Protein AF-0000000065773988 (afdb_homodimer)

Secondary structure (DSSP, 8-state):
--B---GGGGTS-----S--EEEE-TTTTGGGSTT----HHHHHHHHHHHHHHT-SEEE---GGG-HHHHHHHHHHHTS--SSEEEEEEESSHHHHHHHHHTT-SEEEEEEE-SHHHIIIII---HHHHHHHHHHHHHHHHHTT-EEEEEEETGGGS-HHHHHHHHHHHHHTT-SEEEEEETTS---HHHHHHHHHHHHTT--SEEEEEEB-TTS-HHHHHHHHHHHT--EEEEBGGG-SSTT-B-BHHHHHHIIIIIS-------GGGHHHHHHHHHHHH--PPPTT-TTT-GGGGEE--HHHHHHHHH-GGGT-SB-GGGGT---EE-B-TT--HHHHHHHHHHTT----HHHHHHHHHHHHHHHHTT--B-HHHHHHHHHHHH-----/--B---GGGGTS-----S--EEEE-TTTTGGGSTT----HHHHHHHHHHHHHHT-SEEE---GGG-HHHHHHHHHHHTS--SSEEEEEEESSHHHHHHHHHTT-SEEEEEEE-SHHHIIIII---HHHHHHHHHHHHHHHHHTT-EEEEEEETGGGS-HHHHHHHHHHHHHTT-SEEEEEETTS---HHHHHHHHHHHHTT--SEEEEEEB-TTS-HHHHHHHHHHHT--EEEEBGGG-SSTT-B-BHHHHHHIIIIIS-------GGGHHHHHHHHHHHH--PPPTT-TTT-GGGGEE--HHHHHHHHH-GGGT-SB-GGGGT---EE-B-TT--HHHHHHHHHHTT----HHHHHHHHHHHHHHHHTT--B-HHHHHHHHHHHH-----

Foldseek 3Di:
DQFADDPCLVVDDFDFDPFAAEEEECQAQVCQFPQFDFFLVLLLVLLVLCLQQVHAAYANYQQVPDVRSLVSLLCSLPVPGPHFYEYEAELDPVSLVSNVVSVGQAYEYEDAAAPVCCVPPVVHDLVRRLVSNLVSLLNNVVVVHQYEYEHACQLRHDLVSSLVSQLSSVVSPHQEYEYANNQQPAALVSLLVSLLSSVVRHPHAYEYKGAQNPHCQLSNRVSNRSSPHRYYYEYDLQGGPDRHHHHPLVNQCCCCQSVVHHNPTQLQCNLVSNVSSCVNRVPDRDQCRPLHHVCLQEAAAQVLVVVCVVPVNVRHRGANSSRNGHHHYFHALRHALVSLVVNCVVVPHDDDPVLSVQLRVVSNVCRVVVDGCDPVNSQVSSCVRVNDDDD/DQFADDPCLVVDDFDFDPFAAEEEECQAQVCQFPQFDFFLVLLLVLLVLCLQQVHAAYANYQQVPDVRSLVSLLCSLPVPGPHAYEYEAELDPVSLVSNVVSVGQAYEYEDAAAPVCCVPPVVHDLVRRLVSNLVSLLSNVVVVHQYEYEHACQLRHDLVSSLVSQLSSVVSPHQEYEYANNQQPAALVSLLVSLLSSVVRHPHAYEYKGAQNPHCQLSNRVSNRSSPHRYYYEYDLQGGPDRHHHHPLVNQCCCCQSVVHHNPTQLQCNLVSNVSSCVNRVPDRDQCRPLHHVCLQEAAAQVLVVVCVVPVNVRHRGANSSNNGHHHYFHALHHALVSLVVNCVVVPHDDDPVLSVQLRVVSNVCRVVVDGCDPVNSLVSSCVRVNDDDD

Radius of gyration: 26.96 Å; Cα contacts (8 Å, |Δi|>4): 1742; chains: 2; bounding box: 54×78×68 Å

Structure (mmCIF, N/CA/C/O backbone):
data_AF-0000000065773988-model_v1
#
loop_
_entity.id
_entity.type
_entity.pdbx_description
1 polymer 'Homocitrate synthase AksA'
#
loop_
_atom_site.group_PDB
_atom_site.id
_atom_site.type_symbol
_atom_site.label_atom_id
_atom_site.label_alt_id
_atom_site.label_comp_id
_atom_site.label_asym_id
_atom_site.label_entity_id
_atom_site.label_seq_id
_atom_site.pdbx_PDB_ins_code
_atom_site.Cartn_x
_atom_site.Cartn_y
_atom_site.Cartn_z
_atom_site.occupancy
_atom_site.B_iso_or_equiv
_atom_site.auth_seq_id
_atom_site.auth_comp_id
_atom_site.auth_asym_id
_atom_site.auth_atom_id
_atom_site.pdbx_PDB_model_num
ATOM 1 N N . MET A 1 1 ? -25.047 -12.141 0.751 1 85.25 1 MET A N 1
ATOM 2 C CA . MET A 1 1 ? -23.875 -11.625 1.46 1 85.25 1 MET A CA 1
ATOM 3 C C . MET A 1 1 ? -23.141 -10.609 0.606 1 85.25 1 MET A C 1
ATOM 5 O O . MET A 1 1 ? -22.984 -10.789 -0.604 1 85.25 1 MET A O 1
ATOM 9 N N . ARG A 1 2 ? -22.766 -9.461 1.175 1 93.12 2 ARG A N 1
ATOM 10 C CA . ARG A 1 2 ? -22.172 -8.383 0.385 1 93.12 2 ARG A CA 1
ATOM 11 C C . ARG A 1 2 ? -20.641 -8.469 0.414 1 93.12 2 ARG A C 1
ATOM 13 O O . ARG A 1 2 ? -19.969 -7.777 -0.352 1 93.12 2 ARG A O 1
ATOM 20 N N . TYR A 1 3 ? -20.141 -9.211 1.368 1 96.12 3 TYR A N 1
ATOM 21 C CA . TYR A 1 3 ? -18.703 -9.43 1.456 1 96.12 3 TYR A CA 1
ATOM 22 C C . TYR A 1 3 ? -18.391 -10.742 2.174 1 96.12 3 TYR A C 1
ATOM 24 O O . TYR A 1 3 ? -19.266 -11.312 2.844 1 96.12 3 TYR A O 1
ATOM 32 N N . PHE A 1 4 ? -17.25 -11.305 1.914 1 96.31 4 PHE A N 1
ATOM 33 C CA . PHE A 1 4 ? -16.75 -12.492 2.584 1 96.31 4 PHE A CA 1
ATOM 34 C C . PHE A 1 4 ? -15.234 -12.414 2.768 1 96.31 4 PHE A C 1
ATOM 36 O O . PHE A 1 4 ? -14.484 -12.469 1.793 1 96.31 4 PHE A O 1
ATOM 43 N N . VAL A 1 5 ? -14.82 -12.195 4.047 1 97.5 5 VAL A N 1
ATOM 44 C CA . VAL A 1 5 ? -13.398 -12.062 4.355 1 97.5 5 VAL A CA 1
ATOM 45 C C . VAL A 1 5 ? -12.945 -13.234 5.223 1 97.5 5 VAL A C 1
ATOM 47 O O . VAL A 1 5 ? -13.734 -14.133 5.527 1 97.5 5 VAL A O 1
ATOM 50 N N . SER A 1 6 ? -11.695 -13.273 5.547 1 98.31 6 SER A N 1
ATOM 51 C CA . SER A 1 6 ? -11.125 -14.406 6.258 1 98.31 6 SER A CA 1
ATOM 52 C C . SER A 1 6 ? -11.734 -14.555 7.652 1 98.31 6 SER A C 1
ATOM 54 O O . SER A 1 6 ? -11.742 -13.594 8.43 1 98.31 6 SER A O 1
ATOM 56 N N . PRO A 1 7 ? -12.219 -15.703 8.008 1 97.38 7 PRO A N 1
ATOM 57 C CA . PRO A 1 7 ? -12.719 -15.914 9.375 1 97.38 7 PRO A CA 1
ATOM 58 C C . PRO A 1 7 ? -11.625 -15.781 10.43 1 97.38 7 PRO A C 1
ATOM 60 O O . PRO A 1 7 ? -11.914 -15.57 11.609 1 97.38 7 PRO A O 1
ATOM 63 N N . PHE A 1 8 ? -10.344 -15.867 10.016 1 98.19 8 PHE A N 1
ATOM 64 C CA . PHE A 1 8 ? -9.227 -15.82 10.961 1 98.19 8 PHE A CA 1
ATOM 65 C C . PHE A 1 8 ? -9.031 -14.406 11.492 1 98.19 8 PHE A C 1
ATOM 67 O O . PHE A 1 8 ? -8.328 -14.203 12.484 1 98.19 8 PHE A O 1
ATOM 74 N N . ASN A 1 9 ? -9.633 -13.43 10.82 1 97.62 9 ASN A N 1
ATOM 75 C CA . ASN A 1 9 ? -9.57 -12.055 11.289 1 97.62 9 ASN A CA 1
ATOM 76 C C . ASN A 1 9 ? -10.18 -11.906 12.68 1 97.62 9 ASN A C 1
ATOM 78 O O . ASN A 1 9 ? -9.836 -10.977 13.414 1 97.62 9 ASN A O 1
ATOM 82 N N . LYS A 1 10 ? -11.047 -12.805 13.094 1 95.31 10 LYS A N 1
ATOM 83 C CA . LYS A 1 10 ? -11.781 -12.719 14.359 1 95.31 10 LYS A CA 1
ATOM 84 C C . LYS A 1 10 ? -11.062 -13.484 15.469 1 95.31 10 LYS A C 1
ATOM 86 O O . LYS A 1 10 ? -11.469 -13.43 16.625 1 95.31 10 LYS A O 1
ATOM 91 N N . GLU A 1 11 ? -10.023 -14.18 15.062 1 93.81 11 GLU A N 1
ATOM 92 C CA . GLU A 1 11 ? -9.352 -15.031 16.031 1 93.81 11 GLU A CA 1
ATOM 93 C C . GLU A 1 11 ? -8.406 -14.219 16.906 1 93.81 11 GLU A C 1
ATOM 95 O O . GLU A 1 11 ? -8.023 -14.664 18 1 93.81 11 GLU A O 1
ATOM 100 N N . ALA A 1 12 ? -7.996 -13.094 16.391 1 86.44 12 ALA A N 1
ATOM 101 C CA . ALA A 1 12 ? -7.191 -12.195 17.219 1 86.44 12 ALA A CA 1
ATOM 102 C C . ALA A 1 12 ? -8.078 -11.305 18.078 1 86.44 12 ALA A C 1
ATOM 104 O O . ALA A 1 12 ? -9.102 -10.805 17.625 1 86.44 12 ALA A O 1
ATOM 105 N N . GLU A 1 13 ? -7.828 -11.359 19.312 1 88 13 GLU A N 1
ATOM 106 C CA . GLU A 1 13 ? -8.562 -10.453 20.188 1 88 13 GLU A CA 1
ATOM 107 C C . GLU A 1 13 ? -8.031 -9.023 20.078 1 88 13 GLU A C 1
ATOM 109 O O . GLU A 1 13 ? -7.004 -8.688 20.672 1 88 13 GLU A O 1
ATOM 114 N N . LEU A 1 14 ? -8.688 -8.281 19.266 1 94.75 14 LEU A N 1
ATOM 115 C CA . LEU A 1 14 ? -8.273 -6.902 19.031 1 94.75 14 LEU A CA 1
ATOM 116 C C . LEU A 1 14 ? -9.242 -5.922 19.688 1 94.75 14 LEU A C 1
ATOM 118 O O . LEU A 1 14 ? -10.445 -6.164 19.719 1 94.75 14 LEU A O 1
ATOM 122 N N . LYS A 1 15 ? -8.703 -4.895 20.266 1 94.88 15 LYS A N 1
ATOM 123 C CA . LYS A 1 15 ? -9.523 -3.854 20.859 1 94.88 15 LYS A CA 1
ATOM 124 C C . LYS A 1 15 ? -9.242 -2.492 20.234 1 94.88 15 LYS A C 1
ATOM 126 O O . LYS A 1 15 ? -8.195 -1.894 20.5 1 94.88 15 LYS A O 1
ATOM 131 N N . PHE A 1 16 ? -10.148 -2.041 19.484 1 97.62 16 PHE A N 1
ATOM 132 C CA . PHE A 1 16 ? -10.094 -0.684 18.953 1 97.62 16 PHE A CA 1
ATOM 133 C C . PHE A 1 16 ? -10.672 0.31 19.953 1 97.62 16 PHE A C 1
ATOM 135 O O . PHE A 1 16 ? -11.445 -0.069 20.844 1 97.62 16 PHE A O 1
ATOM 142 N N . PRO A 1 17 ? -10.258 1.607 19.875 1 97.25 17 PRO A N 1
ATOM 143 C CA . PRO A 1 17 ? -10.898 2.596 20.75 1 97.25 17 PRO A CA 1
ATOM 144 C C . PRO A 1 17 ? -12.391 2.771 20.438 1 97.25 17 PRO A C 1
ATOM 146 O O . PRO A 1 17 ? -12.836 2.49 19.328 1 97.25 17 PRO A O 1
ATOM 149 N N . ASP A 1 18 ? -13.117 3.225 21.406 1 94.56 18 ASP A N 1
ATOM 150 C CA . ASP A 1 18 ? -14.562 3.393 21.281 1 94.56 18 ASP A CA 1
ATOM 151 C C . ASP A 1 18 ? -14.914 4.434 20.219 1 94.56 18 ASP A C 1
ATOM 153 O O . ASP A 1 18 ? -15.945 4.336 19.547 1 94.56 18 ASP A O 1
ATOM 157 N N . ARG A 1 19 ? -14.023 5.383 20.188 1 96.38 19 ARG A N 1
ATOM 158 C CA . ARG A 1 19 ? -14.219 6.441 19.203 1 96.38 19 ARG A CA 1
ATOM 159 C C . ARG A 1 19 ? -12.969 6.633 18.344 1 96.38 19 ARG A C 1
ATOM 161 O O . ARG A 1 19 ? -11.852 6.676 18.859 1 96.38 19 ARG A O 1
ATOM 168 N N . ILE A 1 20 ? -13.188 6.672 17.078 1 98.75 20 ILE A N 1
ATOM 169 C CA . ILE A 1 20 ? -12.117 6.926 16.125 1 98.75 20 ILE A CA 1
ATOM 170 C C . ILE A 1 20 ? -12.469 8.133 15.266 1 98.75 20 ILE A C 1
ATOM 172 O O . ILE A 1 20 ? -13.562 8.188 14.688 1 98.75 20 ILE A O 1
ATOM 176 N N . THR A 1 21 ? -11.578 9.102 15.195 1 98.88 21 THR A N 1
ATOM 177 C CA . THR A 1 21 ? -11.742 10.266 14.328 1 98.88 21 THR A CA 1
ATOM 178 C C . THR A 1 21 ? -10.859 10.141 13.086 1 98.88 21 THR A C 1
ATOM 180 O O . THR A 1 21 ? -9.664 9.875 13.195 1 98.88 21 THR A O 1
ATOM 183 N N . ILE A 1 22 ? -11.477 10.297 11.969 1 98.88 22 ILE A N 1
ATOM 184 C CA . ILE A 1 22 ? -10.703 10.398 10.734 1 98.88 22 ILE A CA 1
ATOM 185 C C . ILE A 1 22 ? -10.695 11.844 10.25 1 98.88 22 ILE A C 1
ATOM 187 O O . ILE A 1 22 ? -11.75 12.453 10.062 1 98.88 22 ILE A O 1
ATOM 191 N N . TYR A 1 23 ? -9.523 12.406 10.133 1 98.69 23 TYR A N 1
ATOM 192 C CA . TYR A 1 23 ? -9.406 13.734 9.539 1 98.69 23 TYR A CA 1
ATOM 193 C C . TYR A 1 23 ? -8.625 13.688 8.234 1 98.69 23 TYR A C 1
ATOM 195 O O . TYR A 1 23 ? -7.492 13.195 8.203 1 98.69 23 TYR A O 1
ATOM 203 N N . ASP A 1 24 ? -9.211 14.078 7.207 1 98.94 24 ASP A N 1
ATOM 204 C CA . ASP A 1 24 ? -8.641 13.969 5.867 1 98.94 24 ASP A CA 1
ATOM 205 C C . ASP A 1 24 ? -7.812 15.203 5.52 1 98.94 24 ASP A C 1
ATOM 207 O O . ASP A 1 24 ? -8.25 16.328 5.727 1 98.94 24 ASP A O 1
ATOM 211 N N . THR A 1 25 ? -6.613 14.961 5.047 1 98.81 25 THR A N 1
ATOM 212 C CA . THR A 1 25 ? -5.691 16.047 4.719 1 98.81 25 THR A CA 1
ATOM 213 C C . THR A 1 25 ? -5.418 16.094 3.219 1 98.81 25 THR A C 1
ATOM 215 O O . THR A 1 25 ? -4.359 16.547 2.789 1 98.81 25 THR A O 1
ATOM 218 N N . THR A 1 26 ? -6.34 15.641 2.373 1 98.81 26 THR A N 1
ATOM 219 C CA . THR A 1 26 ? -6.223 15.695 0.92 1 98.81 26 THR A CA 1
ATOM 220 C C . THR A 1 26 ? -5.973 17.125 0.454 1 98.81 26 THR A C 1
ATOM 222 O O . THR A 1 26 ? -5.137 17.359 -0.42 1 98.81 26 THR A O 1
ATOM 225 N N . LEU A 1 27 ? -6.594 18.062 1.068 1 98.44 27 LEU A N 1
ATOM 226 C CA . LEU A 1 27 ? -6.578 19.453 0.618 1 98.44 27 LEU A CA 1
ATOM 227 C C . LEU A 1 27 ? -5.371 20.188 1.179 1 98.44 27 LEU A C 1
ATOM 229 O O . LEU A 1 27 ? -5.133 21.344 0.835 1 98.44 27 LEU A O 1
ATOM 233 N N . ARG A 1 28 ? -4.598 19.531 2.002 1 96.38 28 ARG A N 1
ATOM 234 C CA . ARG A 1 28 ? -3.404 20.141 2.57 1 96.38 28 ARG A CA 1
ATOM 235 C C . ARG A 1 28 ? -2.154 19.344 2.213 1 96.38 28 ARG A C 1
ATOM 237 O O . ARG A 1 28 ? -1.464 19.672 1.243 1 96.38 28 ARG A O 1
ATOM 244 N N . ASP A 1 29 ? -1.909 18.141 2.861 1 95.19 29 ASP A N 1
ATOM 245 C CA . ASP A 1 29 ? -0.764 17.312 2.518 1 95.19 29 ASP A CA 1
ATOM 246 C C . ASP A 1 29 ? -0.918 16.719 1.12 1 95.19 29 ASP A C 1
ATOM 248 O O . ASP A 1 29 ? 0.065 16.562 0.39 1 95.19 29 ASP A O 1
ATOM 252 N N . GLY A 1 30 ? -2.188 16.281 0.815 1 96.31 30 GLY A N 1
ATOM 253 C CA . GLY A 1 30 ? -2.447 15.797 -0.532 1 96.31 30 GLY A CA 1
ATOM 254 C C . GLY A 1 30 ? -2.02 16.781 -1.609 1 96.31 30 GLY A C 1
ATOM 255 O O . GLY A 1 30 ? -1.443 16.375 -2.623 1 96.31 30 GLY A O 1
ATOM 256 N N . GLU A 1 31 ? -2.283 18.016 -1.357 1 92.56 31 GLU A N 1
ATOM 257 C CA . GLU A 1 31 ? -1.928 19.062 -2.318 1 92.56 31 GLU A CA 1
ATOM 258 C C . GLU A 1 31 ? -0.417 19.266 -2.369 1 92.56 31 GLU A C 1
ATOM 260 O O . GLU A 1 31 ? 0.103 19.844 -3.33 1 92.56 31 GLU A O 1
ATOM 265 N N . GLN A 1 32 ? 0.314 18.766 -1.404 1 88.12 32 GLN A N 1
ATOM 266 C CA . GLN A 1 32 ? 1.768 18.891 -1.393 1 88.12 32 GLN A CA 1
ATOM 267 C C . GLN A 1 32 ? 2.424 17.844 -2.277 1 88.12 32 GLN A C 1
ATOM 269 O O . GLN A 1 32 ? 3.652 17.766 -2.355 1 88.12 32 GLN A O 1
ATOM 274 N N . THR A 1 33 ? 1.602 17 -2.904 1 91 33 THR A N 1
ATOM 275 C CA . THR A 1 33 ? 2.119 16.125 -3.951 1 91 33 THR A CA 1
ATOM 276 C C . THR A 1 33 ? 2.742 16.938 -5.078 1 91 33 THR A C 1
ATOM 278 O O . THR A 1 33 ? 2.129 17.891 -5.582 1 91 33 THR A O 1
ATOM 281 N N . PRO A 1 34 ? 3.947 16.609 -5.469 1 84.81 34 PRO A N 1
ATOM 282 C CA . PRO A 1 34 ? 4.555 17.344 -6.578 1 84.81 34 PRO A CA 1
ATOM 283 C C . PRO A 1 34 ? 3.662 17.391 -7.812 1 84.81 34 PRO A C 1
ATOM 285 O O . PRO A 1 34 ? 3.17 16.359 -8.266 1 84.81 34 PRO A O 1
ATOM 288 N N . GLY A 1 35 ? 3.416 18.578 -8.273 1 80.56 35 GLY A N 1
ATOM 289 C CA . GLY A 1 35 ? 2.641 18.766 -9.492 1 80.56 35 GLY A CA 1
ATOM 290 C C . GLY A 1 35 ? 1.172 19.047 -9.227 1 80.56 35 GLY A C 1
ATOM 291 O O . GLY A 1 35 ? 0.424 19.391 -10.141 1 80.56 35 GLY A O 1
ATOM 292 N N . VAL A 1 36 ? 0.727 18.922 -8.016 1 88.31 36 VAL A N 1
ATOM 293 C CA . VAL A 1 36 ? -0.676 19.125 -7.672 1 88.31 36 VAL A CA 1
ATOM 294 C C . VAL A 1 36 ? -0.885 20.578 -7.207 1 88.31 36 VAL A C 1
ATOM 296 O O . VAL A 1 36 ? -0.122 21.078 -6.383 1 88.31 36 VAL A O 1
ATOM 299 N N . CYS A 1 37 ? -1.778 21.234 -7.789 1 86 37 CYS A N 1
ATOM 300 C CA . CYS A 1 37 ? -2.207 22.594 -7.438 1 86 37 CYS A CA 1
ATOM 301 C C . CYS A 1 37 ? -3.713 22.75 -7.602 1 86 37 CYS A C 1
ATOM 303 O O . CYS A 1 37 ? -4.215 22.828 -8.727 1 86 37 CYS A O 1
ATOM 305 N N . LEU A 1 38 ? -4.402 22.844 -6.484 1 92.88 38 LEU A N 1
ATOM 306 C CA . LEU A 1 38 ? -5.859 22.922 -6.512 1 92.88 38 LEU A CA 1
ATOM 307 C C . LEU A 1 38 ? -6.336 24.359 -6.359 1 92.88 38 LEU A C 1
ATOM 309 O O . LEU A 1 38 ? -5.801 25.109 -5.539 1 92.88 38 LEU A O 1
ATOM 313 N N . GLY A 1 39 ? -7.27 24.766 -7.168 1 92.88 39 GLY A N 1
ATOM 314 C CA . GLY A 1 39 ? -7.949 26.031 -6.984 1 92.88 39 GLY A CA 1
ATOM 315 C C . GLY A 1 39 ? -9.062 25.969 -5.961 1 92.88 39 GLY A C 1
ATOM 316 O O . GLY A 1 39 ? -9.406 24.891 -5.469 1 92.88 39 GLY A O 1
ATOM 317 N N . THR A 1 40 ? -9.625 27.141 -5.664 1 96.81 40 THR A N 1
ATOM 318 C CA . THR A 1 40 ? -10.648 27.25 -4.637 1 96.81 40 THR A CA 1
ATOM 319 C C . THR A 1 40 ? -11.867 26.406 -5 1 96.81 40 THR A C 1
ATOM 321 O O . THR A 1 40 ? -12.414 25.688 -4.156 1 96.81 40 THR A O 1
ATOM 324 N N . GLU A 1 41 ? -12.242 26.438 -6.262 1 98 41 GLU A N 1
ATOM 325 C CA . GLU A 1 41 ? -13.43 25.703 -6.688 1 98 41 GLU A CA 1
ATOM 326 C C . GLU A 1 41 ? -13.211 24.203 -6.613 1 98 41 GLU A C 1
ATOM 328 O O . GLU A 1 41 ? -14.102 23.453 -6.207 1 98 41 GLU A O 1
ATOM 333 N N . GLU A 1 42 ? -12.078 23.766 -7.031 1 97.94 42 GLU A N 1
ATOM 334 C CA . GLU A 1 42 ? -11.742 22.344 -6.965 1 97.94 42 GLU A CA 1
ATOM 335 C C . GLU A 1 42 ? -11.688 21.859 -5.52 1 97.94 42 GLU A C 1
ATOM 337 O O . GLU A 1 42 ? -12.195 20.781 -5.199 1 97.94 42 GLU A O 1
ATOM 342 N N . LYS A 1 43 ? -11.094 22.672 -4.633 1 98.31 43 LYS A N 1
ATOM 343 C CA . LYS A 1 43 ? -11.031 22.328 -3.217 1 98.31 43 LYS A CA 1
ATOM 344 C C . LYS A 1 43 ? -12.422 22.219 -2.609 1 98.31 43 LYS A C 1
ATOM 346 O O . LYS A 1 43 ? -12.695 21.312 -1.82 1 98.31 43 LYS A O 1
ATOM 351 N N . LEU A 1 44 ? -13.273 23.125 -2.986 1 98.75 44 LEU A N 1
ATOM 352 C CA . LEU A 1 44 ? -14.641 23.125 -2.467 1 98.75 44 LEU A CA 1
ATOM 353 C C . LEU A 1 44 ? -15.391 21.875 -2.916 1 98.75 44 LEU A C 1
ATOM 355 O O . LEU A 1 44 ? -16.141 21.281 -2.137 1 98.75 44 LEU A O 1
ATOM 359 N N . GLU A 1 45 ? -15.211 21.469 -4.18 1 98.81 45 GLU A N 1
ATOM 360 C CA . GLU A 1 45 ? -15.875 20.266 -4.691 1 98.81 45 GLU A CA 1
ATOM 361 C C . GLU A 1 45 ? -15.43 19.031 -3.928 1 98.81 45 GLU A C 1
ATOM 363 O O . GLU A 1 45 ? -16.25 18.188 -3.568 1 98.81 45 GLU A O 1
ATOM 368 N N . ILE A 1 46 ? -14.18 18.922 -3.664 1 98.88 46 ILE A N 1
ATOM 369 C CA . ILE A 1 46 ? -13.641 17.781 -2.928 1 98.88 46 ILE A CA 1
ATOM 370 C C . ILE A 1 46 ? -14.141 17.812 -1.487 1 98.88 46 ILE A C 1
ATOM 372 O O . ILE A 1 46 ? -14.547 16.781 -0.942 1 98.88 46 ILE A O 1
ATOM 376 N N . ALA A 1 47 ? -14.188 19.047 -0.886 1 98.94 47 ALA A N 1
ATOM 377 C CA . ALA A 1 47 ? -14.664 19.188 0.487 1 98.94 47 ALA A CA 1
ATOM 378 C C . ALA A 1 47 ? -16.125 18.75 0.609 1 98.94 47 ALA A C 1
ATOM 380 O O . ALA A 1 47 ? -16.484 18.062 1.569 1 98.94 47 ALA A O 1
ATOM 381 N N . ARG A 1 48 ? -16.938 19.125 -0.37 1 98.94 48 ARG A N 1
ATOM 382 C CA . ARG A 1 48 ? -18.344 18.734 -0.367 1 98.94 48 ARG A CA 1
ATOM 383 C C . ARG A 1 48 ? -18.5 17.219 -0.448 1 98.94 48 ARG A C 1
ATOM 385 O O . ARG A 1 48 ? -19.344 16.641 0.229 1 98.94 48 ARG A O 1
ATOM 392 N N . LYS A 1 49 ? -17.688 16.609 -1.275 1 98.88 49 LYS A N 1
ATOM 393 C CA . LYS A 1 49 ? -17.766 15.156 -1.439 1 98.88 49 LYS A CA 1
ATOM 394 C C . LYS A 1 49 ? -17.281 14.43 -0.187 1 98.88 49 LYS A C 1
ATOM 396 O O . LYS A 1 49 ? -17.844 13.398 0.188 1 98.88 49 LYS A O 1
ATOM 401 N N . LEU A 1 50 ? -16.203 14.938 0.439 1 98.94 50 LEU A N 1
ATOM 402 C CA . LEU A 1 50 ? -15.758 14.398 1.72 1 98.94 50 LEU A CA 1
ATOM 403 C C . LEU A 1 50 ? -16.859 14.508 2.77 1 98.94 50 LEU A C 1
ATOM 405 O O . LEU A 1 50 ? -17.047 13.594 3.576 1 98.94 50 LEU A O 1
ATOM 409 N N . ASP A 1 51 ? -17.547 15.633 2.748 1 98.94 51 ASP A N 1
ATOM 410 C CA . ASP A 1 51 ? -18.656 15.828 3.68 1 98.94 51 ASP A CA 1
ATOM 411 C C . ASP A 1 51 ? -19.797 14.852 3.396 1 98.94 51 ASP A C 1
ATOM 413 O O . ASP A 1 51 ? -20.422 14.344 4.324 1 98.94 51 ASP A O 1
ATOM 417 N N . GLU A 1 52 ? -20.062 14.617 2.092 1 98.88 52 GLU A N 1
ATOM 418 C CA . GLU A 1 52 ? -21.078 13.641 1.704 1 98.88 52 GLU A CA 1
ATOM 419 C C . GLU A 1 52 ? -20.719 12.242 2.217 1 98.88 52 GLU A C 1
ATOM 421 O O . GLU A 1 52 ? -21.594 11.477 2.6 1 98.88 52 GLU A O 1
ATOM 426 N N . LEU A 1 53 ? -19.453 11.906 2.211 1 98.88 53 LEU A N 1
ATOM 427 C CA . LEU A 1 53 ? -18.969 10.664 2.789 1 98.88 53 LEU A CA 1
ATOM 428 C C . LEU A 1 53 ? -19.266 10.602 4.281 1 98.88 53 LEU A C 1
ATOM 430 O O . LEU A 1 53 ? -19.531 9.523 4.82 1 98.88 53 LEU A O 1
ATOM 434 N N . GLY A 1 54 ? -19.203 11.719 4.918 1 98.88 54 GLY A N 1
ATOM 435 C CA . GLY A 1 54 ? -19.406 11.797 6.355 1 98.88 54 GLY A CA 1
ATOM 436 C C . GLY A 1 54 ? -18.125 11.891 7.141 1 98.88 54 GLY A C 1
ATOM 437 O O . GLY A 1 54 ? -18.062 11.508 8.312 1 98.88 54 GLY A O 1
ATOM 438 N N . ILE A 1 55 ? -17.078 12.445 6.496 1 98.81 55 ILE A N 1
ATOM 439 C CA . ILE A 1 55 ? -15.789 12.555 7.156 1 98.81 55 ILE A CA 1
ATOM 440 C C . ILE A 1 55 ? -15.922 13.414 8.414 1 98.81 55 ILE A C 1
ATOM 442 O O . ILE A 1 55 ? -16.766 14.312 8.477 1 98.81 55 ILE A O 1
ATOM 446 N N . HIS A 1 56 ? -15.148 13.117 9.438 1 98.88 56 HIS A N 1
ATOM 447 C CA . HIS A 1 56 ? -15.297 13.812 10.711 1 98.88 56 HIS A CA 1
ATOM 448 C C . HIS A 1 56 ? -14.672 15.203 10.656 1 98.88 56 HIS A C 1
ATOM 450 O O . HIS A 1 56 ? -15.281 16.172 11.109 1 98.88 56 HIS A O 1
ATOM 456 N N . GLN A 1 57 ? -13.453 15.289 10.125 1 98.94 57 GLN A N 1
ATOM 457 C CA . GLN A 1 57 ? -12.719 16.547 10.039 1 98.94 57 GLN A CA 1
ATOM 458 C C . GLN A 1 57 ? -12 16.672 8.703 1 98.94 57 GLN A C 1
ATOM 460 O O . GLN A 1 57 ? -11.594 15.68 8.109 1 98.94 57 GLN A O 1
ATOM 465 N N . ILE A 1 58 ? -11.875 17.875 8.211 1 98.94 58 ILE A N 1
ATOM 466 C CA . ILE A 1 58 ? -11.133 18.172 6.992 1 98.94 58 ILE A CA 1
ATOM 467 C C . ILE A 1 58 ? -10.016 19.172 7.301 1 98.94 58 ILE A C 1
ATOM 469 O O . ILE A 1 58 ? -10.281 20.266 7.82 1 98.94 58 ILE A O 1
ATOM 473 N N . GLU A 1 59 ? -8.789 18.766 7.125 1 98.88 59 GLU A N 1
ATOM 474 C CA . GLU A 1 59 ? -7.699 19.734 7.102 1 98.88 59 GLU A CA 1
ATOM 475 C C . GLU A 1 59 ? -7.656 20.5 5.777 1 98.88 59 GLU A C 1
ATOM 477 O O . GLU A 1 59 ? -7.117 19.984 4.789 1 98.88 59 GLU A O 1
ATOM 482 N N . SER A 1 60 ? -8.055 21.703 5.797 1 98.56 60 SER A N 1
ATOM 483 C CA . SER A 1 60 ? -8.508 22.391 4.59 1 98.56 60 SER A CA 1
ATOM 484 C C . SER A 1 60 ? -7.355 23.125 3.9 1 98.56 60 SER A C 1
ATOM 486 O O . SER A 1 60 ? -7.477 23.516 2.742 1 98.56 60 SER A O 1
ATOM 488 N N . GLY A 1 61 ? -6.285 23.281 4.633 1 96.62 61 GLY A N 1
ATOM 489 C CA . GLY A 1 61 ? -5.164 23.969 4.004 1 96.62 61 GLY A CA 1
ATOM 490 C C . GLY A 1 61 ? -4.223 24.625 5.004 1 96.62 61 GLY A C 1
ATOM 491 O O . GLY A 1 61 ? -4.191 24.234 6.176 1 96.62 61 GLY A O 1
ATOM 492 N N . PHE A 1 62 ? -3.355 25.531 4.441 1 94.5 62 PHE A N 1
ATOM 493 C CA . PHE A 1 62 ? -2.32 26.266 5.148 1 94.5 62 PHE A CA 1
ATOM 494 C C . PHE A 1 62 ? -2.414 27.766 4.832 1 94.5 62 PHE A C 1
ATOM 496 O O . PHE A 1 62 ? -1.669 28.266 3.99 1 94.5 62 PHE A O 1
ATOM 503 N N . PRO A 1 63 ? -3.229 28.5 5.582 1 95.5 63 PRO A N 1
ATOM 504 C CA . PRO A 1 63 ? -3.68 29.828 5.188 1 95.5 63 PRO A CA 1
ATOM 505 C C . PRO A 1 63 ? -2.523 30.812 4.977 1 95.5 63 PRO A C 1
ATOM 507 O O . PRO A 1 63 ? -2.609 31.688 4.121 1 95.5 63 PRO A O 1
ATOM 510 N N . VAL A 1 64 ? -1.419 30.656 5.695 1 90.88 64 VAL A N 1
ATOM 511 C CA . VAL A 1 64 ? -0.363 31.656 5.691 1 90.88 64 VAL A CA 1
ATOM 512 C C . VAL A 1 64 ? 0.423 31.578 4.383 1 90.88 64 VAL A C 1
ATOM 514 O O . VAL A 1 64 ? 1.121 32.531 4.012 1 90.88 64 VAL A O 1
ATOM 517 N N . VAL A 1 65 ? 0.274 30.516 3.637 1 83.62 65 VAL A N 1
ATOM 518 C CA . VAL A 1 65 ? 1.113 30.234 2.475 1 83.62 65 VAL A CA 1
ATOM 519 C C . VAL A 1 65 ? 0.821 31.25 1.376 1 83.62 65 VAL A C 1
ATOM 521 O O . VAL A 1 65 ? 1.728 31.672 0.65 1 83.62 65 VAL A O 1
ATOM 524 N N . SER A 1 66 ? -0.439 31.625 1.18 1 82.81 66 SER A N 1
ATOM 525 C CA . SER A 1 66 ? -0.806 32.594 0.142 1 82.81 66 SER A CA 1
ATOM 526 C C . SER A 1 66 ? -2.201 33.156 0.378 1 82.81 66 SER A C 1
ATOM 528 O O . SER A 1 66 ? -2.994 32.562 1.126 1 82.81 66 SER A O 1
ATOM 530 N N . GLU A 1 67 ? -2.455 34.219 -0.275 1 89.88 67 GLU A N 1
ATOM 531 C CA . GLU A 1 67 ? -3.787 34.812 -0.205 1 89.88 67 GLU A CA 1
ATOM 532 C C . GLU A 1 67 ? -4.84 33.875 -0.789 1 89.88 67 GLU A C 1
ATOM 534 O O . GLU A 1 67 ? -5.945 33.781 -0.255 1 89.88 67 GLU A O 1
ATOM 539 N N . GLN A 1 68 ? -4.469 33.25 -1.805 1 90.06 68 GLN A N 1
ATOM 540 C CA . GLN A 1 68 ? -5.383 32.312 -2.432 1 90.06 68 GLN A CA 1
ATOM 541 C C . GLN A 1 68 ? -5.723 31.156 -1.483 1 90.06 68 GLN A C 1
ATOM 543 O O . GLN A 1 68 ? -6.863 30.703 -1.448 1 90.06 68 GLN A O 1
ATOM 548 N N . GLU A 1 69 ? -4.777 30.75 -0.806 1 92.56 69 GLU A N 1
ATOM 549 C CA . GLU A 1 69 ? -4.996 29.688 0.169 1 92.56 69 GLU A CA 1
ATOM 550 C C . GLU A 1 69 ? -5.934 30.141 1.282 1 92.56 69 GLU A C 1
ATOM 552 O O . GLU A 1 69 ? -6.781 29.375 1.744 1 92.56 69 GLU A O 1
ATOM 557 N N . ARG A 1 70 ? -5.762 31.359 1.701 1 96.25 70 ARG A N 1
ATOM 558 C CA . ARG A 1 70 ? -6.648 31.922 2.713 1 96.25 70 ARG A CA 1
ATOM 559 C C . ARG A 1 70 ? -8.094 31.938 2.227 1 96.25 70 ARG A C 1
ATOM 561 O O . ARG A 1 70 ? -9.008 31.594 2.971 1 96.25 70 ARG A O 1
ATOM 568 N N . VAL A 1 71 ? -8.234 32.344 1.014 1 97.44 71 VAL A N 1
ATOM 569 C CA . VAL A 1 71 ? -9.562 32.406 0.415 1 97.44 71 VAL A CA 1
ATOM 570 C C . VAL A 1 71 ? -10.164 30.984 0.35 1 97.44 71 VAL A C 1
ATOM 572 O O . VAL A 1 71 ? -11.336 30.797 0.668 1 97.44 71 VAL A O 1
ATOM 575 N N . SER A 1 72 ? -9.383 30.016 -0.026 1 97.62 72 SER A N 1
ATOM 576 C CA . SER A 1 72 ? -9.852 28.641 -0.139 1 97.62 72 SER A CA 1
ATOM 577 C C . SER A 1 72 ? -10.289 28.094 1.214 1 97.62 72 SER A C 1
ATOM 579 O O . SER A 1 72 ? -11.375 27.516 1.332 1 97.62 72 SER A O 1
ATOM 581 N N . VAL A 1 73 ? -9.5 28.297 2.197 1 98.69 73 VAL A N 1
ATOM 582 C CA . VAL A 1 73 ? -9.789 27.781 3.533 1 98.69 73 VAL A CA 1
ATOM 583 C C . VAL A 1 73 ? -11.047 28.469 4.086 1 98.69 73 VAL A C 1
ATOM 585 O O . VAL A 1 73 ? -11.922 27.797 4.645 1 98.69 73 VAL A O 1
ATOM 588 N N . LYS A 1 74 ? -11.125 29.766 3.943 1 98.81 74 LYS A N 1
ATOM 589 C CA . LYS A 1 74 ? -12.281 30.516 4.426 1 98.81 74 LYS A CA 1
ATOM 590 C C . LYS A 1 74 ? -13.555 30.078 3.717 1 98.81 74 LYS A C 1
ATOM 592 O O . LYS A 1 74 ? -14.609 29.938 4.348 1 98.81 74 LYS A O 1
ATOM 597 N N . SER A 1 75 ? -13.461 29.844 2.404 1 98.81 75 SER A N 1
ATOM 598 C CA . SER A 1 75 ? -14.609 29.391 1.63 1 98.81 75 SER A CA 1
ATOM 599 C C . SER A 1 75 ? -15.094 28.031 2.121 1 98.81 75 SER A C 1
ATOM 601 O O . SER A 1 75 ? -16.297 27.812 2.256 1 98.81 75 SER A O 1
ATOM 603 N N . ILE A 1 76 ? -14.211 27.125 2.422 1 98.88 76 ILE A N 1
ATOM 604 C CA . ILE A 1 76 ? -14.57 25.797 2.895 1 98.88 76 ILE A CA 1
ATOM 605 C C . ILE A 1 76 ? -15.195 25.891 4.285 1 98.88 76 ILE A C 1
ATOM 607 O O . ILE A 1 76 ? -16.203 25.234 4.562 1 98.88 76 ILE A O 1
ATOM 611 N N . ALA A 1 77 ? -14.648 26.734 5.129 1 98.81 77 ALA A N 1
ATOM 612 C CA . ALA A 1 77 ? -15.133 26.906 6.496 1 98.81 77 ALA A CA 1
ATOM 613 C C . ALA A 1 77 ? -16.547 27.469 6.508 1 98.81 77 ALA A C 1
ATOM 615 O O . ALA A 1 77 ? -17.344 27.156 7.398 1 98.81 77 ALA A O 1
ATOM 616 N N . ASN A 1 78 ? -16.875 28.234 5.535 1 98.75 78 ASN A N 1
ATOM 617 C CA . ASN A 1 78 ? -18.172 28.906 5.496 1 98.75 78 ASN A CA 1
ATOM 618 C C . ASN A 1 78 ? -19.156 28.188 4.574 1 98.75 78 ASN A C 1
ATOM 620 O O . ASN A 1 78 ? -20.234 28.703 4.297 1 98.75 78 ASN A O 1
ATOM 624 N N . GLU A 1 79 ? -18.797 27.047 4.047 1 98.44 79 GLU A N 1
ATOM 625 C CA . GLU A 1 79 ? -19.594 26.312 3.08 1 98.44 79 GLU A CA 1
ATOM 626 C C . GLU A 1 79 ? -20.797 25.656 3.752 1 98.44 79 GLU A C 1
ATOM 628 O O . GLU A 1 79 ? -21.75 25.25 3.08 1 98.44 79 GLU A O 1
ATOM 633 N N . GLY A 1 80 ? -20.844 25.531 5.086 1 98.44 80 GLY A N 1
ATOM 634 C CA . GLY A 1 80 ? -21.922 24.891 5.812 1 98.44 80 GLY A CA 1
ATOM 635 C C . GLY A 1 80 ? -21.797 23.375 5.871 1 98.44 80 GLY A C 1
ATOM 636 O O . GLY A 1 80 ? -22.812 22.672 5.867 1 98.44 80 GLY A O 1
ATOM 637 N N . LEU A 1 81 ? -20.625 22.906 5.898 1 98.75 81 LEU A N 1
ATOM 638 C CA . LEU A 1 81 ? -20.375 21.469 5.957 1 98.75 81 LEU A CA 1
ATOM 639 C C . LEU A 1 81 ? -20.594 20.938 7.367 1 98.75 81 LEU A C 1
ATOM 641 O O . LEU A 1 81 ? -20.516 21.688 8.344 1 98.75 81 LEU A O 1
ATOM 645 N N . ASN A 1 82 ? -20.875 19.625 7.477 1 98.75 82 ASN A N 1
ATOM 646 C CA . ASN A 1 82 ? -21 18.969 8.773 1 98.75 82 ASN A CA 1
ATOM 647 C C . ASN A 1 82 ? -19.625 18.703 9.391 1 98.75 82 ASN A C 1
ATOM 649 O O . ASN A 1 82 ? -19.484 18.719 10.617 1 98.75 82 ASN A O 1
ATOM 653 N N . ALA A 1 83 ? -18.625 18.438 8.547 1 98.88 83 ALA A N 1
ATOM 654 C CA . ALA A 1 83 ? -17.266 18.156 9.016 1 98.88 83 ALA A CA 1
ATOM 655 C C . ALA A 1 83 ? -16.672 19.359 9.719 1 98.88 83 ALA A C 1
ATOM 657 O O . ALA A 1 83 ? -16.922 20.5 9.328 1 98.88 83 ALA A O 1
ATOM 658 N N . GLU A 1 84 ? -15.898 19.109 10.742 1 98.81 84 GLU A N 1
ATOM 659 C CA . GLU A 1 84 ? -15.109 20.172 11.344 1 98.81 84 GLU A CA 1
ATOM 660 C C . GLU A 1 84 ? -13.961 20.594 10.438 1 98.81 84 GLU A C 1
ATOM 662 O O . GLU A 1 84 ? -13.25 19.734 9.891 1 98.81 84 GLU A O 1
ATOM 667 N N . ILE A 1 85 ? -13.805 21.875 10.258 1 98.88 85 ILE A N 1
ATOM 668 C CA . ILE A 1 85 ? -12.812 22.375 9.32 1 98.88 85 ILE A CA 1
ATOM 669 C C . ILE A 1 85 ? -11.578 22.844 10.086 1 98.88 85 ILE A C 1
ATOM 671 O O . ILE A 1 85 ? -11.672 23.719 10.961 1 98.88 85 ILE A O 1
ATOM 675 N N . LEU A 1 86 ? -10.398 22.25 9.766 1 98.88 86 LEU A N 1
ATOM 676 C CA . LEU A 1 86 ? -9.125 22.562 10.414 1 98.88 86 LEU A CA 1
ATOM 677 C C . LEU A 1 86 ? -8.172 23.234 9.438 1 98.88 86 LEU A C 1
ATOM 679 O O . LEU A 1 86 ? -8.32 23.094 8.219 1 98.88 86 LEU A O 1
ATOM 683 N N . ALA A 1 87 ? -7.188 23.938 9.953 1 98.69 87 ALA A N 1
ATOM 684 C CA . ALA A 1 87 ? -6.105 24.516 9.164 1 98.69 87 ALA A CA 1
ATOM 685 C C . ALA A 1 87 ? -4.75 24.25 9.805 1 98.69 87 ALA A C 1
ATOM 687 O O . ALA A 1 87 ? -4.641 24.203 11.039 1 98.69 87 ALA A O 1
ATOM 688 N N . LEU A 1 88 ? -3.793 24.031 8.977 1 97.88 88 LEU A N 1
ATOM 689 C CA . LEU A 1 88 ? -2.422 23.891 9.445 1 97.88 88 LEU A CA 1
ATOM 690 C C . LEU A 1 88 ? -1.796 25.25 9.742 1 97.88 88 LEU A C 1
ATOM 692 O O . LEU A 1 88 ? -2.006 26.203 8.992 1 97.88 88 LEU A O 1
ATOM 696 N N . CYS A 1 89 ? -1.025 25.312 10.852 1 96.75 89 CYS A N 1
ATOM 697 C CA . CYS A 1 89 ? -0.315 26.531 11.258 1 96.75 89 CYS A CA 1
ATOM 698 C C . CYS A 1 89 ? 1.065 26.188 11.805 1 96.75 89 CYS A C 1
ATOM 700 O O . CYS A 1 89 ? 1.227 25.203 12.531 1 96.75 89 CYS A O 1
ATOM 702 N N . ARG A 1 90 ? 2.072 27.031 11.508 1 93.56 90 ARG A N 1
ATOM 703 C CA . ARG A 1 90 ? 3.303 26.953 12.289 1 93.56 90 ARG A CA 1
ATOM 704 C C . ARG A 1 90 ? 3.074 27.438 13.719 1 93.56 90 ARG A C 1
ATOM 706 O O . ARG A 1 90 ? 2.02 28 14.031 1 93.56 90 ARG A O 1
ATOM 713 N N . THR A 1 91 ? 4.062 27.141 14.445 1 95.25 91 THR A N 1
ATOM 714 C CA . THR A 1 91 ? 3.977 27.594 15.836 1 95.25 91 THR A CA 1
ATOM 715 C C . THR A 1 91 ? 4.312 29.078 15.945 1 95.25 91 THR A C 1
ATOM 717 O O . THR A 1 91 ? 5.246 29.453 16.656 1 95.25 91 THR A O 1
ATOM 720 N N . LYS A 1 92 ? 3.523 29.875 15.234 1 95.12 92 LYS A N 1
ATOM 721 C CA . LYS A 1 92 ? 3.646 31.328 15.188 1 95.12 92 LYS A CA 1
ATOM 722 C C . LYS A 1 92 ? 2.289 32 15.359 1 95.12 92 LYS A C 1
ATOM 724 O O . LYS A 1 92 ? 1.282 31.531 14.828 1 95.12 92 LYS A O 1
ATOM 729 N N . LYS A 1 93 ? 2.297 33.094 16.047 1 95.94 93 LYS A N 1
ATOM 730 C CA . LYS A 1 93 ? 1.069 33.844 16.297 1 95.94 93 LYS A CA 1
ATOM 731 C C . LYS A 1 93 ? 0.417 34.281 14.992 1 95.94 93 LYS A C 1
ATOM 733 O O . LYS A 1 93 ? -0.8 34.188 14.828 1 95.94 93 LYS A O 1
ATOM 738 N N . ASP A 1 94 ? 1.18 34.75 14.086 1 96.31 94 ASP A N 1
ATOM 739 C CA . ASP A 1 94 ? 0.664 35.25 12.812 1 96.31 94 ASP A CA 1
ATOM 740 C C . ASP A 1 94 ? -0.026 34.156 12.031 1 96.31 94 ASP A C 1
ATOM 742 O O . ASP A 1 94 ? -1.011 34.406 11.328 1 96.31 94 ASP A O 1
ATOM 746 N N . ASP A 1 95 ? 0.494 32.938 12.094 1 97.06 95 ASP A N 1
ATOM 747 C CA . ASP A 1 95 ? -0.115 31.797 11.414 1 97.06 95 ASP A CA 1
ATOM 748 C C . ASP A 1 95 ? -1.476 31.453 12.016 1 97.06 95 ASP A C 1
ATOM 750 O O . ASP A 1 95 ? -2.434 31.172 11.289 1 97.06 95 ASP A O 1
ATOM 754 N N . ILE A 1 96 ? -1.547 31.516 13.297 1 98 96 ILE A N 1
ATOM 755 C CA . ILE A 1 96 ? -2.787 31.219 14.008 1 98 96 ILE A CA 1
ATOM 756 C C . ILE A 1 96 ? -3.82 32.312 13.719 1 98 96 ILE A C 1
ATOM 758 O O . ILE A 1 96 ? -4.992 32 13.484 1 98 96 ILE A O 1
ATOM 762 N N . ASP A 1 97 ? -3.363 33.594 13.711 1 98 97 ASP A N 1
ATOM 763 C CA . ASP A 1 97 ? -4.254 34.688 13.367 1 98 97 ASP A CA 1
ATOM 764 C C . ASP A 1 97 ? -4.848 34.5 11.977 1 98 97 ASP A C 1
ATOM 766 O O . ASP A 1 97 ? -6.035 34.75 11.766 1 98 97 ASP A O 1
ATOM 770 N N . ALA A 1 98 ? -4.02 34.094 11.047 1 97.75 98 ALA A N 1
ATOM 771 C CA . ALA A 1 98 ? -4.48 33.875 9.68 1 97.75 98 ALA A CA 1
ATOM 772 C C . ALA A 1 98 ? -5.555 32.781 9.641 1 97.75 98 ALA A C 1
ATOM 774 O O . ALA A 1 98 ? -6.52 32.875 8.883 1 97.75 98 ALA A O 1
ATOM 775 N N . ALA A 1 99 ? -5.371 31.75 10.414 1 98.25 99 ALA A N 1
ATOM 776 C CA . ALA A 1 99 ? -6.352 30.672 10.484 1 98.25 99 ALA A CA 1
ATOM 777 C C . ALA A 1 99 ? -7.652 31.156 11.125 1 98.25 99 ALA A C 1
ATOM 779 O O . ALA A 1 99 ? -8.742 30.797 10.664 1 98.25 99 ALA A O 1
ATOM 780 N N . ILE A 1 100 ? -7.566 31.953 12.188 1 97.94 100 ILE A N 1
ATOM 781 C CA . ILE A 1 100 ? -8.734 32.531 12.859 1 97.94 100 ILE A CA 1
ATOM 782 C C . ILE A 1 100 ? -9.531 33.375 11.867 1 97.94 100 ILE A C 1
ATOM 784 O O . ILE A 1 100 ? -10.758 33.281 11.805 1 97.94 100 ILE A O 1
ATOM 788 N N . ASP A 1 101 ? -8.812 34.094 11.086 1 98.12 101 ASP A N 1
ATOM 789 C CA . ASP A 1 101 ? -9.438 34.969 10.109 1 98.12 101 ASP A CA 1
ATOM 790 C C . ASP A 1 101 ? -10.18 34.188 9.039 1 98.12 101 ASP A C 1
ATOM 792 O O . ASP A 1 101 ? -11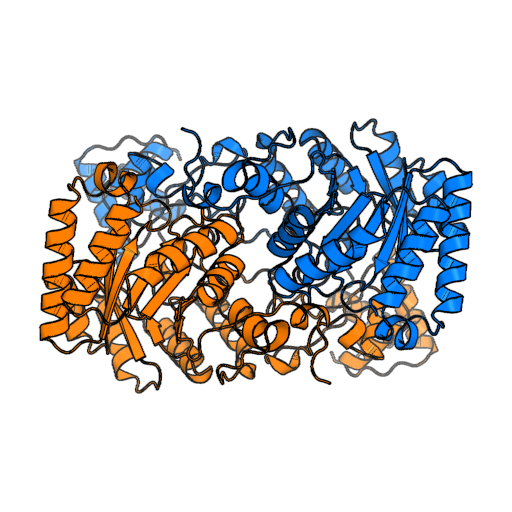.039 34.719 8.344 1 98.12 101 ASP A O 1
ATOM 796 N N . CYS A 1 102 ? -9.891 32.906 8.891 1 98.5 102 CYS A N 1
ATOM 797 C CA . CYS A 1 102 ? -10.523 32.062 7.891 1 98.5 102 CYS A CA 1
ATOM 798 C C . CYS A 1 102 ? -11.758 31.391 8.461 1 98.5 102 CYS A C 1
ATOM 800 O O . CYS A 1 102 ? -12.453 30.641 7.758 1 98.5 102 CYS A O 1
ATOM 802 N N . ASP A 1 103 ? -12.039 31.562 9.734 1 98.38 103 ASP A N 1
ATOM 803 C CA . ASP A 1 103 ? -13.242 31.094 10.398 1 98.38 103 ASP A CA 1
ATOM 804 C C . ASP A 1 103 ? -13.211 29.562 10.562 1 98.38 103 ASP A C 1
ATOM 806 O O . ASP A 1 103 ? -14.242 28.906 10.445 1 98.38 103 ASP A O 1
ATOM 810 N N . VAL A 1 104 ? -12.062 28.969 10.719 1 98.62 104 VAL A N 1
ATOM 811 C CA . VAL A 1 104 ? -11.945 27.516 10.883 1 98.62 104 VAL A CA 1
ATOM 812 C C . VAL A 1 104 ? -12.398 27.125 12.289 1 98.62 104 VAL A C 1
ATOM 814 O O . VAL A 1 104 ? -12.453 27.969 13.188 1 98.62 104 VAL A O 1
ATOM 817 N N . ASP A 1 105 ? -12.727 25.844 12.453 1 98.19 105 ASP A N 1
ATOM 818 C CA . ASP A 1 105 ? -13.148 25.312 13.734 1 98.19 105 ASP A CA 1
ATOM 819 C C . ASP A 1 105 ? -11.953 25.031 14.641 1 98.19 105 ASP A C 1
ATOM 821 O O . ASP A 1 105 ? -12.086 24.984 15.867 1 98.19 105 ASP A O 1
ATOM 825 N N . GLY A 1 106 ? -10.812 24.812 14.047 1 98.56 106 GLY A N 1
ATOM 826 C CA . GLY A 1 106 ? -9.625 24.469 14.812 1 98.56 106 GLY A CA 1
ATOM 827 C C . GLY A 1 106 ? -8.344 24.562 13.992 1 98.56 106 GLY A C 1
ATOM 828 O O . GLY A 1 106 ? -8.391 24.859 12.797 1 98.56 106 GLY A O 1
ATOM 829 N N . VAL A 1 107 ? -7.211 24.328 14.719 1 98.69 107 VAL A N 1
ATOM 830 C CA . VAL A 1 107 ? -5.91 24.422 14.055 1 98.69 107 VAL A CA 1
ATOM 831 C C . VAL A 1 107 ? -5.043 23.234 14.461 1 98.69 107 VAL A C 1
ATOM 833 O O . VAL A 1 107 ? -5.227 22.656 15.539 1 98.69 107 VAL A O 1
ATOM 836 N N . ILE A 1 108 ? -4.223 22.812 13.547 1 98.69 108 ILE A N 1
ATOM 837 C CA . ILE A 1 108 ? -3.109 21.906 13.812 1 98.69 108 ILE A CA 1
ATOM 838 C C . ILE A 1 108 ? -1.793 22.672 13.758 1 98.69 108 ILE A C 1
ATOM 840 O O . ILE A 1 108 ? -1.377 23.141 12.695 1 98.69 108 ILE A O 1
ATOM 844 N N . THR A 1 109 ? -1.158 22.859 14.898 1 98.19 109 THR A N 1
ATOM 845 C CA . THR A 1 109 ? 0.179 23.438 14.93 1 98.19 109 THR A CA 1
ATOM 846 C C . THR A 1 109 ? 1.246 22.359 14.891 1 98.19 109 THR A C 1
ATOM 848 O O . THR A 1 109 ? 0.994 21.219 15.297 1 98.19 109 THR A O 1
ATOM 851 N N . PHE A 1 110 ? 2.398 22.672 14.328 1 97 110 PHE A N 1
ATOM 852 C CA . PHE A 1 110 ? 3.396 21.625 14.203 1 97 110 PHE A CA 1
ATOM 853 C C . PHE A 1 110 ? 4.801 22.172 14.414 1 97 110 PHE A C 1
ATOM 855 O O . PHE A 1 110 ? 5.047 23.359 14.18 1 97 110 PHE A O 1
ATOM 862 N N . MET A 1 111 ? 5.664 21.359 14.922 1 95.94 111 MET A N 1
ATOM 863 C CA . MET A 1 111 ? 7.098 21.609 15.078 1 95.94 111 MET A CA 1
ATOM 864 C C . MET A 1 111 ? 7.887 20.312 14.906 1 95.94 111 MET A C 1
ATOM 866 O O . MET A 1 111 ? 7.5 19.266 15.438 1 95.94 111 MET A O 1
ATOM 870 N N . ALA A 1 112 ? 8.961 20.406 14.078 1 96.12 112 ALA A N 1
ATOM 871 C CA . ALA A 1 112 ? 9.836 19.234 13.992 1 96.12 112 ALA A CA 1
ATOM 872 C C . ALA A 1 112 ? 10.555 19 15.312 1 96.12 112 ALA A C 1
ATOM 874 O O . ALA A 1 112 ? 11.094 19.922 15.914 1 96.12 112 ALA A O 1
ATOM 875 N N . THR A 1 113 ? 10.586 17.703 15.742 1 97.69 113 THR A N 1
ATOM 876 C CA . THR A 1 113 ? 11.055 17.469 17.109 1 97.69 113 THR A CA 1
ATOM 877 C C . THR A 1 113 ? 12.258 16.531 17.109 1 97.69 113 THR A C 1
ATOM 879 O O . THR A 1 113 ? 12.922 16.375 18.141 1 97.69 113 THR A O 1
ATOM 882 N N . SER A 1 114 ? 12.508 15.875 15.992 1 97.25 114 SER A N 1
ATOM 883 C CA . SER A 1 114 ? 13.68 15.016 15.977 1 97.25 114 SER A CA 1
ATOM 884 C C . SER A 1 114 ? 14.969 15.828 16.078 1 97.25 114 SER A C 1
ATOM 886 O O . SER A 1 114 ? 15.031 16.969 15.594 1 97.25 114 SER A O 1
ATOM 888 N N . ASP A 1 115 ? 16.031 15.234 16.672 1 96 115 ASP A N 1
ATOM 889 C CA . ASP A 1 115 ? 17.312 15.922 16.75 1 96 115 ASP A CA 1
ATOM 890 C C . ASP A 1 115 ? 17.844 16.266 15.367 1 96 115 ASP A C 1
ATOM 892 O O . ASP A 1 115 ? 18.5 17.297 15.18 1 96 115 ASP A O 1
ATOM 896 N N . LEU A 1 116 ? 17.531 15.406 14.484 1 93.75 116 LEU A N 1
ATOM 897 C CA . LEU A 1 116 ? 17.922 15.609 13.094 1 93.75 116 LEU A CA 1
ATOM 898 C C . LEU A 1 116 ? 17.328 16.906 12.555 1 93.75 116 LEU A C 1
ATOM 900 O O . LEU A 1 116 ? 18.047 17.719 11.953 1 93.75 116 LEU A O 1
ATOM 904 N N . HIS A 1 117 ? 16.062 17.172 12.766 1 94.25 117 HIS A N 1
ATOM 905 C CA . HIS A 1 117 ? 15.391 18.359 12.273 1 94.25 117 HIS A CA 1
ATOM 906 C C . HIS A 1 117 ? 15.773 19.594 13.094 1 94.25 117 HIS A C 1
ATOM 908 O O . HIS A 1 117 ? 15.93 20.688 12.547 1 94.25 117 HIS A O 1
ATOM 914 N N . LEU A 1 118 ? 15.852 19.422 14.398 1 94.88 118 LEU A N 1
ATOM 915 C CA . LEU A 1 118 ? 16.203 20.547 15.266 1 94.88 118 LEU A CA 1
ATOM 916 C C . LEU A 1 118 ? 17.578 21.094 14.898 1 94.88 118 LEU A C 1
ATOM 918 O O . LEU A 1 118 ? 17.766 22.312 14.859 1 94.88 118 LEU A O 1
ATOM 922 N N . LYS A 1 119 ? 18.5 20.203 14.594 1 91.75 119 LYS A N 1
ATOM 923 C CA . LYS A 1 119 ? 19.875 20.578 14.305 1 91.75 119 LYS A CA 1
ATOM 924 C C . LYS A 1 119 ? 20.016 21.109 12.883 1 91.75 119 LYS A C 1
ATOM 926 O O . LYS A 1 119 ? 20.594 22.188 12.664 1 91.75 119 LYS A O 1
ATOM 931 N N . HIS A 1 120 ? 19.422 20.438 11.906 1 87.69 120 HIS A N 1
ATOM 932 C CA . HIS A 1 120 ? 19.781 20.688 10.508 1 87.69 120 HIS A CA 1
ATOM 933 C C . HIS A 1 120 ? 18.75 21.562 9.82 1 87.69 120 HIS A C 1
ATOM 935 O O . HIS A 1 120 ? 19.031 22.156 8.773 1 87.69 120 HIS A O 1
ATOM 941 N N . LYS A 1 121 ? 17.578 21.656 10.383 1 84.88 121 LYS A N 1
ATOM 942 C CA . LYS A 1 121 ? 16.516 22.422 9.734 1 84.88 121 LYS A CA 1
ATOM 943 C C . LYS A 1 121 ? 16.172 23.672 10.531 1 84.88 121 LYS A C 1
ATOM 945 O O . LYS A 1 121 ? 16.156 24.781 9.984 1 84.88 121 LYS A O 1
ATOM 950 N N . LEU A 1 122 ? 15.969 23.516 11.859 1 89.19 122 LEU A N 1
ATOM 951 C CA . LEU A 1 122 ? 15.391 24.594 12.648 1 89.19 122 LEU A CA 1
ATOM 952 C C . LEU A 1 122 ? 16.484 25.359 13.383 1 89.19 122 LEU A C 1
ATOM 954 O O . LEU A 1 122 ? 16.281 26.531 13.742 1 89.19 122 LEU A O 1
ATOM 958 N N . LYS A 1 123 ? 17.641 24.688 13.625 1 91.19 123 LYS A N 1
ATOM 959 C CA . LYS A 1 123 ? 18.734 25.281 14.406 1 91.19 123 LYS A CA 1
ATOM 960 C C . LYS A 1 123 ? 18.234 25.766 15.766 1 91.19 123 LYS A C 1
ATOM 962 O O . LYS A 1 123 ? 18.5 26.906 16.172 1 91.19 123 LYS A O 1
ATOM 967 N N . LEU A 1 124 ? 17.438 24.953 16.453 1 94 124 LEU A N 1
ATOM 968 C CA . LEU A 1 124 ? 16.891 25.203 17.781 1 94 124 LEU A CA 1
ATOM 969 C C . LEU A 1 124 ? 17.312 24.125 18.766 1 94 124 LEU A C 1
ATOM 971 O O . LEU A 1 124 ? 17.5 22.969 18.375 1 94 124 LEU A O 1
ATOM 975 N N . THR A 1 125 ? 17.484 24.516 20 1 95.75 125 THR A N 1
ATOM 976 C CA . THR A 1 125 ? 17.594 23.516 21.062 1 95.75 125 THR A CA 1
ATOM 977 C C . THR A 1 125 ? 16.234 22.938 21.406 1 95.75 125 THR A C 1
ATOM 979 O O . THR A 1 125 ? 15.195 23.516 21.062 1 95.75 125 THR A O 1
ATOM 982 N N . ARG A 1 126 ? 16.203 21.828 22.109 1 96.81 126 ARG A N 1
ATOM 983 C CA . ARG A 1 126 ? 14.953 21.234 22.578 1 96.81 126 ARG A CA 1
ATOM 984 C C . ARG A 1 126 ? 14.164 22.203 23.453 1 96.81 126 ARG A C 1
ATOM 986 O O . ARG A 1 126 ? 12.945 22.297 23.328 1 96.81 126 ARG A O 1
ATOM 993 N N . GLU A 1 127 ? 14.891 22.891 24.297 1 96.31 127 GLU A N 1
ATOM 994 C CA . GLU A 1 127 ? 14.25 23.828 25.219 1 96.31 127 GLU A CA 1
ATOM 995 C C . GLU A 1 127 ? 13.602 24.984 24.453 1 96.31 127 GLU A C 1
ATOM 997 O O . GLU A 1 127 ? 12.484 25.406 24.766 1 96.31 127 GLU A O 1
ATOM 1002 N N . GLU A 1 128 ? 14.273 25.484 23.516 1 95.69 128 GLU A N 1
ATOM 1003 C CA . GLU A 1 128 ? 13.727 26.547 22.688 1 95.69 128 GLU A CA 1
ATOM 1004 C C . GLU A 1 128 ? 12.484 26.078 21.938 1 95.69 128 GLU A C 1
ATOM 1006 O O . GLU A 1 128 ? 11.492 26.812 21.844 1 95.69 128 GLU A O 1
ATOM 1011 N N . ALA A 1 129 ? 12.547 24.906 21.391 1 95.5 129 ALA A N 1
ATOM 1012 C CA . ALA A 1 129 ? 11.414 24.328 20.672 1 95.5 129 ALA A CA 1
ATOM 1013 C C . ALA A 1 129 ? 10.195 24.203 21.594 1 95.5 129 ALA A C 1
ATOM 1015 O O . ALA A 1 129 ? 9.078 24.531 21.188 1 95.5 129 ALA A O 1
ATOM 1016 N N . LEU A 1 130 ? 10.461 23.766 22.781 1 96.38 130 LEU A N 1
ATOM 1017 C CA . LEU A 1 130 ? 9.398 23.609 23.766 1 96.38 130 LEU A CA 1
ATOM 1018 C C . LEU A 1 130 ? 8.703 24.938 24.031 1 96.38 130 LEU A C 1
ATOM 1020 O O . LEU A 1 130 ? 7.469 25.016 24.031 1 96.38 130 LEU A O 1
ATOM 1024 N N . ASN A 1 131 ? 9.438 25.922 24.25 1 95.25 131 ASN A N 1
ATOM 1025 C CA . ASN A 1 131 ? 8.898 27.234 24.578 1 95.25 131 ASN A CA 1
ATOM 1026 C C . ASN A 1 131 ? 8.055 27.797 23.438 1 95.25 131 ASN A C 1
ATOM 1028 O O . ASN A 1 131 ? 6.969 28.328 23.656 1 95.25 131 ASN A O 1
ATOM 1032 N N . VAL A 1 132 ? 8.539 27.656 22.281 1 95.44 132 VAL A N 1
ATOM 1033 C CA . VAL A 1 132 ? 7.848 28.156 21.094 1 95.44 132 VAL A CA 1
ATOM 1034 C C . VAL A 1 132 ? 6.516 27.422 20.922 1 95.44 132 VAL A C 1
ATOM 1036 O O . VAL A 1 132 ? 5.488 28.062 20.656 1 95.44 132 VAL A O 1
ATOM 1039 N N . CYS A 1 133 ? 6.523 26.156 21.047 1 96.44 133 CYS A N 1
ATOM 1040 C CA . CYS A 1 133 ? 5.328 25.344 20.891 1 96.44 133 CYS A CA 1
ATOM 1041 C C . CYS A 1 133 ? 4.27 25.703 21.922 1 96.44 133 CYS A C 1
ATOM 1043 O O . CYS A 1 133 ? 3.102 25.891 21.594 1 96.44 133 CYS A O 1
ATOM 1045 N N . MET A 1 134 ? 4.684 25.875 23.203 1 96.69 134 MET A N 1
ATOM 1046 C CA . MET A 1 134 ? 3.73 26.125 24.281 1 96.69 134 MET A CA 1
ATOM 1047 C C . MET A 1 134 ? 3.104 27.516 24.141 1 96.69 134 MET A C 1
ATOM 1049 O O . MET A 1 134 ? 1.911 27.688 24.406 1 96.69 134 MET A O 1
ATOM 1053 N N . ASN A 1 135 ? 3.891 28.453 23.719 1 95.69 135 ASN A N 1
ATOM 1054 C CA . ASN A 1 135 ? 3.355 29.781 23.484 1 95.69 135 ASN A CA 1
ATOM 1055 C C . ASN A 1 135 ? 2.268 29.766 22.406 1 95.69 135 ASN A C 1
ATOM 1057 O O . ASN A 1 135 ? 1.241 30.438 22.562 1 95.69 135 ASN A O 1
ATOM 1061 N N . SER A 1 136 ? 2.508 29.047 21.391 1 96.56 136 SER A N 1
ATOM 1062 C CA . SER A 1 136 ? 1.549 28.938 20.297 1 96.56 136 SER A CA 1
ATOM 1063 C C . SER A 1 136 ? 0.281 28.219 20.75 1 96.56 136 SER A C 1
ATOM 1065 O O . SER A 1 136 ? -0.824 28.594 20.344 1 96.56 136 SER A O 1
ATOM 1067 N N . ILE A 1 137 ? 0.427 27.156 21.484 1 96.94 137 ILE A N 1
ATOM 1068 C CA . ILE A 1 137 ? -0.705 26.375 21.984 1 96.94 137 ILE A CA 1
ATOM 1069 C C . ILE A 1 137 ? -1.579 27.25 22.875 1 96.94 137 ILE A C 1
ATOM 1071 O O . ILE A 1 137 ? -2.801 27.281 22.719 1 96.94 137 ILE A O 1
ATOM 1075 N N . GLU A 1 138 ? -0.933 27.969 23.781 1 96.12 138 GLU A N 1
ATOM 1076 C CA . GLU A 1 138 ? -1.66 28.859 24.688 1 96.12 138 GLU A CA 1
ATOM 1077 C C . GLU A 1 138 ? -2.43 29.938 23.906 1 96.12 138 GLU A C 1
ATOM 1079 O O . GLU A 1 138 ? -3.594 30.203 24.203 1 96.12 138 GLU A O 1
ATOM 1084 N N . TYR A 1 139 ? -1.785 30.469 22.938 1 97.06 139 TYR A N 1
ATOM 1085 C CA . TYR A 1 139 ? -2.402 31.516 22.141 1 97.06 139 TYR A CA 1
ATOM 1086 C C . TYR A 1 139 ? -3.631 30.984 21.406 1 97.06 139 TYR A C 1
ATOM 1088 O O . TYR A 1 139 ? -4.68 31.641 21.406 1 97.06 139 TYR A O 1
ATOM 1096 N N . ALA A 1 140 ? -3.553 29.844 20.766 1 96.81 140 ALA A N 1
ATOM 1097 C CA . ALA A 1 140 ? -4.664 29.25 20.016 1 96.81 140 ALA A CA 1
ATOM 1098 C C . ALA A 1 140 ? -5.828 28.938 20.953 1 96.81 140 ALA A C 1
ATOM 1100 O O . ALA A 1 140 ? -6.988 29.188 20.625 1 96.81 140 ALA A O 1
ATOM 1101 N N . LYS A 1 141 ? -5.516 28.406 22.141 1 96.62 141 LYS A N 1
ATOM 1102 C CA . LYS A 1 141 ? -6.547 28.016 23.094 1 96.62 141 LYS A CA 1
ATOM 1103 C C . LYS A 1 141 ? -7.254 29.234 23.672 1 96.62 141 LYS A C 1
ATOM 1105 O O . LYS A 1 141 ? -8.453 29.188 23.953 1 96.62 141 LYS A O 1
ATOM 1110 N N . ASP A 1 142 ? -6.547 30.297 23.844 1 96.25 142 ASP A N 1
ATOM 1111 C CA . ASP A 1 142 ? -7.125 31.547 24.312 1 96.25 142 ASP A CA 1
ATOM 1112 C C . ASP A 1 142 ? -8.172 32.062 23.344 1 96.25 142 ASP A C 1
ATOM 1114 O O . ASP A 1 142 ? -9.016 32.906 23.719 1 96.25 142 ASP A O 1
ATOM 1118 N N . HIS A 1 143 ? -8.188 31.594 22.172 1 96.19 143 HIS A N 1
ATOM 1119 C CA . HIS A 1 143 ? -9.133 32.062 21.156 1 96.19 143 HIS A CA 1
ATOM 1120 C C . HIS A 1 143 ? -10.25 31.031 20.953 1 96.19 143 HIS A C 1
ATOM 1122 O O . HIS A 1 143 ? -11.008 31.125 19.984 1 96.19 143 HIS A O 1
ATOM 1128 N N . GLY A 1 144 ? -10.32 29.938 21.766 1 94.81 144 GLY A N 1
ATOM 1129 C CA . GLY A 1 144 ? -11.43 29.016 21.797 1 94.81 144 GLY A CA 1
ATOM 1130 C C . GLY A 1 144 ? -11.375 27.984 20.672 1 94.81 144 GLY A C 1
ATOM 1131 O O . GLY A 1 144 ? -12.375 27.328 20.375 1 94.81 144 GLY A O 1
ATOM 1132 N N . LEU A 1 145 ? -10.281 27.781 20.031 1 96.19 145 LEU A N 1
ATOM 1133 C CA . LEU A 1 145 ? -10.125 26.859 18.906 1 96.19 145 LEU A CA 1
ATOM 1134 C C . LEU A 1 145 ? -9.859 25.438 19.406 1 96.19 145 LEU A C 1
ATOM 1136 O O . LEU A 1 145 ? -9.25 25.25 20.453 1 96.19 145 LEU A O 1
ATOM 1140 N N . PHE A 1 146 ? -10.445 24.438 18.641 1 98.06 146 PHE A N 1
ATOM 1141 C CA . PHE A 1 146 ? -9.844 23.125 18.734 1 98.06 146 PHE A CA 1
ATOM 1142 C C . PHE A 1 146 ? -8.375 23.172 18.344 1 98.06 146 PHE A C 1
ATOM 1144 O O . PHE A 1 146 ? -8.008 23.781 17.344 1 98.06 146 PHE A O 1
ATOM 1151 N N . LEU A 1 147 ? -7.508 22.594 19.188 1 98.5 147 LEU A N 1
ATOM 1152 C CA . LEU A 1 147 ? -6.078 22.672 18.906 1 98.5 147 LEU A CA 1
ATOM 1153 C C . LEU A 1 147 ? -5.445 21.281 18.969 1 98.5 147 LEU A C 1
ATOM 1155 O O . LEU A 1 147 ? -5.57 20.578 19.984 1 98.5 147 LEU A O 1
ATOM 1159 N N . ALA A 1 148 ? -4.836 20.875 17.891 1 98.75 148 ALA A N 1
ATOM 1160 C CA . ALA A 1 148 ? -3.953 19.719 17.859 1 98.75 148 ALA A CA 1
ATOM 1161 C C . ALA A 1 148 ? -2.496 20.125 17.688 1 98.75 148 ALA A C 1
ATOM 1163 O O . ALA A 1 148 ? -2.193 21.047 16.922 1 98.75 148 ALA A O 1
ATOM 1164 N N . PHE A 1 149 ? -1.629 19.484 18.453 1 98.75 149 PHE A N 1
ATOM 1165 C CA . PHE A 1 149 ? -0.198 19.703 18.281 1 98.75 149 PHE A CA 1
ATOM 1166 C C . PHE A 1 149 ? 0.461 18.5 17.609 1 98.75 149 PHE A C 1
ATOM 1168 O O . PHE A 1 149 ? 0.335 17.375 18.094 1 98.75 149 PHE A O 1
ATOM 1175 N N . SER A 1 150 ? 1.134 18.766 16.484 1 98.62 150 SER A N 1
ATOM 1176 C CA . SER A 1 150 ? 1.788 17.703 15.734 1 98.62 150 SER A CA 1
ATOM 1177 C C . SER A 1 150 ? 3.307 17.797 15.844 1 98.62 150 SER A C 1
ATOM 1179 O O . SER A 1 150 ? 3.902 18.797 15.445 1 98.62 150 SER A O 1
ATOM 1181 N N . ALA A 1 151 ? 3.893 16.766 16.422 1 98.5 151 ALA A N 1
ATOM 1182 C CA . ALA A 1 151 ? 5.348 16.641 16.344 1 98.5 151 ALA A CA 1
ATOM 1183 C C . ALA A 1 151 ? 5.773 16.062 15 1 98.5 151 ALA A C 1
ATOM 1185 O O . ALA A 1 151 ? 5.578 14.867 14.742 1 98.5 151 ALA A O 1
ATOM 1186 N N . GLU A 1 152 ? 6.273 16.922 14.148 1 97.38 152 GLU A N 1
ATOM 1187 C CA . GLU A 1 152 ? 6.852 16.438 12.898 1 97.38 152 GLU A CA 1
ATOM 1188 C C . GLU A 1 152 ? 8.062 15.555 13.148 1 97.38 152 GLU A C 1
ATOM 1190 O O . GLU A 1 152 ? 8.898 15.867 14.008 1 97.38 152 GLU A O 1
ATOM 1195 N N . ASP A 1 153 ? 8.164 14.422 12.445 1 98.12 153 ASP A N 1
ATOM 1196 C CA . ASP A 1 153 ? 9.242 13.438 12.562 1 98.12 153 ASP A CA 1
ATOM 1197 C C . ASP A 1 153 ? 9.234 12.773 13.938 1 98.12 153 ASP A C 1
ATOM 1199 O O . ASP A 1 153 ? 10.273 12.336 14.43 1 98.12 153 ASP A O 1
ATOM 1203 N N . ALA A 1 154 ? 8.086 12.656 14.516 1 98.75 154 ALA A N 1
ATOM 1204 C CA . ALA A 1 154 ? 7.895 12.094 15.852 1 98.75 154 ALA A CA 1
ATOM 1205 C C . ALA A 1 154 ? 8.5 10.703 15.953 1 98.75 154 ALA A C 1
ATOM 1207 O O . ALA A 1 154 ? 9.062 10.336 16.984 1 98.75 154 ALA A O 1
ATOM 1208 N N . THR A 1 155 ? 8.445 9.875 14.93 1 98.75 155 THR A N 1
ATOM 1209 C CA . THR A 1 155 ? 8.867 8.484 14.977 1 98.75 155 THR A CA 1
ATOM 1210 C C . THR A 1 155 ? 10.391 8.391 14.984 1 98.75 155 THR A C 1
ATOM 1212 O O . THR A 1 155 ? 10.953 7.309 15.195 1 98.75 155 THR A O 1
ATOM 1215 N N . ARG A 1 156 ? 11.047 9.492 14.812 1 98.25 156 ARG A N 1
ATOM 1216 C CA . ARG A 1 156 ? 12.5 9.516 14.914 1 98.25 156 ARG A CA 1
ATOM 1217 C C . ARG A 1 156 ? 12.961 10.5 15.992 1 98.25 156 ARG A C 1
ATOM 1219 O O . ARG A 1 156 ? 14.141 10.852 16.062 1 98.25 156 ARG A O 1
ATOM 1226 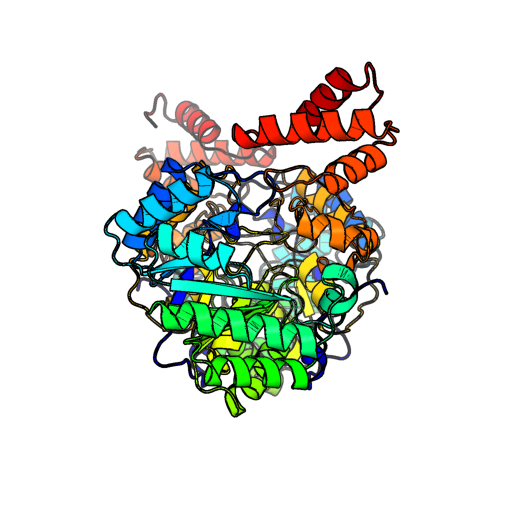N N . THR A 1 157 ? 12.047 10.984 16.766 1 98.5 157 THR A N 1
ATOM 1227 C CA . THR A 1 157 ? 12.32 11.852 17.906 1 98.5 157 THR A CA 1
ATOM 1228 C C . THR A 1 157 ? 12.688 11.023 19.125 1 98.5 157 THR A C 1
ATOM 1230 O O . THR A 1 157 ? 12.141 9.938 19.344 1 98.5 157 THR A O 1
ATOM 1233 N N . ASP A 1 158 ? 13.602 11.531 19.953 1 98.12 158 ASP A N 1
ATOM 1234 C CA . ASP A 1 158 ? 13.914 10.914 21.234 1 98.12 158 ASP A CA 1
ATOM 1235 C C . ASP A 1 158 ? 12.648 10.703 22.062 1 98.12 158 ASP A C 1
ATOM 1237 O O . ASP A 1 158 ? 11.836 11.617 22.219 1 98.12 158 ASP A O 1
ATOM 1241 N N . LEU A 1 159 ? 12.508 9.539 22.625 1 98.25 159 LEU A N 1
ATOM 1242 C CA . LEU A 1 159 ? 11.258 9.172 23.281 1 98.25 159 LEU A CA 1
ATOM 1243 C C . LEU A 1 159 ? 10.992 10.07 24.484 1 98.25 159 LEU A C 1
ATOM 1245 O O . LEU A 1 159 ? 9.859 10.516 24.688 1 98.25 159 LEU A O 1
ATOM 1249 N N . ASP A 1 160 ? 11.953 10.312 25.312 1 97.94 160 ASP A N 1
ATOM 1250 C CA . ASP A 1 160 ? 11.773 11.141 26.5 1 97.94 160 ASP A CA 1
ATOM 1251 C C . ASP A 1 160 ? 11.398 12.57 26.125 1 97.94 160 ASP A C 1
ATOM 1253 O O . ASP A 1 160 ? 10.555 13.195 26.781 1 97.94 160 ASP A O 1
ATOM 1257 N N . PHE A 1 161 ? 12.062 13.047 25.094 1 98.12 161 PHE A N 1
ATOM 1258 C CA . PHE A 1 161 ? 11.727 14.391 24.641 1 98.12 161 PHE A CA 1
ATOM 1259 C C . PHE A 1 161 ? 10.312 14.438 24.078 1 98.12 161 PHE A C 1
ATOM 1261 O O . PHE A 1 161 ? 9.578 15.398 24.312 1 98.12 161 PHE A O 1
ATOM 1268 N N . LEU A 1 162 ? 9.93 13.43 23.312 1 98.5 162 LEU A N 1
ATOM 1269 C CA . LEU A 1 162 ? 8.586 13.352 22.75 1 98.5 162 LEU A CA 1
ATOM 1270 C C . LEU A 1 162 ? 7.531 13.32 23.844 1 98.5 162 LEU A C 1
ATOM 1272 O O . LEU A 1 162 ? 6.52 14.016 23.766 1 98.5 162 LEU A O 1
ATOM 1276 N N . LYS A 1 163 ? 7.762 12.523 24.891 1 98.31 163 LYS A N 1
ATOM 1277 C CA . LYS A 1 163 ? 6.867 12.477 26.047 1 98.31 163 LYS A CA 1
ATOM 1278 C C . LYS A 1 163 ? 6.766 13.844 26.719 1 98.31 163 LYS A C 1
ATOM 1280 O O . LYS A 1 163 ? 5.676 14.289 27.078 1 98.31 163 LYS A O 1
ATOM 1285 N N . GLN A 1 164 ? 7.891 14.469 26.891 1 98.12 164 GLN A N 1
ATOM 1286 C CA . GLN A 1 164 ? 7.941 15.773 27.531 1 98.12 164 GLN A CA 1
ATOM 1287 C C . GLN A 1 164 ? 7.113 16.797 26.766 1 98.12 164 GLN A C 1
ATOM 1289 O O . GLN A 1 164 ? 6.301 17.516 27.359 1 98.12 164 GLN A O 1
ATOM 1294 N N . ILE A 1 165 ? 7.289 16.875 25.484 1 98.25 165 ILE A N 1
ATOM 1295 C CA . ILE A 1 165 ? 6.637 17.906 24.703 1 98.25 165 ILE A CA 1
ATOM 1296 C C . ILE A 1 165 ? 5.137 17.641 24.625 1 98.25 165 ILE A C 1
ATOM 1298 O O . ILE A 1 165 ? 4.332 18.578 24.656 1 98.25 165 ILE A O 1
ATOM 1302 N N . TYR A 1 166 ? 4.691 16.391 24.5 1 98.56 166 TYR A N 1
ATOM 1303 C CA . TYR A 1 166 ? 3.27 16.062 24.453 1 98.56 166 TYR A CA 1
ATOM 1304 C C . TYR A 1 166 ? 2.604 16.297 25.797 1 98.56 166 TYR A C 1
ATOM 1306 O O . TYR A 1 166 ? 1.471 16.781 25.859 1 98.56 166 TYR A O 1
ATOM 1314 N N . ARG A 1 167 ? 3.293 15.945 26.922 1 98.19 167 ARG A N 1
ATOM 1315 C CA . ARG A 1 167 ? 2.758 16.219 28.25 1 98.19 167 ARG A CA 1
ATOM 1316 C C . ARG A 1 167 ? 2.541 17.719 28.453 1 98.19 167 ARG A C 1
ATOM 1318 O O . ARG A 1 167 ? 1.517 18.141 29 1 98.19 167 ARG A O 1
ATOM 1325 N N . LYS A 1 168 ? 3.529 18.453 28.078 1 98.12 168 LYS A N 1
ATOM 1326 C CA . LYS A 1 168 ? 3.406 19.906 28.188 1 98.12 168 LYS A CA 1
ATOM 1327 C C . LYS A 1 168 ? 2.27 20.438 27.312 1 98.12 168 LYS A C 1
ATOM 1329 O O . LYS A 1 168 ? 1.506 21.297 27.734 1 98.12 168 LYS A O 1
ATOM 1334 N N . ALA A 1 169 ? 2.176 19.922 26.031 1 98.38 169 ALA A N 1
ATOM 1335 C CA . ALA A 1 169 ? 1.089 20.328 25.141 1 98.38 169 ALA A CA 1
ATOM 1336 C C . ALA A 1 169 ? -0.271 20.062 25.781 1 98.38 169 ALA A C 1
ATOM 1338 O O . ALA A 1 169 ? -1.159 20.922 25.75 1 98.38 169 ALA A O 1
ATOM 1339 N N . GLU A 1 170 ? -0.449 18.891 26.359 1 98.12 170 GLU A N 1
ATOM 1340 C CA . GLU A 1 170 ? -1.679 18.531 27.062 1 98.12 170 GLU A CA 1
ATOM 1341 C C . GLU A 1 170 ? -1.96 19.5 28.219 1 98.12 170 GLU A C 1
ATOM 1343 O O . GLU A 1 170 ? -3.086 19.969 28.375 1 98.12 170 GLU A O 1
ATOM 1348 N N . ASN A 1 171 ? -0.931 19.812 29 1 97.69 171 ASN A N 1
ATOM 1349 C CA . ASN A 1 171 ? -1.075 20.688 30.156 1 97.69 171 ASN A CA 1
ATOM 1350 C C . ASN A 1 171 ? -1.461 22.109 29.734 1 97.69 171 ASN A C 1
ATOM 1352 O O . ASN A 1 171 ? -2.143 22.812 30.469 1 97.69 171 ASN A O 1
ATOM 1356 N N . TYR A 1 172 ? -0.995 22.469 28.547 1 97.56 172 TYR A N 1
ATOM 1357 C CA . TYR A 1 172 ? -1.286 23.797 28.047 1 97.56 172 TYR A CA 1
ATOM 1358 C C . TYR A 1 172 ? -2.615 23.828 27.297 1 97.56 172 TYR A C 1
ATOM 1360 O O . TYR A 1 172 ? -3.006 24.859 26.75 1 97.56 172 TYR A O 1
ATOM 1368 N N . GLY A 1 173 ? -3.283 22.656 27.203 1 97 173 GLY A N 1
ATOM 1369 C CA . GLY A 1 173 ? -4.676 22.672 26.781 1 97 173 GLY A CA 1
ATOM 1370 C C . GLY A 1 173 ? -4.887 22.047 25.422 1 97 173 GLY A C 1
ATOM 1371 O O . GLY A 1 173 ? -5.996 22.094 24.875 1 97 173 GLY A O 1
ATOM 1372 N N . ALA A 1 174 ? -3.877 21.469 24.781 1 98.25 174 ALA A N 1
ATOM 1373 C CA . ALA A 1 174 ? -4.082 20.812 23.5 1 98.25 174 ALA A CA 1
ATOM 1374 C C . ALA A 1 174 ? -5.172 19.75 23.594 1 98.25 174 ALA A C 1
ATOM 1376 O O . ALA A 1 174 ? -5.25 19.016 24.578 1 98.25 174 ALA A O 1
ATOM 1377 N N . ASP A 1 175 ? -6.059 19.688 22.594 1 98.5 175 ASP A N 1
ATOM 1378 C CA . ASP A 1 175 ? -7.145 18.703 22.562 1 98.5 175 ASP A CA 1
ATOM 1379 C C . ASP A 1 175 ? -6.652 17.359 22.047 1 98.5 175 ASP A C 1
ATOM 1381 O O . ASP A 1 175 ? -7.234 16.312 22.344 1 98.5 175 ASP A O 1
ATOM 1385 N N . ARG A 1 176 ? -5.582 17.406 21.25 1 98.75 176 ARG A N 1
ATOM 1386 C CA . ARG A 1 176 ? -5.055 16.234 20.562 1 98.75 176 ARG A CA 1
ATOM 1387 C C . ARG A 1 176 ? -3.574 16.391 20.234 1 98.75 176 ARG A C 1
ATOM 1389 O O . ARG A 1 176 ? -3.111 17.516 19.984 1 98.75 176 ARG A O 1
ATOM 1396 N N . VAL A 1 177 ? -2.789 15.328 20.297 1 98.88 177 VAL A N 1
ATOM 1397 C CA . VAL A 1 177 ? -1.405 15.328 19.828 1 98.88 177 VAL A CA 1
ATOM 1398 C C . VAL A 1 177 ? -1.248 14.359 18.656 1 98.88 177 VAL A C 1
ATOM 1400 O O . VAL A 1 177 ? -1.925 13.328 18.609 1 98.88 177 VAL A O 1
ATOM 1403 N N . HIS A 1 178 ? -0.413 14.758 17.672 1 98.88 178 HIS A N 1
ATOM 1404 C CA . HIS A 1 178 ? -0.224 13.961 16.469 1 98.88 178 HIS A CA 1
ATOM 1405 C C . HIS A 1 178 ? 1.168 13.336 16.438 1 98.88 178 HIS A C 1
ATOM 1407 O O . HIS A 1 178 ? 2.164 14.016 16.688 1 98.88 178 HIS A O 1
ATOM 1413 N N . ILE A 1 179 ? 1.231 12.047 16.203 1 98.88 179 ILE A N 1
ATOM 1414 C CA . ILE A 1 179 ? 2.461 11.352 15.828 1 98.88 179 ILE A CA 1
ATOM 1415 C C . ILE A 1 179 ? 2.639 11.383 14.312 1 98.88 179 ILE A C 1
ATOM 1417 O O . ILE A 1 179 ? 1.951 10.656 13.594 1 98.88 179 ILE A O 1
ATOM 1421 N N . ALA A 1 180 ? 3.539 12.156 13.852 1 98.75 180 ALA A N 1
ATOM 1422 C CA . ALA A 1 180 ? 3.809 12.188 12.414 1 98.75 180 ALA A CA 1
ATOM 1423 C C . ALA A 1 180 ? 4.98 11.273 12.055 1 98.75 180 ALA A C 1
ATOM 1425 O O . ALA A 1 180 ? 6.105 11.492 12.508 1 98.75 180 ALA A O 1
ATOM 1426 N N . ASP A 1 181 ? 4.68 10.25 11.359 1 98.69 181 ASP A N 1
ATOM 1427 C CA . ASP A 1 181 ? 5.719 9.453 10.719 1 98.69 181 ASP A CA 1
ATOM 1428 C C . ASP A 1 181 ? 6.137 10.07 9.383 1 98.69 181 ASP A C 1
ATOM 1430 O O . ASP A 1 181 ? 5.852 9.516 8.32 1 98.69 181 ASP A O 1
ATOM 1434 N N . THR A 1 182 ? 6.855 11.086 9.453 1 97.5 182 THR A N 1
ATOM 1435 C CA . THR A 1 182 ? 7.078 12.078 8.406 1 97.5 182 THR A CA 1
ATOM 1436 C C . THR A 1 182 ? 7.699 11.422 7.168 1 97.5 182 THR A C 1
ATOM 1438 O O . THR A 1 182 ? 7.352 11.773 6.039 1 97.5 182 THR A O 1
ATOM 1441 N N . VAL A 1 183 ? 8.609 10.461 7.387 1 96.69 183 VAL A N 1
ATOM 1442 C CA . VAL A 1 183 ? 9.258 9.844 6.23 1 96.69 183 VAL A CA 1
ATOM 1443 C C . VAL A 1 183 ? 8.875 8.367 6.148 1 96.69 183 VAL A C 1
ATOM 1445 O O . VAL A 1 183 ? 9.594 7.57 5.543 1 96.69 183 VAL A O 1
ATOM 1448 N N . GLY A 1 184 ? 7.738 8.008 6.824 1 97.75 184 GLY A N 1
ATOM 1449 C CA . GLY A 1 184 ? 7.176 6.672 6.711 1 97.75 184 GLY A CA 1
ATOM 1450 C C . GLY A 1 184 ? 8.156 5.578 7.09 1 97.75 184 GLY A C 1
ATOM 1451 O O . GLY A 1 184 ? 8.266 4.566 6.391 1 97.75 184 GLY A O 1
ATOM 1452 N N . ALA A 1 185 ? 8.914 5.77 8.203 1 95.62 185 ALA A N 1
ATOM 1453 C CA . ALA A 1 185 ? 10.07 4.91 8.461 1 95.62 185 ALA A CA 1
ATOM 1454 C C . ALA A 1 185 ? 9.859 4.07 9.719 1 95.62 185 ALA A C 1
ATOM 1456 O O . ALA A 1 185 ? 10.828 3.643 10.352 1 95.62 185 ALA A O 1
ATOM 1457 N N . ILE A 1 186 ? 8.68 3.959 10.211 1 98.62 186 ILE A N 1
ATOM 1458 C CA . ILE A 1 186 ? 8.406 3.121 11.375 1 98.62 186 ILE A CA 1
ATOM 1459 C C . ILE A 1 186 ? 7.641 1.871 10.938 1 98.62 186 ILE A C 1
ATOM 1461 O O . ILE A 1 186 ? 6.953 1.881 9.914 1 98.62 186 ILE A O 1
ATOM 1465 N N . SER A 1 187 ? 7.859 0.767 11.602 1 98.44 187 SER A N 1
ATOM 1466 C CA . SER A 1 187 ? 7.102 -0.463 11.398 1 98.44 187 SER A CA 1
ATOM 1467 C C . SER A 1 187 ? 5.82 -0.473 12.227 1 98.44 187 SER A C 1
ATOM 1469 O O . SER A 1 187 ? 5.684 0.307 13.172 1 98.44 187 SER A O 1
ATOM 1471 N N . PRO A 1 188 ? 4.852 -1.363 11.844 1 98.62 188 PRO A N 1
ATOM 1472 C CA . PRO A 1 188 ? 3.654 -1.489 12.68 1 98.62 188 PRO A CA 1
ATOM 1473 C C . PRO A 1 188 ? 3.98 -1.863 14.125 1 98.62 188 PRO A C 1
ATOM 1475 O O . PRO A 1 188 ? 3.34 -1.366 15.055 1 98.62 188 PRO A O 1
ATOM 1478 N N . GLN A 1 189 ? 4.961 -2.717 14.359 1 98.44 189 GLN A N 1
ATOM 1479 C CA . GLN A 1 189 ? 5.363 -3.104 15.703 1 98.44 189 GLN A CA 1
ATOM 1480 C C . GLN A 1 189 ? 6 -1.933 16.453 1 98.44 189 GLN A C 1
ATOM 1482 O O . GLN A 1 189 ? 5.742 -1.732 17.641 1 98.44 189 GLN A O 1
ATOM 1487 N N . GLY A 1 190 ? 6.824 -1.177 15.688 1 98.56 190 GLY A N 1
ATOM 1488 C CA . GLY A 1 190 ? 7.383 0.03 16.281 1 98.56 190 GLY A CA 1
ATOM 1489 C C . GLY A 1 190 ? 6.324 1.052 16.656 1 98.56 190 GLY A C 1
ATOM 1490 O O . GLY A 1 190 ? 6.414 1.683 17.719 1 98.56 190 GLY A O 1
ATOM 1491 N N . MET A 1 191 ? 5.363 1.233 15.812 1 98.81 191 MET A N 1
ATOM 1492 C CA . MET A 1 191 ? 4.262 2.154 16.078 1 98.81 191 MET A CA 1
ATOM 1493 C C . MET A 1 191 ? 3.469 1.71 17.312 1 98.81 191 MET A C 1
ATOM 1495 O O . MET A 1 191 ? 3.092 2.535 18.141 1 98.81 191 MET A O 1
ATOM 1499 N N . ASP A 1 192 ? 3.182 0.364 17.359 1 98.44 192 ASP A N 1
ATOM 1500 C CA . ASP A 1 192 ? 2.508 -0.193 18.531 1 98.44 192 ASP A CA 1
ATOM 1501 C C . ASP A 1 192 ? 3.252 0.164 19.812 1 98.44 192 ASP A C 1
ATOM 1503 O O . ASP A 1 192 ? 2.646 0.648 20.766 1 98.44 192 ASP A O 1
ATOM 1507 N N . TYR A 1 193 ? 4.535 -0.021 19.828 1 98.38 193 TYR A N 1
ATOM 1508 C CA . TYR A 1 193 ? 5.371 0.288 20.984 1 98.38 193 TYR A CA 1
ATOM 1509 C C . TYR A 1 193 ? 5.293 1.77 21.328 1 98.38 193 TYR A C 1
ATOM 1511 O O . TYR A 1 193 ? 5.062 2.129 22.484 1 98.38 193 TYR A O 1
ATOM 1519 N N . LEU A 1 194 ? 5.48 2.604 20.312 1 98.75 194 LEU A N 1
ATOM 1520 C CA . LEU A 1 194 ? 5.535 4.047 20.516 1 98.75 194 LEU A CA 1
ATOM 1521 C C . LEU A 1 194 ? 4.227 4.562 21.109 1 98.75 194 LEU A C 1
ATOM 1523 O O . LEU A 1 194 ? 4.234 5.305 22.094 1 98.75 194 LEU A O 1
ATOM 1527 N N . VAL A 1 195 ? 3.119 4.16 20.562 1 98.81 195 VAL A N 1
ATOM 1528 C CA . VAL A 1 195 ? 1.82 4.672 21 1 98.81 195 VAL A CA 1
ATOM 1529 C C . VAL A 1 195 ? 1.514 4.188 22.406 1 98.81 195 VAL A C 1
ATOM 1531 O O . VAL A 1 195 ? 0.998 4.949 23.234 1 98.81 195 VAL A O 1
ATOM 1534 N N . ARG A 1 196 ? 1.817 2.916 22.719 1 98.44 196 ARG A N 1
ATOM 1535 C CA . ARG A 1 196 ? 1.593 2.4 24.062 1 98.44 196 ARG A CA 1
ATOM 1536 C C . ARG A 1 196 ? 2.424 3.168 25.094 1 98.44 196 ARG A C 1
ATOM 1538 O O . ARG A 1 196 ? 1.946 3.461 26.188 1 98.44 196 ARG A O 1
ATOM 1545 N N . GLU A 1 197 ? 3.664 3.445 24.734 1 98.38 197 GLU A N 1
ATOM 1546 C CA . GLU A 1 197 ? 4.527 4.215 25.625 1 98.38 197 GLU A CA 1
ATOM 1547 C C . GLU A 1 197 ? 3.959 5.609 25.875 1 98.38 197 GLU A C 1
ATOM 1549 O O . GLU A 1 197 ? 3.961 6.086 27.016 1 98.38 197 GLU A O 1
ATOM 1554 N N . LEU A 1 198 ? 3.504 6.238 24.812 1 98.75 198 LEU A N 1
ATOM 1555 C CA . LEU A 1 198 ? 2.967 7.59 24.938 1 98.75 198 LEU A CA 1
ATOM 1556 C C . LEU A 1 198 ? 1.661 7.586 25.719 1 98.75 198 LEU A C 1
ATOM 1558 O O . LEU A 1 198 ? 1.396 8.508 26.5 1 98.75 198 LEU A O 1
ATOM 1562 N N . ARG A 1 199 ? 0.862 6.566 25.5 1 97.94 199 ARG A N 1
ATOM 1563 C CA . ARG A 1 199 ? -0.459 6.492 26.109 1 97.94 199 ARG A CA 1
ATOM 1564 C C . ARG A 1 199 ? -0.35 6.355 27.625 1 97.94 199 ARG A C 1
ATOM 1566 O O . ARG A 1 199 ? -1.276 6.715 28.359 1 97.94 199 ARG A O 1
ATOM 1573 N N . ARG A 1 200 ? 0.741 5.895 28.141 1 97.31 200 ARG A N 1
ATOM 1574 C CA . ARG A 1 200 ? 0.97 5.785 29.578 1 97.31 200 ARG A CA 1
ATOM 1575 C C . ARG A 1 200 ? 0.962 7.16 30.234 1 97.31 200 ARG A C 1
ATOM 1577 O O . ARG A 1 200 ? 0.601 7.293 31.406 1 97.31 200 ARG A O 1
ATOM 1584 N N . ASP A 1 201 ? 1.28 8.188 29.469 1 94.75 201 ASP A N 1
ATOM 1585 C CA . ASP A 1 201 ? 1.494 9.5 30.078 1 94.75 201 ASP A CA 1
ATOM 1586 C C . ASP A 1 201 ? 0.498 10.516 29.516 1 94.75 201 ASP A C 1
ATOM 1588 O O . ASP A 1 201 ? 0.25 11.555 30.141 1 94.75 201 ASP A O 1
ATOM 1592 N N . ILE A 1 202 ? 0.011 10.242 28.359 1 97.56 202 ILE A N 1
ATOM 1593 C CA . ILE A 1 202 ? -0.803 11.219 27.625 1 97.56 202 ILE A CA 1
ATOM 1594 C C . ILE A 1 202 ? -2.273 10.805 27.688 1 97.56 202 ILE A C 1
ATOM 1596 O O . ILE A 1 202 ? -2.625 9.68 27.328 1 97.56 202 ILE A O 1
ATOM 1600 N N . LYS A 1 203 ? -3.158 11.711 28.047 1 97.19 203 LYS A N 1
ATOM 1601 C CA . LYS A 1 203 ? -4.566 11.375 28.234 1 97.19 203 LYS A CA 1
ATOM 1602 C C . LYS A 1 203 ? -5.414 11.914 27.078 1 97.19 203 LYS A C 1
ATOM 1604 O O . LYS A 1 203 ? -6.473 11.367 26.766 1 97.19 203 LYS A O 1
ATOM 1609 N N . VAL A 1 204 ? -4.945 12.938 26.453 1 98 204 VAL A N 1
ATOM 1610 C CA . VAL A 1 204 ? -5.711 13.516 25.344 1 98 204 VAL A CA 1
ATOM 1611 C C . VAL A 1 204 ? -5.641 12.586 24.141 1 98 204 VAL A C 1
ATOM 1613 O O . VAL A 1 204 ? -4.93 11.586 24.156 1 98 204 VAL A O 1
ATOM 1616 N N . ASP A 1 205 ? -6.395 12.883 23.109 1 98.56 205 ASP A N 1
ATOM 1617 C CA . ASP A 1 205 ? -6.422 12.094 21.891 1 98.56 205 ASP A CA 1
ATOM 1618 C C . ASP A 1 205 ? -5.043 12.047 21.234 1 98.56 205 ASP A C 1
ATOM 1620 O O . ASP A 1 205 ? -4.316 13.047 21.234 1 98.56 205 ASP A O 1
ATOM 1624 N N . ILE A 1 206 ? -4.656 10.906 20.719 1 98.81 206 ILE A N 1
ATOM 1625 C CA . ILE A 1 206 ? -3.43 10.703 19.953 1 98.81 206 ILE A CA 1
ATOM 1626 C C . ILE A 1 206 ? -3.773 10.336 18.516 1 98.81 206 ILE A C 1
ATOM 1628 O O . ILE A 1 206 ? -4.488 9.367 18.266 1 98.81 206 ILE A O 1
ATOM 1632 N N . ALA A 1 207 ? -3.299 11.156 17.594 1 98.88 207 ALA A N 1
ATOM 1633 C CA . ALA A 1 207 ? -3.586 10.93 16.188 1 98.88 207 ALA A CA 1
ATOM 1634 C C . ALA A 1 207 ? -2.352 10.406 15.453 1 98.88 207 ALA A C 1
ATOM 1636 O O . ALA A 1 207 ? -1.221 10.75 15.805 1 98.88 207 ALA A O 1
ATOM 1637 N N . LEU A 1 208 ? -2.594 9.602 14.461 1 98.94 208 LEU A N 1
ATOM 1638 C CA . LEU A 1 208 ? -1.558 9.016 13.625 1 98.94 208 LEU A CA 1
ATOM 1639 C C . LEU A 1 208 ? -1.533 9.672 12.25 1 98.94 208 LEU A C 1
ATOM 1641 O O . LEU A 1 208 ? -2.541 9.672 11.539 1 98.94 208 LEU A O 1
ATOM 1645 N N . HIS A 1 209 ? -0.463 10.297 11.883 1 98.88 209 HIS A N 1
ATOM 1646 C CA . HIS A 1 209 ? -0.178 10.828 10.555 1 98.88 209 HIS A CA 1
ATOM 1647 C C . HIS A 1 209 ? 0.979 10.078 9.898 1 98.88 209 HIS A C 1
ATOM 1649 O O . HIS A 1 209 ? 2.139 10.477 10.039 1 98.88 209 HIS A O 1
ATOM 1655 N N . CYS A 1 210 ? 0.636 9.078 9.117 1 98.88 210 CYS A N 1
ATOM 1656 C CA . CYS A 1 210 ? 1.655 8.164 8.617 1 98.88 210 CYS A CA 1
ATOM 1657 C C . CYS A 1 210 ? 1.871 8.344 7.121 1 98.88 210 CYS A C 1
ATOM 1659 O O . CYS A 1 210 ? 0.919 8.281 6.34 1 98.88 210 CYS A O 1
ATOM 1661 N N . HIS A 1 211 ? 3.1 8.578 6.77 1 98.69 211 HIS A N 1
ATOM 1662 C CA . HIS A 1 211 ? 3.453 8.555 5.355 1 98.69 211 HIS A CA 1
ATOM 1663 C C . HIS A 1 211 ? 3.777 7.145 4.887 1 98.69 211 HIS A C 1
ATOM 1665 O O . HIS A 1 211 ? 3.994 6.246 5.703 1 98.69 211 HIS A O 1
ATOM 1671 N N . ASN A 1 212 ? 3.828 6.922 3.596 1 98.75 212 ASN A N 1
ATOM 1672 C CA . ASN A 1 212 ? 3.744 5.586 3.016 1 98.75 212 ASN A CA 1
ATOM 1673 C C . ASN A 1 212 ? 5.051 5.188 2.336 1 98.75 212 ASN A C 1
ATOM 1675 O O . ASN A 1 212 ? 5.062 4.305 1.478 1 98.75 212 ASN A O 1
ATOM 1679 N N . ASP A 1 213 ? 6.18 5.703 2.717 1 98.44 213 ASP A N 1
ATOM 1680 C CA . ASP A 1 213 ? 7.449 5.598 2.008 1 98.44 213 ASP A CA 1
ATOM 1681 C C . ASP A 1 213 ? 7.887 4.137 1.881 1 98.44 213 ASP A C 1
ATOM 1683 O O . ASP A 1 213 ? 8.555 3.766 0.915 1 98.44 213 ASP A O 1
ATOM 1687 N N . PHE A 1 214 ? 7.492 3.281 2.826 1 98.69 214 PHE A N 1
ATOM 1688 C CA . PHE A 1 214 ? 7.832 1.866 2.74 1 98.69 214 PHE A CA 1
ATOM 1689 C C . PHE A 1 214 ? 6.586 1.026 2.488 1 98.69 214 PHE A C 1
ATOM 1691 O O . PHE A 1 214 ? 6.621 -0.2 2.609 1 98.69 214 PHE A O 1
ATOM 1698 N N . GLY A 1 215 ? 5.453 1.687 2.229 1 98.38 215 GLY A N 1
ATOM 1699 C CA . GLY A 1 215 ? 4.23 0.972 1.898 1 98.38 215 GLY A CA 1
ATOM 1700 C C . GLY A 1 215 ? 3.479 0.48 3.119 1 98.38 215 GLY A C 1
ATOM 1701 O O . GLY A 1 215 ? 2.691 -0.464 3.031 1 98.38 215 GLY A O 1
ATOM 1702 N N . MET A 1 216 ? 3.656 1.095 4.312 1 98.69 216 MET A N 1
ATOM 1703 C CA . MET A 1 216 ? 3.066 0.523 5.52 1 98.69 216 MET A CA 1
ATOM 1704 C C . MET A 1 216 ? 2.207 1.554 6.246 1 98.69 216 MET A C 1
ATOM 1706 O O . MET A 1 216 ? 1.873 1.375 7.418 1 98.69 216 MET A O 1
ATOM 1710 N N . ALA A 1 217 ? 1.848 2.668 5.562 1 98.88 217 ALA A N 1
ATOM 1711 C CA . ALA A 1 217 ? 1.085 3.734 6.207 1 98.88 217 ALA A CA 1
ATOM 1712 C C . ALA A 1 217 ? -0.219 3.201 6.793 1 98.88 217 ALA A C 1
ATOM 1714 O O . ALA A 1 217 ? -0.581 3.529 7.922 1 98.88 217 ALA A O 1
ATOM 1715 N N . LEU A 1 218 ? -0.98 2.367 6.035 1 98.88 218 LEU A N 1
ATOM 1716 C CA . LEU A 1 218 ? -2.248 1.811 6.496 1 98.88 218 LEU A CA 1
ATOM 1717 C C . LEU A 1 218 ? -2.041 0.93 7.723 1 98.88 218 LEU A C 1
ATOM 1719 O O . LEU A 1 218 ? -2.717 1.104 8.742 1 98.88 218 LEU A O 1
ATOM 1723 N N . SER A 1 219 ? -1.115 0.005 7.641 1 98.81 219 SER A N 1
ATOM 1724 C CA . SER A 1 219 ? -0.867 -0.928 8.734 1 98.81 219 SER A CA 1
ATOM 1725 C C . SER A 1 219 ? -0.337 -0.206 9.969 1 98.81 219 SER A C 1
ATOM 1727 O O . SER A 1 219 ? -0.626 -0.604 11.102 1 98.81 219 SER A O 1
ATOM 1729 N N . ASN A 1 220 ? 0.474 0.835 9.742 1 98.88 220 ASN A N 1
ATOM 1730 C CA . ASN A 1 220 ? 0.942 1.656 10.859 1 98.88 220 ASN A CA 1
ATOM 1731 C C . ASN A 1 220 ? -0.214 2.371 11.547 1 98.88 220 ASN A C 1
ATOM 1733 O O . ASN A 1 220 ? -0.257 2.443 12.781 1 98.88 220 ASN A O 1
ATOM 1737 N N . SER A 1 221 ? -1.106 2.924 10.781 1 98.94 221 SER A N 1
ATOM 1738 C CA . SER A 1 221 ? -2.277 3.602 11.328 1 98.94 221 SER A CA 1
ATOM 1739 C C . SER A 1 221 ? -3.137 2.645 12.148 1 98.94 221 SER A C 1
ATOM 1741 O O . SER A 1 221 ? -3.578 2.984 13.25 1 98.94 221 SER A O 1
ATOM 1743 N N . ILE A 1 222 ? -3.363 1.414 11.625 1 98.88 222 ILE A N 1
ATOM 1744 C CA . ILE A 1 222 ? -4.168 0.414 12.32 1 98.88 222 ILE A CA 1
ATOM 1745 C C . ILE A 1 222 ? -3.469 -0.011 13.609 1 98.88 222 ILE A C 1
ATOM 1747 O O . ILE A 1 222 ? -4.102 -0.112 14.664 1 98.88 222 ILE A O 1
ATOM 1751 N N . ALA A 1 223 ? -2.139 -0.242 13.523 1 98.69 223 ALA A N 1
ATOM 1752 C CA . ALA A 1 223 ? -1.369 -0.596 14.711 1 98.69 223 ALA A CA 1
ATOM 1753 C C . ALA A 1 223 ? -1.462 0.499 15.773 1 98.69 223 ALA A C 1
ATOM 1755 O O . ALA A 1 223 ? -1.576 0.209 16.969 1 98.69 223 ALA A O 1
ATOM 1756 N N . GLY A 1 224 ? -1.388 1.759 15.328 1 98.88 224 GLY A N 1
ATOM 1757 C CA . GLY A 1 224 ? -1.519 2.881 16.25 1 98.88 224 GLY A CA 1
ATOM 1758 C C . GLY A 1 224 ? -2.871 2.938 16.922 1 98.88 224 GLY A C 1
ATOM 1759 O O . GLY A 1 224 ? -2.953 3.209 18.125 1 98.88 224 GLY A O 1
ATOM 1760 N N . LEU A 1 225 ? -3.943 2.678 16.203 1 98.88 225 LEU A N 1
ATOM 1761 C CA . LEU A 1 225 ? -5.281 2.645 16.781 1 98.88 225 LEU A CA 1
ATOM 1762 C C . LEU A 1 225 ? -5.395 1.542 17.828 1 98.88 225 LEU A C 1
ATOM 1764 O O . LEU A 1 225 ? -5.93 1.767 18.906 1 98.88 225 LEU A O 1
ATOM 1768 N N . LEU A 1 226 ? -4.887 0.36 17.484 1 98.44 226 LEU A N 1
ATOM 1769 C CA . LEU A 1 226 ? -4.949 -0.785 18.391 1 98.44 226 LEU A CA 1
ATOM 1770 C C . LEU A 1 226 ? -4.129 -0.532 19.656 1 98.44 226 LEU A C 1
ATOM 1772 O O . LEU A 1 226 ? -4.402 -1.119 20.703 1 98.44 226 LEU A O 1
ATOM 1776 N N . ALA A 1 227 ? -3.154 0.374 19.562 1 98.44 227 ALA A N 1
ATOM 1777 C CA . ALA A 1 227 ? -2.244 0.64 20.688 1 98.44 227 ALA A CA 1
ATOM 1778 C C . ALA A 1 227 ? -2.773 1.765 21.562 1 98.44 227 ALA A C 1
ATOM 1780 O O . ALA A 1 227 ? -2.229 2.027 22.641 1 98.44 227 ALA A O 1
ATOM 1781 N N . GLY A 1 228 ? -3.801 2.467 21.094 1 98.38 228 GLY A N 1
ATOM 1782 C CA . GLY A 1 228 ? -4.398 3.477 21.953 1 98.38 228 GLY A CA 1
ATOM 1783 C C . GLY A 1 228 ? -4.605 4.809 21.25 1 98.38 228 GLY A C 1
ATOM 1784 O O . GLY A 1 228 ? -5.16 5.742 21.844 1 98.38 228 GLY A O 1
ATOM 1785 N N . GLY A 1 229 ? -4.141 4.914 20 1 98.75 229 GLY A N 1
ATOM 1786 C CA . GLY A 1 229 ? -4.508 6.082 19.203 1 98.75 229 GLY A CA 1
ATOM 1787 C C . GLY A 1 229 ? -6 6.203 18.969 1 98.75 229 GLY A C 1
ATOM 1788 O O . GLY A 1 229 ? -6.723 5.203 19.016 1 98.75 229 GLY A O 1
ATOM 1789 N N . THR A 1 230 ? -6.445 7.438 18.703 1 98.81 230 THR A N 1
ATOM 1790 C CA . THR A 1 230 ? -7.887 7.629 18.594 1 98.81 230 THR A CA 1
ATOM 1791 C C . THR A 1 230 ? -8.227 8.43 17.328 1 98.81 230 THR A C 1
ATOM 1793 O O . THR A 1 230 ? -9.398 8.719 17.078 1 98.81 230 THR A O 1
ATOM 1796 N N . ALA A 1 231 ? -7.254 8.789 16.516 1 98.94 231 ALA A N 1
ATOM 1797 C CA . ALA A 1 231 ? -7.504 9.516 15.281 1 98.94 231 ALA A CA 1
ATOM 1798 C C . ALA A 1 231 ? -6.473 9.156 14.211 1 98.94 231 ALA A C 1
ATOM 1800 O O . ALA A 1 231 ? -5.348 8.773 14.539 1 98.94 231 ALA A O 1
ATOM 1801 N N . VAL A 1 232 ? -6.863 9.234 12.961 1 98.94 232 VAL A N 1
ATOM 1802 C CA . VAL A 1 232 ? -5.973 8.938 11.852 1 98.94 232 VAL A CA 1
ATOM 1803 C C . VAL A 1 232 ? -6.141 9.984 10.75 1 98.94 232 VAL A C 1
ATOM 1805 O O . VAL A 1 232 ? -7.266 10.344 10.398 1 98.94 232 VAL A O 1
ATOM 1808 N N . SER A 1 233 ? -5.008 10.461 10.258 1 98.75 233 SER A N 1
ATOM 1809 C CA . SER A 1 233 ? -4.996 11.305 9.07 1 98.75 233 SER A CA 1
ATOM 1810 C C . SER A 1 233 ? -4.992 10.477 7.793 1 98.75 233 SER A C 1
ATOM 1812 O O . SER A 1 233 ? -4.297 9.461 7.711 1 98.75 233 SER A O 1
ATOM 1814 N N . THR A 1 234 ? -5.738 10.883 6.82 1 98.94 234 THR A N 1
ATOM 1815 C CA . THR A 1 234 ? -5.797 10.156 5.559 1 98.94 234 THR A CA 1
ATOM 1816 C C . THR A 1 234 ? -5.805 11.125 4.379 1 98.94 234 THR A C 1
ATOM 1818 O O . THR A 1 234 ? -5.965 12.336 4.559 1 98.94 234 THR A O 1
ATOM 1821 N N . THR A 1 235 ? -5.562 10.633 3.246 1 98.94 235 THR A N 1
ATOM 1822 C CA . THR A 1 235 ? -5.84 11.32 1.991 1 98.94 235 THR A CA 1
ATOM 1823 C C . THR A 1 235 ? -6.566 10.398 1.018 1 98.94 235 THR A C 1
ATOM 1825 O O . THR A 1 235 ? -6.328 9.188 1.006 1 98.94 235 THR A O 1
ATOM 1828 N N . VAL A 1 236 ? -7.426 11.008 0.237 1 98.94 236 VAL A N 1
ATOM 1829 C CA . VAL A 1 236 ? -8.055 10.273 -0.855 1 98.94 236 VAL A CA 1
ATOM 1830 C C . VAL A 1 236 ? -6.988 9.805 -1.841 1 98.94 236 VAL A C 1
ATOM 1832 O O . VAL A 1 236 ? -6.074 10.555 -2.186 1 98.94 236 VAL A O 1
ATOM 1835 N N . ASN A 1 237 ? -7.043 8.547 -2.238 1 98.62 237 ASN A N 1
ATOM 1836 C CA . ASN A 1 237 ? -6.117 7.922 -3.176 1 98.62 237 ASN A CA 1
ATOM 1837 C C . ASN A 1 237 ? -4.707 7.84 -2.6 1 98.62 237 ASN A C 1
ATOM 1839 O O . ASN A 1 237 ? -3.76 7.496 -3.311 1 98.62 237 ASN A O 1
ATOM 1843 N N . GLY A 1 238 ? -4.48 8.156 -1.356 1 98.5 238 GLY A N 1
ATOM 1844 C CA . GLY A 1 238 ? -3.186 8.047 -0.704 1 98.5 238 GLY A CA 1
ATOM 1845 C C . GLY A 1 238 ? -2.162 9.031 -1.229 1 98.5 238 GLY A C 1
ATOM 1846 O O . GLY A 1 238 ? -0.966 8.734 -1.269 1 98.5 238 GLY A O 1
ATOM 1847 N N . ILE A 1 239 ? -2.566 10.219 -1.673 1 97.81 239 ILE A N 1
ATOM 1848 C CA . ILE A 1 239 ? -1.634 11.188 -2.236 1 97.81 239 ILE A CA 1
ATOM 1849 C C . ILE A 1 239 ? -0.977 11.992 -1.114 1 97.81 239 ILE A C 1
ATOM 1851 O O . ILE A 1 239 ? -1.397 11.906 0.042 1 97.81 239 ILE A O 1
ATOM 1855 N N . GLY A 1 240 ? 0.063 12.734 -1.429 1 96.06 240 GLY A N 1
ATOM 1856 C CA . GLY A 1 240 ? 0.82 13.539 -0.479 1 96.06 240 GLY A CA 1
ATOM 1857 C C . GLY A 1 240 ? 2.309 13.562 -0.775 1 96.06 240 GLY A C 1
ATOM 1858 O O . GLY A 1 240 ? 2.746 13.102 -1.83 1 96.06 240 GLY A O 1
ATOM 1859 N N . GLU A 1 241 ? 3.066 14.109 0.09 1 93.12 241 GLU A N 1
ATOM 1860 C CA . GLU A 1 241 ? 4.512 14.203 -0.088 1 93.12 241 GLU A CA 1
ATOM 1861 C C . GLU A 1 241 ? 5.137 12.828 -0.275 1 93.12 241 GLU A C 1
ATOM 1863 O O . GLU A 1 241 ? 4.738 11.867 0.382 1 93.12 241 GLU A O 1
ATOM 1868 N N . ARG A 1 242 ? 6.109 12.773 -1.243 1 94.62 242 ARG A N 1
ATOM 1869 C CA . ARG A 1 242 ? 6.855 11.555 -1.539 1 94.62 242 ARG A CA 1
ATOM 1870 C C . ARG A 1 242 ? 5.918 10.406 -1.893 1 94.62 242 ARG A C 1
ATOM 1872 O O . ARG A 1 242 ? 5.344 10.383 -2.984 1 94.62 242 ARG A O 1
ATOM 1879 N N . ALA A 1 243 ? 5.711 9.391 -0.99 1 97.31 243 ALA A N 1
ATOM 1880 C CA . ALA A 1 243 ? 4.895 8.219 -1.295 1 97.31 243 ALA A CA 1
ATOM 1881 C C . ALA A 1 243 ? 3.457 8.414 -0.815 1 97.31 243 ALA A C 1
ATOM 1883 O O . ALA A 1 243 ? 2.621 7.516 -0.963 1 97.31 243 ALA A O 1
ATOM 1884 N N . GLY A 1 244 ? 3.154 9.617 -0.273 1 97.44 244 GLY A N 1
ATOM 1885 C CA . GLY A 1 244 ? 1.791 9.914 0.137 1 97.44 244 GLY A CA 1
ATOM 1886 C C . GLY A 1 244 ? 1.492 9.492 1.564 1 97.44 244 GLY A C 1
ATOM 1887 O O . GLY A 1 244 ? 2.404 9.367 2.385 1 97.44 244 GLY A O 1
ATOM 1888 N N . ASN A 1 245 ? 0.196 9.484 1.913 1 98.69 245 ASN A N 1
ATOM 1889 C CA . ASN A 1 245 ? -0.318 9.227 3.256 1 98.69 245 ASN A CA 1
ATOM 1890 C C . ASN A 1 245 ? -1.135 7.938 3.309 1 98.69 245 ASN A C 1
ATOM 1892 O O . ASN A 1 245 ? -1.225 7.215 2.314 1 98.69 245 ASN A O 1
ATOM 1896 N N . THR A 1 246 ? -1.631 7.637 4.473 1 98.88 246 THR A N 1
ATOM 1897 C CA . THR A 1 246 ? -2.619 6.57 4.605 1 98.88 246 THR A CA 1
ATOM 1898 C C . THR A 1 246 ? -3.814 6.824 3.691 1 98.88 246 THR A C 1
ATOM 1900 O O . THR A 1 246 ? -4.422 7.898 3.736 1 98.88 246 THR A O 1
ATOM 1903 N N . SER A 1 247 ? -4.105 5.832 2.883 1 98.88 247 SER A N 1
ATOM 1904 C CA . SER A 1 247 ? -5.219 5.938 1.949 1 98.88 247 SER A CA 1
ATOM 1905 C C . SER A 1 247 ? -6.559 5.938 2.684 1 98.88 247 SER A C 1
ATOM 1907 O O . SER A 1 247 ? -6.82 5.055 3.504 1 98.88 247 SER A O 1
ATOM 1909 N N . LEU A 1 248 ? -7.398 6.883 2.361 1 98.94 248 LEU A N 1
ATOM 1910 C CA . LEU A 1 248 ? -8.695 7.027 3.02 1 98.94 248 LEU A CA 1
ATOM 1911 C C . LEU A 1 248 ? -9.578 5.816 2.752 1 98.94 248 LEU A C 1
ATOM 1913 O O . LEU A 1 248 ? -10.109 5.207 3.688 1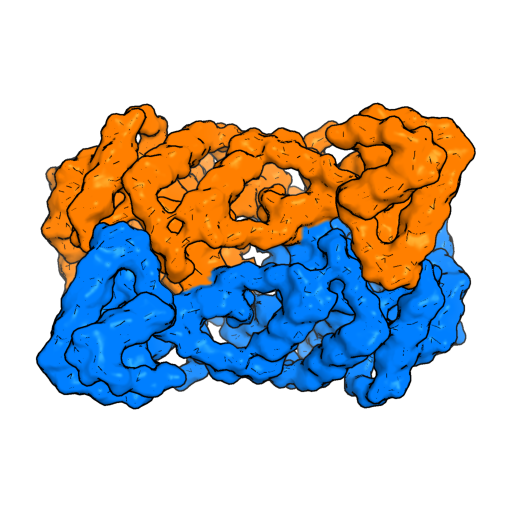 98.94 248 LEU A O 1
ATOM 1917 N N . GLU A 1 249 ? -9.75 5.445 1.459 1 98.81 249 GLU A N 1
ATOM 1918 C CA . GLU A 1 249 ? -10.641 4.355 1.092 1 98.81 249 GLU A CA 1
ATOM 1919 C C . GLU A 1 249 ? -10.156 3.023 1.656 1 98.81 249 GLU A C 1
ATOM 1921 O O . GLU A 1 249 ? -10.953 2.186 2.07 1 98.81 249 GLU A O 1
ATOM 1926 N N . GLU A 1 250 ? -8.797 2.836 1.672 1 98.81 250 GLU A N 1
ATOM 1927 C CA . GLU A 1 250 ? -8.25 1.599 2.221 1 98.81 250 GLU A CA 1
ATOM 1928 C C . GLU A 1 250 ? -8.523 1.491 3.717 1 98.81 250 GLU A C 1
ATOM 1930 O O . GLU A 1 250 ? -8.945 0.438 4.203 1 98.81 250 GLU A O 1
ATOM 1935 N N . LEU A 1 251 ? -8.336 2.596 4.441 1 98.94 251 LEU A N 1
ATOM 1936 C CA . LEU A 1 251 ? -8.547 2.572 5.887 1 98.94 251 LEU A CA 1
ATOM 1937 C C . LEU A 1 251 ? -10.008 2.316 6.219 1 98.94 251 LEU A C 1
ATOM 1939 O O . LEU A 1 251 ? -10.32 1.466 7.055 1 98.94 251 LEU A O 1
ATOM 1943 N N . ILE A 1 252 ? -10.906 3.02 5.566 1 98.75 252 ILE A N 1
ATOM 1944 C CA . ILE A 1 252 ? -12.336 2.92 5.848 1 98.75 252 ILE A CA 1
ATOM 1945 C C . ILE A 1 252 ? -12.82 1.494 5.586 1 98.75 252 ILE A C 1
ATOM 1947 O O . ILE A 1 252 ? -13.5 0.901 6.422 1 98.75 252 ILE A O 1
ATOM 1951 N N . MET A 1 253 ? -12.422 0.948 4.461 1 98.75 253 MET A N 1
ATOM 1952 C CA . MET A 1 253 ? -12.906 -0.376 4.086 1 98.75 253 MET A CA 1
ATOM 1953 C C . MET A 1 253 ? -12.258 -1.457 4.945 1 98.75 253 MET A C 1
ATOM 1955 O O . MET A 1 253 ? -12.898 -2.455 5.281 1 98.75 253 MET A O 1
ATOM 1959 N N . ALA A 1 254 ? -10.969 -1.299 5.281 1 98.75 254 ALA A N 1
ATOM 1960 C CA . ALA A 1 254 ? -10.328 -2.242 6.191 1 98.75 254 ALA A CA 1
ATOM 1961 C C . ALA A 1 254 ? -11.023 -2.256 7.547 1 98.75 254 ALA A C 1
ATOM 1963 O O . ALA A 1 254 ? -11.352 -3.324 8.078 1 98.75 254 ALA A O 1
ATOM 1964 N N . LEU A 1 255 ? -11.289 -1.044 8.117 1 98.69 255 LEU A N 1
ATOM 1965 C CA . LEU A 1 255 ? -11.961 -0.957 9.406 1 98.69 255 LEU A CA 1
ATOM 1966 C C . LEU A 1 255 ? -13.344 -1.605 9.352 1 98.69 255 LEU A C 1
ATOM 1968 O O . LEU A 1 255 ? -13.695 -2.408 10.219 1 98.69 255 LEU A O 1
ATOM 1972 N N . ARG A 1 256 ? -14.062 -1.336 8.297 1 98 256 ARG A N 1
ATOM 1973 C CA . ARG A 1 256 ? -15.453 -1.758 8.211 1 98 256 ARG A CA 1
ATOM 1974 C C . ARG A 1 256 ? -15.555 -3.258 7.961 1 98 256 ARG A C 1
ATOM 1976 O O . ARG A 1 256 ? -16.328 -3.951 8.625 1 98 256 ARG A O 1
ATOM 1983 N N . ILE A 1 257 ? -14.758 -3.768 6.988 1 97.5 257 ILE A N 1
ATOM 1984 C CA . ILE A 1 257 ? -14.984 -5.113 6.469 1 97.5 257 ILE A CA 1
ATOM 1985 C C . ILE A 1 257 ? -14.031 -6.094 7.145 1 97.5 257 ILE A C 1
ATOM 1987 O O . ILE A 1 257 ? -14.43 -7.195 7.531 1 97.5 257 ILE A O 1
ATOM 1991 N N . ILE A 1 258 ? -12.781 -5.785 7.324 1 98.06 258 ILE A N 1
ATOM 1992 C CA . ILE A 1 258 ? -11.758 -6.684 7.863 1 98.06 258 ILE A CA 1
ATOM 1993 C C . ILE A 1 258 ? -11.844 -6.695 9.391 1 98.06 258 ILE A C 1
ATOM 1995 O O . ILE A 1 258 ? -11.797 -7.758 10.008 1 98.06 258 ILE A O 1
ATOM 1999 N N . TYR A 1 259 ? -12.055 -5.473 10.023 1 98.12 259 TYR A N 1
ATOM 2000 C CA . TYR A 1 259 ? -11.961 -5.355 11.477 1 98.12 259 TYR A CA 1
ATOM 2001 C C . TYR A 1 259 ? -13.336 -5.164 12.102 1 98.12 259 TYR A C 1
ATOM 2003 O O . TYR A 1 259 ? -13.461 -5.102 13.328 1 98.12 259 TYR A O 1
ATOM 2011 N N . GLU A 1 260 ? -14.398 -5 11.281 1 96.62 260 GLU A N 1
ATOM 2012 C CA . GLU A 1 260 ? -15.781 -4.867 11.719 1 96.62 260 GLU A CA 1
ATOM 2013 C C . GLU A 1 260 ? -15.969 -3.625 12.586 1 96.62 260 GLU A C 1
ATOM 2015 O O . GLU A 1 260 ? -16.656 -3.678 13.617 1 96.62 260 GLU A O 1
ATOM 2020 N N . VAL A 1 261 ? -15.273 -2.574 12.25 1 98 261 VAL A N 1
ATOM 2021 C CA . VAL A 1 261 ? -15.445 -1.264 12.867 1 98 261 VAL A CA 1
ATOM 2022 C C . VAL A 1 261 ? -16.156 -0.323 11.898 1 98 261 VAL A C 1
ATOM 2024 O O . VAL A 1 261 ? -15.555 0.156 10.93 1 98 261 VAL A O 1
ATOM 2027 N N . ASP A 1 262 ? -17.406 -0.057 12.117 1 97.44 262 ASP A N 1
ATOM 2028 C CA . ASP A 1 262 ? -18.203 0.811 11.266 1 97.44 262 ASP A CA 1
ATOM 2029 C C . ASP A 1 262 ? -18.281 2.229 11.828 1 97.44 262 ASP A C 1
ATOM 2031 O O . ASP A 1 262 ? -18.844 2.451 12.898 1 97.44 262 ASP A O 1
ATOM 2035 N N . LEU A 1 263 ? -17.75 3.17 11.141 1 98 263 LEU A N 1
ATOM 2036 C CA . LEU A 1 263 ? -17.688 4.547 11.617 1 98 263 LEU A CA 1
ATOM 2037 C C . LEU A 1 263 ? -18.875 5.352 11.094 1 98 263 LEU A C 1
ATOM 2039 O O . LEU A 1 263 ? -18.969 6.555 11.336 1 98 263 LEU A O 1
ATOM 2043 N N . GLY A 1 264 ? -19.75 4.699 10.328 1 98.06 264 GLY A N 1
ATOM 2044 C CA . GLY A 1 264 ? -20.984 5.328 9.883 1 98.06 264 GLY A CA 1
ATOM 2045 C C . GLY A 1 264 ? -20.812 6.113 8.594 1 98.06 264 GLY A C 1
ATOM 2046 O O . GLY A 1 264 ? -21.688 6.914 8.234 1 98.06 264 GLY A O 1
ATOM 2047 N N . PHE A 1 265 ? -19.797 5.879 7.844 1 98.62 265 PHE A N 1
ATOM 2048 C CA . PHE A 1 265 ? -19.531 6.617 6.617 1 98.62 265 PHE A CA 1
ATOM 2049 C C . PHE A 1 265 ? -20.438 6.148 5.492 1 98.62 265 PHE A C 1
ATOM 2051 O O . PHE A 1 265 ? -20.828 4.98 5.445 1 98.62 265 PHE A O 1
ATOM 2058 N N . ASN A 1 266 ? -20.781 7.047 4.617 1 98.75 266 ASN A N 1
ATOM 2059 C CA . ASN A 1 266 ? -21.469 6.73 3.365 1 98.75 266 ASN A CA 1
ATOM 2060 C C . ASN A 1 266 ? -20.5 6.191 2.318 1 98.75 266 ASN A C 1
ATOM 2062 O O . ASN A 1 266 ? -20.156 6.891 1.363 1 98.75 266 ASN A O 1
ATOM 2066 N N . ILE A 1 267 ? -20.203 4.902 2.393 1 98.5 267 ILE A N 1
ATOM 2067 C CA . ILE A 1 267 ? -19.109 4.336 1.617 1 98.5 267 ILE A CA 1
ATOM 2068 C C . ILE A 1 267 ? -19.516 4.215 0.151 1 98.5 267 ILE A C 1
ATOM 2070 O O . ILE A 1 267 ? -18.672 3.992 -0.721 1 98.5 267 ILE A O 1
ATOM 2074 N N . GLY A 1 268 ? -20.766 4.391 -0.2 1 98.5 268 GLY A N 1
ATOM 2075 C CA . GLY A 1 268 ? -21.25 4.336 -1.571 1 98.5 268 GLY A CA 1
ATOM 2076 C C . GLY A 1 268 ? -20.625 5.398 -2.461 1 98.5 268 GLY A C 1
ATOM 2077 O O . GLY A 1 268 ? -20.641 5.273 -3.688 1 98.5 268 GLY A O 1
ATOM 2078 N N . VAL A 1 269 ? -20 6.414 -1.876 1 98.69 269 VAL A N 1
ATOM 2079 C CA . VAL A 1 269 ? -19.5 7.527 -2.678 1 98.69 269 VAL A CA 1
ATOM 2080 C C . VAL A 1 269 ? -17.984 7.422 -2.83 1 98.69 269 VAL A C 1
ATOM 2082 O O . VAL A 1 269 ? -17.359 8.289 -3.434 1 98.69 269 VAL A O 1
ATOM 2085 N N . LEU A 1 270 ? -17.375 6.34 -2.287 1 98.81 270 LEU A N 1
ATOM 2086 C CA . LEU A 1 270 ? -15.93 6.234 -2.248 1 98.81 270 LEU A CA 1
ATOM 2087 C C . LEU A 1 270 ? -15.344 6.262 -3.654 1 98.81 270 LEU A C 1
ATOM 2089 O O . LEU A 1 270 ? -14.336 6.93 -3.896 1 98.81 270 LEU A O 1
ATOM 2093 N N . TYR A 1 271 ? -15.914 5.516 -4.59 1 98.69 271 TYR A N 1
ATOM 2094 C CA . TYR A 1 271 ? -15.375 5.457 -5.945 1 98.69 271 TYR A CA 1
ATOM 2095 C C . TYR A 1 271 ? -15.461 6.82 -6.625 1 98.69 271 TYR A C 1
ATOM 2097 O O . TYR A 1 271 ? -14.5 7.266 -7.254 1 98.69 271 TYR A O 1
ATOM 2105 N N . GLU A 1 272 ? -16.609 7.492 -6.508 1 98.62 272 GLU A N 1
ATOM 2106 C CA . GLU A 1 272 ? -16.797 8.82 -7.082 1 98.62 272 GLU A CA 1
ATOM 2107 C C . GLU A 1 272 ? -15.812 9.828 -6.488 1 98.62 272 GLU A C 1
ATOM 2109 O O . GLU A 1 272 ? -15.273 10.672 -7.203 1 98.62 272 GLU A O 1
ATOM 2114 N N . LEU A 1 273 ? -15.617 9.75 -5.172 1 98.88 273 LEU A N 1
ATOM 2115 C CA . LEU A 1 273 ? -14.672 10.625 -4.492 1 98.88 273 LEU A CA 1
ATOM 2116 C C . LEU A 1 273 ? -13.258 10.414 -5.027 1 98.88 273 LEU A C 1
ATOM 2118 O O . LEU A 1 273 ? -12.539 11.383 -5.281 1 98.88 273 LEU A O 1
ATOM 2122 N N . SER A 1 274 ? -12.867 9.164 -5.207 1 98.81 274 SER A N 1
ATOM 2123 C CA . SER A 1 274 ? -11.562 8.828 -5.777 1 98.81 274 SER A CA 1
ATOM 2124 C C . SER A 1 274 ? -11.391 9.445 -7.16 1 98.81 274 SER A C 1
ATOM 2126 O O . SER A 1 274 ? -10.359 10.055 -7.449 1 98.81 274 SER A O 1
ATOM 2128 N N . ARG A 1 275 ? -12.391 9.336 -8 1 98.5 275 ARG A N 1
ATOM 2129 C CA . ARG A 1 275 ? -12.328 9.852 -9.367 1 98.5 275 ARG A CA 1
ATOM 2130 C C . ARG A 1 275 ? -12.297 11.375 -9.375 1 98.5 275 ARG A C 1
ATOM 2132 O O . ARG A 1 275 ? -11.609 11.984 -10.211 1 98.5 275 ARG A O 1
ATOM 2139 N N . LEU A 1 276 ? -13.039 11.961 -8.492 1 98.81 276 LEU A N 1
ATOM 2140 C CA . LEU A 1 276 ? -13.062 13.414 -8.383 1 98.81 276 LEU A CA 1
ATOM 2141 C C . LEU A 1 276 ? -11.672 13.953 -8.055 1 98.81 276 LEU A C 1
ATOM 2143 O O . LEU A 1 276 ? -11.219 14.914 -8.688 1 98.81 276 LEU A O 1
ATOM 2147 N N . VAL A 1 277 ? -10.984 13.352 -7.113 1 98.81 277 VAL A N 1
ATOM 2148 C CA . VAL A 1 277 ? -9.648 13.781 -6.711 1 98.81 277 VAL A CA 1
ATOM 2149 C C . VAL A 1 277 ? -8.656 13.523 -7.844 1 98.81 277 VAL A C 1
ATOM 2151 O O . VAL A 1 277 ? -7.773 14.336 -8.102 1 98.81 277 VAL A O 1
ATOM 2154 N N . GLU A 1 278 ? -8.812 12.359 -8.484 1 98.31 278 GLU A N 1
ATOM 2155 C CA . GLU A 1 278 ? -7.992 12.078 -9.656 1 98.31 278 GLU A CA 1
ATOM 2156 C C . GLU A 1 278 ? -8.117 13.18 -10.703 1 98.31 278 GLU A C 1
ATOM 2158 O O . GLU A 1 278 ? -7.117 13.664 -11.227 1 98.31 278 GLU A O 1
ATOM 2163 N N . LYS A 1 279 ? -9.344 13.57 -11 1 98.06 279 LYS A N 1
ATOM 2164 C CA . LYS A 1 279 ? -9.633 14.586 -12.008 1 98.06 279 LYS A CA 1
ATOM 2165 C C . LYS A 1 279 ? -8.969 15.914 -11.664 1 98.06 279 LYS A C 1
ATOM 2167 O O . LYS A 1 279 ? -8.273 16.5 -12.492 1 98.06 279 LYS A O 1
ATOM 2172 N N . HIS A 1 280 ? -9.062 16.344 -10.445 1 97.5 280 HIS A N 1
ATOM 2173 C CA . HIS A 1 280 ? -8.641 17.688 -10.07 1 97.5 280 HIS A CA 1
ATOM 2174 C C . HIS A 1 280 ? -7.141 17.734 -9.82 1 97.5 280 HIS A C 1
ATOM 2176 O O . HIS A 1 280 ? -6.5 18.766 -10.078 1 97.5 280 HIS A O 1
ATOM 2182 N N . THR A 1 281 ? -6.535 16.672 -9.297 1 96.06 281 THR A N 1
ATOM 2183 C CA . THR A 1 281 ? -5.102 16.656 -9.008 1 96.06 281 THR A CA 1
ATOM 2184 C C . THR A 1 281 ? -4.309 16.266 -10.258 1 96.06 281 THR A C 1
ATOM 2186 O O . THR A 1 281 ? -3.094 16.453 -10.312 1 96.06 281 THR A O 1
ATOM 2189 N N . ARG A 1 282 ? -4.957 15.57 -11.188 1 93.06 282 ARG A N 1
ATOM 2190 C CA . ARG A 1 282 ? -4.355 15.047 -12.406 1 93.06 282 ARG A CA 1
ATOM 2191 C C . ARG A 1 282 ? -3.352 13.938 -12.086 1 93.06 282 ARG A C 1
ATOM 2193 O O . ARG A 1 282 ? -2.523 13.586 -12.93 1 93.06 282 ARG A O 1
ATOM 2200 N N . MET A 1 283 ? -3.428 13.531 -10.867 1 93.12 283 MET A N 1
ATOM 2201 C CA . MET A 1 283 ? -2.684 12.328 -10.5 1 93.12 283 MET A CA 1
ATOM 2202 C C . MET A 1 283 ? -3.492 11.07 -10.812 1 93.12 283 MET A C 1
ATOM 2204 O O . MET A 1 283 ? -4.512 10.812 -10.172 1 93.12 283 MET A O 1
ATOM 2208 N N . LYS A 1 284 ? -3 10.328 -11.719 1 94.25 284 LYS A N 1
ATOM 2209 C CA . LYS A 1 284 ? -3.742 9.148 -12.133 1 94.25 284 LYS A CA 1
ATOM 2210 C C . LYS A 1 284 ? -3.812 8.117 -11.008 1 94.25 284 LYS A C 1
ATOM 2212 O O . LYS A 1 284 ? -2.801 7.816 -10.367 1 94.25 284 LYS A O 1
ATOM 2217 N N . VAL A 1 285 ? -5 7.617 -10.742 1 97 285 VAL A N 1
ATOM 2218 C CA . VAL A 1 285 ? -5.172 6.488 -9.836 1 97 285 VAL A CA 1
ATOM 2219 C C . VAL A 1 285 ? -4.695 5.203 -10.508 1 97 285 VAL A C 1
ATOM 2221 O O . VAL A 1 285 ? -5.137 4.871 -11.609 1 97 285 VAL A O 1
ATOM 2224 N N . PRO A 1 286 ? -3.746 4.52 -9.883 1 95.75 286 PRO A N 1
ATOM 2225 C CA . PRO A 1 286 ? -3.293 3.26 -10.484 1 95.75 286 PRO A CA 1
ATOM 2226 C C . PRO A 1 286 ? -4.438 2.283 -10.742 1 95.75 286 PRO A C 1
ATOM 2228 O O . PRO A 1 286 ? -5.359 2.176 -9.93 1 95.75 286 PRO A O 1
ATOM 2231 N N . GLU A 1 287 ? -4.324 1.516 -11.789 1 94.5 287 GLU A N 1
ATOM 2232 C CA . GLU A 1 287 ? -5.375 0.573 -12.156 1 94.5 287 GLU A CA 1
ATOM 2233 C C . GLU A 1 287 ? -5.574 -0.487 -11.078 1 94.5 287 GLU A C 1
ATOM 2235 O O . GLU A 1 287 ? -6.688 -0.972 -10.875 1 94.5 287 GLU A O 1
ATOM 2240 N N . ASN A 1 288 ? -4.523 -0.853 -10.438 1 96.62 288 ASN A N 1
ATOM 2241 C CA . ASN A 1 288 ? -4.602 -1.902 -9.43 1 96.62 288 ASN A CA 1
ATOM 2242 C C . ASN A 1 288 ? -4.621 -1.323 -8.016 1 96.62 288 ASN A C 1
ATOM 2244 O O . ASN A 1 288 ? -4.23 -1.995 -7.059 1 96.62 288 ASN A O 1
ATOM 2248 N N . LYS A 1 289 ? -4.984 -0.035 -7.855 1 98 289 LYS A N 1
ATOM 2249 C CA . LYS A 1 289 ? -5.094 0.537 -6.516 1 98 289 LYS A CA 1
ATOM 2250 C C . LYS A 1 289 ? -6.094 -0.245 -5.664 1 98 289 LYS A C 1
ATOM 2252 O O . LYS A 1 289 ? -7.223 -0.494 -6.094 1 98 289 LYS A O 1
ATOM 2257 N N . PRO A 1 290 ? -5.715 -0.663 -4.484 1 98.5 290 PRO A N 1
ATOM 2258 C CA . PRO A 1 290 ? -6.672 -1.354 -3.617 1 98.5 290 PRO A CA 1
ATOM 2259 C C . PRO A 1 290 ? -7.98 -0.583 -3.453 1 98.5 290 PRO A C 1
ATOM 2261 O O . PRO A 1 290 ? -7.969 0.646 -3.348 1 98.5 290 PRO A O 1
ATOM 2264 N N . ILE A 1 291 ? -9.117 -1.241 -3.463 1 98.56 291 ILE A N 1
ATOM 2265 C CA . ILE A 1 291 ? -10.469 -0.761 -3.191 1 98.56 291 ILE A CA 1
ATOM 2266 C C . ILE A 1 291 ? -11.016 -0.047 -4.426 1 98.56 291 ILE A C 1
ATOM 2268 O O . ILE A 1 291 ? -12.062 -0.432 -4.957 1 98.56 291 ILE A O 1
ATOM 2272 N N . VAL A 1 292 ? -10.211 0.921 -5.043 1 98.5 292 VAL A N 1
ATOM 2273 C CA . VAL A 1 292 ? -10.891 1.826 -5.965 1 98.5 292 VAL A CA 1
ATOM 2274 C C . VAL A 1 292 ? -10.266 1.708 -7.355 1 98.5 292 VAL A C 1
ATOM 2276 O O . VAL A 1 292 ? -10.703 2.377 -8.297 1 98.5 292 VAL A O 1
ATOM 2279 N N . GLY A 1 293 ? -9.211 0.93 -7.531 1 97.19 293 GLY A N 1
ATOM 2280 C CA . GLY A 1 293 ? -8.633 0.769 -8.859 1 97.19 293 GLY A CA 1
ATOM 2281 C C . GLY A 1 293 ? -9.609 0.201 -9.867 1 97.19 293 GLY A C 1
ATOM 2282 O O . GLY A 1 293 ? -10.492 -0.583 -9.516 1 97.19 293 GLY A O 1
ATOM 2283 N N . ARG A 1 294 ? -9.398 0.537 -11.055 1 93.25 294 ARG A N 1
ATOM 2284 C CA . ARG A 1 294 ? -10.305 0.084 -12.109 1 93.25 294 ARG A CA 1
ATOM 2285 C C . ARG A 1 294 ? -10.211 -1.427 -12.289 1 93.25 294 ARG A C 1
ATOM 2287 O O . ARG A 1 294 ? -11.211 -2.076 -12.617 1 93.25 294 ARG A O 1
ATOM 2294 N N . ASN A 1 295 ? -9.07 -1.996 -11.969 1 91.38 295 ASN A N 1
ATOM 2295 C CA . ASN A 1 295 ? -8.828 -3.412 -12.227 1 91.38 295 ASN A CA 1
ATOM 2296 C C . ASN A 1 295 ? -9.328 -4.281 -11.07 1 91.38 295 ASN A C 1
ATOM 2298 O O . ASN A 1 295 ? -9.438 -5.5 -11.211 1 91.38 295 ASN A O 1
ATOM 2302 N N . VAL A 1 296 ? -9.664 -3.703 -9.953 1 94.12 296 VAL A N 1
ATOM 2303 C CA . VAL A 1 296 ? -9.828 -4.496 -8.734 1 94.12 296 VAL A CA 1
ATOM 2304 C C . VAL A 1 296 ? -11.078 -5.355 -8.844 1 94.12 296 VAL A C 1
ATOM 2306 O O . VAL A 1 296 ? -11.188 -6.391 -8.18 1 94.12 296 VAL A O 1
ATOM 2309 N N . PHE A 1 297 ? -12.016 -5.023 -9.766 1 92.19 297 PHE A N 1
ATOM 2310 C CA . PHE A 1 297 ? -13.211 -5.824 -10 1 92.19 297 PHE A CA 1
ATOM 2311 C C . PHE A 1 297 ? -13.32 -6.211 -11.469 1 92.19 297 PHE A C 1
ATOM 2313 O O . PHE A 1 297 ? -14.422 -6.379 -11.992 1 92.19 297 PHE A O 1
ATOM 2320 N N . ARG A 1 298 ? -12.172 -6.25 -12.055 1 86.81 298 ARG A N 1
ATOM 2321 C CA . ARG A 1 298 ? -12.086 -6.707 -13.438 1 86.81 298 ARG A CA 1
ATOM 2322 C C . ARG A 1 298 ? -11.594 -8.148 -13.508 1 86.81 298 ARG A C 1
ATOM 2324 O O . ARG A 1 298 ? -10.562 -8.484 -12.914 1 86.81 298 ARG A O 1
ATOM 2331 N N . HIS A 1 299 ? -12.297 -8.953 -14.227 1 81.25 299 HIS A N 1
ATOM 2332 C CA . HIS A 1 299 ? -11.945 -10.359 -14.344 1 81.25 299 HIS A CA 1
ATOM 2333 C C . HIS A 1 299 ? -11.75 -10.766 -15.805 1 81.25 299 HIS A C 1
ATOM 2335 O O . HIS A 1 299 ? -12.609 -10.492 -16.641 1 81.25 299 HIS A O 1
ATOM 2341 N N . GLU A 1 300 ? -10.625 -11.258 -16.062 1 74.12 300 GLU A N 1
ATOM 2342 C CA . GLU A 1 300 ? -10.266 -11.609 -17.438 1 74.12 300 GLU A CA 1
ATOM 2343 C C . GLU A 1 300 ? -10.117 -13.117 -17.594 1 74.12 300 GLU A C 1
ATOM 2345 O O . GLU A 1 300 ? -10.531 -13.688 -18.609 1 74.12 300 GLU A O 1
ATOM 2350 N N . SER A 1 301 ? -9.57 -13.789 -16.594 1 61.78 301 SER A N 1
ATOM 2351 C CA . SER A 1 301 ? -9.266 -15.211 -16.719 1 61.78 301 SER A CA 1
ATOM 2352 C C . SER A 1 301 ? -10.547 -16.031 -16.812 1 61.78 301 SER A C 1
ATOM 2354 O O . SER A 1 301 ? -11.492 -15.82 -16.047 1 61.78 301 SER A O 1
ATOM 2356 N N . GLY A 1 302 ? -10.57 -16.891 -17.734 1 61.03 302 GLY A N 1
ATOM 2357 C CA . GLY A 1 302 ? -11.742 -17.703 -18 1 61.03 302 GLY A CA 1
ATOM 2358 C C . GLY A 1 302 ? -12.273 -18.422 -16.781 1 61.03 302 GLY A C 1
ATOM 2359 O O . GLY A 1 302 ? -13.43 -18.25 -16.406 1 61.03 302 GLY A O 1
ATOM 2360 N N . ILE A 1 303 ? -11.391 -19.078 -16.141 1 63.41 303 ILE A N 1
ATOM 2361 C CA . ILE A 1 303 ? -11.797 -19.875 -14.984 1 63.41 303 ILE A CA 1
ATOM 2362 C C . ILE A 1 303 ? -12.32 -18.953 -13.883 1 63.41 303 ILE A C 1
ATOM 2364 O O . ILE A 1 303 ? -13.273 -19.281 -13.188 1 63.41 303 ILE A O 1
ATOM 2368 N N . HIS A 1 304 ? -11.812 -17.875 -13.773 1 75.69 304 HIS A N 1
ATOM 2369 C CA . HIS A 1 304 ? -12.227 -16.938 -12.75 1 75.69 304 HIS A CA 1
ATOM 2370 C C . HIS A 1 304 ? -13.555 -16.281 -13.117 1 75.69 304 HIS A C 1
ATOM 2372 O O . HIS A 1 304 ? -14.398 -16.047 -12.25 1 75.69 304 HIS A O 1
ATOM 2378 N N . VAL A 1 305 ? -13.711 -16.078 -14.352 1 74.38 305 VAL A N 1
ATOM 2379 C CA . VAL A 1 305 ? -14.922 -15.43 -14.828 1 74.38 305 VAL A CA 1
ATOM 2380 C C . VAL A 1 305 ? -16.125 -16.328 -14.547 1 74.38 305 VAL A C 1
ATOM 2382 O O . VAL A 1 305 ? -17.156 -15.852 -14.055 1 74.38 305 VAL A O 1
ATOM 2385 N N . ASP A 1 306 ? -15.953 -17.578 -14.812 1 74.81 306 ASP A N 1
ATOM 2386 C CA . ASP A 1 306 ? -17.047 -18.516 -14.57 1 74.81 306 ASP A CA 1
ATOM 2387 C C . ASP A 1 306 ? -17.438 -18.547 -13.094 1 74.81 306 ASP A C 1
ATOM 2389 O O . ASP A 1 306 ? -18.609 -18.562 -12.75 1 74.81 306 ASP A O 1
ATOM 2393 N N . ALA A 1 307 ? -16.5 -18.531 -12.336 1 80.75 307 ALA A N 1
ATOM 2394 C CA . ALA A 1 307 ? -16.734 -18.594 -10.891 1 80.75 307 ALA A CA 1
ATOM 2395 C C . ALA A 1 307 ? -17.391 -17.312 -10.391 1 80.75 307 ALA A C 1
ATOM 2397 O O . ALA A 1 307 ? -18.297 -17.375 -9.555 1 80.75 307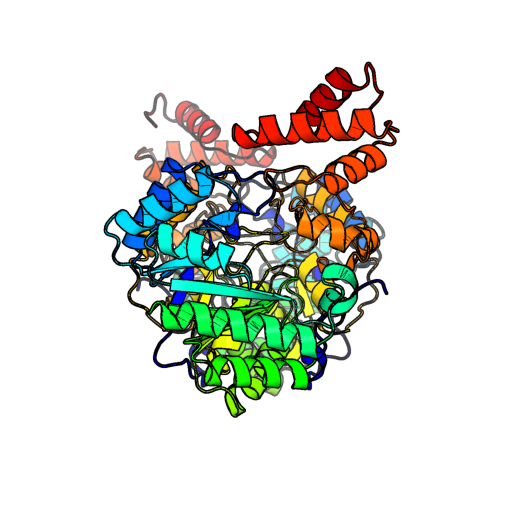 ALA A O 1
ATOM 2398 N N . VAL A 1 308 ? -17.031 -16.25 -10.883 1 82.38 308 VAL A N 1
ATOM 2399 C CA . VAL A 1 308 ? -17.516 -14.945 -10.43 1 82.38 308 VAL A CA 1
ATOM 2400 C C . VAL A 1 308 ? -18.969 -14.758 -10.867 1 82.38 308 VAL A C 1
ATOM 2402 O O . VAL A 1 308 ? -19.766 -14.156 -10.148 1 82.38 308 VAL A O 1
ATOM 2405 N N . ILE A 1 309 ? -19.281 -15.258 -12.016 1 78.69 309 ILE A N 1
ATOM 2406 C CA . ILE A 1 309 ? -20.656 -15.164 -12.516 1 78.69 309 ILE A CA 1
ATOM 2407 C C . ILE A 1 309 ? -21.578 -15.977 -11.617 1 78.69 309 ILE A C 1
ATOM 2409 O O . ILE A 1 309 ? -22.688 -15.539 -11.297 1 78.69 309 ILE A O 1
ATOM 2413 N N . GLU A 1 310 ? -21.109 -17.125 -11.211 1 82 310 GLU A N 1
ATOM 2414 C CA . GLU A 1 310 ? -21.891 -17.984 -10.352 1 82 310 GLU A CA 1
ATOM 2415 C C . GLU A 1 310 ? -21.969 -17.438 -8.93 1 82 310 GLU A C 1
ATOM 2417 O O . GLU A 1 310 ? -23.047 -17.406 -8.328 1 82 310 GLU A O 1
ATOM 2422 N N . GLU A 1 311 ? -20.875 -17.094 -8.383 1 90 311 GLU A N 1
ATOM 2423 C CA . GLU A 1 311 ? -20.734 -16.547 -7.039 1 90 311 GLU A CA 1
ATOM 2424 C C . GLU A 1 311 ? -19.594 -15.523 -6.98 1 90 311 GLU A C 1
ATOM 2426 O O . GLU A 1 311 ? -18.438 -15.891 -6.789 1 90 311 GLU A O 1
ATOM 2431 N N . PRO A 1 312 ? -19.922 -14.25 -7.027 1 89 312 PRO A N 1
ATOM 2432 C CA . PRO A 1 312 ? -18.922 -13.195 -7.152 1 89 312 PRO A CA 1
ATOM 2433 C C . PRO A 1 312 ? -17.891 -13.234 -6.027 1 89 312 PRO A C 1
ATOM 2435 O O . PRO A 1 312 ? -16.719 -12.906 -6.25 1 89 312 PRO A O 1
ATOM 2438 N N . LEU A 1 313 ? -18.266 -13.68 -4.871 1 93.38 313 LEU A N 1
ATOM 2439 C CA . LEU A 1 313 ? -17.406 -13.617 -3.697 1 93.38 313 LEU A CA 1
ATOM 2440 C C . LEU A 1 313 ? -16.328 -14.695 -3.756 1 93.38 313 LEU A C 1
ATOM 2442 O O . LEU A 1 313 ? -15.43 -14.727 -2.914 1 93.38 313 LEU A O 1
ATOM 2446 N N . THR A 1 314 ? -16.328 -15.508 -4.801 1 91.94 314 THR A N 1
ATOM 2447 C CA . THR A 1 314 ? -15.234 -16.453 -5.016 1 91.94 314 THR A CA 1
ATOM 2448 C C . THR A 1 314 ? -13.938 -15.703 -5.297 1 91.94 314 THR A C 1
ATOM 2450 O O . THR A 1 314 ? -12.867 -16.109 -4.836 1 91.94 314 THR A O 1
ATOM 2453 N N . TYR A 1 315 ? -14.047 -14.602 -6.039 1 92.88 315 TYR A N 1
ATOM 2454 C CA . TYR A 1 315 ? -12.82 -13.914 -6.414 1 92.88 315 TYR A CA 1
ATOM 2455 C C . TYR A 1 315 ? -12.922 -12.422 -6.121 1 92.88 315 TYR A C 1
ATOM 2457 O O . TYR A 1 315 ? -12.102 -11.633 -6.598 1 92.88 315 TYR A O 1
ATOM 2465 N N . GLU A 1 316 ? -13.953 -12.031 -5.387 1 94.12 316 GLU A N 1
ATOM 2466 C CA . GLU A 1 316 ? -14.102 -10.672 -4.871 1 94.12 316 GLU A CA 1
ATOM 2467 C C . GLU A 1 316 ? -14.305 -10.68 -3.357 1 94.12 316 GLU A C 1
ATOM 2469 O O . GLU A 1 316 ? -15.203 -11.352 -2.85 1 94.12 316 GLU A O 1
ATOM 2474 N N . PRO A 1 317 ? -13.484 -9.922 -2.633 1 95.81 317 PRO A N 1
ATOM 2475 C CA . PRO A 1 317 ? -13.688 -9.914 -1.183 1 95.81 317 PRO A CA 1
ATOM 2476 C C . PRO A 1 317 ? -14.961 -9.188 -0.769 1 95.81 317 PRO A C 1
ATOM 2478 O O . PRO A 1 317 ? -15.492 -9.43 0.321 1 95.81 317 PRO A O 1
ATOM 2481 N N . PHE A 1 318 ? -15.438 -8.258 -1.549 1 97.44 318 PHE A N 1
ATOM 2482 C CA . PHE A 1 318 ? -16.703 -7.543 -1.378 1 97.44 318 PHE A CA 1
ATOM 2483 C C . PHE A 1 318 ? -17.266 -7.105 -2.725 1 97.44 318 PHE A C 1
ATOM 2485 O O . PHE A 1 318 ? -16.531 -7.027 -3.715 1 97.44 318 PHE A O 1
ATOM 2492 N N . LEU A 1 319 ? -18.547 -6.879 -2.77 1 96.38 319 LEU A N 1
ATOM 2493 C CA . LEU A 1 319 ? -19.203 -6.504 -4.02 1 96.38 319 LEU A CA 1
ATOM 2494 C C . LEU A 1 319 ? -18.891 -5.055 -4.379 1 96.38 319 LEU A C 1
ATOM 2496 O O . LEU A 1 319 ? -18.891 -4.18 -3.514 1 96.38 319 LEU A O 1
ATOM 2500 N N . PRO A 1 320 ? -18.578 -4.781 -5.656 1 96.19 320 PRO A N 1
ATOM 2501 C CA . PRO A 1 320 ? -18.156 -3.438 -6.066 1 96.19 320 PRO A CA 1
ATOM 2502 C C . PRO A 1 320 ? -19.219 -2.377 -5.801 1 96.19 320 PRO A C 1
ATOM 2504 O O . PRO A 1 320 ? -18.891 -1.222 -5.523 1 96.19 320 PRO A O 1
ATOM 2507 N N . GLU A 1 321 ? -20.531 -2.711 -5.766 1 95.88 321 GLU A N 1
ATOM 2508 C CA . GLU A 1 321 ? -21.625 -1.773 -5.578 1 95.88 321 GLU A CA 1
ATOM 2509 C C . GLU A 1 321 ? -21.594 -1.156 -4.184 1 95.88 321 GLU A C 1
ATOM 2511 O O . GLU A 1 321 ? -22.156 -0.074 -3.965 1 95.88 321 GLU A O 1
ATOM 2516 N N . MET A 1 322 ? -20.922 -1.846 -3.291 1 97.12 322 MET A N 1
ATOM 2517 C CA . MET A 1 322 ? -20.828 -1.353 -1.919 1 97.12 322 MET A CA 1
ATOM 2518 C C . MET A 1 322 ? -20.172 0.022 -1.877 1 97.12 322 MET A C 1
ATOM 2520 O O . MET A 1 322 ? -20.484 0.835 -1.004 1 97.12 322 MET A O 1
ATOM 2524 N N . ILE A 1 323 ? -19.266 0.313 -2.844 1 98.25 323 ILE A N 1
ATOM 2525 C CA . ILE A 1 323 ? -18.516 1.558 -2.779 1 98.25 323 ILE A CA 1
ATOM 2526 C C . ILE A 1 323 ? -18.797 2.402 -4.02 1 98.25 323 ILE A C 1
ATOM 2528 O O . ILE A 1 323 ? -18.031 3.307 -4.355 1 98.25 323 ILE A O 1
ATOM 2532 N N . GLY A 1 324 ? -19.844 2.055 -4.73 1 97.25 324 GLY A N 1
ATOM 2533 C CA . GLY A 1 324 ? -20.219 2.795 -5.922 1 97.25 324 GLY A CA 1
ATOM 2534 C C . GLY A 1 324 ? -19.406 2.436 -7.145 1 97.25 324 GLY A C 1
ATOM 2535 O O . GLY A 1 324 ? -19.312 3.221 -8.086 1 97.25 324 GLY A O 1
ATOM 2536 N N . HIS A 1 325 ? -18.734 1.285 -7.133 1 95.5 325 HIS A N 1
ATOM 2537 C CA . HIS A 1 325 ? -17.969 0.745 -8.25 1 95.5 325 HIS A CA 1
ATOM 2538 C C . HIS A 1 325 ? -18.781 -0.271 -9.039 1 95.5 325 HIS A C 1
ATOM 2540 O O . HIS A 1 325 ? -19.969 -0.469 -8.766 1 95.5 325 HIS A O 1
ATOM 2546 N N . GLN A 1 326 ? -18.203 -0.805 -10.156 1 91.12 326 GLN A N 1
ATOM 2547 C CA . GLN A 1 326 ? -18.891 -1.794 -10.977 1 91.12 326 GLN A CA 1
ATOM 2548 C C . GLN A 1 326 ? -17.922 -2.875 -11.461 1 91.12 326 GLN A C 1
ATOM 2550 O O . GLN A 1 326 ? -16.75 -2.594 -11.727 1 91.12 326 GLN A O 1
ATOM 2555 N N . ARG A 1 327 ? -18.469 -4.121 -11.539 1 88.19 327 ARG A N 1
ATOM 2556 C CA . ARG A 1 327 ? -17.719 -5.25 -12.07 1 88.19 327 ARG A CA 1
ATOM 2557 C C . ARG A 1 327 ? -17.609 -5.168 -13.594 1 88.19 327 ARG A C 1
ATOM 2559 O O . ARG A 1 327 ? -18.578 -4.789 -14.266 1 88.19 327 ARG A O 1
ATOM 2566 N N . LYS A 1 328 ? -16.438 -5.523 -14.031 1 82.69 328 LYS A N 1
ATOM 2567 C CA . LYS A 1 328 ? -16.234 -5.586 -15.477 1 82.69 328 LYS A CA 1
ATOM 2568 C C . LYS A 1 328 ? -15.594 -6.91 -15.891 1 82.69 328 LYS A C 1
ATOM 2570 O O . LYS A 1 328 ? -14.641 -7.371 -15.258 1 82.69 328 LYS A O 1
ATOM 2575 N N . ILE A 1 329 ? -16.172 -7.547 -16.828 1 78.31 329 ILE A N 1
ATOM 2576 C CA . ILE A 1 329 ? -15.609 -8.773 -17.391 1 78.31 329 ILE A CA 1
ATOM 2577 C C . ILE A 1 329 ? -14.82 -8.445 -18.656 1 78.31 329 ILE A C 1
ATOM 2579 O O . ILE A 1 329 ? -15.336 -7.781 -19.562 1 78.31 329 ILE A O 1
ATOM 2583 N N . VAL A 1 330 ? -13.57 -8.766 -18.641 1 72.62 330 VAL A N 1
ATOM 2584 C CA . VAL A 1 330 ? -12.719 -8.461 -19.781 1 72.62 330 VAL A CA 1
ATOM 2585 C C . VAL A 1 330 ? -12.289 -9.758 -20.453 1 72.62 330 VAL A C 1
ATOM 2587 O O . VAL A 1 330 ? -12.172 -10.797 -19.812 1 72.62 330 VAL A O 1
ATOM 2590 N N . LEU A 1 331 ? -12.234 -9.602 -21.766 1 70.19 331 LEU A N 1
ATOM 2591 C CA . LEU A 1 331 ? -11.805 -10.766 -22.531 1 70.19 331 LEU A CA 1
ATOM 2592 C C . LEU A 1 331 ? -10.289 -10.75 -22.734 1 70.19 331 LEU A C 1
ATOM 2594 O O . LEU A 1 331 ? -9.734 -9.727 -23.141 1 70.19 331 LEU A O 1
ATOM 2598 N N . GLY A 1 332 ? -9.555 -11.602 -22.156 1 61.88 332 GLY A N 1
ATOM 2599 C CA . GLY A 1 332 ? -8.109 -11.68 -22.344 1 61.88 332 GLY A CA 1
ATOM 2600 C C . GLY A 1 332 ? -7.641 -13.023 -22.859 1 61.88 332 GLY A C 1
ATOM 2601 O O . GLY A 1 332 ? -8.422 -13.766 -23.453 1 61.88 332 GLY A O 1
ATOM 2602 N N . LYS A 1 333 ? -6.355 -13.211 -22.828 1 57.69 333 LYS A N 1
ATOM 2603 C CA . LYS A 1 333 ? -5.672 -14.391 -23.344 1 57.69 333 LYS A CA 1
ATOM 2604 C C . LYS A 1 333 ? -6.297 -15.672 -22.797 1 57.69 333 LYS A C 1
ATOM 2606 O O . LYS A 1 333 ? -6.34 -16.688 -23.484 1 57.69 333 LYS A O 1
ATOM 2611 N N . HIS A 1 334 ? -7.023 -15.5 -21.703 1 56.94 334 HIS A N 1
ATOM 2612 C CA . HIS A 1 334 ? -7.5 -16.688 -21 1 56.94 334 HIS A CA 1
ATOM 2613 C C . HIS A 1 334 ? -9.023 -16.797 -21.047 1 56.94 334 HIS A C 1
ATOM 2615 O O . HIS A 1 334 ? -9.617 -17.609 -20.359 1 56.94 334 HIS A O 1
ATOM 2621 N N . SER A 1 335 ? -9.609 -15.93 -21.844 1 63.72 335 SER A N 1
ATOM 2622 C CA . SER A 1 335 ? -11.062 -15.875 -21.859 1 63.72 335 SER A CA 1
ATOM 2623 C C . SER A 1 335 ? -11.656 -17.031 -22.656 1 63.72 335 SER A C 1
ATOM 2625 O O . SER A 1 335 ? -11.141 -17.375 -23.734 1 63.72 335 SER A O 1
ATOM 2627 N N . GLY A 1 336 ? -12.633 -17.828 -22.047 1 61.72 336 GLY A N 1
ATOM 2628 C CA . GLY A 1 336 ? -13.375 -18.875 -22.734 1 61.72 336 GLY A CA 1
ATOM 2629 C C . GLY A 1 336 ? -14.742 -18.438 -23.219 1 61.72 336 GLY A C 1
ATOM 2630 O O . GLY A 1 336 ? -15 -17.234 -23.328 1 61.72 336 GLY A O 1
ATOM 2631 N N . CYS A 1 337 ? -15.508 -19.406 -23.625 1 64.38 337 CYS A N 1
ATOM 2632 C CA . CYS A 1 337 ? -16.844 -19.188 -24.188 1 64.38 337 CYS A CA 1
ATOM 2633 C C . CYS A 1 337 ? -17.734 -18.438 -23.219 1 64.38 337 CYS A C 1
ATOM 2635 O O . CYS A 1 337 ? -18.453 -17.516 -23.609 1 64.38 337 CYS A O 1
ATOM 2637 N N . ARG A 1 338 ? -17.641 -18.719 -22.047 1 71 338 ARG A N 1
ATOM 2638 C CA . ARG A 1 338 ? -18.516 -18.109 -21.047 1 71 338 ARG A CA 1
ATOM 2639 C C . ARG A 1 338 ? -18.172 -16.641 -20.828 1 71 338 ARG A C 1
ATOM 2641 O O . ARG A 1 338 ? -19.062 -15.812 -20.641 1 71 338 ARG A O 1
ATOM 2648 N N . ALA A 1 339 ? -16.875 -16.375 -20.906 1 73.5 339 ALA A N 1
ATOM 2649 C CA . ALA A 1 339 ? -16.438 -14.992 -20.781 1 73.5 339 ALA A CA 1
ATOM 2650 C C . ALA A 1 339 ? -16.969 -14.141 -21.938 1 73.5 339 A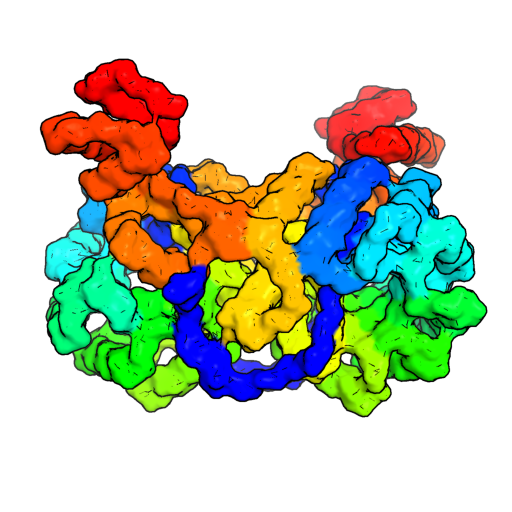LA A C 1
ATOM 2652 O O . ALA A 1 339 ? -17.391 -13 -21.719 1 73.5 339 ALA A O 1
ATOM 2653 N N . VAL A 1 340 ? -16.938 -14.727 -23.078 1 76.62 340 VAL A N 1
ATOM 2654 C CA . VAL A 1 340 ? -17.422 -14.031 -24.266 1 76.62 340 VAL A CA 1
ATOM 2655 C C . VAL A 1 340 ? -18.922 -13.805 -24.156 1 76.62 340 VAL A C 1
ATOM 2657 O O . VAL A 1 340 ? -19.422 -12.711 -24.438 1 76.62 340 VAL A O 1
ATOM 2660 N N . LYS A 1 341 ? -19.562 -14.781 -23.703 1 77.44 341 LYS A N 1
ATOM 2661 C CA . LYS A 1 341 ? -21.016 -14.672 -23.531 1 77.44 341 LYS A CA 1
ATOM 2662 C C . LYS A 1 341 ? -21.359 -13.602 -22.5 1 77.44 341 LYS A C 1
ATOM 2664 O O . LYS A 1 341 ? -22.281 -12.812 -22.703 1 77.44 341 LYS A O 1
ATOM 2669 N N . ALA A 1 342 ? -20.656 -13.648 -21.453 1 74.5 342 ALA A N 1
ATOM 2670 C CA . ALA A 1 342 ? -20.891 -12.664 -20.406 1 74.5 342 ALA A CA 1
ATOM 2671 C C . ALA A 1 342 ? -20.656 -11.25 -20.906 1 74.5 342 ALA A C 1
ATOM 2673 O O . ALA A 1 342 ? -21.391 -10.328 -20.562 1 74.5 342 ALA A O 1
ATOM 2674 N N . LYS A 1 343 ? -19.672 -11.117 -21.672 1 76.88 343 LYS A N 1
ATOM 2675 C CA . LYS A 1 343 ? -19.359 -9.812 -22.234 1 76.88 343 LYS A CA 1
ATOM 2676 C C . LYS A 1 343 ? -20.469 -9.344 -23.188 1 76.88 343 LYS A C 1
ATOM 2678 O O . LYS A 1 343 ? -20.812 -8.164 -23.203 1 76.88 343 LYS A O 1
ATOM 2683 N N . LEU A 1 344 ? -20.906 -10.25 -23.891 1 79.44 344 LEU A N 1
ATOM 2684 C CA . LEU A 1 344 ? -22.016 -9.953 -24.797 1 79.44 344 LEU A CA 1
ATOM 2685 C C . LEU A 1 344 ? -23.25 -9.523 -24.031 1 79.44 344 LEU A C 1
ATOM 2687 O O . LEU A 1 344 ? -23.922 -8.562 -24.406 1 79.44 344 LEU A O 1
ATOM 2691 N N . GLU A 1 345 ? -23.422 -10.133 -22.938 1 77.06 345 GLU A N 1
ATOM 2692 C CA . GLU A 1 345 ? -24.562 -9.812 -22.094 1 77.06 345 GLU A CA 1
ATOM 2693 C C . GLU A 1 345 ? -24.406 -8.445 -21.438 1 77.06 345 GLU A C 1
ATOM 2695 O O . GLU A 1 345 ? -25.375 -7.695 -21.297 1 77.06 345 GLU A O 1
ATOM 2700 N N . GLU A 1 346 ? -23.219 -8.195 -21.047 1 74.19 346 GLU A N 1
ATOM 2701 C CA . GLU A 1 346 ? -22.922 -6.887 -20.469 1 74.19 346 GLU A CA 1
ATOM 2702 C C . GLU A 1 346 ? -23.297 -5.77 -21.453 1 74.19 346 GLU A C 1
ATOM 2704 O O . GLU A 1 346 ? -23.734 -4.695 -21.031 1 74.19 346 GLU A O 1
ATOM 2709 N N . TYR A 1 347 ? -23.141 -6.051 -22.719 1 75.5 347 TYR A N 1
ATOM 2710 C CA . TYR A 1 347 ? -23.438 -5.051 -23.734 1 75.5 347 TYR A CA 1
ATOM 2711 C C . TYR A 1 347 ? -24.859 -5.211 -24.266 1 75.5 347 TYR A C 1
ATOM 2713 O O . TYR A 1 347 ? -25.281 -4.477 -25.172 1 75.5 347 TYR A O 1
ATOM 2721 N N . GLY A 1 348 ? -25.547 -6.152 -23.734 1 77.19 348 GLY A N 1
ATOM 2722 C CA . GLY A 1 348 ? -26.922 -6.383 -24.156 1 77.19 348 GLY A CA 1
ATOM 2723 C C . GLY A 1 348 ? -27.031 -6.965 -25.562 1 77.19 348 GLY A C 1
ATOM 2724 O O . GLY A 1 348 ? -27.984 -6.672 -26.281 1 77.19 348 GLY A O 1
ATOM 2725 N N . ILE A 1 349 ? -26.031 -7.641 -25.969 1 80.94 349 ILE A N 1
ATOM 2726 C CA . ILE A 1 349 ? -26.016 -8.211 -27.312 1 80.94 349 ILE A CA 1
ATOM 2727 C C . ILE A 1 349 ? -26.453 -9.68 -27.25 1 80.94 349 ILE A C 1
ATOM 2729 O O . ILE A 1 349 ? -25.797 -10.492 -26.594 1 80.94 349 ILE A O 1
ATOM 2733 N N . ASP A 1 350 ? -27.5 -9.984 -27.844 1 83.12 350 ASP A N 1
ATOM 2734 C CA . ASP A 1 350 ? -27.953 -11.375 -27.953 1 83.12 350 ASP A CA 1
ATOM 2735 C C . ASP A 1 350 ? -27.375 -12.047 -29.188 1 83.12 350 ASP A C 1
ATOM 2737 O O . ASP A 1 350 ? -27.344 -11.453 -30.281 1 83.12 350 ASP A O 1
ATOM 2741 N N . VAL A 1 351 ? -26.734 -13.18 -28.969 1 82.25 351 VAL A N 1
ATOM 2742 C CA . VAL A 1 351 ? -26.172 -13.906 -30.094 1 82.25 351 VAL A CA 1
ATOM 2743 C C . VAL A 1 351 ? -26.656 -15.359 -30.062 1 82.25 351 VAL A C 1
ATOM 2745 O O . VAL A 1 351 ? -27.031 -15.875 -29 1 82.25 351 VAL A O 1
ATOM 2748 N N . THR A 1 352 ? -26.781 -15.945 -31.297 1 81.75 352 THR A N 1
ATOM 2749 C CA . THR A 1 352 ? -27.094 -17.359 -31.391 1 81.75 352 THR A CA 1
ATOM 2750 C C . THR A 1 352 ? -25.906 -18.203 -30.906 1 81.75 352 THR A C 1
ATOM 2752 O O . THR A 1 352 ? -24.812 -17.688 -30.719 1 81.75 352 THR A O 1
ATOM 2755 N N . ARG A 1 353 ? -26.125 -19.484 -30.641 1 82.19 353 ARG A N 1
ATOM 2756 C CA . ARG A 1 353 ? -25.062 -20.406 -30.234 1 82.19 353 ARG A CA 1
ATOM 2757 C C . ARG A 1 353 ? -23.953 -20.453 -31.281 1 82.19 353 ARG A C 1
ATOM 2759 O O . ARG A 1 353 ? -22.766 -20.469 -30.922 1 82.19 353 ARG A O 1
ATOM 2766 N N . ASP A 1 354 ? -24.375 -20.469 -32.469 1 82.94 354 ASP A N 1
ATOM 2767 C CA . ASP A 1 354 ? -23.422 -20.516 -33.562 1 82.94 354 ASP A CA 1
ATOM 2768 C C . ASP A 1 354 ? -22.578 -19.234 -33.594 1 82.94 354 ASP A C 1
ATOM 2770 O O . ASP A 1 354 ? -21.375 -19.281 -33.812 1 82.94 354 ASP A O 1
ATOM 2774 N N . GLU A 1 355 ? -23.25 -18.172 -33.438 1 85.75 355 GLU A N 1
ATOM 2775 C CA . GLU A 1 355 ? -22.547 -16.891 -33.406 1 85.75 355 GLU A CA 1
ATOM 2776 C C . GLU A 1 355 ? -21.562 -16.812 -32.25 1 85.75 355 GLU A C 1
ATOM 2778 O O . GLU A 1 355 ? -20.453 -16.297 -32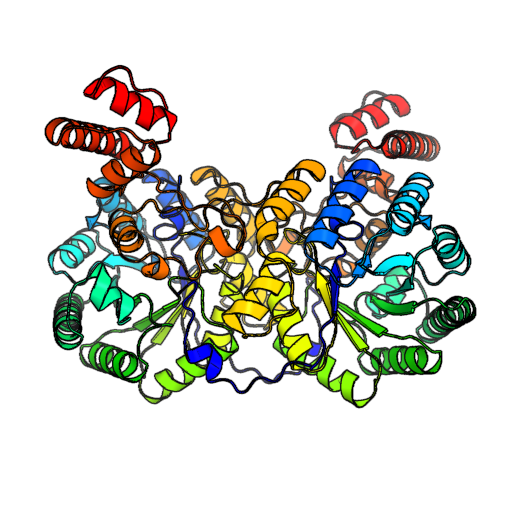.406 1 85.75 355 GLU A O 1
ATOM 2783 N N . LEU A 1 356 ? -22 -17.25 -31.109 1 83.94 356 LEU A N 1
ATOM 2784 C CA . LEU A 1 356 ? -21.141 -17.25 -29.922 1 83.94 356 LEU A CA 1
ATOM 2785 C C . LEU A 1 356 ? -19.859 -18.047 -30.172 1 83.94 356 LEU A C 1
ATOM 2787 O O . LEU A 1 356 ? -18.766 -17.594 -29.844 1 83.94 356 LEU A O 1
ATOM 2791 N N . CYS A 1 357 ? -20.031 -19.141 -30.797 1 79.25 357 CYS A N 1
ATOM 2792 C CA . CYS A 1 357 ? -18.891 -19.984 -31.094 1 79.25 357 CYS A CA 1
ATOM 2793 C C . CYS A 1 357 ? -17.906 -19.281 -32.031 1 79.25 357 CYS A C 1
ATOM 2795 O O . CYS A 1 357 ? -16.688 -19.359 -31.828 1 79.25 357 CYS A O 1
ATOM 2797 N N . ARG A 1 358 ? -18.438 -18.672 -33 1 83.06 358 ARG A N 1
ATOM 2798 C CA . ARG A 1 358 ? -17.609 -17.953 -33.938 1 83.06 358 ARG A CA 1
ATOM 2799 C C . ARG A 1 358 ? -16.875 -16.781 -33.281 1 83.06 358 ARG A C 1
ATOM 2801 O O . ARG A 1 358 ? -15.711 -16.531 -33.562 1 83.06 358 ARG A O 1
ATOM 2808 N N . ILE A 1 359 ? -17.609 -16.125 -32.438 1 85.31 359 ILE A N 1
ATOM 2809 C CA . ILE A 1 359 ? -17.016 -14.992 -31.75 1 85.31 359 ILE A CA 1
ATOM 2810 C C . ILE A 1 359 ? -15.891 -15.484 -30.844 1 85.31 359 ILE A C 1
ATOM 2812 O O . ILE A 1 359 ? -14.812 -14.883 -30.812 1 85.31 359 ILE A O 1
ATOM 2816 N N . VAL A 1 360 ? -16.156 -16.531 -30.172 1 78.69 360 VAL A N 1
ATOM 2817 C CA . VAL A 1 360 ? -15.156 -17.109 -29.281 1 78.69 360 VAL A CA 1
ATOM 2818 C C . VAL A 1 360 ? -13.914 -17.5 -30.062 1 78.69 360 VAL A C 1
ATOM 2820 O O . VAL A 1 360 ? -12.789 -17.281 -29.609 1 78.69 360 VAL A O 1
ATOM 2823 N N . GLU A 1 361 ? -14.141 -18.016 -31.203 1 77.12 361 GLU A N 1
ATOM 2824 C CA . GLU A 1 361 ? -13.039 -18.422 -32.062 1 77.12 361 GLU A CA 1
ATOM 2825 C C . GLU A 1 361 ? -12.219 -17.219 -32.5 1 77.12 361 GLU A C 1
ATOM 2827 O O . GLU A 1 361 ? -10.984 -17.281 -32.562 1 77.12 361 GLU A O 1
ATOM 2832 N N . GLU A 1 362 ? -12.914 -16.219 -32.875 1 80 362 GLU A N 1
ATOM 2833 C CA . GLU A 1 362 ? -12.227 -15 -33.312 1 80 362 GLU A CA 1
ATOM 2834 C C . GLU A 1 362 ? -11.445 -14.367 -32.156 1 80 362 GLU A C 1
ATOM 2836 O O . GLU A 1 362 ? -10.352 -13.836 -32.375 1 80 362 GLU A O 1
ATOM 2841 N N . VAL A 1 363 ? -12.055 -14.422 -31 1 77.31 363 VAL A N 1
ATOM 2842 C CA . VAL A 1 363 ? -11.398 -13.883 -29.812 1 77.31 363 VAL A CA 1
ATOM 2843 C C . VAL A 1 363 ? -10.125 -14.672 -29.531 1 77.31 363 VAL A C 1
ATOM 2845 O O . VAL A 1 363 ? -9.078 -14.094 -29.25 1 77.31 363 VAL A O 1
ATOM 2848 N N . LYS A 1 364 ? -10.195 -15.922 -29.609 1 70.06 364 LYS A N 1
ATOM 2849 C CA . LYS A 1 364 ? -9.062 -16.812 -29.359 1 70.06 364 LYS A CA 1
ATOM 2850 C C . LYS A 1 364 ? -7.938 -16.562 -30.359 1 70.06 364 LYS A C 1
ATOM 2852 O O . LYS A 1 364 ? -6.762 -16.531 -30 1 70.06 364 LYS A O 1
ATOM 2857 N N . LYS A 1 365 ? -8.297 -16.375 -31.594 1 72.31 365 LYS A N 1
ATOM 2858 C CA . LYS A 1 365 ? -7.336 -16.125 -32.656 1 72.31 365 LYS A CA 1
ATOM 2859 C C . LYS A 1 365 ? -6.562 -14.844 -32.406 1 72.31 365 LYS A C 1
ATOM 2861 O O . LYS A 1 365 ? -5.352 -14.781 -32.625 1 72.31 365 LYS A O 1
ATOM 2866 N N . ASN A 1 366 ? -7.281 -13.883 -32 1 72.69 366 ASN A N 1
ATOM 2867 C CA . ASN A 1 366 ? -6.656 -12.586 -31.734 1 72.69 366 ASN A CA 1
ATOM 2868 C C . ASN A 1 366 ? -5.75 -12.641 -30.516 1 72.69 366 ASN A C 1
ATOM 2870 O O . ASN A 1 366 ? -4.68 -12.023 -30.5 1 72.69 366 ASN A O 1
ATOM 2874 N N . ARG A 1 367 ? -6.156 -13.344 -29.609 1 66.5 367 ARG A N 1
ATOM 2875 C CA . ARG A 1 367 ? -5.383 -13.492 -28.391 1 66.5 367 ARG A CA 1
ATOM 2876 C C . ARG A 1 367 ? -4.07 -14.219 -28.641 1 66.5 367 ARG A C 1
ATOM 2878 O O . ARG A 1 367 ? -3.031 -13.859 -28.094 1 66.5 367 ARG A O 1
ATOM 2885 N N . GLU A 1 368 ? -4.145 -15.234 -29.375 1 60.66 368 GLU A N 1
ATOM 2886 C CA . GLU A 1 368 ? -2.973 -16.031 -29.719 1 60.66 368 GLU A CA 1
ATOM 2887 C C . GLU A 1 368 ? -1.909 -15.188 -30.422 1 60.66 368 GLU A C 1
ATOM 2889 O O . GLU A 1 368 ? -0.716 -15.484 -30.328 1 60.66 368 GLU A O 1
ATOM 2894 N N . LYS A 1 369 ? -2.426 -14.18 -31 1 60.28 369 LYS A N 1
ATOM 2895 C CA . LYS A 1 369 ? -1.512 -13.266 -31.688 1 60.28 369 LYS A CA 1
ATOM 2896 C C . LYS A 1 369 ? -0.926 -12.25 -30.703 1 60.28 369 LYS A C 1
ATOM 2898 O O . LYS A 1 369 ? -0.18 -11.352 -31.109 1 60.28 369 LYS A O 1
ATOM 2903 N N . GLY A 1 370 ? -1.296 -12.445 -29.469 1 58.56 370 GLY A N 1
ATOM 2904 C CA . GLY A 1 370 ? -0.764 -11.578 -28.422 1 58.56 370 GLY A CA 1
ATOM 2905 C C . GLY A 1 370 ? -1.521 -10.273 -28.297 1 58.56 370 GLY A C 1
ATOM 2906 O O . GLY A 1 370 ? -1.004 -9.305 -27.734 1 58.56 370 GLY A O 1
ATOM 2907 N N . LYS A 1 371 ? -2.678 -10.25 -28.953 1 58.19 371 LYS A N 1
ATOM 2908 C CA . LYS A 1 371 ? -3.432 -8.992 -28.953 1 58.19 371 LYS A CA 1
ATOM 2909 C C . LYS A 1 371 ? -4.438 -8.953 -27.812 1 58.19 371 LYS A C 1
ATOM 2911 O O . LYS A 1 371 ? -5.125 -9.938 -27.547 1 58.19 371 LYS A O 1
ATOM 2916 N N . TYR A 1 372 ? -4.375 -7.855 -27.016 1 61.94 372 TYR A N 1
ATOM 2917 C CA . TYR A 1 372 ? -5.395 -7.59 -26 1 61.94 372 TYR A CA 1
ATOM 2918 C C . TYR A 1 372 ? -6.742 -7.305 -26.656 1 61.94 372 TYR A C 1
ATOM 2920 O O . TYR A 1 372 ? -6.824 -6.531 -27.609 1 61.94 372 TYR A O 1
ATOM 2928 N N . ILE A 1 373 ? -7.746 -8.141 -26.281 1 68.69 373 ILE A N 1
ATOM 2929 C CA . ILE A 1 373 ? -9.086 -7.93 -26.797 1 68.69 373 ILE A CA 1
ATOM 2930 C C . ILE A 1 373 ? -9.773 -6.805 -26.031 1 68.69 373 ILE A C 1
ATOM 2932 O O . ILE A 1 373 ? -10.469 -7.055 -25.047 1 68.69 373 ILE A O 1
ATOM 2936 N N . ASN A 1 374 ? -9.555 -5.578 -26.5 1 68.06 374 ASN A N 1
ATOM 2937 C CA . ASN A 1 374 ? -10.289 -4.469 -25.891 1 68.06 374 ASN A CA 1
ATOM 2938 C C . ASN A 1 374 ? -11.711 -4.391 -26.422 1 68.06 374 ASN A C 1
ATOM 2940 O O . ASN A 1 374 ? -12.133 -5.223 -27.234 1 68.06 374 ASN A O 1
ATOM 2944 N N . ASP A 1 375 ? -12.391 -3.457 -25.812 1 71.06 375 ASP A N 1
ATOM 2945 C CA . ASP A 1 375 ? -13.797 -3.326 -26.172 1 71.06 375 ASP A CA 1
ATOM 2946 C C . ASP A 1 375 ? -13.953 -3.074 -27.672 1 71.06 375 ASP A C 1
ATOM 2948 O O . ASP A 1 375 ? -14.852 -3.621 -28.312 1 71.06 375 ASP A O 1
ATOM 2952 N N . GLU A 1 376 ? -13.016 -2.301 -28.203 1 73.38 376 GLU A N 1
ATOM 2953 C CA . GLU A 1 376 ? -13.102 -1.965 -29.625 1 73.38 376 GLU A CA 1
ATOM 2954 C C . GLU A 1 376 ? -12.906 -3.201 -30.5 1 73.38 376 GLU A C 1
ATOM 2956 O O . GLU A 1 376 ? -13.664 -3.424 -31.438 1 73.38 376 GLU A O 1
ATOM 2961 N N . LEU A 1 377 ? -11.867 -3.906 -30.156 1 76.25 377 LEU A N 1
ATOM 2962 C CA . LEU A 1 377 ? -11.602 -5.121 -30.922 1 76.25 377 LEU A CA 1
ATOM 2963 C C . LEU A 1 377 ? -12.734 -6.125 -30.766 1 76.25 377 LEU A C 1
ATOM 2965 O O . LEU A 1 377 ? -13.117 -6.797 -31.719 1 76.25 377 LEU A O 1
ATOM 2969 N N . PHE A 1 378 ? -13.266 -6.199 -29.531 1 80.56 378 PHE A N 1
ATOM 2970 C CA . PHE A 1 378 ? -14.375 -7.109 -29.281 1 80.56 378 PHE A CA 1
ATOM 2971 C C . PHE A 1 378 ? -15.586 -6.742 -30.125 1 80.56 378 PHE A C 1
ATOM 2973 O O . PHE A 1 378 ? -16.234 -7.617 -30.719 1 80.56 378 PHE A O 1
ATOM 2980 N N . TYR A 1 379 ? -15.727 -5.449 -30.219 1 78.31 379 TYR A N 1
ATOM 2981 C CA . TYR A 1 379 ? -16.828 -4.965 -31.031 1 78.31 379 TYR A CA 1
ATOM 2982 C C . TYR A 1 379 ? -16.641 -5.34 -32.5 1 78.31 379 TYR A C 1
ATOM 2984 O O . TYR A 1 379 ? -17.578 -5.75 -33.156 1 78.31 379 TYR A O 1
ATOM 2992 N N . ARG A 1 380 ? -15.477 -5.203 -32.938 1 81.12 380 ARG A N 1
ATOM 2993 C CA . ARG A 1 380 ? -15.164 -5.539 -34.344 1 81.12 380 ARG A CA 1
ATOM 2994 C C . ARG A 1 380 ? -15.383 -7.02 -34.594 1 81.12 380 ARG A C 1
ATOM 2996 O O . ARG A 1 380 ? -15.875 -7.398 -35.656 1 81.12 380 ARG A O 1
ATOM 3003 N N . ILE A 1 381 ? -14.984 -7.77 -33.656 1 84.69 381 ILE A N 1
ATOM 3004 C CA . ILE A 1 381 ? -15.141 -9.219 -33.781 1 84.69 381 ILE A CA 1
ATOM 3005 C C . ILE A 1 381 ? -16.625 -9.57 -33.844 1 84.69 381 ILE A C 1
ATOM 3007 O O . ILE A 1 381 ? -17.047 -10.328 -34.719 1 84.69 381 ILE A O 1
ATOM 3011 N N . VAL A 1 382 ? -17.391 -8.938 -32.969 1 86 382 VAL A N 1
ATOM 3012 C CA . VAL A 1 382 ? -18.828 -9.219 -32.906 1 86 382 VAL A CA 1
ATOM 3013 C C . VAL A 1 382 ? -19.516 -8.766 -34.188 1 86 382 VAL A C 1
ATOM 3015 O O . VAL A 1 382 ? -20.359 -9.484 -34.719 1 86 382 VAL A O 1
ATOM 3018 N N . LYS A 1 383 ? -19.125 -7.602 -34.625 1 82.5 383 LYS A N 1
ATOM 3019 C CA . LYS A 1 383 ? -19.688 -7.051 -35.844 1 82.5 383 LYS A CA 1
ATOM 3020 C C . LYS A 1 383 ? -19.375 -7.945 -37.031 1 82.5 383 LYS A C 1
ATOM 3022 O O . LYS A 1 383 ? -20.203 -8.102 -37.938 1 82.5 383 LYS A O 1
ATOM 3027 N N . SER A 1 384 ? -18.219 -8.484 -37.062 1 85.69 384 SER A N 1
ATOM 3028 C CA . SER A 1 384 ? -17.797 -9.328 -38.156 1 85.69 384 SER A CA 1
ATOM 3029 C C . SER A 1 384 ? -18.594 -10.633 -38.188 1 85.69 384 SER A C 1
ATOM 3031 O O . SER A 1 384 ? -18.75 -11.242 -39.25 1 85.69 384 SER A O 1
ATOM 3033 N N . VAL A 1 385 ? -19.047 -11.102 -37.094 1 83.75 385 VAL A N 1
ATOM 3034 C CA . VAL A 1 385 ? -19.734 -12.391 -37 1 83.75 385 VAL A CA 1
ATOM 3035 C C . VAL A 1 385 ? -21.234 -12.18 -37.062 1 83.75 385 VAL A C 1
ATOM 3037 O O . VAL A 1 385 ? -21.938 -12.875 -37.812 1 83.75 385 VAL A O 1
ATOM 3040 N N . ARG A 1 386 ? -21.781 -11.32 -36.219 1 77.88 386 ARG A N 1
ATOM 3041 C CA . ARG A 1 386 ? -23.219 -11.133 -36.062 1 77.88 386 ARG A CA 1
ATOM 3042 C C . ARG A 1 386 ? -23.75 -10.023 -36.969 1 77.88 386 ARG A C 1
ATOM 3044 O O . ARG A 1 386 ? -24.938 -9.984 -37.281 1 77.88 386 ARG A O 1
ATOM 3051 N N . GLY A 1 387 ? -22.953 -9.18 -37.531 1 72.12 387 GLY A N 1
ATOM 3052 C CA . GLY A 1 387 ? -23.406 -7.988 -38.219 1 72.12 387 GLY A CA 1
ATOM 3053 C C . GLY A 1 387 ? -23.484 -6.762 -37.344 1 72.12 387 GLY A C 1
ATOM 3054 O O . GLY A 1 387 ? -22.953 -6.762 -36.219 1 72.12 387 GLY A O 1
ATOM 3055 N N . PRO A 1 388 ? -24.047 -5.539 -37.812 1 68.62 388 PRO A N 1
ATOM 3056 C CA . PRO A 1 388 ? -24.062 -4.27 -37.094 1 68.62 388 PRO A CA 1
ATOM 3057 C C . PRO A 1 388 ? -24.766 -4.383 -35.75 1 68.62 388 PRO A C 1
ATOM 3059 O O . PRO A 1 388 ? -25.812 -5.023 -35.625 1 68.62 388 PRO A O 1
ATOM 3062 N N . VAL A 1 389 ? -24.047 -4.258 -34.625 1 64.81 389 VAL A N 1
ATOM 3063 C CA . VAL A 1 389 ? -24.625 -4.227 -33.312 1 64.81 389 VAL A CA 1
ATOM 3064 C C . VAL A 1 389 ? -24.328 -2.891 -32.625 1 64.81 389 VAL A C 1
ATOM 3066 O O . VAL A 1 389 ? -23.297 -2.268 -32.906 1 64.81 389 VAL A O 1
ATOM 3069 N N . ASP A 1 390 ? -25.312 -2.234 -31.859 1 60.03 390 ASP A N 1
ATOM 3070 C CA . ASP A 1 390 ? -25.125 -0.992 -31.125 1 60.03 390 ASP A CA 1
ATOM 3071 C C . ASP A 1 390 ? -24.453 -1.252 -29.781 1 60.03 390 ASP A C 1
ATOM 3073 O O . ASP A 1 390 ? -24.891 -2.113 -29.016 1 60.03 390 ASP A O 1
ATOM 3077 N N . PHE A 1 391 ? -23.25 -0.846 -29.625 1 53.97 391 PHE A N 1
ATOM 3078 C CA . PHE A 1 391 ? -22.562 -0.871 -28.328 1 53.97 391 PHE A CA 1
ATOM 3079 C C . PHE A 1 391 ? -22.938 0.354 -27.5 1 53.97 391 PHE A C 1
ATOM 3081 O O . PHE A 1 391 ? -23.203 1.426 -28.062 1 53.97 391 PHE A O 1
ATOM 3088 N N . MET B 1 1 ? 25.844 8.234 6.707 1 85.5 1 MET B N 1
ATOM 3089 C CA . MET B 1 1 ? 24.734 7.312 6.918 1 85.5 1 MET B CA 1
ATOM 3090 C C . MET B 1 1 ? 23.859 7.23 5.676 1 85.5 1 MET B C 1
ATOM 3092 O O . MET B 1 1 ? 23.594 8.242 5.023 1 85.5 1 MET B O 1
ATOM 3096 N N . ARG B 1 2 ? 23.5 6.023 5.23 1 93.19 2 ARG B N 1
ATOM 3097 C CA . ARG B 1 2 ? 22.781 5.867 3.971 1 93.19 2 ARG B CA 1
ATOM 3098 C C . ARG B 1 2 ? 21.266 5.82 4.203 1 93.19 2 ARG B C 1
ATOM 3100 O O . ARG B 1 2 ? 20.484 5.895 3.256 1 93.19 2 ARG B O 1
ATOM 3107 N N . TYR B 1 3 ? 20.906 5.582 5.441 1 96.12 3 TYR B N 1
ATOM 3108 C CA . TYR B 1 3 ? 19.5 5.594 5.812 1 96.12 3 TYR B CA 1
ATOM 3109 C C . TYR B 1 3 ? 19.312 5.918 7.289 1 96.12 3 TYR B C 1
ATOM 3111 O O . TYR B 1 3 ? 20.281 5.84 8.062 1 96.12 3 TYR B O 1
ATOM 3119 N N . PHE B 1 4 ? 18.188 6.426 7.664 1 96.31 4 PHE B N 1
ATOM 3120 C CA . PHE B 1 4 ? 17.797 6.699 9.047 1 96.31 4 PHE B CA 1
ATOM 3121 C C . PHE B 1 4 ? 16.312 6.434 9.266 1 96.31 4 PHE B C 1
ATOM 3123 O O . PHE B 1 4 ? 15.469 7.156 8.734 1 96.31 4 PHE B O 1
ATOM 3130 N N . VAL B 1 5 ? 16.016 5.316 9.984 1 97.56 5 VAL B N 1
ATOM 3131 C CA . VAL B 1 5 ? 14.633 4.934 10.234 1 97.56 5 VAL B CA 1
ATOM 3132 C C . VAL B 1 5 ? 14.328 5.047 11.727 1 97.56 5 VAL B C 1
ATOM 3134 O O . VAL B 1 5 ? 15.188 5.445 12.516 1 97.56 5 VAL B O 1
ATOM 3137 N N . SER B 1 6 ? 13.125 4.777 12.102 1 98.25 6 SER B N 1
ATOM 3138 C CA . SER B 1 6 ? 12.68 4.973 13.477 1 98.25 6 SER B CA 1
ATOM 3139 C C . SER B 1 6 ? 13.438 4.062 14.438 1 98.25 6 SER B C 1
ATOM 3141 O O . SER B 1 6 ? 13.492 2.848 14.234 1 98.25 6 SER B O 1
ATOM 3143 N N . PRO B 1 7 ? 14.016 4.59 15.477 1 97.31 7 PRO B N 1
ATOM 3144 C CA . PRO B 1 7 ? 14.656 3.742 16.484 1 97.31 7 PRO B CA 1
ATOM 3145 C C . PRO B 1 7 ? 13.68 2.814 17.188 1 97.31 7 PRO B C 1
ATOM 3147 O O . PRO B 1 7 ? 14.086 1.812 17.781 1 97.31 7 PRO B O 1
ATOM 3150 N N . PHE B 1 8 ? 12.367 3.102 17.109 1 98.19 8 PHE B N 1
ATOM 3151 C CA . PHE B 1 8 ? 11.359 2.316 17.812 1 98.19 8 PHE B CA 1
ATOM 3152 C C . PHE B 1 8 ? 11.148 0.972 17.125 1 98.19 8 PHE B C 1
ATOM 3154 O O . PHE B 1 8 ? 10.547 0.064 17.703 1 98.19 8 PHE B O 1
ATOM 3161 N N . ASN B 1 9 ? 11.617 0.855 15.906 1 97.62 9 ASN B N 1
ATOM 3162 C CA . ASN B 1 9 ? 11.539 -0.415 15.195 1 97.62 9 ASN B CA 1
ATOM 3163 C C . ASN B 1 9 ? 12.273 -1.525 15.938 1 97.62 9 ASN B C 1
ATOM 3165 O O . ASN B 1 9 ? 11.961 -2.705 15.773 1 97.62 9 ASN B O 1
ATOM 3169 N N . LYS B 1 10 ? 13.227 -1.197 16.781 1 95.19 10 LYS B N 1
ATOM 3170 C CA . LYS B 1 10 ? 14.078 -2.168 17.469 1 95.19 10 LYS B CA 1
ATOM 3171 C C . LYS B 1 10 ? 13.516 -2.521 18.844 1 95.19 10 LYS B C 1
ATOM 3173 O O . LYS B 1 10 ? 14.031 -3.41 19.516 1 95.19 10 LYS B O 1
ATOM 3178 N N . GLU B 1 11 ? 12.477 -1.802 19.203 1 93.62 11 GLU B N 1
ATOM 3179 C CA . GLU B 1 11 ? 11.938 -1.995 20.547 1 93.62 11 GLU B CA 1
ATOM 3180 C C . GLU B 1 11 ? 11.055 -3.232 20.625 1 93.62 11 GLU B C 1
ATOM 3182 O O . GLU B 1 11 ? 10.797 -3.764 21.703 1 93.62 11 GLU B O 1
ATOM 3187 N N . ALA B 1 12 ? 10.562 -3.611 19.469 1 86.5 12 ALA B N 1
ATOM 3188 C CA . ALA B 1 12 ? 9.805 -4.855 19.422 1 86.5 12 ALA B CA 1
ATOM 3189 C C . ALA B 1 12 ? 10.727 -6.059 19.25 1 86.5 12 ALA B C 1
ATOM 3191 O O . ALA B 1 12 ? 11.703 -6 18.516 1 86.5 12 ALA B O 1
ATOM 3192 N N . GLU B 1 13 ? 10.633 -6.945 20.156 1 87.69 13 GLU B N 1
ATOM 3193 C CA . GLU B 1 13 ? 11.414 -8.164 19.984 1 87.69 13 GLU B CA 1
ATOM 3194 C C . GLU B 1 13 ? 10.82 -9.062 18.906 1 87.69 13 GLU B C 1
ATOM 3196 O O . GLU B 1 13 ? 9.867 -9.805 19.156 1 87.69 13 GLU B O 1
ATOM 3201 N N . LEU B 1 14 ? 11.336 -8.898 17.734 1 94.62 14 LEU B N 1
ATOM 3202 C CA . LEU B 1 14 ? 10.828 -9.656 16.594 1 94.62 14 LEU B CA 1
ATOM 3203 C C . LEU B 1 14 ? 11.812 -10.75 16.188 1 94.62 14 LEU B C 1
ATOM 3205 O O . LEU B 1 14 ? 13.023 -10.555 16.266 1 94.62 14 LEU B O 1
ATOM 3209 N N . LYS B 1 15 ? 11.297 -11.883 15.852 1 94.75 15 LYS B N 1
ATOM 3210 C CA . LYS B 1 15 ? 12.125 -12.984 15.391 1 94.75 15 LYS B CA 1
ATOM 3211 C C . LYS B 1 15 ? 11.711 -13.438 13.992 1 94.75 15 LYS B C 1
ATOM 3213 O O . LYS B 1 15 ? 10.664 -14.062 13.82 1 94.75 15 LYS B O 1
ATOM 3218 N N . PHE B 1 16 ? 12.516 -13.141 13.062 1 97.56 16 PHE B N 1
ATOM 3219 C CA . PHE B 1 16 ? 12.344 -13.656 11.711 1 97.56 16 PHE B CA 1
ATOM 3220 C C . PHE B 1 16 ? 12.977 -15.031 11.57 1 97.56 16 PHE B C 1
ATOM 3222 O O . PHE B 1 16 ? 13.859 -15.398 12.352 1 97.56 16 PHE B O 1
ATOM 3229 N N . PRO B 1 17 ? 12.5 -15.852 10.594 1 97.25 17 PRO B N 1
ATOM 3230 C CA . PRO B 1 17 ? 13.18 -17.125 10.367 1 97.25 17 PRO B CA 1
ATOM 3231 C C . PRO B 1 17 ? 14.617 -16.953 9.883 1 97.25 17 PRO B C 1
ATOM 3233 O O . PRO B 1 17 ? 14.953 -15.906 9.305 1 97.25 17 PRO B O 1
ATOM 3236 N N . ASP B 1 18 ? 15.43 -17.922 10.102 1 94.56 18 ASP B N 1
ATOM 3237 C CA . ASP B 1 18 ? 16.844 -17.875 9.742 1 94.56 18 ASP B CA 1
ATOM 3238 C C . ASP B 1 18 ? 17.031 -17.766 8.234 1 94.56 18 ASP B C 1
ATOM 3240 O O . ASP B 1 18 ? 17.984 -17.156 7.762 1 94.56 18 ASP B O 1
ATOM 3244 N N . ARG B 1 19 ? 16.094 -18.406 7.594 1 96.38 19 ARG B N 1
ATOM 3245 C CA . ARG B 1 19 ? 16.141 -18.375 6.137 1 96.38 19 ARG B CA 1
ATOM 3246 C C . ARG B 1 19 ? 14.805 -17.922 5.562 1 96.38 19 ARG B C 1
ATOM 3248 O O . ARG B 1 19 ? 13.75 -18.391 5.988 1 96.38 19 ARG B O 1
ATOM 3255 N N . ILE B 1 20 ? 14.891 -17 4.684 1 98.75 20 ILE B N 1
ATOM 3256 C CA . ILE B 1 20 ? 13.711 -16.516 3.975 1 98.75 20 ILE B CA 1
ATOM 3257 C C . ILE B 1 20 ? 13.914 -16.656 2.469 1 98.75 20 ILE B C 1
ATOM 3259 O O . ILE B 1 20 ? 14.93 -16.219 1.932 1 98.75 20 ILE B O 1
ATOM 3263 N N . THR B 1 21 ? 12.977 -17.297 1.787 1 98.88 21 THR B N 1
ATOM 3264 C CA . THR B 1 21 ? 12.992 -17.422 0.334 1 98.88 21 THR B CA 1
ATOM 3265 C C . THR B 1 21 ? 11.992 -16.453 -0.301 1 98.88 21 THR B C 1
ATOM 3267 O O . THR B 1 21 ? 10.828 -16.406 0.092 1 98.88 21 THR B O 1
ATOM 3270 N N . ILE B 1 22 ? 12.484 -15.695 -1.206 1 98.88 22 ILE B N 1
ATOM 3271 C CA . ILE B 1 22 ? 11.586 -14.883 -2.014 1 98.88 22 ILE B CA 1
ATOM 3272 C C . ILE B 1 22 ? 11.453 -15.484 -3.41 1 98.88 22 ILE B C 1
ATOM 3274 O O . ILE B 1 22 ? 12.453 -15.703 -4.094 1 98.88 22 ILE B O 1
ATOM 3278 N N . TYR B 1 23 ? 10.25 -15.82 -3.789 1 98.69 23 TYR B N 1
ATOM 3279 C CA . TYR B 1 23 ? 10.016 -16.266 -5.156 1 98.69 23 TYR B CA 1
ATOM 3280 C C . TYR B 1 23 ? 9.094 -15.305 -5.898 1 98.69 23 TYR B C 1
ATOM 3282 O O . TYR B 1 23 ? 7.988 -15.016 -5.441 1 98.69 23 TYR B O 1
ATOM 3290 N N . ASP B 1 24 ? 9.555 -14.773 -6.934 1 98.94 24 ASP B N 1
ATOM 3291 C CA . ASP B 1 24 ? 8.859 -13.727 -7.676 1 98.94 24 ASP B CA 1
ATOM 3292 C C . ASP B 1 24 ? 7.938 -14.328 -8.734 1 98.94 24 ASP B C 1
ATOM 3294 O O . ASP B 1 24 ? 8.344 -15.211 -9.492 1 98.94 24 ASP B O 1
ATOM 3298 N N . THR B 1 25 ? 6.715 -13.867 -8.75 1 98.81 25 THR B N 1
ATOM 3299 C CA . THR B 1 25 ? 5.715 -14.391 -9.672 1 98.81 25 THR B CA 1
ATOM 3300 C C . THR B 1 25 ? 5.289 -13.312 -10.672 1 98.81 25 THR B C 1
ATOM 3302 O O . THR B 1 25 ? 4.168 -13.352 -11.188 1 98.81 25 THR B O 1
ATOM 3305 N N . THR B 1 26 ? 6.129 -12.344 -10.984 1 98.81 26 THR B N 1
ATOM 3306 C CA . THR B 1 26 ? 5.863 -11.305 -11.977 1 98.81 26 THR B CA 1
ATOM 3307 C C . THR B 1 26 ? 5.496 -11.914 -13.32 1 98.81 26 T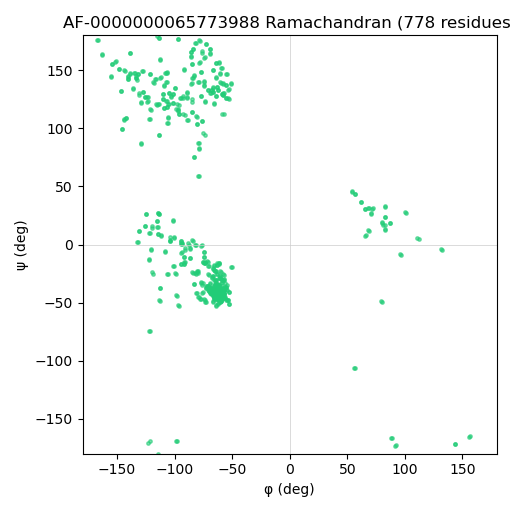HR B C 1
ATOM 3309 O O . THR B 1 26 ? 4.562 -11.461 -13.984 1 98.81 26 THR B O 1
ATOM 3312 N N . LEU B 1 27 ? 6.133 -12.961 -13.68 1 98.5 27 LEU B N 1
ATOM 3313 C CA . LEU B 1 27 ? 6.008 -13.547 -15.008 1 98.5 27 LEU B CA 1
ATOM 3314 C C . LEU B 1 27 ? 4.828 -14.516 -15.062 1 98.5 27 LEU B C 1
ATOM 3316 O O . LEU B 1 27 ? 4.508 -15.047 -16.125 1 98.5 27 LEU B O 1
ATOM 3320 N N . ARG B 1 28 ? 4.18 -14.719 -13.953 1 96.38 28 ARG B N 1
ATOM 3321 C CA . ARG B 1 28 ? 3.025 -15.617 -13.914 1 96.38 28 ARG B CA 1
ATOM 3322 C C . ARG B 1 28 ? 1.782 -14.883 -13.422 1 96.38 28 ARG B C 1
ATOM 3324 O O . ARG B 1 28 ? 0.983 -14.398 -14.227 1 96.38 28 ARG B O 1
ATOM 3331 N N . ASP B 1 29 ? 1.664 -14.578 -12.062 1 95.31 29 ASP B N 1
ATOM 3332 C CA . ASP B 1 29 ? 0.53 -13.82 -11.547 1 95.31 29 ASP B CA 1
ATOM 3333 C C . ASP B 1 29 ? 0.566 -12.375 -12.039 1 95.31 29 ASP B C 1
ATOM 3335 O O . ASP B 1 29 ? -0.479 -11.781 -12.312 1 95.31 29 ASP B O 1
ATOM 3339 N N . GLY B 1 30 ? 1.814 -11.797 -12.047 1 96.38 30 GLY B N 1
ATOM 3340 C CA . GLY B 1 30 ? 1.954 -10.461 -12.602 1 96.38 30 GLY B CA 1
ATOM 3341 C C . GLY B 1 30 ? 1.373 -10.328 -14 1 96.38 30 GLY B C 1
ATOM 3342 O O . GLY B 1 30 ? 0.715 -9.336 -14.312 1 96.38 30 GLY B O 1
ATOM 3343 N N . GLU B 1 31 ? 1.596 -11.328 -14.781 1 92.62 31 GLU B N 1
ATOM 3344 C CA . GLU B 1 31 ? 1.093 -11.32 -16.156 1 92.62 31 GLU B CA 1
ATOM 3345 C C . GLU B 1 31 ? -0.423 -11.5 -16.188 1 92.62 31 GLU B C 1
ATOM 3347 O O . GLU B 1 31 ? -1.067 -11.188 -17.188 1 92.62 31 GLU B O 1
ATOM 3352 N N . GLN B 1 32 ? -1.02 -11.914 -15.102 1 88.19 32 GLN B N 1
ATOM 3353 C CA . GLN B 1 32 ? -2.469 -12.078 -15.039 1 88.19 32 GLN B CA 1
ATOM 3354 C C . GLN B 1 32 ? -3.162 -10.742 -14.766 1 88.19 32 GLN B C 1
ATOM 3356 O O . GLN B 1 32 ? -4.387 -10.695 -14.641 1 88.19 32 GLN B O 1
ATOM 3361 N N . THR B 1 33 ? -2.377 -9.68 -14.633 1 91 33 THR B N 1
ATOM 3362 C CA . THR B 1 33 ? -2.959 -8.344 -14.609 1 91 33 THR B CA 1
ATOM 3363 C C . THR B 1 33 ? -3.732 -8.07 -15.898 1 91 33 THR B C 1
ATOM 3365 O O . THR B 1 33 ? -3.221 -8.297 -17 1 91 33 THR B O 1
ATOM 3368 N N . PRO B 1 34 ? -4.953 -7.613 -15.781 1 84.75 34 PRO B N 1
ATOM 3369 C CA . PRO B 1 34 ? -5.703 -7.309 -17 1 84.75 34 PRO B CA 1
ATOM 3370 C C . PRO B 1 34 ? -4.949 -6.371 -17.938 1 84.75 34 PRO B C 1
ATOM 3372 O O . PRO B 1 34 ? -4.461 -5.32 -17.516 1 84.75 34 PRO B O 1
ATOM 3375 N N . GLY B 1 35 ? -4.812 -6.797 -19.156 1 80.69 35 GLY B N 1
ATOM 3376 C CA . GLY B 1 35 ? -4.176 -5.973 -20.172 1 80.69 35 GLY B CA 1
ATOM 3377 C C . GLY B 1 35 ? -2.701 -6.289 -20.359 1 80.69 35 GLY B C 1
ATOM 3378 O O . GLY B 1 35 ? -2.068 -5.793 -21.281 1 80.69 35 GLY B O 1
ATOM 3379 N N . VAL B 1 36 ? -2.123 -7.098 -19.531 1 88.31 36 VAL B N 1
ATOM 3380 C CA . VAL B 1 36 ? -0.705 -7.43 -19.609 1 88.31 36 VAL B CA 1
ATOM 3381 C C . VAL B 1 36 ? -0.521 -8.727 -20.391 1 88.31 36 VAL B C 1
ATOM 3383 O O . VAL B 1 36 ? -1.222 -9.711 -20.156 1 88.31 36 VAL B O 1
ATOM 3386 N N . CYS B 1 37 ? 0.276 -8.688 -21.375 1 86.06 37 CYS B N 1
ATOM 3387 C CA . CYS B 1 37 ? 0.67 -9.828 -22.188 1 86.06 37 CYS B CA 1
ATOM 3388 C C . CYS B 1 37 ? 2.143 -9.742 -22.578 1 86.06 37 CYS B C 1
ATOM 3390 O O . CYS B 1 37 ? 2.52 -8.953 -23.438 1 86.06 37 CYS B O 1
ATOM 3392 N N . LEU B 1 38 ? 2.934 -10.617 -21.984 1 92.88 38 LEU B N 1
ATOM 3393 C CA . LEU B 1 38 ? 4.375 -10.578 -22.203 1 92.88 38 LEU B CA 1
ATOM 3394 C C . LEU B 1 38 ? 4.793 -11.625 -23.234 1 92.88 38 LEU B C 1
ATOM 3396 O O . LEU B 1 38 ? 4.309 -12.758 -23.203 1 92.88 38 LEU B O 1
ATOM 3400 N N . GLY B 1 39 ? 5.625 -11.242 -24.156 1 92.94 39 GLY B N 1
ATOM 3401 C CA . GLY B 1 39 ? 6.258 -12.195 -25.062 1 92.94 39 GLY B CA 1
ATOM 3402 C C . GLY B 1 39 ? 7.477 -12.867 -24.453 1 92.94 39 GLY B C 1
ATOM 3403 O O . GLY B 1 39 ? 7.914 -12.5 -23.359 1 92.94 39 GLY B O 1
ATOM 3404 N N . THR B 1 40 ? 8 -13.836 -25.188 1 96.88 40 THR B N 1
ATOM 3405 C CA . THR B 1 40 ? 9.117 -14.633 -24.703 1 96.88 40 THR B CA 1
ATOM 3406 C C . THR B 1 40 ? 10.336 -13.742 -24.438 1 96.88 40 THR B C 1
ATOM 3408 O O . THR B 1 40 ? 10.992 -13.867 -23.406 1 96.88 40 THR B O 1
ATOM 3411 N N . GLU B 1 41 ? 10.578 -12.805 -25.328 1 98 41 GLU B N 1
ATOM 3412 C CA . GLU B 1 41 ? 11.75 -11.953 -25.188 1 98 41 GLU B CA 1
ATOM 3413 C C . GLU B 1 41 ? 11.609 -11.008 -24 1 98 41 GLU B C 1
ATOM 3415 O O . GLU B 1 41 ? 12.57 -10.773 -23.266 1 98 41 GLU B O 1
ATOM 3420 N N . GLU B 1 42 ? 10.469 -10.461 -23.828 1 98 42 GLU B N 1
ATOM 3421 C CA . GLU B 1 42 ? 10.203 -9.578 -22.688 1 98 42 GLU B CA 1
ATOM 3422 C C . GLU B 1 42 ? 10.328 -10.336 -21.375 1 98 42 GLU B C 1
ATOM 3424 O O . GLU B 1 42 ? 10.914 -9.836 -20.406 1 98 42 GLU B O 1
ATOM 3429 N N . LYS B 1 43 ? 9.789 -11.57 -21.344 1 98.31 43 LYS B N 1
ATOM 3430 C CA . LYS B 1 43 ? 9.883 -12.398 -20.141 1 98.31 43 LYS B CA 1
ATOM 3431 C C . LYS B 1 43 ? 11.344 -12.719 -19.812 1 98.31 43 LYS B C 1
ATOM 3433 O O . LYS B 1 43 ? 11.734 -12.688 -18.641 1 98.31 43 LYS B O 1
ATOM 3438 N N . LEU B 1 44 ? 12.102 -12.992 -20.828 1 98.75 44 LEU B N 1
ATOM 3439 C CA . LEU B 1 44 ? 13.508 -13.312 -20.625 1 98.75 44 LEU B CA 1
ATOM 3440 C C . LEU B 1 44 ? 14.273 -12.109 -20.062 1 98.75 44 LEU B C 1
ATOM 3442 O O . LEU B 1 44 ? 15.117 -12.258 -19.188 1 98.75 44 LEU B O 1
ATOM 3446 N N . GLU B 1 45 ? 13.977 -10.906 -20.578 1 98.81 45 GLU B N 1
ATOM 3447 C CA . GLU B 1 45 ? 14.633 -9.695 -20.094 1 98.81 45 GLU B CA 1
ATOM 3448 C C . GLU B 1 45 ? 14.336 -9.461 -18.609 1 98.81 45 GLU B C 1
ATOM 3450 O O . GLU B 1 45 ? 15.227 -9.125 -17.828 1 98.81 45 GLU B O 1
ATOM 3455 N N . ILE B 1 46 ? 13.125 -9.648 -18.234 1 98.88 46 ILE B N 1
ATOM 3456 C CA . ILE B 1 46 ? 12.719 -9.469 -16.844 1 98.88 46 ILE B CA 1
ATOM 3457 C C . ILE B 1 46 ? 13.367 -10.539 -15.969 1 98.88 46 ILE B C 1
ATOM 3459 O O . ILE B 1 46 ? 13.883 -10.234 -14.891 1 98.88 46 ILE B O 1
ATOM 3463 N N . ALA B 1 47 ? 13.414 -11.797 -16.484 1 98.94 47 ALA B N 1
ATOM 3464 C CA . ALA B 1 47 ? 14.023 -12.891 -15.742 1 98.94 47 ALA B CA 1
ATOM 3465 C C . ALA B 1 47 ? 15.508 -12.625 -15.484 1 98.94 47 ALA B C 1
ATOM 3467 O O . ALA B 1 47 ? 16 -12.867 -14.383 1 98.94 47 ALA B O 1
ATOM 3468 N N . ARG B 1 48 ? 16.203 -12.109 -16.484 1 98.94 48 ARG B N 1
ATOM 3469 C CA . ARG B 1 48 ? 17.609 -11.789 -16.344 1 98.94 48 ARG B CA 1
ATOM 3470 C C . ARG B 1 48 ? 17.828 -10.711 -15.289 1 98.94 48 ARG B C 1
ATOM 3472 O O . ARG B 1 48 ? 18.781 -10.797 -14.5 1 98.94 48 ARG B O 1
ATOM 3479 N N . LYS B 1 49 ? 16.969 -9.727 -15.289 1 98.88 49 LYS B N 1
ATOM 3480 C CA . LYS B 1 49 ? 17.109 -8.633 -14.328 1 98.88 49 LYS B CA 1
ATOM 3481 C C . LYS B 1 49 ? 16.797 -9.109 -12.906 1 98.88 49 LYS B C 1
ATOM 3483 O O . LYS B 1 49 ? 17.422 -8.672 -11.945 1 98.88 49 LYS B O 1
ATOM 3488 N N . LEU B 1 50 ? 15.758 -9.961 -12.766 1 98.94 50 LEU B N 1
ATOM 3489 C CA . LEU B 1 50 ? 15.469 -10.578 -11.477 1 98.94 50 LEU B CA 1
ATOM 3490 C C . LEU B 1 50 ? 16.672 -11.375 -10.977 1 98.94 50 LEU B C 1
ATOM 3492 O O . LEU B 1 50 ? 16.984 -11.367 -9.781 1 98.94 50 LEU B O 1
ATOM 3496 N N . ASP B 1 51 ? 17.297 -12.078 -11.906 1 98.94 51 ASP B N 1
ATOM 3497 C CA . ASP B 1 51 ? 18.484 -12.852 -11.555 1 98.94 51 ASP B CA 1
ATOM 3498 C C . ASP B 1 51 ? 19.625 -11.938 -11.133 1 98.94 51 ASP B C 1
ATOM 3500 O O . ASP B 1 51 ? 20.375 -12.266 -10.211 1 98.94 51 ASP B O 1
ATOM 3504 N N . GLU B 1 52 ? 19.781 -10.805 -11.844 1 98.88 52 GLU B N 1
ATOM 3505 C CA . GLU B 1 52 ? 20.781 -9.812 -11.477 1 98.88 52 GLU B CA 1
ATOM 3506 C C . GLU B 1 52 ? 20.547 -9.289 -10.062 1 98.88 52 GLU B C 1
ATOM 3508 O O . GLU B 1 52 ? 21.5 -9.016 -9.328 1 98.88 52 GLU B O 1
ATOM 3513 N N . LEU B 1 53 ? 19.312 -9.125 -9.68 1 98.88 53 LEU B N 1
ATOM 3514 C CA . LEU B 1 53 ? 18.938 -8.75 -8.32 1 98.88 53 LEU B CA 1
ATOM 3515 C C . LEU B 1 53 ? 19.391 -9.805 -7.32 1 98.88 53 LEU B C 1
ATOM 3517 O O . LEU B 1 53 ? 19.766 -9.484 -6.191 1 98.88 53 LEU B O 1
ATOM 3521 N N . GLY B 1 54 ? 19.359 -11.016 -7.727 1 98.88 54 GLY B N 1
ATOM 3522 C CA . GLY B 1 54 ? 19.719 -12.133 -6.859 1 98.88 54 GLY B CA 1
ATOM 3523 C C . GLY B 1 54 ? 18.5 -12.836 -6.281 1 98.88 54 GLY B C 1
ATOM 3524 O O . GLY B 1 54 ? 18.594 -13.461 -5.219 1 98.88 54 GLY B O 1
ATOM 3525 N N . ILE B 1 55 ? 17.375 -12.781 -7.012 1 98.81 55 ILE B N 1
ATOM 3526 C CA . ILE B 1 55 ? 16.156 -13.414 -6.527 1 98.81 55 ILE B CA 1
ATOM 3527 C C . ILE B 1 55 ? 16.391 -14.914 -6.352 1 98.81 55 ILE B C 1
ATOM 3529 O O . ILE B 1 55 ? 17.188 -15.508 -7.07 1 98.81 55 ILE B O 1
ATOM 3533 N N . HIS B 1 56 ? 15.727 -15.508 -5.375 1 98.88 56 HIS B N 1
ATOM 3534 C CA . HIS B 1 56 ? 15.977 -16.906 -5.07 1 98.88 56 HIS B CA 1
ATOM 3535 C C . HIS B 1 56 ? 15.289 -17.828 -6.078 1 98.88 56 HIS B C 1
ATOM 3537 O O . HIS B 1 56 ? 15.891 -18.781 -6.574 1 98.88 56 HIS B O 1
ATOM 3543 N N . GLN B 1 57 ? 14.023 -17.547 -6.363 1 98.94 57 GLN B N 1
ATOM 3544 C CA . GLN B 1 57 ? 13.227 -18.359 -7.281 1 98.94 57 GLN B CA 1
ATOM 3545 C C . GLN B 1 57 ? 12.359 -17.484 -8.188 1 98.94 57 GLN B C 1
ATOM 3547 O O . GLN B 1 57 ? 11.938 -16.391 -7.781 1 98.94 57 GLN B O 1
ATOM 3552 N N . ILE B 1 58 ? 12.133 -17.906 -9.391 1 98.94 58 ILE B N 1
ATOM 3553 C CA . ILE B 1 58 ? 11.258 -17.25 -10.344 1 98.94 58 ILE B CA 1
ATOM 3554 C C . ILE B 1 58 ? 10.133 -18.188 -10.766 1 98.94 58 ILE B C 1
ATOM 3556 O O . ILE B 1 58 ? 10.391 -19.281 -11.266 1 98.94 58 ILE B O 1
ATOM 3560 N N . GLU B 1 59 ? 8.914 -17.844 -10.445 1 98.88 59 GLU B N 1
ATOM 3561 C CA . GLU B 1 59 ? 7.777 -18.516 -11.062 1 98.88 59 GLU B CA 1
ATOM 3562 C C . GLU B 1 59 ? 7.559 -18.031 -12.492 1 98.88 59 GLU B C 1
ATOM 3564 O O . GLU B 1 59 ? 6.953 -16.984 -12.711 1 98.88 59 GLU B O 1
ATOM 3569 N N . SER B 1 60 ? 7.891 -18.844 -13.422 1 98.56 60 SER B N 1
ATOM 3570 C CA . SER B 1 60 ? 8.18 -18.375 -14.773 1 98.56 60 SER B CA 1
ATOM 3571 C C . SER B 1 60 ? 6.934 -18.391 -15.648 1 98.56 60 SER B C 1
ATOM 3573 O O . SER B 1 60 ? 6.918 -17.797 -16.734 1 98.56 60 SER B O 1
ATOM 3575 N N . GLY B 1 61 ? 5.938 -19.109 -15.188 1 96.69 61 GLY B N 1
ATOM 3576 C CA . GLY B 1 61 ? 4.727 -19.141 -15.984 1 96.69 61 GLY B CA 1
ATOM 3577 C C . GLY B 1 61 ? 3.869 -20.375 -15.719 1 96.69 61 GLY B C 1
ATOM 3578 O O . GLY B 1 61 ? 3.982 -20.984 -14.656 1 96.69 61 GLY B O 1
ATOM 3579 N N . PHE B 1 62 ? 2.906 -20.594 -16.672 1 94.62 62 PHE B N 1
ATOM 3580 C CA . PHE B 1 62 ? 1.92 -21.672 -16.641 1 94.62 62 PHE B CA 1
ATOM 3581 C C . PHE B 1 62 ? 1.909 -22.422 -17.969 1 94.62 62 PHE B C 1
ATOM 3583 O O . PHE B 1 62 ? 1.054 -22.172 -18.828 1 94.62 62 PHE B O 1
ATOM 3590 N N . PRO B 1 63 ? 2.766 -23.422 -18.125 1 95.56 63 PRO B N 1
ATOM 3591 C CA . PRO B 1 63 ? 3.107 -24 -19.422 1 95.56 63 PRO B CA 1
ATOM 3592 C C . PRO B 1 63 ? 1.89 -24.547 -20.172 1 95.56 63 PRO B C 1
ATOM 3594 O O . PRO B 1 63 ? 1.844 -24.484 -21.406 1 95.56 63 PRO B O 1
ATOM 3597 N N . VAL B 1 64 ? 0.87 -25.031 -19.469 1 91 64 VAL B N 1
ATOM 3598 C CA . VAL B 1 64 ? -0.231 -25.734 -20.109 1 91 64 VAL B CA 1
ATOM 3599 C C . VAL B 1 64 ? -1.142 -24.734 -20.828 1 91 64 VAL B C 1
ATOM 3601 O O . VAL B 1 64 ? -1.923 -25.125 -21.703 1 91 64 VAL B O 1
ATOM 3604 N N . VAL B 1 65 ? -1.012 -23.469 -20.531 1 83.75 65 VAL B N 1
ATOM 3605 C CA . VAL B 1 65 ? -1.949 -22.453 -21 1 83.75 65 VAL B CA 1
ATOM 3606 C C . VAL B 1 65 ? -1.822 -22.297 -22.516 1 83.75 65 VAL B C 1
ATOM 3608 O O . VAL B 1 65 ? -2.816 -22.078 -23.219 1 83.75 65 VAL B O 1
ATOM 3611 N N . SER B 1 66 ? -0.611 -22.344 -23.062 1 83 66 SER B N 1
ATOM 3612 C CA . SER B 1 66 ? -0.399 -22.203 -24.5 1 83 66 SER B CA 1
ATOM 3613 C C . SER B 1 66 ? 0.986 -22.688 -24.906 1 83 66 SER B C 1
ATOM 3615 O O . SER B 1 66 ? 1.876 -22.828 -24.062 1 83 66 SER B O 1
ATOM 3617 N N . GLU B 1 67 ? 1.113 -22.906 -26.172 1 90.06 67 GLU B N 1
ATOM 3618 C CA . GLU B 1 67 ? 2.416 -23.297 -26.703 1 90.06 67 GLU B CA 1
ATOM 3619 C C . GLU B 1 67 ? 3.445 -22.188 -26.5 1 90.06 67 GLU B C 1
ATOM 3621 O O . GLU B 1 67 ? 4.605 -22.469 -26.172 1 90.06 67 GLU B O 1
ATOM 3626 N N . GLN B 1 68 ? 3.006 -21.031 -26.672 1 90.19 68 GLN B N 1
ATOM 3627 C CA . GLN B 1 68 ? 3.896 -19.906 -26.469 1 90.19 68 GLN B CA 1
ATOM 3628 C C . GLN B 1 68 ? 4.387 -19.828 -25.031 1 90.19 68 GLN B C 1
ATOM 3630 O O . GLN B 1 68 ? 5.547 -19.484 -24.781 1 90.19 68 GLN B O 1
ATOM 3635 N N . GLU B 1 69 ? 3.525 -20.094 -24.172 1 92.75 69 GLU B N 1
ATOM 3636 C CA . GLU B 1 69 ? 3.896 -20.109 -22.766 1 92.75 69 GLU B CA 1
ATOM 3637 C C . GLU B 1 69 ? 4.922 -21.203 -22.469 1 92.75 69 GLU B C 1
ATOM 3639 O O . GLU B 1 69 ? 5.848 -20.984 -21.672 1 92.75 69 GLU B O 1
ATOM 3644 N N . ARG B 1 70 ? 4.746 -22.312 -23.078 1 96.38 70 ARG B N 1
ATOM 3645 C CA . ARG B 1 70 ? 5.707 -23.406 -22.922 1 96.38 70 ARG B CA 1
ATOM 3646 C C . ARG B 1 70 ? 7.09 -22.984 -23.406 1 96.38 70 ARG B C 1
ATOM 3648 O O . ARG B 1 70 ? 8.094 -23.266 -22.75 1 96.38 70 ARG B O 1
ATOM 3655 N N . VAL B 1 71 ? 7.074 -22.344 -24.516 1 97.5 71 VAL B N 1
ATOM 3656 C CA . VAL B 1 71 ? 8.328 -21.875 -25.094 1 97.5 71 VAL B CA 1
ATOM 3657 C C . VAL B 1 71 ? 8.984 -20.859 -24.156 1 97.5 71 VAL B C 1
ATOM 3659 O O . VAL B 1 71 ? 10.195 -20.922 -23.922 1 97.5 71 VAL B O 1
ATOM 3662 N N . SER B 1 72 ? 8.227 -19.969 -23.594 1 97.69 72 SER B N 1
ATOM 3663 C CA . SER B 1 72 ? 8.742 -18.938 -22.688 1 97.69 72 SER B CA 1
ATOM 3664 C C . SER B 1 72 ? 9.352 -19.562 -21.438 1 97.69 72 SER B C 1
ATOM 3666 O O . SER B 1 72 ? 10.469 -19.234 -21.047 1 97.69 72 SER B O 1
ATOM 3668 N N . VAL B 1 73 ? 8.656 -20.469 -20.859 1 98.69 73 VAL B N 1
ATOM 3669 C CA . VAL B 1 73 ? 9.102 -21.109 -19.625 1 98.69 73 VAL B CA 1
ATOM 3670 C C . VAL B 1 73 ? 10.375 -21.922 -19.906 1 98.69 73 VAL B C 1
ATOM 3672 O O . VAL B 1 73 ? 11.336 -21.844 -19.125 1 98.69 73 VAL B O 1
ATOM 3675 N N . LYS B 1 74 ? 10.367 -22.672 -20.969 1 98.81 74 LYS B N 1
ATOM 3676 C CA . LYS B 1 74 ? 11.539 -23.484 -21.328 1 98.81 74 LYS B CA 1
ATOM 3677 C C . LYS B 1 74 ? 12.75 -22.594 -21.594 1 98.81 74 LYS B C 1
ATOM 3679 O O . LYS B 1 74 ? 13.867 -22.922 -21.188 1 98.81 74 LYS B O 1
ATOM 3684 N N . SER B 1 75 ? 12.531 -21.469 -22.297 1 98.81 75 SER B N 1
ATOM 3685 C CA . SER B 1 75 ? 13.609 -20.531 -22.594 1 98.81 75 SER B CA 1
ATOM 3686 C C . SER B 1 75 ? 14.211 -19.969 -21.297 1 98.81 75 SER B C 1
ATOM 3688 O O . SER B 1 75 ? 15.43 -19.875 -21.172 1 98.81 75 SER B O 1
ATOM 3690 N N . ILE B 1 76 ? 13.406 -19.641 -20.344 1 98.88 76 ILE B N 1
ATOM 3691 C CA . ILE B 1 76 ? 13.867 -19.094 -19.062 1 98.88 76 ILE B CA 1
ATOM 3692 C C . ILE B 1 76 ? 14.633 -20.156 -18.281 1 98.88 76 ILE B C 1
ATOM 3694 O O . ILE B 1 76 ? 15.688 -19.875 -17.719 1 98.88 76 ILE B O 1
ATOM 3698 N N . ALA B 1 77 ? 14.141 -21.375 -18.312 1 98.81 77 ALA B N 1
ATOM 3699 C CA . ALA B 1 77 ? 14.758 -22.484 -17.578 1 98.81 77 ALA B CA 1
ATOM 3700 C C . ALA B 1 77 ? 16.141 -22.797 -18.141 1 98.81 77 ALA B C 1
ATOM 3702 O O . ALA B 1 77 ? 17.031 -23.219 -17.406 1 98.81 77 ALA B O 1
ATOM 3703 N N . ASN B 1 78 ? 16.328 -22.578 -19.391 1 98.75 78 ASN B N 1
ATOM 3704 C CA . ASN B 1 78 ? 17.578 -22.938 -20.047 1 98.75 78 ASN B CA 1
ATOM 3705 C C . ASN B 1 78 ? 18.484 -21.719 -20.234 1 98.75 78 ASN B C 1
ATOM 3707 O O . ASN B 1 78 ? 19.516 -21.797 -20.906 1 98.75 78 ASN B O 1
ATOM 3711 N N . GLU B 1 79 ? 18.125 -20.578 -19.688 1 98.38 79 GLU B N 1
ATOM 3712 C CA . GLU B 1 79 ? 18.859 -19.328 -19.859 1 98.38 79 GLU B CA 1
ATOM 3713 C C . GLU B 1 79 ? 20.156 -19.328 -19.047 1 98.38 79 GLU B C 1
ATOM 3715 O O . GLU B 1 79 ? 21.047 -18.516 -19.281 1 98.38 79 GLU B O 1
ATOM 3720 N N . GLY B 1 80 ? 20.344 -20.234 -18.078 1 98.44 80 GLY B N 1
ATOM 3721 C CA . GLY B 1 80 ? 21.531 -20.297 -17.234 1 98.44 80 GLY B CA 1
ATOM 3722 C C . GLY B 1 80 ? 21.484 -19.344 -16.062 1 98.44 80 GLY B C 1
ATOM 3723 O O . GLY B 1 80 ? 22.516 -18.812 -15.648 1 98.44 80 GLY B O 1
ATOM 3724 N N . LEU B 1 81 ? 20.344 -19.125 -15.57 1 98.75 81 LEU B N 1
ATOM 3725 C CA . LEU B 1 81 ? 20.172 -18.219 -14.438 1 98.75 81 LEU B CA 1
ATOM 3726 C C . LEU B 1 81 ? 20.547 -18.906 -13.133 1 98.75 81 LEU B C 1
ATOM 3728 O O . LEU B 1 81 ? 20.547 -20.141 -13.047 1 98.75 81 LEU B O 1
ATOM 3732 N N . ASN B 1 82 ? 20.906 -18.109 -12.117 1 98.75 82 ASN B N 1
ATOM 3733 C CA . ASN B 1 82 ? 21.203 -18.625 -10.781 1 98.75 82 ASN B CA 1
ATOM 3734 C C . ASN B 1 82 ? 19.922 -18.969 -10.031 1 98.75 82 ASN B C 1
ATOM 3736 O O . ASN B 1 82 ? 19.891 -19.906 -9.219 1 98.75 82 ASN B O 1
ATOM 3740 N N . ALA B 1 83 ? 18.844 -18.219 -10.289 1 98.88 83 ALA B N 1
ATOM 3741 C CA . ALA B 1 83 ? 17.547 -18.438 -9.633 1 98.88 83 ALA B CA 1
ATOM 3742 C C . ALA B 1 83 ? 16.969 -19.797 -10.008 1 98.88 83 ALA B C 1
ATOM 3744 O O . ALA B 1 83 ? 17.125 -20.25 -11.141 1 98.88 83 ALA B O 1
ATOM 3745 N N . GLU B 1 84 ? 16.328 -20.422 -9.055 1 98.81 84 GLU B N 1
ATOM 3746 C CA . GLU B 1 84 ? 15.562 -21.609 -9.367 1 98.81 84 GLU B CA 1
ATOM 3747 C C . GLU B 1 84 ? 14.305 -21.266 -10.164 1 98.81 84 GLU B C 1
ATOM 3749 O O . GLU B 1 84 ? 13.586 -20.328 -9.82 1 98.81 84 GLU B O 1
ATOM 3754 N N . ILE B 1 85 ? 14.078 -22 -11.227 1 98.88 85 ILE B N 1
ATOM 3755 C CA . ILE B 1 85 ? 12.961 -21.688 -12.117 1 98.88 85 ILE B CA 1
ATOM 3756 C C . ILE B 1 85 ? 11.797 -22.641 -11.828 1 98.88 85 ILE B C 1
ATOM 3758 O O . ILE B 1 85 ? 11.945 -23.859 -11.906 1 98.88 85 ILE B O 1
ATOM 3762 N N . LEU B 1 86 ? 10.617 -22.062 -11.469 1 98.88 86 LEU B N 1
ATOM 3763 C CA . LEU B 1 86 ? 9.414 -22.812 -11.148 1 98.88 86 LEU B CA 1
ATOM 3764 C C . LEU B 1 86 ? 8.328 -22.578 -12.188 1 98.88 86 LEU B C 1
ATOM 3766 O O . LEU B 1 86 ? 8.359 -21.562 -12.898 1 98.88 86 LEU B O 1
ATOM 3770 N N . ALA B 1 87 ? 7.375 -23.469 -12.266 1 98.69 87 ALA B N 1
ATOM 3771 C CA . ALA B 1 87 ? 6.188 -23.312 -13.102 1 98.69 87 ALA B CA 1
ATOM 3772 C C . ALA B 1 87 ? 4.922 -23.672 -12.336 1 98.69 87 ALA B C 1
ATOM 3774 O O . ALA B 1 87 ? 4.941 -24.562 -11.484 1 98.69 87 ALA B O 1
ATOM 3775 N N . LEU B 1 88 ? 3.891 -22.969 -12.625 1 97.94 88 LEU B N 1
ATOM 3776 C CA . LEU B 1 88 ? 2.584 -23.281 -12.055 1 97.94 88 LEU B CA 1
ATOM 3777 C C . LEU B 1 88 ? 1.928 -24.438 -12.812 1 97.94 88 LEU B C 1
ATOM 3779 O O . LEU B 1 88 ? 2.012 -24.5 -14.039 1 97.94 88 LEU B O 1
ATOM 3783 N N . CYS B 1 89 ? 1.276 -25.344 -12.055 1 96.81 89 CYS B N 1
ATOM 3784 C CA . CYS B 1 89 ? 0.554 -26.469 -12.609 1 96.81 89 CYS B CA 1
ATOM 3785 C C . CYS B 1 89 ? -0.744 -26.719 -11.852 1 96.81 89 CYS B C 1
ATOM 3787 O O . CYS B 1 89 ? -0.782 -26.609 -10.625 1 96.81 89 CYS B O 1
ATOM 3789 N N . ARG B 1 90 ? -1.81 -27.109 -12.57 1 93.62 90 ARG B N 1
ATOM 3790 C CA . ARG B 1 90 ? -2.947 -27.703 -11.875 1 93.62 90 ARG B CA 1
ATOM 3791 C C . ARG B 1 90 ? -2.592 -29.078 -11.312 1 93.62 90 ARG B C 1
ATOM 3793 O O . ARG B 1 90 ? -1.537 -29.641 -11.633 1 93.62 90 ARG B O 1
ATOM 3800 N N . THR B 1 91 ? -3.486 -29.484 -10.516 1 95.38 91 THR B N 1
ATOM 3801 C CA . THR B 1 91 ? -3.279 -30.812 -9.945 1 95.38 91 THR B CA 1
ATOM 3802 C C . THR B 1 91 ? -3.674 -31.891 -10.938 1 95.38 91 THR B C 1
ATOM 3804 O O . THR B 1 91 ? -4.543 -32.719 -10.656 1 95.38 91 THR B O 1
ATOM 3807 N N . LYS B 1 92 ? -3.004 -31.859 -12.086 1 95.25 92 LYS B N 1
ATOM 3808 C CA . LYS B 1 92 ? -3.203 -32.781 -13.195 1 95.25 92 LYS B CA 1
ATOM 3809 C C . LYS B 1 92 ? -1.868 -33.312 -13.719 1 95.25 92 LYS B C 1
ATOM 3811 O O . LYS B 1 92 ? -0.9 -32.562 -13.828 1 95.25 92 LYS B O 1
ATOM 3816 N N . LYS B 1 93 ? -1.856 -34.562 -14.078 1 96 93 LYS B N 1
ATOM 3817 C CA . LYS B 1 93 ? -0.648 -35.188 -14.602 1 96 93 LYS B CA 1
ATOM 3818 C C . LYS B 1 93 ? -0.157 -34.469 -15.859 1 96 93 LYS B C 1
ATOM 3820 O O . LYS B 1 93 ? 1.041 -34.219 -16 1 96 93 LYS B O 1
ATOM 3825 N N . ASP B 1 94 ? -1.026 -34.156 -16.734 1 96.38 94 ASP B N 1
ATOM 3826 C CA . ASP B 1 94 ? -0.669 -33.5 -17.984 1 96.38 94 ASP B CA 1
ATOM 3827 C C . ASP B 1 94 ? -0.017 -32.156 -17.75 1 96.38 94 ASP B C 1
ATOM 3829 O O . ASP B 1 94 ? 0.878 -31.75 -18.5 1 96.38 94 ASP B O 1
ATOM 3833 N N . ASP B 1 95 ? -0.478 -31.406 -16.75 1 97.12 95 ASP B N 1
ATOM 3834 C CA . ASP B 1 95 ? 0.108 -30.109 -16.406 1 97.12 95 ASP B CA 1
ATOM 3835 C C . ASP B 1 95 ? 1.54 -30.266 -15.906 1 97.12 95 ASP B C 1
ATOM 3837 O O . ASP B 1 95 ? 2.428 -29.5 -16.281 1 97.12 95 ASP B O 1
ATOM 3841 N N . ILE B 1 96 ? 1.744 -31.266 -15.109 1 98.06 96 ILE B N 1
ATOM 3842 C CA . ILE B 1 96 ? 3.062 -31.531 -14.555 1 98.06 96 ILE B CA 1
ATOM 3843 C C . ILE B 1 96 ? 4.012 -31.984 -15.656 1 98.06 96 ILE B C 1
ATOM 3845 O O . ILE B 1 96 ? 5.164 -31.562 -15.711 1 98.06 96 ILE B O 1
ATOM 3849 N N . ASP B 1 97 ? 3.492 -32.875 -16.578 1 98.06 97 ASP B N 1
ATOM 3850 C CA . ASP B 1 97 ? 4.289 -33.312 -17.719 1 98.06 97 ASP B CA 1
ATOM 3851 C C . ASP B 1 97 ? 4.742 -32.094 -18.562 1 98.06 97 ASP B C 1
ATOM 3853 O O . ASP B 1 97 ? 5.891 -32.062 -19 1 98.06 97 ASP B O 1
ATOM 3857 N N . ALA B 1 98 ? 3.84 -31.188 -18.781 1 97.81 98 ALA B N 1
ATOM 3858 C CA . ALA B 1 98 ? 4.168 -29.984 -19.547 1 97.81 98 ALA B CA 1
ATOM 3859 C C . ALA B 1 98 ? 5.281 -29.188 -18.875 1 97.81 98 ALA B C 1
ATOM 3861 O O . ALA B 1 98 ? 6.156 -28.641 -19.547 1 97.81 98 ALA B O 1
ATOM 3862 N N . ALA B 1 99 ? 5.23 -29.078 -17.594 1 98.25 99 ALA B N 1
ATOM 3863 C CA . ALA B 1 99 ? 6.262 -28.375 -16.844 1 98.25 99 ALA B CA 1
ATOM 3864 C C . ALA B 1 99 ? 7.598 -29.109 -16.922 1 98.25 99 ALA B C 1
ATOM 3866 O O . ALA B 1 99 ? 8.648 -28.484 -17.062 1 98.25 99 ALA B O 1
ATOM 3867 N N . ILE B 1 100 ? 7.586 -30.438 -16.797 1 98 100 ILE B N 1
ATOM 3868 C CA . ILE B 1 100 ? 8.789 -31.266 -16.906 1 98 100 ILE B CA 1
ATOM 3869 C C . ILE B 1 100 ? 9.438 -31.047 -18.281 1 98 100 ILE B C 1
ATOM 3871 O O . ILE B 1 100 ? 10.656 -30.875 -18.375 1 98 100 ILE B O 1
ATOM 3875 N N . ASP B 1 101 ? 8.602 -30.984 -19.25 1 98.12 101 ASP B N 1
ATOM 3876 C CA . ASP B 1 101 ? 9.086 -30.812 -20.625 1 98.12 101 ASP B CA 1
ATOM 3877 C C . ASP B 1 101 ? 9.75 -29.453 -20.797 1 98.12 101 ASP B C 1
ATOM 3879 O O . ASP B 1 101 ? 10.508 -29.25 -21.75 1 98.12 101 ASP B O 1
ATOM 3883 N N . CYS B 1 102 ? 9.508 -28.516 -19.938 1 98.5 102 CYS B N 1
ATOM 3884 C CA . CYS B 1 102 ? 10.07 -27.172 -20.031 1 98.5 102 CYS B CA 1
ATOM 3885 C C . CYS B 1 102 ? 11.398 -27.078 -19.266 1 98.5 102 CYS B C 1
ATOM 3887 O O . CYS B 1 102 ? 12.039 -26.031 -19.25 1 98.5 102 CYS B O 1
ATOM 3889 N N . ASP B 1 103 ? 11.797 -28.141 -18.609 1 98.38 103 ASP B N 1
ATOM 3890 C CA . ASP B 1 103 ? 13.086 -28.266 -17.938 1 98.38 103 ASP B CA 1
ATOM 3891 C C . ASP B 1 103 ? 13.141 -27.391 -16.688 1 98.38 103 ASP B C 1
ATOM 3893 O O . ASP B 1 103 ? 14.188 -26.812 -16.375 1 98.38 103 ASP B O 1
ATOM 3897 N N . VAL B 1 104 ? 12.047 -27.141 -16.016 1 98.62 104 VAL B N 1
ATOM 3898 C CA . VAL B 1 104 ? 12.023 -26.312 -14.82 1 98.62 104 VAL B CA 1
ATOM 3899 C C . VAL B 1 104 ? 12.633 -27.078 -13.648 1 98.62 104 VAL B C 1
ATOM 3901 O O . VAL B 1 104 ? 12.742 -28.312 -13.695 1 98.62 104 VAL B O 1
ATOM 3904 N N . ASP B 1 105 ? 13.031 -26.344 -12.625 1 98.25 105 ASP B N 1
ATOM 3905 C CA . ASP B 1 105 ? 13.617 -26.922 -11.422 1 98.25 105 ASP B CA 1
ATOM 3906 C C . ASP B 1 105 ? 12.531 -27.453 -10.492 1 98.25 105 ASP B C 1
ATOM 3908 O O . ASP B 1 105 ? 12.797 -28.328 -9.664 1 98.25 105 ASP B O 1
ATOM 3912 N N . GLY B 1 106 ? 11.352 -26.938 -10.602 1 98.56 106 GLY B N 1
ATOM 3913 C CA . GLY B 1 106 ? 10.266 -27.328 -9.719 1 98.56 106 GLY B CA 1
ATOM 3914 C C . GLY B 1 106 ? 8.906 -26.844 -10.195 1 98.56 106 GLY B C 1
ATOM 3915 O O . GLY B 1 106 ? 8.812 -26.156 -11.211 1 98.56 106 GLY B O 1
ATOM 3916 N N . VAL B 1 107 ? 7.863 -27.281 -9.43 1 98.75 107 VAL B N 1
ATOM 3917 C CA . VAL B 1 107 ? 6.5 -26.906 -9.789 1 98.75 107 VAL B CA 1
ATOM 3918 C C . VAL B 1 107 ? 5.738 -26.453 -8.547 1 98.75 107 VAL B C 1
ATOM 3920 O O . VAL B 1 107 ? 6.059 -26.875 -7.43 1 98.75 107 VAL B O 1
ATOM 3923 N N . ILE B 1 108 ? 4.848 -25.531 -8.742 1 98.69 108 ILE B N 1
ATOM 3924 C CA . ILE B 1 108 ? 3.812 -25.172 -7.777 1 98.69 108 ILE B CA 1
ATOM 3925 C C . ILE B 1 108 ? 2.463 -25.719 -8.242 1 98.69 108 ILE B C 1
ATOM 3927 O O . ILE B 1 108 ? 1.917 -25.25 -9.25 1 98.69 108 ILE B O 1
ATOM 3931 N N . THR B 1 109 ? 1.947 -26.719 -7.57 1 98.25 109 THR B N 1
ATOM 3932 C CA . THR B 1 109 ? 0.595 -27.188 -7.848 1 98.25 109 THR B CA 1
ATOM 3933 C C . THR B 1 109 ? -0.417 -26.484 -6.949 1 98.25 109 THR B C 1
ATOM 3935 O O . THR B 1 109 ? -0.07 -26.016 -5.863 1 98.25 109 THR B O 1
ATOM 3938 N N . PHE B 1 110 ? -1.638 -26.344 -7.438 1 97.06 110 PHE B N 1
ATOM 3939 C CA . PHE B 1 110 ? -2.594 -25.594 -6.629 1 97.06 110 PHE B CA 1
ATOM 3940 C C . PHE B 1 110 ? -3.992 -26.188 -6.762 1 97.06 110 PHE B C 1
ATOM 3942 O O . PHE B 1 110 ? -4.312 -26.812 -7.77 1 97.06 110 PHE B O 1
ATOM 3949 N N . MET B 1 111 ? -4.758 -26.062 -5.727 1 96 111 MET B N 1
ATOM 3950 C CA . MET B 1 111 ? -6.176 -26.406 -5.652 1 96 111 MET B CA 1
ATOM 3951 C C . MET B 1 111 ? -6.918 -25.453 -4.715 1 96 111 MET B C 1
ATOM 3953 O O . MET B 1 111 ? -6.426 -25.141 -3.631 1 96 111 MET B O 1
ATOM 3957 N N . ALA B 1 112 ? -8.078 -24.953 -5.227 1 96.19 112 ALA B N 1
ATOM 3958 C CA . ALA B 1 112 ? -8.898 -24.156 -4.32 1 96.19 112 ALA B CA 1
ATOM 3959 C C . ALA B 1 112 ? -9.469 -25.016 -3.191 1 96.19 112 ALA B C 1
ATOM 3961 O O . ALA B 1 112 ? -9.984 -26.109 -3.436 1 96.19 112 ALA B O 1
ATOM 3962 N N . THR B 1 113 ? -9.383 -24.469 -1.938 1 97.75 113 THR B N 1
ATOM 3963 C CA . THR B 1 113 ? -9.703 -25.359 -0.826 1 97.75 113 THR B CA 1
ATOM 3964 C C . THR B 1 113 ? -10.844 -24.797 0.008 1 97.75 113 THR B C 1
ATOM 3966 O O . THR B 1 113 ? -11.398 -25.484 0.86 1 97.75 113 THR B O 1
ATOM 3969 N N . SER B 1 114 ? -11.188 -23.531 -0.207 1 97.38 114 SER B N 1
ATOM 3970 C CA . SER B 1 114 ? -12.312 -23 0.55 1 97.38 114 SER B CA 1
ATOM 3971 C C . SER B 1 114 ? -13.617 -23.672 0.144 1 97.38 114 SER B C 1
ATOM 3973 O O . SER B 1 114 ? -13.789 -24.062 -1.011 1 97.38 114 SER B O 1
ATOM 3975 N N . ASP B 1 115 ? -14.578 -23.781 1.086 1 96.12 115 ASP B N 1
ATOM 3976 C CA . ASP B 1 115 ? -15.875 -24.359 0.76 1 96.12 115 ASP B CA 1
ATOM 3977 C C . ASP B 1 115 ? -16.562 -23.578 -0.352 1 96.12 115 ASP B C 1
ATOM 3979 O O . ASP B 1 115 ? -17.281 -24.141 -1.174 1 96.12 115 ASP B O 1
ATOM 3983 N N . LEU B 1 116 ? -16.312 -22.328 -0.326 1 93.94 116 LEU B N 1
ATOM 3984 C CA . LEU B 1 116 ? -16.859 -21.453 -1.355 1 93.94 116 LEU B CA 1
ATOM 3985 C C . LEU B 1 116 ? -16.391 -21.875 -2.742 1 93.94 116 LEU B C 1
ATOM 3987 O O . LEU B 1 116 ? -17.203 -22.016 -3.66 1 93.94 116 LEU B O 1
ATOM 3991 N N . HIS B 1 117 ? -15.117 -22.156 -2.926 1 94.44 117 HIS B N 1
ATOM 3992 C CA . HIS B 1 117 ? -14.555 -22.547 -4.211 1 94.44 117 HIS B CA 1
ATOM 3993 C C . HIS B 1 117 ? -14.906 -23.984 -4.547 1 94.44 117 HIS B C 1
ATOM 3995 O O . HIS B 1 117 ? -15.172 -24.312 -5.703 1 94.44 117 HIS B O 1
ATOM 4001 N N . LEU B 1 118 ? -14.836 -24.859 -3.549 1 95.06 118 LEU B N 1
ATOM 4002 C CA . LEU B 1 118 ? -15.156 -26.266 -3.775 1 95.06 118 LEU B CA 1
ATOM 4003 C C . LEU B 1 118 ? -16.578 -26.422 -4.289 1 95.06 118 LEU B C 1
ATOM 4005 O O . LEU B 1 118 ? -16.828 -27.219 -5.199 1 95.06 118 LEU B O 1
ATOM 4009 N N . LYS B 1 119 ? -17.484 -25.641 -3.729 1 92 119 LYS B N 1
ATOM 4010 C CA . LYS B 1 119 ? -18.906 -25.75 -4.059 1 92 119 LYS B CA 1
ATOM 4011 C C . LYS B 1 119 ? -19.219 -25.047 -5.383 1 92 119 LYS B C 1
ATOM 4013 O O . LYS B 1 119 ? -19.844 -25.625 -6.266 1 92 119 LYS B O 1
ATOM 4018 N N . HIS B 1 120 ? -18.688 -23.828 -5.578 1 87.94 120 HIS B N 1
ATOM 4019 C CA . HIS B 1 120 ? -19.203 -22.969 -6.641 1 87.94 120 HIS B CA 1
ATOM 4020 C C . HIS B 1 120 ? -18.297 -23 -7.859 1 87.94 120 HIS B C 1
ATOM 4022 O O . HIS B 1 120 ? -18.703 -22.625 -8.961 1 87.94 120 HIS B O 1
ATOM 4028 N N . LYS B 1 121 ? -17.078 -23.438 -7.691 1 85.19 121 LYS B N 1
ATOM 4029 C CA . LYS B 1 121 ? -16.125 -23.406 -8.797 1 85.19 121 LYS B CA 1
ATOM 4030 C C . LYS B 1 121 ? -15.75 -24.812 -9.242 1 85.19 121 LYS B C 1
ATOM 4032 O O . LYS B 1 121 ? -15.852 -25.141 -10.422 1 85.19 121 LYS B O 1
ATOM 4037 N N . LEU B 1 122 ? -15.406 -25.688 -8.273 1 89.5 122 LEU B N 1
ATOM 4038 C CA . LEU B 1 122 ? -14.797 -26.969 -8.609 1 89.5 122 LEU B CA 1
ATOM 4039 C C . LEU B 1 122 ? -15.844 -28.078 -8.594 1 89.5 122 LEU B C 1
ATOM 4041 O O . LEU B 1 122 ? -15.664 -29.109 -9.242 1 89.5 122 LEU B O 1
ATOM 4045 N N . LYS B 1 123 ? -16.938 -27.875 -7.805 1 91.44 123 LYS B N 1
ATOM 4046 C CA . LYS B 1 123 ? -17.969 -28.906 -7.613 1 91.44 123 LYS B CA 1
ATOM 4047 C C . LYS B 1 123 ? -17.344 -30.219 -7.133 1 91.44 123 LYS B C 1
ATOM 4049 O O . LYS B 1 123 ? -17.625 -31.281 -7.688 1 91.44 123 LYS B O 1
ATOM 4054 N N . LEU B 1 124 ? -16.453 -30.141 -6.164 1 94.19 124 LEU B N 1
ATOM 4055 C CA . LEU B 1 124 ? -15.773 -31.266 -5.539 1 94.19 124 LEU B CA 1
ATOM 4056 C C . LEU B 1 124 ? -16.047 -31.297 -4.035 1 94.19 124 LEU B C 1
ATOM 4058 O O . LEU B 1 124 ? -16.219 -30.25 -3.412 1 94.19 124 LEU B O 1
ATOM 4062 N N . THR B 1 125 ? -16.109 -32.5 -3.488 1 95.88 125 THR B N 1
ATOM 4063 C CA . THR B 1 125 ? -16.062 -32.625 -2.037 1 95.88 125 THR B CA 1
ATOM 4064 C C . THR B 1 125 ? -14.648 -32.438 -1.515 1 95.88 125 THR B C 1
ATOM 4066 O O . THR B 1 125 ? -13.688 -32.5 -2.281 1 95.88 125 THR B O 1
ATOM 4069 N N . ARG B 1 126 ? -14.484 -32.25 -0.242 1 96.88 126 ARG B N 1
ATOM 4070 C CA . ARG B 1 126 ? -13.172 -32.125 0.386 1 96.88 126 ARG B CA 1
ATOM 4071 C C . ARG B 1 126 ? -12.344 -33.375 0.157 1 96.88 126 ARG B C 1
ATOM 4073 O O . ARG B 1 126 ? -11.148 -33.312 -0.125 1 96.88 126 ARG B O 1
ATOM 4080 N N . GLU B 1 127 ? -13.008 -34.5 0.275 1 96.44 127 GLU B N 1
ATOM 4081 C CA . GLU B 1 127 ? -12.32 -35.781 0.104 1 96.44 127 GLU B CA 1
ATOM 4082 C C . GLU B 1 127 ? -11.812 -35.969 -1.325 1 96.44 127 GLU B C 1
ATOM 4084 O O . GLU B 1 127 ? -10.688 -36.406 -1.54 1 96.44 127 GLU B O 1
ATOM 4089 N N . GLU B 1 128 ? -12.602 -35.625 -2.238 1 95.88 128 GLU B N 1
ATOM 4090 C CA . GLU B 1 128 ? -12.195 -35.688 -3.641 1 95.88 128 GLU B CA 1
ATOM 4091 C C . GLU B 1 128 ? -11.016 -34.75 -3.916 1 95.88 128 GLU B C 1
ATOM 4093 O O . GLU B 1 128 ? -10.078 -35.125 -4.617 1 95.88 128 GLU B O 1
ATOM 4098 N N . ALA B 1 129 ? -11.086 -33.562 -3.385 1 95.69 129 ALA B N 1
ATOM 4099 C CA . ALA B 1 129 ? -10.008 -32.594 -3.545 1 95.69 129 ALA B CA 1
ATOM 4100 C C . ALA B 1 129 ? -8.703 -33.125 -2.973 1 95.69 129 ALA B C 1
ATOM 4102 O O . ALA B 1 129 ? -7.645 -33 -3.594 1 95.69 129 ALA B O 1
ATOM 4103 N N . LEU B 1 130 ? -8.812 -33.75 -1.834 1 96.5 130 LEU B N 1
ATOM 4104 C CA . LEU B 1 130 ? -7.645 -34.312 -1.181 1 96.5 130 LEU B CA 1
ATOM 4105 C C . LEU B 1 130 ? -6.988 -35.375 -2.07 1 96.5 130 LEU B C 1
ATOM 4107 O O . LEU B 1 130 ? -5.77 -35.344 -2.258 1 96.5 130 LEU B O 1
ATOM 4111 N N . ASN B 1 131 ? -7.746 -36.219 -2.592 1 95.44 131 ASN B N 1
ATOM 4112 C CA . ASN B 1 131 ? -7.23 -37.312 -3.414 1 95.44 131 ASN B CA 1
ATOM 4113 C C . ASN B 1 131 ? -6.543 -36.781 -4.672 1 95.44 131 ASN B C 1
ATOM 4115 O O . ASN B 1 131 ? -5.461 -37.25 -5.031 1 95.44 131 ASN B O 1
ATOM 4119 N N . VAL B 1 132 ? -7.133 -35.875 -5.266 1 95.62 132 VAL B N 1
ATOM 4120 C CA . VAL B 1 132 ? -6.598 -35.281 -6.492 1 95.62 132 VAL B CA 1
ATOM 4121 C C . VAL B 1 132 ? -5.258 -34.594 -6.199 1 95.62 132 VAL B C 1
ATOM 4123 O O . VAL B 1 132 ? -4.297 -34.781 -6.953 1 95.62 132 VAL B O 1
ATOM 4126 N N . CYS B 1 133 ? -5.195 -33.844 -5.172 1 96.62 133 CYS B N 1
ATOM 4127 C CA . CYS B 1 133 ? -3.986 -33.125 -4.793 1 96.62 133 CYS B CA 1
ATOM 4128 C C . CYS B 1 133 ? -2.846 -34.094 -4.496 1 96.62 133 CYS B C 1
ATOM 4130 O O . CYS B 1 133 ? -1.727 -33.906 -4.98 1 96.62 133 CYS B O 1
ATOM 4132 N N . MET B 1 134 ? -3.137 -35.188 -3.744 1 96.88 134 MET B N 1
ATOM 4133 C CA . MET B 1 134 ? -2.088 -36.094 -3.32 1 96.88 134 MET B CA 1
ATOM 4134 C C . MET B 1 134 ? -1.544 -36.906 -4.508 1 96.88 134 MET B C 1
ATOM 4136 O O . MET B 1 134 ? -0.34 -37.156 -4.59 1 96.88 134 MET B O 1
ATOM 4140 N N . ASN B 1 135 ? -2.41 -37.25 -5.398 1 95.88 135 ASN B N 1
ATOM 4141 C CA . ASN B 1 135 ? -1.964 -37.938 -6.602 1 95.88 135 ASN B CA 1
ATOM 4142 C C . ASN B 1 135 ? -0.998 -37.062 -7.414 1 95.88 135 ASN B C 1
ATOM 4144 O O . ASN B 1 135 ? 0.005 -37.562 -7.926 1 95.88 135 ASN B O 1
ATOM 4148 N N . SER B 1 136 ? -1.314 -35.844 -7.516 1 96.69 136 SER B N 1
ATOM 4149 C CA . SER B 1 136 ? -0.474 -34.906 -8.266 1 96.69 136 SER B CA 1
ATOM 4150 C C . SER B 1 136 ? 0.867 -34.688 -7.566 1 96.69 136 SER B C 1
ATOM 4152 O O . SER B 1 136 ? 1.906 -34.625 -8.227 1 96.69 136 SER B O 1
ATOM 4154 N N . ILE B 1 137 ? 0.858 -34.562 -6.273 1 97.06 137 ILE B N 1
ATOM 4155 C CA . ILE B 1 137 ? 2.072 -34.344 -5.488 1 97.06 137 ILE B CA 1
ATOM 4156 C C . ILE B 1 137 ? 2.992 -35.562 -5.637 1 97.06 137 ILE B C 1
ATOM 4158 O O . ILE B 1 137 ? 4.188 -35.406 -5.902 1 97.06 137 ILE B O 1
ATOM 4162 N N . GLU B 1 138 ? 2.408 -36.75 -5.512 1 96.19 138 GLU B N 1
ATOM 4163 C CA . GLU B 1 138 ? 3.184 -37.969 -5.656 1 96.19 138 GLU B CA 1
ATOM 4164 C C . GLU B 1 138 ? 3.814 -38.062 -7.043 1 96.19 138 GLU B C 1
ATOM 4166 O O . GLU B 1 138 ? 4.988 -38.406 -7.172 1 96.19 138 GLU B O 1
ATOM 4171 N N . TYR B 1 139 ? 3.047 -37.75 -8 1 97.12 139 TYR B N 1
ATOM 4172 C CA . TYR B 1 139 ? 3.523 -37.812 -9.375 1 97.12 139 TYR B CA 1
ATOM 4173 C C . TYR B 1 139 ? 4.691 -36.875 -9.602 1 97.12 139 TYR B C 1
ATOM 4175 O O . TYR B 1 139 ? 5.703 -37.25 -10.195 1 97.12 139 TYR B O 1
ATOM 4183 N N . ALA B 1 140 ? 4.598 -35.625 -9.172 1 96.88 140 ALA B N 1
ATOM 4184 C CA . ALA B 1 140 ? 5.652 -34.625 -9.328 1 96.88 140 ALA B CA 1
ATOM 4185 C C . ALA B 1 140 ? 6.926 -35.062 -8.602 1 96.88 140 ALA B C 1
ATOM 4187 O O . ALA B 1 140 ? 8.031 -34.906 -9.141 1 96.88 140 ALA B O 1
ATOM 4188 N N . LYS B 1 141 ? 6.77 -35.594 -7.398 1 96.62 141 LYS B N 1
ATOM 4189 C CA . LYS B 1 141 ? 7.914 -36 -6.586 1 96.62 141 LYS B CA 1
ATOM 4190 C C . LYS B 1 141 ? 8.617 -37.219 -7.199 1 96.62 141 LYS B C 1
ATOM 4192 O O . LYS B 1 141 ? 9.844 -37.344 -7.109 1 96.62 141 LYS B O 1
ATOM 4197 N N . ASP B 1 142 ? 7.879 -38.062 -7.809 1 96.31 142 ASP B N 1
ATOM 4198 C CA . ASP B 1 142 ? 8.445 -39.219 -8.484 1 96.31 142 ASP B CA 1
ATOM 4199 C C . ASP B 1 142 ? 9.359 -38.812 -9.633 1 96.31 142 ASP B C 1
ATOM 4201 O O . ASP B 1 142 ? 10.203 -39.594 -10.086 1 96.31 142 ASP B O 1
ATOM 4205 N N . HIS B 1 143 ? 9.273 -37.625 -10.039 1 96.19 143 HIS B N 1
ATOM 4206 C CA . HIS B 1 143 ? 10.086 -37.125 -11.141 1 96.19 143 HIS B CA 1
ATOM 4207 C C . HIS B 1 143 ? 11.227 -36.25 -10.633 1 96.19 143 HIS B C 1
ATOM 4209 O O . HIS B 1 143 ? 11.875 -35.531 -11.422 1 96.19 143 HIS B O 1
ATOM 4215 N N . GLY B 1 144 ? 11.43 -36.094 -9.297 1 94.81 144 GLY B N 1
ATOM 4216 C CA . GLY B 1 144 ? 12.578 -35.469 -8.703 1 94.81 144 GLY B CA 1
ATOM 4217 C C . GLY B 1 144 ? 12.453 -33.938 -8.664 1 94.81 144 GLY B C 1
ATOM 4218 O O . GLY B 1 144 ? 13.445 -33.25 -8.469 1 94.81 144 GLY B O 1
ATOM 4219 N N . LEU B 1 145 ? 11.297 -33.375 -8.82 1 96.12 145 LEU B N 1
ATOM 4220 C CA . LEU B 1 145 ? 11.07 -31.938 -8.852 1 96.12 145 LEU B CA 1
ATOM 4221 C C . LEU B 1 145 ? 10.93 -31.375 -7.441 1 96.12 145 LEU B C 1
ATOM 4223 O O . LEU B 1 145 ? 10.438 -32.062 -6.543 1 96.12 145 LEU B O 1
ATOM 4227 N N . PHE B 1 146 ? 11.484 -30.125 -7.262 1 98.06 146 PHE B N 1
ATOM 4228 C CA . PHE B 1 146 ? 10.953 -29.344 -6.152 1 98.06 146 PHE B CA 1
ATOM 4229 C C . PHE B 1 146 ? 9.453 -29.156 -6.289 1 98.06 146 PHE B C 1
ATOM 4231 O O . PHE B 1 146 ? 8.953 -28.844 -7.371 1 98.06 146 PHE B O 1
ATOM 4238 N N . LEU B 1 147 ? 8.711 -29.438 -5.215 1 98.5 147 LEU B N 1
ATOM 4239 C CA . LEU B 1 147 ? 7.262 -29.344 -5.301 1 98.5 147 LEU B CA 1
ATOM 4240 C C . LEU B 1 147 ? 6.707 -28.5 -4.16 1 98.5 147 LEU B C 1
ATOM 4242 O O . LEU B 1 147 ? 6.965 -28.781 -2.988 1 98.5 147 LEU B O 1
ATOM 4246 N N . ALA B 1 148 ? 6 -27.453 -4.516 1 98.75 148 ALA B N 1
ATOM 4247 C CA . ALA B 1 148 ? 5.176 -26.688 -3.572 1 98.75 148 ALA B CA 1
ATOM 4248 C C . ALA B 1 148 ? 3.691 -26.922 -3.844 1 98.75 148 ALA B C 1
ATOM 4250 O O . ALA B 1 148 ? 3.268 -26.969 -5 1 98.75 148 ALA B O 1
ATOM 4251 N N . PHE B 1 149 ? 2.941 -27.094 -2.77 1 98.75 149 PHE B N 1
ATOM 4252 C CA . PHE B 1 149 ? 1.492 -27.188 -2.896 1 98.75 149 PHE B CA 1
ATOM 4253 C C . PHE B 1 149 ? 0.825 -25.922 -2.373 1 98.75 149 PHE B C 1
ATOM 4255 O O . PHE B 1 149 ? 1.055 -25.516 -1.229 1 98.75 149 PHE B O 1
ATOM 4262 N N . SER B 1 150 ? 0.029 -25.297 -3.232 1 98.69 150 SER B N 1
ATOM 4263 C CA . SER B 1 150 ? -0.648 -24.047 -2.873 1 98.69 150 SER B CA 1
ATOM 4264 C C . SER B 1 150 ? -2.15 -24.266 -2.711 1 98.69 150 SER B C 1
ATOM 4266 O O . SER B 1 150 ? -2.832 -24.656 -3.658 1 98.69 150 SER B O 1
ATOM 4268 N N . ALA B 1 151 ? -2.623 -24.031 -1.491 1 98.5 151 ALA B N 1
ATOM 4269 C CA . ALA B 1 151 ? -4.07 -23.953 -1.304 1 98.5 151 ALA B CA 1
ATOM 4270 C C . ALA B 1 151 ? -4.609 -22.594 -1.708 1 98.5 151 ALA B C 1
ATOM 4272 O O . ALA B 1 151 ? -4.391 -21.594 -1.008 1 98.5 151 ALA B O 1
ATOM 4273 N N . GLU B 1 152 ? -5.242 -22.547 -2.871 1 97.38 152 GLU B N 1
ATOM 4274 C CA . GLU B 1 152 ? -5.922 -21.328 -3.281 1 97.38 152 GLU B CA 1
ATOM 4275 C C . GLU B 1 152 ? -7.062 -20.984 -2.33 1 97.38 152 GLU B C 1
ATOM 4277 O O . GLU B 1 152 ? -7.82 -21.859 -1.916 1 97.38 152 GLU B O 1
ATOM 4282 N N . ASP B 1 153 ? -7.184 -19.703 -1.926 1 98.12 153 ASP B N 1
ATOM 4283 C CA . ASP B 1 153 ? -8.195 -19.188 -1.007 1 98.12 153 ASP B CA 1
ATOM 4284 C C . ASP B 1 153 ? -8.008 -19.781 0.393 1 98.12 153 ASP B C 1
ATOM 4286 O O . ASP B 1 153 ? -8.977 -19.906 1.146 1 98.12 153 ASP B O 1
ATOM 4290 N N . ALA B 1 154 ? -6.809 -20.078 0.75 1 98.75 154 ALA B N 1
ATOM 4291 C CA . ALA B 1 154 ? -6.449 -20.688 2.025 1 98.75 154 ALA B CA 1
ATOM 4292 C C . ALA B 1 154 ? -6.977 -19.859 3.197 1 98.75 154 ALA B C 1
ATOM 4294 O O . ALA B 1 154 ? -7.414 -20.422 4.207 1 98.75 154 ALA B O 1
ATOM 4295 N N . THR B 1 155 ? -6.988 -18.562 3.125 1 98.75 155 THR B N 1
ATOM 4296 C CA . THR B 1 155 ? -7.344 -17.688 4.238 1 98.75 155 THR B CA 1
ATOM 4297 C C . THR B 1 155 ? -8.852 -17.703 4.477 1 98.75 155 THR B C 1
ATOM 4299 O O . THR B 1 155 ? -9.336 -17.172 5.48 1 98.75 155 THR B O 1
ATOM 4302 N N . ARG B 1 156 ? -9.562 -18.344 3.613 1 98.31 156 ARG B N 1
ATOM 4303 C CA . ARG B 1 156 ? -11 -18.5 3.812 1 98.31 156 ARG B CA 1
ATOM 4304 C C . ARG B 1 156 ? -11.383 -19.969 3.844 1 98.31 156 ARG B C 1
ATOM 4306 O O . ARG B 1 156 ? -12.562 -20.312 3.746 1 98.31 156 ARG B O 1
ATOM 4313 N N . THR B 1 157 ? -10.422 -20.828 3.891 1 98.56 157 THR B N 1
ATOM 4314 C CA . THR B 1 157 ? -10.617 -22.266 4.023 1 98.56 157 THR B CA 1
ATOM 4315 C C . THR B 1 157 ? -10.82 -22.641 5.488 1 98.56 157 THR B C 1
ATOM 4317 O O . THR B 1 157 ? -10.203 -22.062 6.379 1 98.56 157 THR B O 1
ATOM 4320 N N . ASP B 1 158 ? -11.664 -23.656 5.738 1 98.19 158 ASP B N 1
ATOM 4321 C CA . ASP B 1 158 ? -11.812 -24.219 7.078 1 98.19 158 ASP B CA 1
ATOM 4322 C C . ASP B 1 158 ? -10.453 -24.641 7.648 1 98.19 158 ASP B C 1
ATOM 4324 O O . ASP B 1 158 ? -9.68 -25.312 6.977 1 98.19 158 ASP B O 1
ATOM 4328 N N . LEU B 1 159 ? -10.188 -24.266 8.867 1 98.25 159 LEU B N 1
ATOM 4329 C CA . LEU B 1 159 ? -8.867 -24.453 9.445 1 98.25 159 LEU B CA 1
ATOM 4330 C C . LEU B 1 159 ? -8.516 -25.938 9.531 1 98.25 159 LEU B C 1
ATOM 4332 O O . LEU B 1 159 ? -7.387 -26.328 9.211 1 98.25 159 LEU B O 1
ATOM 4336 N N . ASP B 1 160 ? -9.391 -26.766 10 1 97.94 160 ASP B N 1
ATOM 4337 C CA . ASP B 1 160 ? -9.117 -28.188 10.148 1 97.94 160 ASP B CA 1
ATOM 4338 C C . ASP B 1 160 ? -8.852 -28.844 8.789 1 97.94 160 ASP B C 1
ATOM 4340 O O . ASP B 1 160 ? -7.973 -29.703 8.672 1 97.94 160 ASP B O 1
ATOM 4344 N N . PHE B 1 161 ? -9.641 -28.422 7.844 1 98.19 161 PHE B N 1
ATOM 4345 C CA . PHE B 1 161 ? -9.43 -28.969 6.508 1 98.19 161 PHE B CA 1
ATOM 4346 C C . PHE B 1 161 ? -8.078 -28.516 5.953 1 98.19 161 PHE B C 1
ATOM 4348 O O . PHE B 1 161 ? -7.367 -29.297 5.324 1 98.19 161 PHE B O 1
ATOM 4355 N N . LEU B 1 162 ? -7.742 -27.25 6.152 1 98.5 162 LEU B N 1
ATOM 4356 C CA . LEU B 1 162 ? -6.465 -26.703 5.695 1 98.5 162 LEU B CA 1
ATOM 4357 C C . LEU B 1 162 ? -5.301 -27.453 6.332 1 98.5 162 LEU B C 1
ATOM 4359 O O . LEU B 1 162 ? -4.336 -27.812 5.648 1 98.5 162 LEU B O 1
ATOM 4363 N N . LYS B 1 163 ? -5.383 -27.719 7.633 1 98.38 163 LYS B N 1
ATOM 4364 C CA . LYS B 1 163 ? -4.367 -28.5 8.328 1 98.38 163 LYS B CA 1
ATOM 4365 C C . LYS B 1 163 ? -4.262 -29.906 7.746 1 98.38 163 LYS B C 1
ATOM 4367 O O . LYS B 1 163 ? -3.16 -30.422 7.539 1 98.38 163 LYS B O 1
ATOM 4372 N N . GLN B 1 164 ? -5.391 -30.5 7.516 1 98.19 164 GLN B N 1
ATOM 4373 C CA . GLN B 1 164 ? -5.434 -31.844 6.977 1 98.19 164 GLN B CA 1
ATOM 4374 C C . GLN B 1 164 ? -4.738 -31.922 5.621 1 98.19 164 GLN B C 1
ATOM 4376 O O . GLN B 1 164 ? -3.904 -32.812 5.391 1 98.19 164 GLN B O 1
ATOM 4381 N N . ILE B 1 165 ? -5.055 -31.031 4.742 1 98.25 165 ILE B N 1
ATOM 4382 C CA . ILE B 1 165 ? -4.539 -31.094 3.379 1 98.25 165 ILE B CA 1
ATOM 4383 C C . ILE B 1 165 ? -3.041 -30.797 3.377 1 98.25 165 ILE B C 1
ATOM 4385 O O . ILE B 1 165 ? -2.281 -31.391 2.615 1 98.25 165 ILE B O 1
ATOM 4389 N N . TYR B 1 166 ? -2.551 -29.844 4.176 1 98.56 166 TYR B N 1
ATOM 4390 C CA . TYR B 1 166 ? -1.131 -29.516 4.238 1 98.56 166 TYR B CA 1
ATOM 4391 C C . TYR B 1 166 ? -0.34 -30.656 4.879 1 98.56 166 TYR B C 1
ATOM 4393 O O . TYR B 1 166 ? 0.771 -30.969 4.445 1 98.56 166 TYR B O 1
ATOM 4401 N N . ARG B 1 167 ? -0.889 -31.281 5.961 1 98.19 167 ARG B N 1
ATOM 4402 C CA . ARG B 1 167 ? -0.229 -32.438 6.574 1 98.19 167 ARG B CA 1
ATOM 4403 C C . ARG B 1 167 ? -0.061 -33.562 5.57 1 98.19 167 ARG B C 1
ATOM 4405 O O . ARG B 1 167 ? 0.995 -34.219 5.512 1 98.19 167 ARG B O 1
ATOM 4412 N N . LYS B 1 168 ? -1.112 -33.844 4.875 1 98.12 168 LYS B N 1
ATOM 4413 C CA . LYS B 1 168 ? -1.045 -34.875 3.854 1 98.12 168 LYS B CA 1
ATOM 4414 C C . LYS B 1 168 ? -0.034 -34.5 2.77 1 98.12 168 LYS B C 1
ATOM 4416 O O . LYS B 1 168 ? 0.729 -35.375 2.314 1 98.12 168 LYS B O 1
ATOM 4421 N N . ALA B 1 169 ? -0.049 -33.219 2.303 1 98.44 169 ALA B N 1
ATOM 4422 C CA . ALA B 1 169 ? 0.917 -32.781 1.302 1 98.44 169 ALA B CA 1
ATOM 4423 C C . ALA B 1 169 ? 2.348 -33 1.776 1 98.44 169 ALA B C 1
ATOM 4425 O O . ALA B 1 169 ? 3.186 -33.5 1.018 1 98.44 169 ALA B O 1
ATOM 4426 N N . GLU B 1 170 ? 2.637 -32.656 3.006 1 98.12 170 GLU B N 1
ATOM 4427 C CA . GLU B 1 170 ? 3.949 -32.875 3.605 1 98.12 170 GLU B CA 1
ATOM 4428 C C . GLU B 1 170 ? 4.305 -34.375 3.615 1 98.12 170 GLU B C 1
ATOM 4430 O O . GLU B 1 170 ? 5.414 -34.75 3.246 1 98.12 170 GLU B O 1
ATOM 4435 N N . ASN B 1 171 ? 3.348 -35.219 4.012 1 97.69 171 ASN B N 1
ATOM 4436 C CA . ASN B 1 171 ? 3.57 -36.656 4.094 1 97.69 171 ASN B CA 1
ATOM 4437 C C . ASN B 1 171 ? 3.842 -37.25 2.721 1 97.69 171 ASN B C 1
ATOM 4439 O O . ASN B 1 171 ? 4.562 -38.25 2.605 1 97.69 171 ASN B O 1
ATOM 4443 N N . TYR B 1 172 ? 3.236 -36.625 1.721 1 97.56 172 TYR B N 1
ATOM 4444 C CA . TYR B 1 172 ? 3.408 -37.156 0.362 1 97.56 172 TYR B CA 1
ATOM 4445 C C . TYR B 1 172 ? 4.648 -36.531 -0.288 1 97.56 172 TYR B C 1
ATOM 4447 O O . TYR B 1 172 ? 4.93 -36.812 -1.462 1 97.56 172 TYR B O 1
ATOM 4455 N N . GLY B 1 173 ? 5.359 -35.656 0.459 1 97.06 173 GLY B N 1
ATOM 4456 C CA . GLY B 1 173 ? 6.699 -35.281 0.027 1 97.06 173 GLY B CA 1
ATOM 4457 C C . GLY B 1 173 ? 6.793 -33.844 -0.439 1 97.06 173 GLY B C 1
ATOM 4458 O O . GLY B 1 173 ? 7.832 -33.438 -0.946 1 97.06 173 GLY B O 1
ATOM 4459 N N . ALA B 1 174 ? 5.75 -33.031 -0.324 1 98.25 174 ALA B N 1
ATOM 4460 C CA . ALA B 1 174 ? 5.852 -31.625 -0.699 1 98.25 174 ALA B CA 1
ATOM 4461 C C . ALA B 1 174 ? 6.992 -30.938 0.046 1 98.25 174 ALA B C 1
ATOM 4463 O O . ALA B 1 174 ? 7.211 -31.188 1.233 1 98.25 174 ALA B O 1
ATOM 4464 N N . ASP B 1 175 ? 7.773 -30.109 -0.647 1 98.5 175 ASP B N 1
ATOM 4465 C CA . ASP B 1 175 ? 8.891 -29.391 -0.05 1 98.5 175 ASP B CA 1
ATOM 4466 C C . ASP B 1 175 ? 8.414 -28.125 0.655 1 98.5 175 ASP B C 1
ATOM 4468 O O . ASP B 1 175 ? 9.07 -27.625 1.575 1 98.5 175 ASP B O 1
ATOM 4472 N N . ARG B 1 176 ? 7.262 -27.609 0.206 1 98.75 176 ARG B N 1
ATOM 4473 C CA . ARG B 1 176 ? 6.723 -26.344 0.687 1 98.75 176 ARG B CA 1
ATOM 4474 C C . ARG B 1 176 ? 5.211 -26.281 0.503 1 98.75 176 ARG B C 1
ATOM 4476 O O . ARG B 1 176 ? 4.672 -26.859 -0.446 1 98.75 176 ARG B O 1
ATOM 4483 N N . VAL B 1 177 ? 4.484 -25.641 1.421 1 98.88 177 VAL B N 1
ATOM 4484 C CA . VAL B 1 177 ? 3.061 -25.359 1.259 1 98.88 177 VAL B CA 1
ATOM 4485 C C . VAL B 1 177 ? 2.826 -23.859 1.231 1 98.88 177 VAL B C 1
ATOM 4487 O O . VAL B 1 177 ? 3.539 -23.094 1.896 1 98.88 177 VAL B O 1
ATOM 4490 N N . HIS B 1 178 ? 1.878 -23.438 0.372 1 98.88 178 HIS B N 1
ATOM 4491 C CA . HIS B 1 178 ? 1.602 -22.016 0.198 1 98.88 178 HIS B CA 1
ATOM 4492 C C . HIS B 1 178 ? 0.244 -21.641 0.783 1 98.88 178 HIS B C 1
ATOM 4494 O O . HIS B 1 178 ? -0.752 -22.328 0.54 1 98.88 178 HIS B O 1
ATOM 4500 N N . ILE B 1 179 ? 0.216 -20.609 1.595 1 98.88 179 ILE B N 1
ATOM 4501 C CA . ILE B 1 179 ? -1.013 -19.938 1.999 1 98.88 179 ILE B CA 1
ATOM 4502 C C . ILE B 1 179 ? -1.347 -18.828 1 1 98.88 179 ILE B C 1
ATOM 4504 O O . ILE B 1 179 ? -0.703 -17.781 0.99 1 98.88 179 ILE B O 1
ATOM 4508 N N . ALA B 1 180 ? -2.332 -19.031 0.213 1 98.75 180 ALA B N 1
ATOM 4509 C CA . ALA B 1 180 ? -2.75 -18 -0.728 1 98.75 180 ALA B CA 1
ATOM 4510 C C . ALA B 1 180 ? -3.908 -17.172 -0.163 1 98.75 180 ALA B C 1
ATOM 4512 O O . ALA B 1 180 ? -4.988 -17.719 0.094 1 98.75 180 ALA B O 1
ATOM 4513 N N . ASP B 1 181 ? -3.635 -15.969 0.109 1 98.69 181 ASP B N 1
ATOM 4514 C CA . ASP B 1 181 ? -4.695 -15.008 0.389 1 98.69 181 ASP B CA 1
ATOM 4515 C C . ASP B 1 181 ? -5.281 -14.445 -0.905 1 98.69 181 ASP B C 1
ATOM 4517 O O . ASP B 1 181 ? -5.082 -13.266 -1.221 1 98.69 181 ASP B O 1
ATOM 4521 N N . THR B 1 182 ? -6.039 -15.203 -1.546 1 97.5 182 THR B N 1
ATOM 4522 C CA . THR B 1 182 ? -6.418 -15.094 -2.951 1 97.5 182 THR B CA 1
ATOM 4523 C C . THR B 1 182 ? -7.129 -13.773 -3.217 1 97.5 182 THR B C 1
ATOM 4525 O O . THR B 1 182 ? -6.918 -13.141 -4.254 1 97.5 182 THR B O 1
ATOM 4528 N N . VAL B 1 183 ? -7.969 -13.336 -2.256 1 96.69 183 VAL B N 1
ATOM 4529 C CA . VAL B 1 183 ? -8.703 -12.094 -2.494 1 96.69 183 VAL B CA 1
ATOM 4530 C C . VAL B 1 183 ? -8.258 -11.031 -1.488 1 96.69 183 VAL B C 1
ATOM 4532 O O . VAL B 1 183 ? -9 -10.086 -1.216 1 96.69 183 VAL B O 1
ATOM 4535 N N . GLY B 1 184 ? -7.043 -11.242 -0.896 1 97.81 184 GLY B N 1
ATOM 4536 C CA . GLY B 1 184 ? -6.438 -10.242 -0.035 1 97.81 184 GLY B CA 1
ATOM 4537 C C . GLY B 1 184 ? -7.316 -9.844 1.135 1 97.81 184 GLY B C 1
ATOM 4538 O O . GLY B 1 184 ? -7.457 -8.656 1.44 1 97.81 184 GLY B O 1
ATOM 4539 N N . ALA B 1 185 ? -7.961 -10.836 1.815 1 95.69 185 ALA B N 1
ATOM 4540 C CA . ALA B 1 185 ? -9.039 -10.516 2.744 1 95.69 185 ALA B CA 1
ATOM 4541 C C . ALA B 1 185 ? -8.664 -10.883 4.176 1 95.69 185 ALA B C 1
ATOM 4543 O O . ALA B 1 185 ? -9.539 -11.102 5.016 1 95.69 185 ALA B O 1
ATOM 4544 N N . ILE B 1 186 ? -7.434 -11.117 4.457 1 98.62 186 ILE B N 1
ATOM 4545 C CA . ILE B 1 186 ? -7 -11.414 5.82 1 98.62 186 ILE B CA 1
ATOM 4546 C C . ILE B 1 186 ? -6.227 -10.227 6.383 1 98.62 186 ILE B C 1
ATOM 4548 O O . ILE B 1 186 ? -5.637 -9.445 5.629 1 98.62 186 ILE B O 1
ATOM 4552 N N . SER B 1 187 ? -6.316 -9.992 7.664 1 98.5 187 SER B N 1
ATOM 4553 C CA . SER B 1 187 ? -5.527 -8.984 8.359 1 98.5 187 SER B CA 1
ATOM 4554 C C . SER B 1 187 ? -4.168 -9.531 8.781 1 98.5 187 SER B C 1
ATOM 4556 O O . SER B 1 187 ? -3.969 -10.75 8.805 1 98.5 187 SER B O 1
ATOM 4558 N N . PRO B 1 188 ? -3.207 -8.617 9.094 1 98.69 188 PRO B N 1
ATOM 4559 C CA . PRO B 1 188 ? -1.926 -9.102 9.617 1 98.69 188 PRO B CA 1
ATOM 4560 C C . PRO B 1 188 ? -2.082 -9.945 10.883 1 98.69 188 PRO B C 1
ATOM 4562 O O . PRO B 1 188 ? -1.372 -10.938 11.062 1 98.69 188 PRO B O 1
ATOM 4565 N N . GLN B 1 189 ? -2.996 -9.586 11.773 1 98.44 189 GLN B N 1
ATOM 4566 C CA . GLN B 1 189 ? -3.238 -10.352 12.992 1 98.44 189 GLN B CA 1
ATOM 4567 C C . GLN B 1 189 ? -3.846 -11.711 12.672 1 98.44 189 GLN B C 1
ATOM 4569 O O . GLN B 1 189 ? -3.477 -12.719 13.281 1 98.44 189 GLN B O 1
ATOM 4574 N N . GLY B 1 190 ? -4.785 -11.688 11.695 1 98.62 190 GLY B N 1
ATOM 4575 C CA . GLY B 1 190 ? -5.332 -12.961 11.25 1 98.62 190 GLY B CA 1
ATOM 4576 C C . GLY B 1 190 ? -4.293 -13.867 10.625 1 98.62 190 GLY B C 1
ATOM 4577 O O . GLY B 1 190 ? -4.301 -15.078 10.859 1 98.62 190 GLY B O 1
ATOM 4578 N N . MET B 1 191 ? -3.43 -13.32 9.828 1 98.81 191 MET B N 1
ATOM 4579 C CA . MET B 1 191 ? -2.352 -14.086 9.203 1 98.81 191 MET B CA 1
ATOM 4580 C C . MET B 1 191 ? -1.415 -14.664 10.258 1 98.81 191 MET B C 1
ATOM 4582 O O . MET B 1 191 ? -0.992 -15.812 10.156 1 98.81 191 MET B O 1
ATOM 4586 N N . ASP B 1 192 ? -1.057 -13.781 11.258 1 98.44 192 ASP B N 1
ATOM 4587 C CA . ASP B 1 192 ? -0.239 -14.25 12.375 1 98.44 192 ASP B CA 1
ATOM 4588 C C . ASP B 1 192 ? -0.861 -15.477 13.031 1 98.44 192 ASP B C 1
ATOM 4590 O O . ASP B 1 192 ? -0.184 -16.484 13.242 1 98.44 192 ASP B O 1
ATOM 4594 N N . TYR B 1 193 ? -2.125 -15.438 13.32 1 98.38 193 TYR B N 1
ATOM 4595 C CA . TYR B 1 193 ? -2.848 -16.547 13.938 1 98.38 193 TYR B CA 1
ATOM 4596 C C . TYR B 1 193 ? -2.803 -17.781 13.062 1 98.38 193 TYR B C 1
ATOM 4598 O O . TYR B 1 193 ? -2.467 -18.875 13.531 1 98.38 193 TYR B O 1
ATOM 4606 N N . LEU B 1 194 ? -3.139 -17.594 11.781 1 98.75 194 LEU B N 1
ATOM 4607 C CA . LEU B 1 194 ? -3.24 -18.703 10.852 1 98.75 194 LEU B CA 1
ATOM 4608 C C . LEU B 1 194 ? -1.904 -19.422 10.719 1 98.75 194 LEU B C 1
ATOM 4610 O O . LEU B 1 194 ? -1.844 -20.656 10.812 1 98.75 194 LEU B O 1
ATOM 4614 N N . VAL B 1 195 ? -0.836 -18.703 10.539 1 98.81 195 VAL B N 1
ATOM 4615 C CA . VAL B 1 195 ? 0.473 -19.312 10.305 1 98.81 195 VAL B CA 1
ATOM 4616 C C . VAL B 1 195 ? 0.949 -20.031 11.562 1 98.81 195 VAL B C 1
ATOM 4618 O O . VAL B 1 195 ? 1.512 -21.125 11.484 1 98.81 195 VAL B O 1
ATOM 4621 N N . ARG B 1 196 ? 0.738 -19.422 12.75 1 98.44 196 ARG B N 1
ATOM 4622 C CA . ARG B 1 196 ? 1.127 -20.078 14 1 98.44 196 ARG B CA 1
ATOM 4623 C C . ARG B 1 196 ? 0.374 -21.391 14.188 1 98.44 196 ARG B C 1
ATOM 4625 O O . ARG B 1 196 ? 0.949 -22.375 14.648 1 98.44 196 ARG B O 1
ATOM 4632 N N . GLU B 1 197 ? -0.906 -21.375 13.883 1 98.38 197 GLU B N 1
ATOM 4633 C CA . GLU B 1 197 ? -1.708 -22.578 13.984 1 98.38 197 GLU B CA 1
ATOM 4634 C C . GLU B 1 197 ? -1.181 -23.672 13.047 1 98.38 197 GLU B C 1
ATOM 4636 O O . GLU B 1 197 ? -1.087 -24.844 13.438 1 98.38 197 GLU B O 1
ATOM 4641 N N . LEU B 1 198 ? -0.868 -23.281 11.828 1 98.75 198 LEU B N 1
ATOM 4642 C CA . LEU B 1 198 ? -0.385 -24.25 10.844 1 98.75 198 LEU B CA 1
ATOM 4643 C C . LEU B 1 198 ? 0.995 -24.766 11.227 1 98.75 198 LEU B C 1
ATOM 4645 O O . LEU B 1 198 ? 1.297 -25.938 11.023 1 98.75 198 LEU B O 1
ATOM 4649 N N . ARG B 1 199 ? 1.813 -23.875 11.75 1 97.94 199 ARG B N 1
ATOM 4650 C CA . ARG B 1 199 ? 3.193 -24.219 12.078 1 97.94 199 ARG B CA 1
ATOM 4651 C C . ARG B 1 199 ? 3.248 -25.266 13.188 1 97.94 199 ARG B C 1
ATOM 4653 O O . ARG B 1 199 ? 4.227 -26 13.305 1 97.94 199 ARG B O 1
ATOM 4660 N N . ARG B 1 200 ? 2.236 -25.391 13.984 1 97.31 200 ARG B N 1
ATOM 4661 C CA . ARG B 1 200 ? 2.164 -26.391 15.031 1 97.31 200 ARG B CA 1
ATOM 4662 C C . ARG B 1 200 ? 2.176 -27.797 14.445 1 97.31 200 ARG B C 1
ATOM 4664 O O . ARG B 1 200 ? 2.648 -28.75 15.078 1 97.31 200 ARG B O 1
ATOM 4671 N N . ASP B 1 201 ? 1.734 -27.938 13.211 1 94.75 201 ASP B N 1
ATOM 4672 C CA . ASP B 1 201 ? 1.521 -29.266 12.641 1 94.75 201 ASP B CA 1
ATOM 4673 C C . ASP B 1 201 ? 2.408 -29.484 11.422 1 94.75 201 ASP B C 1
ATOM 4675 O O . ASP B 1 201 ? 2.672 -30.625 11.039 1 94.75 201 ASP B O 1
ATOM 4679 N N . ILE B 1 202 ? 2.779 -28.422 10.805 1 97.5 202 ILE B N 1
ATOM 4680 C CA . ILE B 1 202 ? 3.471 -28.484 9.516 1 97.5 202 ILE B CA 1
ATOM 4681 C C . ILE B 1 202 ? 4.957 -28.188 9.719 1 97.5 202 ILE B C 1
ATOM 4683 O O . ILE B 1 202 ? 5.32 -27.156 10.289 1 97.5 202 ILE B O 1
ATOM 4687 N N . LYS B 1 203 ? 5.836 -29.016 9.18 1 97.19 203 LYS B N 1
ATOM 4688 C CA . LYS B 1 203 ? 7.27 -28.859 9.406 1 97.19 203 LYS B CA 1
ATOM 4689 C C . LYS B 1 203 ? 7.965 -28.312 8.164 1 97.19 203 LYS B C 1
ATOM 4691 O O . LYS B 1 203 ? 9.008 -27.656 8.258 1 97.19 203 LYS B O 1
ATOM 4696 N N . VAL B 1 204 ? 7.387 -28.547 7.039 1 98 204 VAL B N 1
ATOM 4697 C CA . VAL B 1 204 ? 8.008 -28.062 5.805 1 98 204 VAL B CA 1
ATOM 4698 C C . VAL B 1 204 ? 7.848 -26.547 5.703 1 98 204 VAL B C 1
ATOM 4700 O O . VAL B 1 204 ? 7.188 -25.938 6.535 1 98 204 VAL B O 1
ATOM 4703 N N . ASP B 1 205 ? 8.477 -25.953 4.73 1 98.56 205 ASP B N 1
ATOM 4704 C CA . ASP B 1 205 ? 8.414 -24.516 4.504 1 98.56 205 ASP B CA 1
ATOM 4705 C C . ASP B 1 205 ? 6.977 -24.062 4.25 1 98.56 205 ASP B C 1
ATOM 4707 O O . ASP B 1 205 ? 6.207 -24.766 3.584 1 98.56 205 ASP B O 1
ATOM 4711 N N . ILE B 1 206 ? 6.598 -22.938 4.805 1 98.81 206 ILE B N 1
ATOM 4712 C CA . ILE B 1 206 ? 5.309 -22.281 4.578 1 98.81 206 ILE B CA 1
ATOM 4713 C C . ILE B 1 206 ? 5.516 -20.953 3.861 1 98.81 206 ILE B C 1
ATOM 4715 O O . ILE B 1 206 ? 6.25 -20.094 4.348 1 98.81 206 ILE B O 1
ATOM 4719 N N . ALA B 1 207 ? 4.906 -20.844 2.699 1 98.88 207 ALA B N 1
ATOM 4720 C CA . ALA B 1 207 ? 5.051 -19.625 1.903 1 98.88 207 ALA B CA 1
ATOM 4721 C C . ALA B 1 207 ? 3.775 -18.781 1.938 1 98.88 207 ALA B C 1
ATOM 4723 O O . ALA B 1 207 ? 2.672 -19.328 2.037 1 98.88 207 ALA B O 1
ATOM 4724 N N . LEU B 1 208 ? 3.949 -17.516 1.864 1 98.94 208 LEU B N 1
ATOM 4725 C CA . LEU B 1 208 ? 2.857 -16.547 1.859 1 98.94 208 LEU B CA 1
ATOM 4726 C C . LEU B 1 208 ? 2.66 -15.953 0.467 1 98.94 208 LEU B C 1
ATOM 4728 O O . LEU B 1 208 ? 3.584 -15.367 -0.101 1 98.94 208 LEU B O 1
ATOM 4732 N N . HIS B 1 209 ? 1.528 -16.141 -0.131 1 98.88 209 HIS B N 1
ATOM 4733 C CA . HIS B 1 209 ? 1.083 -15.523 -1.373 1 98.88 209 HIS B CA 1
ATOM 4734 C C . HIS B 1 209 ? -0.101 -14.594 -1.13 1 98.88 209 HIS B C 1
ATOM 4736 O O . HIS B 1 209 ? -1.256 -15.016 -1.212 1 98.88 209 HIS B O 1
ATOM 4742 N N . CYS B 1 210 ? 0.205 -13.328 -0.935 1 98.88 210 CYS B N 1
ATOM 4743 C CA . CYS B 1 210 ? -0.816 -12.398 -0.473 1 98.88 210 CYS B CA 1
ATOM 4744 C C . CYS B 1 210 ? -1.196 -11.414 -1.574 1 98.88 210 CYS B C 1
ATOM 4746 O O . CYS B 1 210 ? -0.33 -10.75 -2.145 1 98.88 210 CYS B O 1
ATOM 4748 N N . HIS B 1 211 ? -2.471 -11.359 -1.853 1 98.69 211 HIS B N 1
ATOM 4749 C CA . HIS B 1 211 ? -2.969 -10.312 -2.732 1 98.69 211 HIS B CA 1
ATOM 4750 C C . HIS B 1 211 ? -3.275 -9.039 -1.952 1 98.69 211 HIS B C 1
ATOM 4752 O O . HIS B 1 211 ? -3.363 -9.062 -0.723 1 98.69 211 HIS B O 1
ATOM 4758 N N . ASN B 1 212 ? -3.447 -7.934 -2.625 1 98.69 212 ASN B N 1
ATOM 4759 C CA . ASN B 1 212 ? -3.357 -6.609 -2.014 1 98.69 212 ASN B CA 1
ATOM 4760 C C . ASN B 1 212 ? -4.707 -5.895 -2.027 1 98.69 212 ASN B C 1
ATOM 4762 O O . ASN B 1 212 ? -4.762 -4.668 -1.932 1 98.69 212 ASN B O 1
ATOM 4766 N N . ASP B 1 213 ? -5.816 -6.574 -2.045 1 98.44 213 ASP B N 1
ATOM 4767 C CA . ASP B 1 213 ? -7.145 -6.031 -2.297 1 98.44 213 ASP B CA 1
ATOM 4768 C C . ASP B 1 213 ? -7.52 -4.984 -1.25 1 98.44 213 ASP B C 1
ATOM 4770 O O . ASP B 1 213 ? -8.266 -4.051 -1.539 1 98.44 213 ASP B O 1
ATOM 4774 N N . PHE B 1 214 ? -6.984 -5.102 -0.026 1 98.69 214 PHE B N 1
ATOM 4775 C CA . PHE B 1 214 ? -7.262 -4.109 1.008 1 98.69 214 PHE B CA 1
ATOM 4776 C C . PHE B 1 214 ? -6.012 -3.303 1.334 1 98.69 214 PHE B C 1
ATOM 4778 O O . PHE B 1 214 ? -5.977 -2.578 2.332 1 98.69 214 PHE B O 1
ATOM 4785 N N . GLY B 1 215 ? -4.941 -3.502 0.548 1 98.31 215 GLY B N 1
ATOM 4786 C CA . GLY B 1 215 ? -3.729 -2.725 0.736 1 98.31 215 GLY B CA 1
ATOM 4787 C C . GLY B 1 215 ? -2.832 -3.273 1.83 1 98.31 215 GLY B C 1
ATOM 4788 O O . GLY B 1 215 ? -2.012 -2.545 2.395 1 98.31 215 GLY B O 1
ATOM 4789 N N . MET B 1 216 ? -2.924 -4.574 2.176 1 98.69 216 MET B N 1
ATOM 4790 C CA . MET B 1 216 ? -2.186 -5.07 3.334 1 98.69 216 MET B CA 1
ATOM 4791 C C . MET B 1 216 ? -1.31 -6.258 2.955 1 98.69 216 MET B C 1
ATOM 4793 O O . MET B 1 216 ? -0.854 -7 3.826 1 98.69 216 MET B O 1
ATOM 4797 N N . ALA B 1 217 ? -1.072 -6.473 1.64 1 98.88 217 ALA B N 1
ATOM 4798 C CA . ALA B 1 217 ? -0.301 -7.625 1.188 1 98.88 217 ALA B CA 1
ATOM 4799 C C . ALA B 1 217 ? 1.082 -7.648 1.834 1 98.88 217 ALA B C 1
ATOM 4801 O O . ALA B 1 217 ? 1.541 -8.695 2.297 1 98.88 217 ALA B O 1
ATOM 4802 N N . LEU B 1 218 ? 1.805 -6.492 1.875 1 98.88 218 LEU B N 1
ATOM 4803 C CA . LEU B 1 218 ? 3.139 -6.41 2.461 1 98.88 218 LEU B CA 1
ATOM 4804 C C . LEU B 1 218 ? 3.102 -6.746 3.947 1 98.88 218 LEU B C 1
ATOM 4806 O O . LEU B 1 218 ? 3.871 -7.59 4.418 1 98.88 218 LEU B O 1
ATOM 4810 N N . SER B 1 219 ? 2.211 -6.109 4.676 1 98.81 219 SER B N 1
ATOM 4811 C CA . SER B 1 219 ? 2.121 -6.316 6.117 1 98.81 219 SER B CA 1
ATOM 4812 C C . SER B 1 219 ? 1.691 -7.742 6.445 1 98.81 219 SER B C 1
ATOM 4814 O O . SER B 1 219 ? 2.119 -8.305 7.453 1 98.81 219 SER B O 1
ATOM 4816 N N . ASN B 1 220 ? 0.813 -8.305 5.613 1 98.88 220 ASN B N 1
ATOM 4817 C CA . ASN B 1 220 ? 0.427 -9.703 5.781 1 98.88 220 ASN B CA 1
ATOM 4818 C C . ASN B 1 220 ? 1.614 -10.641 5.582 1 98.88 220 ASN B C 1
ATOM 4820 O O . ASN B 1 220 ? 1.783 -11.602 6.336 1 98.88 220 ASN B O 1
ATOM 4824 N N . SER B 1 221 ? 2.395 -10.398 4.574 1 98.94 221 SER B N 1
ATOM 4825 C CA . SER B 1 221 ? 3.582 -11.203 4.305 1 98.94 221 SER B CA 1
ATOM 4826 C C . SER B 1 221 ? 4.566 -11.133 5.469 1 98.94 221 SER B C 1
ATOM 4828 O O . SER B 1 221 ? 5.105 -12.156 5.895 1 98.94 221 SER B O 1
ATOM 4830 N N . ILE B 1 222 ? 4.797 -9.914 6.023 1 98.88 222 ILE B N 1
ATOM 4831 C CA . ILE B 1 222 ? 5.715 -9.727 7.141 1 98.88 222 ILE B CA 1
ATOM 4832 C C . ILE B 1 222 ? 5.172 -10.438 8.383 1 98.88 222 ILE B C 1
ATOM 4834 O O . ILE B 1 222 ? 5.918 -11.125 9.086 1 98.88 222 ILE B O 1
ATOM 4838 N N . ALA B 1 223 ? 3.85 -10.281 8.633 1 98.69 223 ALA B N 1
ATOM 4839 C CA . ALA B 1 223 ? 3.227 -10.961 9.758 1 98.69 223 ALA B CA 1
ATOM 4840 C C . ALA B 1 223 ? 3.377 -12.477 9.633 1 98.69 223 ALA B C 1
ATOM 4842 O O . ALA B 1 223 ? 3.629 -13.172 10.625 1 98.69 223 ALA B O 1
ATOM 4843 N N . GLY B 1 224 ? 3.203 -12.992 8.414 1 98.88 224 GLY B N 1
ATOM 4844 C CA . GLY B 1 224 ? 3.377 -14.414 8.164 1 98.88 224 GLY B CA 1
ATOM 4845 C C . GLY B 1 224 ? 4.789 -14.898 8.43 1 98.88 224 GLY B C 1
ATOM 4846 O O . GLY B 1 224 ? 4.984 -15.969 9.008 1 98.88 224 GLY B O 1
ATOM 4847 N N . LEU B 1 225 ? 5.793 -14.133 8.031 1 98.88 225 LEU B N 1
ATOM 4848 C CA . LEU B 1 225 ? 7.184 -14.477 8.297 1 98.88 225 LEU B CA 1
ATOM 4849 C C . LEU B 1 225 ? 7.457 -14.523 9.797 1 98.88 225 LEU B C 1
ATOM 4851 O O . LEU B 1 225 ? 8.086 -15.461 10.289 1 98.88 225 LEU B O 1
ATOM 4855 N N . LEU B 1 226 ? 6.973 -13.508 10.508 1 98.44 226 LEU B N 1
ATOM 4856 C CA . LEU B 1 226 ? 7.184 -13.406 11.953 1 98.44 226 LEU B CA 1
ATOM 4857 C C . LEU B 1 226 ? 6.488 -14.555 12.68 1 98.44 226 LEU B C 1
ATOM 4859 O O . LEU B 1 226 ? 6.895 -14.93 13.781 1 98.44 226 LEU B O 1
ATOM 4863 N N . ALA B 1 227 ? 5.473 -15.148 12.047 1 98.44 227 ALA B N 1
ATOM 4864 C CA . ALA B 1 227 ? 4.676 -16.203 12.68 1 98.44 227 ALA B CA 1
ATOM 4865 C C . ALA B 1 227 ? 5.242 -17.578 12.367 1 98.44 227 ALA B C 1
ATOM 4867 O O . ALA B 1 227 ? 4.797 -18.578 12.93 1 98.44 227 ALA B O 1
ATOM 4868 N N . GLY B 1 228 ? 6.184 -17.641 11.43 1 98.38 228 GLY B N 1
ATOM 4869 C CA . GLY B 1 228 ? 6.824 -18.922 11.172 1 98.38 228 GLY B CA 1
ATOM 4870 C C . GLY B 1 228 ? 6.887 -19.281 9.703 1 98.38 228 GLY B C 1
ATOM 4871 O O . GLY B 1 228 ? 7.453 -20.312 9.328 1 98.38 228 GLY B O 1
ATOM 4872 N N . GLY B 1 229 ? 6.281 -18.438 8.844 1 98.75 229 GLY B N 1
ATOM 4873 C CA . GLY B 1 229 ? 6.504 -18.609 7.414 1 98.75 229 GLY B CA 1
ATOM 4874 C C . GLY B 1 229 ? 7.957 -18.453 7.016 1 98.75 229 GLY B C 1
ATOM 4875 O O . GLY B 1 229 ? 8.727 -17.781 7.707 1 98.75 229 GLY B O 1
ATOM 4876 N N . THR B 1 230 ? 8.32 -19.047 5.867 1 98.81 230 THR B N 1
ATOM 4877 C CA . THR B 1 230 ? 9.727 -19.016 5.5 1 98.81 230 THR B CA 1
ATOM 4878 C C . THR B 1 230 ? 9.898 -18.594 4.043 1 98.81 230 THR B C 1
ATOM 4880 O O . THR B 1 230 ? 11.023 -18.547 3.535 1 98.81 230 THR B O 1
ATOM 4883 N N . ALA B 1 231 ? 8.828 -18.281 3.34 1 98.94 231 ALA B N 1
ATOM 4884 C CA . ALA B 1 231 ? 8.914 -17.828 1.952 1 98.94 231 ALA B CA 1
ATOM 4885 C C . ALA B 1 231 ? 7.797 -16.844 1.625 1 98.94 231 ALA B C 1
ATOM 4887 O O . ALA B 1 231 ? 6.73 -16.875 2.244 1 98.94 231 ALA B O 1
ATOM 4888 N N . VAL B 1 232 ? 8.055 -15.953 0.705 1 98.94 232 VAL B N 1
ATOM 4889 C CA . VAL B 1 232 ? 7.07 -14.961 0.292 1 98.94 232 VAL B CA 1
ATOM 4890 C C . VAL B 1 232 ? 7.07 -14.836 -1.229 1 98.94 232 VAL B C 1
ATOM 4892 O O . VAL B 1 232 ? 8.133 -14.75 -1.853 1 98.94 232 VAL B O 1
ATOM 4895 N N . SER B 1 233 ? 5.871 -14.82 -1.785 1 98.75 233 SER B N 1
ATOM 4896 C CA . SER B 1 233 ? 5.684 -14.5 -3.197 1 98.75 233 SER B CA 1
ATOM 4897 C C . SER B 1 233 ? 5.59 -12.992 -3.42 1 98.75 233 SER B C 1
ATOM 4899 O O . SER B 1 233 ? 4.941 -12.289 -2.646 1 98.75 233 SER B O 1
ATOM 4901 N N . THR B 1 234 ? 6.215 -12.523 -4.441 1 98.94 234 THR B N 1
ATOM 4902 C CA . THR B 1 234 ? 6.176 -11.094 -4.734 1 98.94 234 THR B CA 1
ATOM 4903 C C . THR B 1 234 ? 6.016 -10.859 -6.234 1 98.94 234 THR B C 1
ATOM 4905 O O . THR B 1 234 ? 6.141 -11.789 -7.035 1 98.94 234 THR B O 1
ATOM 4908 N N . THR B 1 235 ? 5.68 -9.695 -6.594 1 98.94 235 THR B N 1
ATOM 4909 C CA . THR B 1 235 ? 5.793 -9.203 -7.961 1 98.94 235 THR B CA 1
ATOM 4910 C C . THR B 1 235 ? 6.457 -7.832 -7.988 1 98.94 235 THR B C 1
ATOM 4912 O O . THR B 1 235 ? 6.277 -7.031 -7.07 1 98.94 235 THR B O 1
ATOM 4915 N N . VAL B 1 236 ? 7.203 -7.617 -9.055 1 98.94 236 VAL B N 1
ATOM 4916 C CA . VAL B 1 236 ? 7.746 -6.281 -9.289 1 98.94 236 VAL B CA 1
ATOM 4917 C C . VAL B 1 236 ? 6.605 -5.285 -9.477 1 98.94 236 VAL B C 1
ATOM 4919 O O . VAL B 1 236 ? 5.625 -5.574 -10.172 1 98.94 236 VAL B O 1
ATOM 4922 N N . ASN B 1 237 ? 6.68 -4.145 -8.805 1 98.62 237 ASN B N 1
ATOM 4923 C CA . ASN B 1 237 ? 5.691 -3.074 -8.859 1 98.62 237 ASN B CA 1
ATOM 4924 C C . ASN B 1 237 ? 4.352 -3.512 -8.273 1 98.62 237 ASN B C 1
ATOM 4926 O O . ASN B 1 237 ? 3.355 -2.799 -8.391 1 98.62 237 ASN B O 1
ATOM 4930 N N . GLY B 1 238 ? 4.242 -4.668 -7.672 1 98.5 238 GLY B N 1
ATOM 4931 C CA . GLY B 1 238 ? 3.025 -5.137 -7.023 1 98.5 238 GLY B CA 1
ATOM 4932 C C . GLY B 1 238 ? 1.91 -5.445 -8.008 1 98.5 238 GLY B C 1
ATOM 4933 O O . GLY B 1 238 ? 0.732 -5.266 -7.691 1 98.5 238 GLY B O 1
ATOM 4934 N N . ILE B 1 239 ? 2.209 -5.887 -9.219 1 97.75 239 ILE B N 1
ATOM 4935 C CA . ILE B 1 239 ? 1.181 -6.152 -10.219 1 97.75 239 ILE B CA 1
ATOM 4936 C C . ILE B 1 239 ? 0.604 -7.551 -10.008 1 97.75 239 ILE B C 1
ATOM 4938 O O . ILE B 1 239 ? 1.144 -8.336 -9.227 1 97.75 239 ILE B O 1
ATOM 4942 N N . GLY B 1 240 ? -0.495 -7.867 -10.664 1 96 240 GLY B N 1
ATOM 4943 C CA . GLY B 1 240 ? -1.186 -9.141 -10.555 1 96 240 GLY B CA 1
ATOM 4944 C C . GLY B 1 240 ? -2.695 -9.008 -10.617 1 96 240 GLY B C 1
ATOM 4945 O O . GLY B 1 240 ? -3.219 -7.934 -10.922 1 96 240 GLY B O 1
ATOM 4946 N N . GLU B 1 241 ? -3.389 -10.055 -10.367 1 93.19 241 GLU B N 1
ATOM 4947 C CA . GLU B 1 241 ? -4.848 -10.055 -10.406 1 93.19 241 GLU B CA 1
ATOM 4948 C C . GLU B 1 241 ? -5.426 -9.031 -9.438 1 93.19 241 GLU B C 1
ATOM 4950 O O . GLU B 1 241 ? -4.918 -8.867 -8.32 1 93.19 241 GLU B O 1
ATOM 4955 N N . ARG B 1 242 ? -6.488 -8.32 -9.922 1 94.62 242 ARG B N 1
ATOM 4956 C CA . ARG B 1 242 ? -7.207 -7.328 -9.133 1 94.62 242 ARG B CA 1
ATOM 4957 C C . ARG B 1 242 ? -6.254 -6.258 -8.609 1 94.62 242 ARG B C 1
ATOM 4959 O O . ARG B 1 242 ? -5.797 -5.402 -9.367 1 94.62 242 ARG B O 1
ATOM 4966 N N . ALA B 1 243 ? -5.91 -6.242 -7.281 1 97.25 243 ALA B N 1
ATOM 4967 C CA . ALA B 1 243 ? -5.074 -5.195 -6.695 1 97.25 243 ALA B CA 1
ATOM 4968 C C . ALA B 1 243 ? -3.607 -5.609 -6.676 1 97.25 243 ALA B C 1
ATOM 4970 O O . ALA B 1 243 ? -2.75 -4.859 -6.203 1 97.25 243 ALA B O 1
ATOM 4971 N N . GLY B 1 244 ? -3.311 -6.812 -7.238 1 97.44 244 GLY B N 1
ATOM 4972 C CA . GLY B 1 244 ? -1.927 -7.25 -7.336 1 97.44 244 GLY B CA 1
ATOM 4973 C C . GLY B 1 244 ? -1.46 -8.023 -6.113 1 97.44 244 GLY B C 1
ATOM 4974 O O . GLY B 1 244 ? -2.273 -8.586 -5.383 1 97.44 244 GLY B O 1
ATOM 4975 N N . ASN B 1 245 ? -0.129 -8.211 -6.016 1 98.69 245 ASN B N 1
ATOM 4976 C CA . ASN B 1 245 ? 0.536 -9.016 -4.996 1 98.69 245 ASN B CA 1
ATOM 4977 C C . ASN B 1 245 ? 1.415 -8.156 -4.09 1 98.69 245 ASN B C 1
ATOM 4979 O O . ASN B 1 245 ? 1.444 -6.93 -4.227 1 98.69 245 ASN B O 1
ATOM 4983 N N . THR B 1 246 ? 2.041 -8.797 -3.143 1 98.88 246 THR B N 1
ATOM 4984 C CA . THR B 1 246 ? 3.084 -8.141 -2.365 1 98.88 246 THR B CA 1
ATOM 4985 C C . THR B 1 246 ? 4.164 -7.57 -3.283 1 98.88 246 THR B C 1
ATOM 4987 O O . THR B 1 246 ? 4.719 -8.289 -4.117 1 98.88 246 THR B O 1
ATOM 4990 N N . SER B 1 247 ? 4.414 -6.297 -3.107 1 98.88 247 SER B N 1
ATOM 4991 C CA . SER B 1 247 ? 5.426 -5.621 -3.916 1 98.88 247 SER B CA 1
ATOM 4992 C C . SER B 1 247 ? 6.828 -6.109 -3.572 1 98.88 247 SER B C 1
ATOM 4994 O O . SER B 1 247 ? 7.215 -6.125 -2.402 1 98.88 247 SER B O 1
ATOM 4996 N N . LEU B 1 248 ? 7.59 -6.457 -4.574 1 98.94 248 LEU B N 1
ATOM 4997 C CA . LEU B 1 248 ? 8.938 -6.984 -4.387 1 98.94 248 LEU B CA 1
ATOM 4998 C C . LEU B 1 248 ? 9.844 -5.941 -3.75 1 98.94 248 LEU B C 1
ATOM 5000 O O . LEU B 1 248 ? 10.492 -6.211 -2.736 1 98.94 248 LEU B O 1
ATOM 5004 N N . GLU B 1 249 ? 9.898 -4.715 -4.348 1 98.81 249 GLU B N 1
ATOM 5005 C CA . GLU B 1 249 ? 10.797 -3.674 -3.869 1 98.81 249 GLU B CA 1
ATOM 5006 C C . GLU B 1 249 ? 10.438 -3.232 -2.455 1 98.81 249 GLU B C 1
ATOM 5008 O O . GLU B 1 249 ? 11.32 -2.947 -1.642 1 98.81 249 GLU B O 1
ATOM 5013 N N . GLU B 1 250 ? 9.102 -3.184 -2.168 1 98.81 250 GLU B N 1
ATOM 5014 C CA . GLU B 1 250 ? 8.672 -2.795 -0.827 1 98.81 250 GLU B CA 1
ATOM 5015 C C . GLU B 1 250 ? 9.109 -3.826 0.211 1 98.81 250 GLU B C 1
ATOM 5017 O O . GLU B 1 250 ? 9.625 -3.469 1.272 1 98.81 250 GLU B O 1
ATOM 5022 N N . LEU B 1 251 ? 8.938 -5.109 -0.112 1 98.94 251 LEU B N 1
ATOM 5023 C CA . LEU B 1 251 ? 9.297 -6.16 0.833 1 98.94 251 LEU B CA 1
ATOM 5024 C C . LEU B 1 251 ? 10.805 -6.168 1.093 1 98.94 251 LEU B C 1
ATOM 5026 O O . LEU B 1 251 ? 11.234 -6.211 2.246 1 98.94 251 LEU B O 1
ATOM 5030 N N . ILE B 1 252 ? 11.594 -6.109 0.047 1 98.75 252 ILE B N 1
ATOM 5031 C CA . ILE B 1 252 ? 13.047 -6.18 0.157 1 98.75 252 ILE B CA 1
ATOM 5032 C C . ILE B 1 252 ? 13.555 -5.016 1.001 1 98.75 252 ILE B C 1
ATOM 5034 O O . ILE B 1 252 ? 14.352 -5.211 1.925 1 98.75 252 ILE B O 1
ATOM 5038 N N . MET B 1 253 ? 13.078 -3.834 0.709 1 98.75 253 MET B N 1
ATOM 5039 C CA . MET B 1 253 ? 13.578 -2.65 1.398 1 98.75 253 MET B CA 1
ATOM 5040 C C . MET B 1 253 ? 13.07 -2.602 2.836 1 98.75 253 MET B C 1
ATOM 5042 O O . MET B 1 253 ? 13.789 -2.154 3.736 1 98.75 253 MET B O 1
ATOM 5046 N N . ALA B 1 254 ? 11.828 -3.023 3.064 1 98.75 254 ALA B N 1
ATOM 5047 C CA . ALA B 1 254 ? 11.32 -3.107 4.434 1 98.75 254 ALA B CA 1
ATOM 5048 C C . ALA B 1 254 ? 12.156 -4.074 5.266 1 98.75 254 ALA B C 1
ATOM 5050 O O . ALA B 1 254 ? 12.586 -3.74 6.375 1 98.75 254 ALA B O 1
ATOM 5051 N N . LEU B 1 255 ? 12.43 -5.289 4.719 1 98.69 255 LEU B N 1
ATOM 5052 C CA . LEU B 1 255 ? 13.234 -6.277 5.434 1 98.69 255 LEU B CA 1
ATOM 5053 C C . LEU B 1 255 ? 14.625 -5.734 5.734 1 98.69 255 LEU B C 1
ATOM 5055 O O . LEU B 1 255 ? 15.102 -5.828 6.867 1 98.69 255 LEU B O 1
ATOM 5059 N N . ARG B 1 256 ? 15.211 -5.102 4.766 1 98 256 ARG B N 1
ATOM 5060 C CA . ARG B 1 256 ? 16.609 -4.684 4.871 1 98 256 ARG B CA 1
ATOM 5061 C C . ARG B 1 256 ? 16.75 -3.498 5.82 1 98 256 ARG B C 1
ATOM 5063 O O . ARG B 1 256 ? 17.625 -3.496 6.688 1 98 256 ARG B O 1
ATOM 5070 N N . ILE B 1 257 ? 15.883 -2.475 5.641 1 97.5 257 ILE B N 1
ATOM 5071 C CA . ILE B 1 257 ? 16.109 -1.184 6.281 1 97.5 257 ILE B CA 1
ATOM 5072 C C . ILE B 1 257 ? 15.281 -1.083 7.559 1 97.5 257 ILE B C 1
ATOM 5074 O O . ILE B 1 257 ? 15.773 -0.639 8.594 1 97.5 257 ILE B O 1
ATOM 5078 N N . ILE B 1 258 ? 14.031 -1.471 7.57 1 98.06 258 ILE B N 1
ATOM 5079 C CA . ILE B 1 258 ? 13.117 -1.326 8.695 1 98.06 258 ILE B CA 1
ATOM 5080 C C . ILE B 1 258 ? 13.359 -2.449 9.703 1 98.06 258 ILE B C 1
ATOM 5082 O O . ILE B 1 258 ? 13.43 -2.207 10.914 1 98.06 258 ILE B O 1
ATOM 5086 N N . TYR B 1 259 ? 13.578 -3.727 9.188 1 98.12 259 TYR B N 1
ATOM 5087 C CA . TYR B 1 259 ? 13.625 -4.887 10.062 1 98.12 259 TYR B CA 1
ATOM 5088 C C . TYR B 1 259 ? 15.047 -5.422 10.195 1 98.12 259 TYR B C 1
ATOM 5090 O O . TYR B 1 259 ? 15.297 -6.371 10.938 1 98.12 259 TYR B O 1
ATOM 5098 N N . GLU B 1 260 ? 16.016 -4.867 9.43 1 96.62 260 GLU B N 1
ATOM 5099 C CA . GLU B 1 260 ? 17.438 -5.219 9.477 1 96.62 260 GLU B CA 1
ATOM 5100 C C . GLU B 1 260 ? 17.656 -6.684 9.102 1 96.62 260 GLU B C 1
ATOM 5102 O O . GLU B 1 260 ? 18.438 -7.383 9.75 1 96.62 260 GLU B O 1
ATOM 5107 N N . VAL B 1 261 ? 16.875 -7.16 8.164 1 98 261 VAL B N 1
ATOM 5108 C CA . VAL B 1 261 ? 17.047 -8.484 7.574 1 98 261 VAL B CA 1
ATOM 5109 C C . VAL B 1 261 ? 17.625 -8.352 6.16 1 98 261 VAL B C 1
ATOM 5111 O O . VAL B 1 261 ? 16.906 -7.98 5.23 1 98 261 VAL B O 1
ATOM 5114 N N . ASP B 1 262 ? 18.875 -8.641 5.984 1 97.44 262 ASP B N 1
ATOM 5115 C CA . ASP B 1 262 ? 19.547 -8.547 4.695 1 97.44 262 ASP B CA 1
ATOM 5116 C C . ASP B 1 262 ? 19.609 -9.906 4.004 1 97.44 262 ASP B C 1
ATOM 5118 O O . ASP B 1 262 ? 20.266 -10.82 4.48 1 97.44 262 ASP B O 1
ATOM 5122 N N . LEU B 1 263 ? 18.953 -10.039 2.902 1 98 263 LEU B N 1
ATOM 5123 C CA . LEU B 1 263 ? 18.891 -11.312 2.195 1 98 263 LEU B CA 1
ATOM 5124 C C . LEU B 1 263 ? 19.969 -11.398 1.129 1 98 263 LEU B C 1
ATOM 5126 O O . LEU B 1 263 ? 20.047 -12.383 0.385 1 98 263 LEU B O 1
ATOM 5130 N N . GLY B 1 264 ? 20.797 -10.352 1.014 1 98.06 264 GLY B N 1
ATOM 5131 C CA . GLY B 1 264 ? 21.938 -10.383 0.119 1 98.06 264 GLY B CA 1
ATOM 5132 C C . GLY B 1 264 ? 21.594 -9.953 -1.297 1 98.06 264 GLY B C 1
ATOM 5133 O O . GLY B 1 264 ? 22.391 -10.18 -2.221 1 98.06 264 GLY B O 1
ATOM 5134 N N . PHE B 1 265 ? 20.516 -9.281 -1.507 1 98.62 265 PHE B N 1
ATOM 5135 C CA . PHE B 1 265 ? 20.094 -8.875 -2.838 1 98.62 265 PHE B CA 1
ATOM 5136 C C . PHE B 1 265 ? 20.906 -7.684 -3.326 1 98.62 265 PHE B C 1
ATOM 5138 O O . PHE B 1 265 ? 21.344 -6.855 -2.525 1 98.62 265 PHE B O 1
ATOM 5145 N N . ASN B 1 266 ? 21.109 -7.609 -4.609 1 98.75 266 ASN B N 1
ATOM 5146 C CA . ASN B 1 266 ? 21.672 -6.438 -5.27 1 98.75 266 ASN B CA 1
ATOM 5147 C C . ASN B 1 266 ? 20.625 -5.34 -5.453 1 98.75 266 ASN B C 1
ATOM 5149 O O . ASN B 1 266 ? 20.156 -5.109 -6.566 1 98.75 266 ASN B O 1
ATOM 5153 N N . ILE B 1 267 ? 20.406 -4.559 -4.414 1 98.5 267 ILE B N 1
ATOM 5154 C CA . ILE B 1 267 ? 19.266 -3.654 -4.379 1 98.5 267 ILE B CA 1
ATOM 5155 C C . ILE B 1 267 ? 19.531 -2.461 -5.297 1 98.5 267 ILE B C 1
ATOM 5157 O O . ILE B 1 267 ? 18.609 -1.704 -5.621 1 98.5 267 ILE B O 1
ATOM 5161 N N . GLY B 1 268 ? 20.719 -2.258 -5.793 1 98.56 268 GLY B N 1
ATOM 5162 C CA . GLY B 1 268 ? 21.062 -1.176 -6.707 1 98.56 268 GLY B CA 1
ATOM 5163 C C . GLY B 1 268 ? 20.297 -1.248 -8.023 1 98.56 268 GLY B C 1
ATOM 5164 O O . GLY B 1 268 ? 20.188 -0.25 -8.734 1 98.56 268 GLY B O 1
ATOM 5165 N N . VAL B 1 269 ? 19.688 -2.391 -8.328 1 98.69 269 VAL B N 1
ATOM 5166 C CA . VAL B 1 269 ? 19.062 -2.559 -9.641 1 98.69 269 VAL B CA 1
ATOM 5167 C C . VAL B 1 269 ? 17.547 -2.443 -9.5 1 98.69 269 VAL B C 1
ATOM 5169 O O . VAL B 1 269 ? 16.812 -2.6 -10.477 1 98.69 269 VAL B O 1
ATOM 5172 N N . LEU B 1 270 ? 17.047 -2.152 -8.273 1 98.81 270 LEU B N 1
ATOM 5173 C CA . LEU B 1 270 ? 15.617 -2.18 -8.016 1 98.81 270 LEU B CA 1
ATOM 5174 C C . LEU B 1 270 ? 14.883 -1.178 -8.906 1 98.81 270 LEU B C 1
ATOM 5176 O O . LEU B 1 270 ? 13.828 -1.488 -9.461 1 98.81 270 LEU B O 1
ATOM 5180 N N . TYR B 1 271 ? 15.391 0.036 -9.023 1 98.69 271 TYR B N 1
ATOM 5181 C CA . TYR B 1 271 ? 14.711 1.058 -9.812 1 98.69 271 TYR B CA 1
ATOM 5182 C C . TYR B 1 271 ? 14.664 0.665 -11.281 1 98.69 271 TYR B C 1
ATOM 5184 O O . TYR B 1 271 ? 13.625 0.792 -11.93 1 98.69 271 TYR B O 1
ATOM 5192 N N . GLU B 1 272 ? 15.789 0.184 -11.836 1 98.69 272 GLU B N 1
ATOM 5193 C CA . GLU B 1 272 ? 15.852 -0.262 -13.219 1 98.69 272 GLU B CA 1
ATOM 5194 C C . GLU B 1 272 ? 14.891 -1.419 -13.477 1 98.69 272 GLU B C 1
ATOM 5196 O O . GLU B 1 272 ? 14.242 -1.476 -14.523 1 98.69 272 GLU B O 1
ATOM 5201 N N . LEU B 1 273 ? 14.836 -2.354 -12.539 1 98.88 273 LEU B N 1
ATOM 5202 C CA . LEU B 1 273 ? 13.93 -3.49 -12.641 1 98.88 273 LEU B CA 1
ATOM 5203 C C . LEU B 1 273 ? 12.477 -3.02 -12.695 1 98.88 273 LEU B C 1
ATOM 5205 O O . LEU B 1 273 ? 11.695 -3.508 -13.508 1 98.88 273 LEU B O 1
ATOM 5209 N N . SER B 1 274 ? 12.125 -2.078 -11.828 1 98.81 274 SER B N 1
ATOM 5210 C CA . SER B 1 274 ? 10.781 -1.496 -11.82 1 98.81 274 SER B CA 1
ATOM 5211 C C . SER B 1 274 ? 10.438 -0.879 -13.172 1 98.81 274 SER B C 1
ATOM 5213 O O . SER B 1 274 ? 9.359 -1.122 -13.711 1 98.81 274 SER B O 1
ATOM 5215 N N . ARG B 1 275 ? 11.352 -0.13 -13.75 1 98.5 275 ARG B N 1
ATOM 5216 C CA . ARG B 1 275 ? 11.133 0.542 -15.031 1 98.5 275 ARG B CA 1
ATOM 5217 C C . ARG B 1 275 ? 11.023 -0.467 -16.172 1 98.5 275 ARG B C 1
ATOM 5219 O O . ARG B 1 275 ? 10.227 -0.284 -17.094 1 98.5 275 ARG B O 1
ATOM 5226 N N . LEU B 1 276 ? 11.828 -1.47 -16.094 1 98.81 276 LEU B N 1
ATOM 5227 C CA . LEU B 1 276 ? 11.797 -2.521 -17.109 1 98.81 276 LEU B CA 1
ATOM 5228 C C . LEU B 1 276 ? 10.43 -3.189 -17.156 1 98.81 276 LEU B C 1
ATOM 5230 O O . LEU B 1 276 ? 9.859 -3.381 -18.234 1 98.81 276 LEU B O 1
ATOM 5234 N N . VAL B 1 277 ? 9.875 -3.525 -16.016 1 98.81 277 VAL B N 1
ATOM 5235 C CA . VAL B 1 277 ? 8.57 -4.176 -15.93 1 98.81 277 VAL B CA 1
ATOM 5236 C C . VAL B 1 277 ? 7.48 -3.203 -16.375 1 98.81 277 VAL B C 1
ATOM 5238 O O . VAL B 1 277 ? 6.535 -3.596 -17.078 1 98.81 277 VAL B O 1
ATOM 5241 N N . GLU B 1 278 ? 7.613 -1.949 -15.953 1 98.31 278 GLU B N 1
ATOM 5242 C CA . GLU B 1 278 ? 6.688 -0.927 -16.422 1 98.31 278 GLU B CA 1
ATOM 5243 C C . GLU B 1 278 ? 6.656 -0.875 -17.953 1 98.31 278 GLU B C 1
ATOM 5245 O O . GLU B 1 278 ? 5.586 -0.847 -18.562 1 98.31 278 GLU B O 1
ATOM 5250 N N . LYS B 1 279 ? 7.828 -0.856 -18.562 1 98.06 279 LYS B N 1
ATOM 5251 C CA . LYS B 1 279 ? 7.965 -0.761 -20.016 1 98.06 279 LYS B CA 1
ATOM 5252 C C . LYS B 1 279 ? 7.277 -1.935 -20.703 1 98.06 279 LYS B C 1
ATOM 5254 O O . LYS B 1 279 ? 6.48 -1.739 -21.625 1 98.06 279 LYS B O 1
ATOM 5259 N N . HIS B 1 280 ? 7.477 -3.123 -20.234 1 97.5 280 HIS B N 1
ATOM 5260 C CA . HIS B 1 280 ? 7.031 -4.312 -20.953 1 97.5 280 HIS B CA 1
ATOM 5261 C C . HIS B 1 280 ? 5.562 -4.605 -20.672 1 97.5 280 HIS B C 1
ATOM 5263 O O . HIS B 1 280 ? 4.848 -5.117 -21.531 1 97.5 280 HIS B O 1
ATOM 5269 N N . THR B 1 281 ? 5.059 -4.32 -19.453 1 96.06 281 THR B N 1
ATOM 5270 C CA . THR B 1 281 ? 3.668 -4.582 -19.109 1 96.06 281 THR B CA 1
ATOM 5271 C C . THR B 1 281 ? 2.77 -3.436 -19.562 1 96.06 281 THR B C 1
ATOM 5273 O O . THR B 1 281 ? 1.546 -3.58 -19.609 1 96.06 281 THR B O 1
ATOM 5276 N N . ARG B 1 282 ? 3.355 -2.244 -19.703 1 93.12 282 ARG B N 1
ATOM 5277 C CA . ARG B 1 282 ? 2.654 -1.013 -20.062 1 93.12 282 ARG B CA 1
ATOM 5278 C C . ARG B 1 282 ? 1.746 -0.562 -18.922 1 93.12 282 ARG B C 1
ATOM 5280 O O . ARG B 1 282 ? 0.865 0.278 -19.109 1 93.12 282 ARG B O 1
ATOM 5287 N N . MET B 1 283 ? 1.957 -1.199 -17.828 1 93.19 283 MET B N 1
ATOM 5288 C CA . MET B 1 283 ? 1.315 -0.711 -16.609 1 93.19 283 MET B CA 1
ATOM 5289 C C . MET B 1 283 ? 2.145 0.392 -15.953 1 93.19 283 MET B C 1
ATOM 5291 O O . MET B 1 283 ? 3.238 0.134 -15.445 1 93.19 283 MET B O 1
ATOM 5295 N N . LYS B 1 284 ? 1.603 1.536 -15.945 1 94.31 284 LYS B N 1
ATOM 5296 C CA . LYS B 1 284 ? 2.352 2.67 -15.406 1 94.31 284 LYS B CA 1
ATOM 5297 C C . LYS B 1 284 ? 2.584 2.52 -13.906 1 94.31 284 LYS B C 1
ATOM 5299 O O . LYS B 1 284 ? 1.659 2.197 -13.164 1 94.31 284 LYS B O 1
ATOM 5304 N N . VAL B 1 285 ? 3.807 2.715 -13.5 1 97.06 285 VAL B N 1
ATOM 5305 C CA . VAL B 1 285 ? 4.125 2.795 -12.078 1 97.06 285 VAL B CA 1
ATOM 5306 C C . VAL B 1 285 ? 3.637 4.129 -11.516 1 97.06 285 VAL B C 1
ATOM 5308 O O . VAL B 1 285 ? 3.973 5.191 -12.039 1 97.06 285 VAL B O 1
ATOM 5311 N N . PRO B 1 286 ? 2.793 4.074 -10.484 1 95.75 286 PRO B N 1
ATOM 5312 C CA . PRO B 1 286 ? 2.338 5.336 -9.898 1 95.75 286 PRO B CA 1
ATOM 5313 C C . PRO B 1 286 ? 3.492 6.234 -9.461 1 95.75 286 PRO B C 1
ATOM 5315 O O . PRO B 1 286 ? 4.5 5.746 -8.945 1 95.75 286 PRO B O 1
ATOM 5318 N N . GLU B 1 287 ? 3.305 7.516 -9.562 1 94.5 287 GLU B N 1
ATOM 5319 C CA . GLU B 1 287 ? 4.352 8.469 -9.211 1 94.5 287 GLU B CA 1
ATOM 5320 C C . GLU B 1 287 ? 4.719 8.383 -7.734 1 94.5 287 GLU B C 1
ATOM 5322 O O . GLU B 1 287 ? 5.871 8.602 -7.359 1 94.5 287 GLU B O 1
ATOM 5327 N N . ASN B 1 288 ? 3.758 8.102 -6.934 1 96.62 288 ASN B N 1
ATOM 5328 C CA . ASN B 1 288 ? 3.996 8.055 -5.496 1 96.62 288 ASN B CA 1
ATOM 5329 C C . ASN B 1 288 ? 4.133 6.613 -4.996 1 96.62 288 ASN B C 1
ATOM 5331 O O . ASN B 1 288 ? 3.887 6.332 -3.824 1 96.62 288 ASN B O 1
ATOM 5335 N N . LYS B 1 289 ? 4.449 5.648 -5.891 1 98 289 LYS B N 1
ATOM 5336 C CA . LYS B 1 289 ? 4.672 4.277 -5.445 1 98 289 LYS B CA 1
ATOM 5337 C C . LYS B 1 289 ? 5.789 4.207 -4.41 1 98 289 LYS B C 1
ATOM 5339 O O . LYS B 1 289 ? 6.879 4.742 -4.625 1 98 289 LYS B O 1
ATOM 5344 N N . PRO B 1 290 ? 5.551 3.584 -3.277 1 98.5 290 PRO B N 1
ATOM 5345 C CA . PRO B 1 290 ? 6.625 3.441 -2.293 1 98.5 290 PRO B CA 1
ATOM 5346 C C . PRO B 1 290 ? 7.902 2.865 -2.895 1 98.5 290 PRO B C 1
ATOM 5348 O O . PRO B 1 290 ? 7.844 1.965 -3.736 1 98.5 290 PRO B O 1
ATOM 5351 N N . ILE B 1 291 ? 9.062 3.377 -2.535 1 98.56 291 ILE B N 1
ATOM 5352 C CA . ILE B 1 291 ? 10.414 2.916 -2.855 1 98.56 291 ILE B CA 1
ATOM 5353 C C . ILE B 1 291 ? 10.797 3.385 -4.258 1 98.56 291 ILE B C 1
ATOM 5355 O O . ILE B 1 291 ? 11.797 4.082 -4.434 1 98.56 291 ILE B O 1
ATOM 5359 N N . VAL B 1 292 ? 9.891 3.158 -5.297 1 98.5 292 VAL B N 1
ATOM 5360 C CA . VAL B 1 292 ? 10.422 3.275 -6.652 1 98.5 292 VAL B CA 1
ATOM 5361 C C . VAL B 1 292 ? 9.664 4.359 -7.414 1 98.5 292 VAL B C 1
ATOM 5363 O O . VAL B 1 292 ? 9.969 4.637 -8.578 1 98.5 292 VAL B O 1
ATOM 5366 N N . GLY B 1 293 ? 8.625 4.965 -6.844 1 97.31 293 GLY B N 1
ATOM 5367 C CA . GLY B 1 293 ? 7.926 6.031 -7.535 1 97.31 293 GLY B CA 1
ATOM 5368 C C . GLY B 1 293 ? 8.82 7.207 -7.883 1 97.31 293 GLY B C 1
ATOM 5369 O O . GLY B 1 293 ? 9.773 7.504 -7.156 1 97.31 293 GLY B O 1
ATOM 5370 N N . ARG B 1 294 ? 8.469 7.867 -8.891 1 93.38 294 ARG B N 1
ATOM 5371 C CA . ARG B 1 294 ? 9.273 8.992 -9.336 1 93.38 294 ARG B CA 1
ATOM 5372 C C . ARG B 1 294 ? 9.242 10.133 -8.32 1 93.38 294 ARG B C 1
ATOM 5374 O O . ARG B 1 294 ? 10.227 10.852 -8.156 1 93.38 294 ARG B O 1
ATOM 5381 N N . ASN B 1 295 ? 8.164 10.211 -7.562 1 91.62 295 ASN B N 1
ATOM 5382 C CA . ASN B 1 295 ? 7.961 11.328 -6.648 1 91.62 295 ASN B CA 1
ATOM 5383 C C . ASN B 1 295 ? 8.617 11.07 -5.293 1 91.62 295 ASN B C 1
ATOM 5385 O O . ASN B 1 295 ? 8.773 11.992 -4.488 1 91.62 295 ASN B O 1
ATOM 5389 N N . VAL B 1 296 ? 9.047 9.867 -5.031 1 94.25 296 VAL B N 1
ATOM 5390 C CA . VAL B 1 296 ? 9.367 9.492 -3.656 1 94.25 296 VAL B CA 1
ATOM 5391 C C . VAL B 1 296 ? 10.648 10.203 -3.213 1 94.25 296 VAL B C 1
ATOM 5393 O O . VAL B 1 296 ? 10.875 10.398 -2.018 1 94.25 296 VAL B O 1
ATOM 5396 N N . PHE B 1 297 ? 11.461 10.711 -4.16 1 92.38 297 PHE B N 1
ATOM 5397 C CA . PHE B 1 297 ? 12.656 11.477 -3.844 1 92.38 297 PHE B CA 1
ATOM 5398 C C . PHE B 1 297 ? 12.633 12.836 -4.535 1 92.38 297 PHE B C 1
ATOM 5400 O O . PHE B 1 297 ? 13.68 13.391 -4.867 1 92.38 297 PHE B O 1
ATOM 5407 N N . ARG B 1 298 ? 11.43 13.242 -4.781 1 87.12 298 ARG B N 1
ATOM 5408 C CA . ARG B 1 298 ? 11.227 14.578 -5.34 1 87.12 298 ARG B CA 1
ATOM 5409 C C . ARG B 1 298 ? 10.789 15.562 -4.258 1 87.12 298 ARG B C 1
ATOM 5411 O O . ARG B 1 298 ? 9.844 15.297 -3.514 1 87.12 298 ARG B O 1
ATOM 5418 N N . HIS B 1 299 ? 11.461 16.672 -4.207 1 81.38 299 HIS B N 1
ATOM 5419 C CA . HIS B 1 299 ? 11.156 17.672 -3.193 1 81.38 299 HIS B CA 1
ATOM 5420 C C . HIS B 1 299 ? 10.828 19.016 -3.834 1 81.38 299 HIS B C 1
ATOM 5422 O O . HIS B 1 299 ? 11.578 19.5 -4.684 1 81.38 299 HIS B O 1
ATOM 5428 N N . GLU B 1 300 ? 9.703 19.484 -3.525 1 74.19 300 GLU B N 1
ATOM 5429 C CA . GLU B 1 300 ? 9.219 20.719 -4.125 1 74.19 300 GLU B CA 1
ATOM 5430 C C . GLU B 1 300 ? 9.125 21.828 -3.086 1 74.19 300 GLU B C 1
ATOM 5432 O O . GLU B 1 300 ? 9.445 22.984 -3.373 1 74.19 300 GLU B O 1
ATOM 5437 N N . SER B 1 301 ? 8.734 21.516 -1.88 1 61.75 301 SER B N 1
ATOM 5438 C CA . SER B 1 301 ? 8.492 22.547 -0.869 1 61.75 301 SER B CA 1
ATOM 5439 C C . SER B 1 301 ? 9.789 23.219 -0.45 1 61.75 301 SER B C 1
ATOM 5441 O O . SER B 1 301 ? 10.797 22.562 -0.215 1 61.75 301 SER B O 1
ATOM 5443 N N . GLY B 1 302 ? 9.742 24.484 -0.421 1 60.72 302 GLY B N 1
ATOM 5444 C CA . GLY B 1 302 ? 10.914 25.281 -0.121 1 60.72 302 GLY B CA 1
ATOM 5445 C C . GLY B 1 302 ? 11.609 24.875 1.167 1 60.72 302 GLY B C 1
ATOM 5446 O O . GLY B 1 302 ? 12.789 24.516 1.161 1 60.72 302 GLY B O 1
ATOM 5447 N N . ILE B 1 303 ? 10.836 24.797 2.168 1 63.22 303 ILE B N 1
ATOM 5448 C CA . ILE B 1 303 ? 11.406 24.484 3.477 1 63.22 303 ILE B CA 1
ATOM 5449 C C . ILE B 1 303 ? 11.984 23.078 3.465 1 63.22 303 ILE B C 1
ATOM 5451 O O . ILE B 1 303 ? 13.031 22.828 4.074 1 63.22 303 ILE B O 1
ATOM 5455 N N . HIS B 1 304 ? 11.438 22.25 2.807 1 75.81 304 HIS B N 1
ATOM 5456 C CA . HIS B 1 304 ? 11.914 20.875 2.744 1 75.81 304 HIS B CA 1
ATOM 5457 C C . HIS B 1 304 ? 13.156 20.766 1.867 1 75.81 304 HIS B C 1
ATOM 5459 O O . HIS B 1 304 ? 14.078 20.016 2.178 1 75.81 304 HIS B O 1
ATOM 5465 N N . VAL B 1 305 ? 13.18 21.578 0.893 1 74.38 305 VAL B N 1
ATOM 5466 C CA . VAL B 1 305 ? 14.305 21.547 -0.039 1 74.38 305 VAL B CA 1
ATOM 5467 C C . VAL B 1 305 ? 15.578 21.984 0.676 1 74.38 305 VAL B C 1
ATOM 5469 O O . VAL B 1 305 ? 16.625 21.359 0.539 1 74.38 305 VAL B O 1
ATOM 5472 N N . ASP B 1 306 ? 15.438 23.016 1.464 1 74.88 306 ASP B N 1
ATOM 5473 C CA . ASP B 1 306 ? 16.594 23.5 2.195 1 74.88 306 ASP B CA 1
ATOM 5474 C C . ASP B 1 306 ? 17.141 22.438 3.15 1 74.88 306 ASP B C 1
ATOM 5476 O O . ASP B 1 306 ? 18.344 22.25 3.26 1 74.88 306 ASP B O 1
ATOM 5480 N N . ALA B 1 307 ? 16.281 21.828 3.742 1 80.75 307 ALA B N 1
ATOM 5481 C CA . ALA B 1 307 ? 16.672 20.812 4.711 1 80.75 307 ALA B CA 1
ATOM 5482 C C . ALA B 1 307 ? 17.328 19.609 4.02 1 80.75 307 ALA B C 1
ATOM 5484 O O . ALA B 1 307 ? 18.312 19.062 4.508 1 80.75 307 ALA B O 1
ATOM 5485 N N . VAL B 1 308 ? 16.859 19.266 2.934 1 82.5 308 VAL B N 1
ATOM 5486 C CA . VAL B 1 308 ? 17.328 18.078 2.213 1 82.5 308 VAL B CA 1
ATOM 5487 C C . VAL B 1 308 ? 18.719 18.344 1.63 1 82.5 308 VAL B C 1
ATOM 5489 O O . VAL B 1 308 ? 19.562 17.453 1.57 1 82.5 308 VAL B O 1
ATOM 5492 N N . ILE B 1 309 ? 18.922 19.547 1.213 1 78.81 309 ILE B N 1
ATOM 5493 C CA . ILE B 1 309 ? 20.219 19.906 0.67 1 78.81 309 ILE B CA 1
ATOM 5494 C C . ILE B 1 309 ? 21.281 19.828 1.768 1 78.81 309 ILE B C 1
ATOM 5496 O O . ILE B 1 309 ? 22.391 19.344 1.529 1 78.81 309 ILE B O 1
ATOM 5500 N N . GLU B 1 310 ? 20.906 20.266 2.934 1 82 310 GLU B N 1
ATOM 5501 C CA . GLU B 1 310 ? 21.828 20.234 4.062 1 82 310 GLU B CA 1
ATOM 5502 C C . GLU B 1 310 ? 22.031 18.812 4.582 1 82 310 GLU B C 1
ATOM 5504 O O . GLU B 1 310 ? 23.156 18.406 4.836 1 82 310 GLU B O 1
ATOM 5509 N N . GLU B 1 311 ? 20.984 18.125 4.805 1 90.06 311 GLU B N 1
ATOM 5510 C CA . GLU B 1 311 ? 20.938 16.75 5.293 1 90.06 311 GLU B CA 1
ATOM 5511 C C . GLU B 1 311 ? 19.766 15.984 4.695 1 90.06 311 GLU B C 1
ATOM 5513 O O . GLU B 1 311 ? 18.656 16.031 5.219 1 90.06 311 GLU B O 1
ATOM 5518 N N . PRO B 1 312 ? 20.047 15.188 3.676 1 89 312 PRO B N 1
ATOM 5519 C CA . PRO B 1 312 ? 18.984 14.531 2.914 1 89 312 PRO B CA 1
ATOM 5520 C C . PRO B 1 312 ? 18.078 13.664 3.789 1 89 312 PRO B C 1
ATOM 5522 O O . PRO B 1 312 ? 16.875 13.555 3.525 1 89 312 PRO B O 1
ATOM 5525 N N . LEU B 1 313 ? 18.594 13.125 4.848 1 93.44 313 LEU B N 1
ATOM 5526 C CA . LEU B 1 313 ? 17.859 12.164 5.668 1 93.44 313 LEU B CA 1
ATOM 5527 C C . LEU B 1 313 ? 16.828 12.883 6.543 1 93.44 313 LEU B C 1
ATOM 5529 O O . LEU B 1 313 ? 16.031 12.234 7.215 1 93.44 313 LEU B O 1
ATOM 5533 N N . THR B 1 314 ? 16.766 14.195 6.461 1 92 314 THR B N 1
ATOM 5534 C CA . THR B 1 314 ? 15.703 14.93 7.137 1 92 314 THR B CA 1
ATOM 5535 C C . THR B 1 314 ? 14.344 14.586 6.535 1 92 314 THR B C 1
ATOM 5537 O O . THR B 1 314 ? 13.352 14.469 7.254 1 92 314 THR B O 1
ATOM 5540 N N . TYR B 1 315 ? 14.328 14.406 5.211 1 92.94 315 TYR B N 1
ATOM 5541 C CA . TYR B 1 315 ? 13.031 14.164 4.574 1 92.94 315 TYR B CA 1
ATOM 5542 C C . TYR B 1 315 ? 13.094 12.961 3.645 1 92.94 315 TYR B C 1
ATOM 5544 O O . TYR B 1 315 ? 12.195 12.758 2.826 1 92.94 315 TYR B O 1
ATOM 5552 N N . GLU B 1 316 ? 14.18 12.203 3.734 1 94.19 316 GLU B N 1
ATOM 5553 C CA . GLU B 1 316 ? 14.32 10.93 3.045 1 94.19 316 GLU B CA 1
ATOM 5554 C C . GLU B 1 316 ? 14.68 9.812 4.023 1 94.19 316 GLU B C 1
ATOM 5556 O O . GLU B 1 316 ? 15.656 9.922 4.762 1 94.19 316 GLU B O 1
ATOM 5561 N N . PRO B 1 317 ? 13.906 8.727 4.012 1 95.88 317 PRO B N 1
ATOM 5562 C CA . PRO B 1 317 ? 14.258 7.648 4.938 1 95.88 317 PRO B CA 1
ATOM 5563 C C . PRO B 1 317 ? 15.531 6.914 4.531 1 95.88 317 PRO B C 1
ATOM 5565 O O . PRO B 1 317 ? 16.172 6.277 5.371 1 95.88 317 PRO B O 1
ATOM 5568 N N . PHE B 1 318 ? 15.883 6.91 3.287 1 97.5 318 PHE B N 1
ATOM 5569 C CA . PHE B 1 318 ? 17.109 6.363 2.732 1 97.5 318 PHE B CA 1
ATOM 5570 C C . PHE B 1 318 ? 17.516 7.105 1.462 1 97.5 318 PHE B C 1
ATOM 5572 O O . PHE B 1 318 ? 16.672 7.758 0.83 1 97.5 318 PHE B O 1
ATOM 5579 N N . LEU B 1 319 ? 18.781 7.051 1.135 1 96.44 319 LEU B N 1
ATOM 5580 C CA . LEU B 1 319 ? 19.266 7.766 -0.037 1 96.44 319 LEU B CA 1
ATOM 5581 C C . LEU B 1 319 ? 18.859 7.059 -1.322 1 96.44 319 LEU B C 1
ATOM 5583 O O . LEU B 1 319 ? 18.922 5.828 -1.406 1 96.44 319 LEU B O 1
ATOM 5587 N N . PRO B 1 320 ? 18.406 7.809 -2.334 1 96.19 320 PRO B N 1
ATOM 5588 C CA . PRO B 1 320 ? 17.891 7.199 -3.559 1 96.19 320 PRO B CA 1
ATOM 5589 C C . PRO B 1 320 ? 18.922 6.348 -4.285 1 96.19 320 PRO B C 1
ATOM 5591 O O . PRO B 1 320 ? 18.562 5.355 -4.93 1 96.19 320 PRO B O 1
ATOM 5594 N N . GLU B 1 321 ? 20.234 6.613 -4.145 1 95.94 321 GLU B N 1
ATOM 5595 C CA . GLU B 1 321 ? 21.297 5.898 -4.836 1 95.94 321 GLU B CA 1
ATOM 5596 C C . GLU B 1 321 ? 21.391 4.449 -4.371 1 95.94 321 GLU B C 1
ATOM 5598 O O . GLU B 1 321 ? 21.906 3.592 -5.09 1 95.94 321 GLU B O 1
ATOM 5603 N N . MET B 1 322 ? 20.844 4.207 -3.205 1 97.19 322 MET B N 1
ATOM 5604 C CA . MET B 1 322 ? 20.875 2.852 -2.66 1 97.19 322 MET B CA 1
ATOM 5605 C C . MET B 1 322 ? 20.156 1.876 -3.588 1 97.19 322 MET B C 1
ATOM 5607 O O . MET B 1 322 ? 20.516 0.699 -3.652 1 97.19 322 MET B O 1
ATOM 5611 N N . ILE B 1 323 ? 19.141 2.363 -4.352 1 98.31 323 ILE B N 1
ATOM 5612 C CA . ILE B 1 323 ? 18.328 1.451 -5.156 1 98.31 323 ILE B CA 1
ATOM 5613 C C . ILE B 1 323 ? 18.453 1.825 -6.633 1 98.31 323 ILE B C 1
ATOM 5615 O O . ILE B 1 323 ? 17.609 1.438 -7.445 1 98.31 323 ILE B O 1
ATOM 5619 N N . GLY B 1 324 ? 19.422 2.646 -6.949 1 97.31 324 GLY B N 1
ATOM 5620 C CA . GLY B 1 324 ? 19.656 3.059 -8.328 1 97.31 324 GLY B CA 1
ATOM 5621 C C . GLY B 1 324 ? 18.719 4.168 -8.781 1 97.31 324 GLY B C 1
ATOM 5622 O O . GLY B 1 324 ? 18.5 4.344 -9.977 1 97.31 324 GLY B O 1
ATOM 5623 N N . HIS B 1 325 ? 18.109 4.887 -7.844 1 95.56 325 HIS B N 1
ATOM 5624 C CA . HIS B 1 325 ? 17.266 6.039 -8.094 1 95.56 325 HIS B CA 1
ATOM 5625 C C . HIS B 1 325 ? 18.031 7.344 -7.941 1 95.56 325 HIS B C 1
ATOM 5627 O O . HIS B 1 325 ? 19.25 7.328 -7.734 1 95.56 325 HIS B O 1
ATOM 5633 N N . GLN B 1 326 ? 17.359 8.5 -8.219 1 91.19 326 GLN B N 1
ATOM 5634 C CA . GLN B 1 326 ? 18 9.805 -8.102 1 91.19 326 GLN B CA 1
ATOM 5635 C C . GLN B 1 326 ? 17.047 10.836 -7.508 1 91.19 326 GLN B C 1
ATOM 5637 O O . GLN B 1 326 ? 15.844 10.789 -7.77 1 91.19 326 GLN B O 1
ATOM 5642 N N . ARG B 1 327 ? 17.641 11.742 -6.691 1 88.38 327 ARG B N 1
ATOM 5643 C CA . ARG B 1 327 ? 16.891 12.852 -6.121 1 88.38 327 ARG B CA 1
ATOM 5644 C C . ARG B 1 327 ? 16.609 13.93 -7.172 1 88.38 327 ARG B C 1
ATOM 5646 O O . ARG B 1 327 ? 17.484 14.219 -8 1 88.38 327 ARG B O 1
ATOM 5653 N N . LYS B 1 328 ? 15.414 14.445 -7.07 1 82.81 328 LYS B N 1
ATOM 5654 C CA . LYS B 1 328 ? 15.07 15.555 -7.949 1 82.81 328 LYS B CA 1
ATOM 5655 C C . LYS B 1 328 ? 14.453 16.703 -7.164 1 82.81 328 LYS B C 1
ATOM 5657 O O . LYS B 1 328 ? 13.594 16.5 -6.305 1 82.81 328 LYS B O 1
ATOM 5662 N N . ILE B 1 329 ? 14.953 17.875 -7.375 1 78.5 329 ILE B N 1
ATOM 5663 C CA . ILE B 1 329 ? 14.383 19.062 -6.766 1 78.5 329 ILE B CA 1
ATOM 5664 C C . ILE B 1 329 ? 13.461 19.766 -7.762 1 78.5 329 ILE B C 1
ATOM 5666 O O . ILE B 1 329 ? 13.844 20.016 -8.906 1 78.5 329 ILE B O 1
ATOM 5670 N N . VAL B 1 330 ? 12.242 19.891 -7.379 1 73 330 VAL B N 1
ATOM 5671 C CA . VAL B 1 330 ? 11.258 20.5 -8.273 1 73 330 VAL B CA 1
ATOM 5672 C C . VAL B 1 330 ? 10.82 21.844 -7.711 1 73 330 VAL B C 1
ATOM 5674 O O . VAL B 1 330 ? 10.828 22.062 -6.496 1 73 330 VAL B O 1
ATOM 5677 N N . LEU B 1 331 ? 10.609 22.703 -8.68 1 70.44 331 LEU B N 1
ATOM 5678 C CA . LEU B 1 331 ? 10.156 24.031 -8.273 1 70.44 331 LEU B CA 1
ATOM 5679 C C . LEU B 1 331 ? 8.641 24.109 -8.266 1 70.44 331 LEU B C 1
ATOM 5681 O O . LEU B 1 331 ? 7.988 23.703 -9.227 1 70.44 331 LEU B O 1
ATOM 5685 N N . GLY B 1 332 ? 8.016 24.234 -7.16 1 62.12 332 GLY B N 1
ATOM 5686 C CA . GLY B 1 332 ? 6.566 24.344 -7.066 1 62.12 332 GLY B CA 1
ATOM 5687 C C . GLY B 1 332 ? 6.113 25.609 -6.359 1 62.12 332 GLY B C 1
ATOM 5688 O O . GLY B 1 332 ? 6.859 26.578 -6.281 1 62.12 332 GLY B O 1
ATOM 5689 N N . LYS B 1 333 ? 4.852 25.656 -6.082 1 57.81 333 LYS B N 1
ATOM 5690 C CA . LYS B 1 333 ? 4.172 26.797 -5.469 1 57.81 333 LYS B CA 1
ATOM 5691 C C . LYS B 1 333 ? 4.91 27.266 -4.223 1 57.81 333 LYS B C 1
ATOM 5693 O O . LYS B 1 333 ? 4.934 28.469 -3.924 1 57.81 333 LYS B O 1
ATOM 5698 N N . HIS B 1 334 ? 5.738 26.359 -3.693 1 56.84 334 HIS B N 1
ATOM 5699 C CA . HIS B 1 334 ? 6.34 26.672 -2.4 1 56.84 334 HIS B CA 1
ATOM 5700 C C . HIS B 1 334 ? 7.852 26.844 -2.52 1 56.84 334 HIS B C 1
ATOM 5702 O O . HIS B 1 334 ? 8.555 26.906 -1.51 1 56.84 334 HIS B O 1
ATOM 5708 N N . SER B 1 335 ? 8.305 26.875 -3.746 1 63.94 335 SER B N 1
ATOM 5709 C CA . SER B 1 335 ? 9.75 26.922 -3.949 1 63.94 335 SER B CA 1
ATOM 5710 C C . SER B 1 335 ? 10.305 28.312 -3.686 1 63.94 335 SER B C 1
ATOM 5712 O O . SER B 1 335 ? 9.695 29.312 -4.07 1 63.94 335 SER B O 1
ATOM 5714 N N . GLY B 1 336 ? 11.398 28.438 -2.789 1 61.72 336 GLY B N 1
ATOM 5715 C CA . GLY B 1 336 ? 12.102 29.688 -2.537 1 61.72 336 GLY B CA 1
ATOM 5716 C C . GLY B 1 336 ? 13.391 29.812 -3.332 1 61.72 336 GLY B C 1
ATOM 5717 O O . GLY B 1 336 ? 13.578 29.109 -4.328 1 61.72 336 GLY B O 1
ATOM 5718 N N . CYS B 1 337 ? 14.148 30.797 -2.963 1 64.25 337 CYS B N 1
ATOM 5719 C CA . CYS B 1 337 ? 15.398 31.141 -3.633 1 64.25 337 CYS B CA 1
ATOM 5720 C C . CYS B 1 337 ? 16.359 29.953 -3.648 1 64.25 337 CYS B C 1
ATOM 5722 O O . CYS B 1 337 ? 16.984 29.672 -4.668 1 64.25 337 CYS B O 1
ATOM 5724 N N . ARG B 1 338 ? 16.406 29.266 -2.666 1 71.06 338 ARG B N 1
ATOM 5725 C CA . ARG B 1 338 ? 17.344 28.156 -2.541 1 71.06 338 ARG B CA 1
ATOM 5726 C C . ARG B 1 338 ? 16.953 27 -3.463 1 71.06 338 ARG B C 1
ATOM 5728 O O . ARG B 1 338 ? 17.812 26.344 -4.035 1 71.06 338 ARG B O 1
ATOM 5735 N N . ALA B 1 339 ? 15.648 26.828 -3.564 1 73.56 339 ALA B N 1
ATOM 5736 C CA . ALA B 1 339 ? 15.164 25.781 -4.461 1 73.56 339 ALA B CA 1
ATOM 5737 C C . ALA B 1 339 ? 15.523 26.094 -5.91 1 73.56 339 ALA B C 1
ATOM 5739 O O . ALA B 1 339 ? 15.914 25.203 -6.664 1 73.56 339 ALA B O 1
ATOM 5740 N N . VAL B 1 340 ? 15.406 27.344 -6.238 1 76.75 340 VAL B N 1
ATOM 5741 C CA . VAL B 1 340 ? 15.734 27.766 -7.594 1 76.75 340 VAL B CA 1
ATOM 5742 C C . VAL B 1 340 ? 17.234 27.609 -7.844 1 76.75 340 VAL B C 1
ATOM 5744 O O . VAL B 1 340 ? 17.641 27.109 -8.898 1 76.75 340 VAL B O 1
ATOM 5747 N N . LYS B 1 341 ? 17.953 27.969 -6.891 1 77.5 341 LYS B N 1
ATOM 5748 C CA . LYS B 1 341 ? 19.406 27.812 -7.008 1 77.5 341 LYS B CA 1
ATOM 5749 C C . LYS B 1 341 ? 19.797 26.359 -7.156 1 77.5 341 LYS B C 1
ATOM 5751 O O . LYS B 1 341 ? 20.656 26.016 -7.98 1 77.5 341 LYS B O 1
ATOM 5756 N N . ALA B 1 342 ? 19.219 25.578 -6.352 1 74.56 342 ALA B N 1
ATOM 5757 C CA . ALA B 1 342 ? 19.516 24.141 -6.41 1 74.56 342 ALA B CA 1
ATOM 5758 C C . ALA B 1 342 ? 19.156 23.562 -7.777 1 74.56 342 ALA B C 1
ATOM 5760 O O . ALA B 1 342 ? 19.891 22.719 -8.312 1 74.56 342 ALA B O 1
ATOM 5761 N N . LYS B 1 343 ? 18.109 24.016 -8.273 1 76.88 343 LYS B N 1
ATOM 5762 C CA . LYS B 1 343 ? 17.672 23.547 -9.586 1 76.88 343 LYS B CA 1
ATOM 5763 C C . LYS B 1 343 ? 18.641 23.984 -10.68 1 76.88 343 LYS B C 1
ATOM 5765 O O . LYS B 1 343 ? 18.922 23.234 -11.609 1 76.88 343 LYS B O 1
ATOM 5770 N N . LEU B 1 344 ? 19.047 25.141 -10.523 1 79.62 344 LEU B N 1
ATOM 5771 C CA . LEU B 1 344 ? 20.031 25.656 -11.461 1 79.62 344 LEU B CA 1
ATOM 5772 C C . LEU B 1 344 ? 21.328 24.844 -11.398 1 79.62 344 LEU B C 1
ATOM 5774 O O . LEU B 1 344 ? 21.906 24.531 -12.438 1 79.62 344 LEU B O 1
ATOM 5778 N N . GLU B 1 345 ? 21.641 24.469 -10.242 1 77.25 345 GLU B N 1
ATOM 5779 C CA . GLU B 1 345 ? 22.844 23.672 -10.047 1 77.25 345 GLU B CA 1
ATOM 5780 C C . GLU B 1 345 ? 22.688 22.266 -10.609 1 77.25 345 GLU B C 1
ATOM 5782 O O . GLU B 1 345 ? 23.625 21.703 -11.172 1 77.25 345 GLU B O 1
ATOM 5787 N N . GLU B 1 346 ? 21.547 21.75 -10.398 1 74.19 346 GLU B N 1
ATOM 5788 C CA . GLU B 1 346 ? 21.25 20.453 -10.969 1 74.19 346 GLU B CA 1
ATOM 5789 C C . GLU B 1 346 ? 21.469 20.438 -12.477 1 74.19 346 GLU B C 1
ATOM 5791 O O . GLU B 1 346 ? 21.891 19.422 -13.039 1 74.19 346 GLU B O 1
ATOM 5796 N N . TYR B 1 347 ? 21.188 21.547 -13.094 1 75.62 347 TYR B N 1
ATOM 5797 C CA . TYR B 1 347 ? 21.312 21.656 -14.539 1 75.62 347 TYR B CA 1
ATOM 5798 C C . TYR B 1 347 ? 22.688 22.219 -14.922 1 75.62 347 TYR B C 1
ATOM 5800 O O . TYR B 1 347 ? 22.969 22.422 -16.109 1 75.62 347 TYR B O 1
ATOM 5808 N N . GLY B 1 348 ? 23.469 22.484 -13.938 1 77.25 348 GLY B N 1
ATOM 5809 C CA . GLY B 1 348 ? 24.797 23.016 -14.195 1 77.25 348 GLY B CA 1
ATOM 5810 C C . GLY B 1 348 ? 24.781 24.453 -14.703 1 77.25 348 GLY B C 1
ATOM 5811 O O . GLY B 1 348 ? 25.641 24.844 -15.5 1 77.25 348 GLY B O 1
ATOM 5812 N N . ILE B 1 349 ? 23.797 25.172 -14.367 1 80.88 349 ILE B N 1
ATOM 5813 C CA . ILE B 1 349 ? 23.672 26.547 -14.836 1 80.88 349 ILE B CA 1
ATOM 5814 C C . ILE B 1 349 ? 24.156 27.5 -13.75 1 80.88 349 ILE B C 1
ATOM 5816 O O . ILE B 1 349 ? 23.609 27.531 -12.648 1 80.88 349 ILE B O 1
ATOM 5820 N N . ASP B 1 350 ? 25.172 28.203 -14.031 1 83.19 350 ASP B N 1
ATOM 5821 C CA . ASP B 1 350 ? 25.672 29.219 -13.117 1 83.19 350 ASP B CA 1
ATOM 5822 C C . ASP B 1 350 ? 25 30.562 -13.375 1 83.19 350 ASP B C 1
ATOM 5824 O O . ASP B 1 350 ? 24.828 30.969 -14.523 1 83.19 350 ASP B O 1
ATOM 5828 N N . VAL B 1 351 ? 24.453 31.125 -12.305 1 82.38 351 VAL B N 1
ATOM 5829 C CA . VAL B 1 351 ? 23.812 32.438 -12.445 1 82.38 351 VAL B CA 1
ATOM 5830 C C . VAL B 1 351 ? 24.359 33.406 -11.398 1 82.38 351 VAL B C 1
ATOM 5832 O O . VAL B 1 351 ? 24.875 32.969 -10.359 1 82.38 351 VAL B O 1
ATOM 5835 N N . THR B 1 352 ? 24.375 34.688 -11.797 1 81.88 352 THR B N 1
ATOM 5836 C CA . THR B 1 352 ? 24.75 35.75 -10.836 1 81.88 352 THR B CA 1
ATOM 5837 C C . THR B 1 352 ? 23.656 35.906 -9.773 1 81.88 352 THR B C 1
ATOM 5839 O O . THR B 1 352 ? 22.562 35.344 -9.922 1 81.88 352 THR B O 1
ATOM 5842 N N . ARG B 1 353 ? 23.969 36.562 -8.688 1 82.31 353 ARG B N 1
ATOM 5843 C CA . ARG B 1 353 ? 23 36.812 -7.625 1 82.31 353 ARG B CA 1
ATOM 5844 C C . ARG B 1 353 ? 21.781 37.562 -8.156 1 82.31 353 ARG B C 1
ATOM 5846 O O . ARG B 1 353 ? 20.656 37.281 -7.781 1 82.31 353 ARG B O 1
ATOM 5853 N N . ASP B 1 354 ? 22.094 38.5 -8.969 1 83.12 354 ASP B N 1
ATOM 5854 C CA . ASP B 1 354 ? 21.016 39.281 -9.555 1 83.12 354 ASP B CA 1
ATOM 5855 C C . ASP B 1 354 ? 20.125 38.438 -10.445 1 83.12 354 ASP B C 1
ATOM 5857 O O . ASP B 1 354 ? 18.906 38.562 -10.422 1 83.12 354 ASP B O 1
ATOM 5861 N N . GLU B 1 355 ? 20.75 37.625 -11.195 1 85.81 355 GLU B N 1
ATOM 5862 C CA . GLU B 1 355 ? 19.984 36.719 -12.055 1 85.81 355 GLU B CA 1
ATOM 5863 C C . GLU B 1 355 ? 19.141 35.75 -11.242 1 85.81 355 GLU B C 1
ATOM 5865 O O . GLU B 1 355 ? 17.984 35.469 -11.594 1 85.81 355 GLU B O 1
ATOM 5870 N N . LEU B 1 356 ? 19.703 35.219 -10.211 1 84.19 356 LEU B N 1
ATOM 5871 C CA . LEU B 1 356 ? 18.984 34.312 -9.336 1 84.19 356 LEU B CA 1
ATOM 5872 C C . LEU B 1 356 ? 17.734 34.969 -8.773 1 84.19 356 LEU B C 1
ATOM 5874 O O . LEU B 1 356 ? 16.656 34.344 -8.766 1 84.19 356 LEU B O 1
ATOM 5878 N N . CYS B 1 357 ? 17.875 36.156 -8.391 1 79.31 357 CYS B N 1
ATOM 5879 C CA . CYS B 1 357 ? 16.75 36.875 -7.832 1 79.31 357 CYS B CA 1
ATOM 5880 C C . CYS B 1 357 ? 15.648 37.062 -8.867 1 79.31 357 CYS B C 1
ATOM 5882 O O . CYS B 1 357 ? 14.469 36.906 -8.555 1 79.31 357 CYS B O 1
ATOM 5884 N N . ARG B 1 358 ? 16.047 37.406 -10.016 1 83 358 ARG B N 1
ATOM 5885 C CA . ARG B 1 358 ? 15.086 37.594 -11.086 1 83 358 ARG B CA 1
ATOM 5886 C C . ARG B 1 358 ? 14.375 36.281 -11.438 1 83 358 ARG B C 1
ATOM 5888 O O . ARG B 1 358 ? 13.172 36.281 -11.695 1 83 358 ARG B O 1
ATOM 5895 N N . ILE B 1 359 ? 15.164 35.25 -11.461 1 85.31 359 ILE B N 1
ATOM 5896 C CA . ILE B 1 359 ? 14.586 33.969 -11.773 1 85.31 359 ILE B CA 1
ATOM 5897 C C . ILE B 1 359 ? 13.586 33.562 -10.688 1 85.31 359 ILE B C 1
ATOM 5899 O O . ILE B 1 359 ? 12.492 33.094 -10.992 1 85.31 359 ILE B O 1
ATOM 5903 N N . VAL B 1 360 ? 13.969 33.781 -9.5 1 78.75 360 VAL B N 1
ATOM 5904 C CA . VAL B 1 360 ? 13.102 33.438 -8.375 1 78.75 360 VAL B CA 1
ATOM 5905 C C . VAL B 1 360 ? 11.805 34.25 -8.477 1 78.75 360 VAL B C 1
ATOM 5907 O O . VAL B 1 360 ? 10.719 33.719 -8.227 1 78.75 360 VAL B O 1
ATOM 5910 N N . GLU B 1 361 ? 11.945 35.438 -8.867 1 77.19 361 GLU B N 1
ATOM 5911 C CA . GLU B 1 361 ? 10.773 36.312 -9.023 1 77.19 361 GLU B CA 1
ATOM 5912 C C . GLU B 1 361 ? 9.852 35.781 -10.125 1 77.19 361 GLU B C 1
ATOM 5914 O O . GLU B 1 361 ? 8.633 35.812 -9.977 1 77.19 361 GLU B O 1
ATOM 5919 N N . GLU B 1 362 ? 10.461 35.438 -11.18 1 80 362 GLU B N 1
ATOM 5920 C CA . GLU B 1 362 ? 9.68 34.906 -12.297 1 80 362 GLU B CA 1
ATOM 5921 C C . GLU B 1 362 ? 8.984 33.594 -11.93 1 80 362 GLU B C 1
ATOM 5923 O O . GLU B 1 362 ? 7.863 33.344 -12.359 1 80 362 GLU B O 1
ATOM 5928 N N . VAL B 1 363 ? 9.719 32.781 -11.18 1 77.31 363 VAL B N 1
ATOM 5929 C CA . VAL B 1 363 ? 9.164 31.516 -10.727 1 77.31 363 VAL B CA 1
ATOM 5930 C C . VAL B 1 363 ? 7.969 31.781 -9.812 1 77.31 363 VAL B C 1
ATOM 5932 O O . VAL B 1 363 ? 6.926 31.141 -9.945 1 77.31 363 VAL B O 1
ATOM 5935 N N . LYS B 1 364 ? 8.086 32.656 -8.945 1 70.12 364 LYS B N 1
ATOM 5936 C CA . LYS B 1 364 ? 7.031 33.031 -8 1 70.12 364 LYS B CA 1
ATOM 5937 C C . LYS B 1 364 ? 5.801 33.562 -8.734 1 70.12 364 LYS B C 1
ATOM 5939 O O . LYS B 1 364 ? 4.668 33.219 -8.383 1 70.12 364 LYS B O 1
ATOM 5944 N N . LYS B 1 365 ? 6.02 34.375 -9.719 1 72.19 365 LYS B N 1
ATOM 5945 C CA . LYS B 1 365 ? 4.938 34.938 -10.516 1 72.19 365 LYS B CA 1
ATOM 5946 C C . LYS B 1 365 ? 4.133 33.844 -11.219 1 72.19 365 LYS B C 1
ATOM 5948 O O . LYS B 1 365 ? 2.904 33.938 -11.289 1 72.19 365 LYS B O 1
ATOM 5953 N N . ASN B 1 366 ? 4.836 32.938 -11.727 1 72.5 366 ASN B N 1
ATOM 5954 C CA . ASN B 1 366 ? 4.184 31.859 -12.453 1 72.5 366 ASN B CA 1
ATOM 5955 C C . ASN B 1 366 ? 3.412 30.938 -11.5 1 72.5 366 ASN B C 1
ATOM 5957 O O . ASN B 1 366 ? 2.324 30.469 -11.836 1 72.5 366 ASN B O 1
ATOM 5961 N N . ARG B 1 367 ? 3.953 30.75 -10.43 1 66.44 367 ARG B N 1
ATOM 5962 C CA . ARG B 1 367 ? 3.32 29.906 -9.43 1 66.44 367 ARG B CA 1
ATOM 5963 C C . ARG B 1 367 ? 2.023 30.531 -8.922 1 66.44 367 ARG B C 1
ATOM 5965 O O . ARG B 1 367 ? 1.033 29.828 -8.711 1 66.44 367 ARG B O 1
ATOM 5972 N N . GLU B 1 368 ? 2.07 31.75 -8.672 1 60.53 368 GLU B N 1
ATOM 5973 C CA . GLU B 1 368 ? 0.907 32.5 -8.188 1 60.53 368 GLU B CA 1
ATOM 5974 C C . GLU B 1 368 ? -0.261 32.375 -9.164 1 60.53 368 GLU B C 1
ATOM 5976 O O . GLU B 1 368 ? -1.423 32.469 -8.758 1 60.53 368 GLU B O 1
ATOM 5981 N N . LYS B 1 369 ? 0.138 32.156 -10.344 1 60.19 369 LYS B N 1
ATOM 5982 C CA . LYS B 1 369 ? -0.884 32.031 -11.375 1 60.19 369 LYS B CA 1
ATOM 5983 C C . LYS B 1 369 ? -1.412 30.594 -11.43 1 60.19 369 LYS B C 1
ATOM 5985 O O . LYS B 1 369 ? -2.236 30.25 -12.281 1 60.19 369 LYS B O 1
ATOM 5990 N N . GLY B 1 370 ? -0.908 29.828 -10.508 1 58.56 370 GLY B N 1
ATOM 5991 C CA . GLY B 1 370 ? -1.368 28.453 -10.414 1 58.56 370 GLY B CA 1
ATOM 5992 C C . GLY B 1 370 ? -0.665 27.516 -11.383 1 58.56 370 GLY B C 1
ATOM 5993 O O . GLY B 1 370 ? -1.164 26.422 -11.672 1 58.56 370 GLY B O 1
ATOM 5994 N N . LYS B 1 371 ? 0.421 28.031 -11.938 1 58.06 371 LYS B N 1
ATOM 5995 C CA . LYS B 1 371 ? 1.111 27.25 -12.953 1 58.06 371 LYS B CA 1
ATOM 5996 C C . LYS B 1 371 ? 2.229 26.406 -12.336 1 58.06 371 LYS B C 1
ATOM 5998 O O . LYS B 1 371 ? 2.988 26.906 -11.492 1 58.06 371 LYS B O 1
ATOM 6003 N N . TYR B 1 372 ? 2.188 25.094 -12.617 1 62.06 372 TYR B N 1
ATOM 6004 C CA . TYR B 1 372 ? 3.293 24.203 -12.258 1 62.06 372 TYR B CA 1
ATOM 6005 C C . TYR B 1 372 ? 4.551 24.562 -13.039 1 62.06 372 TYR B C 1
ATOM 6007 O O . TYR B 1 372 ? 4.5 24.75 -14.258 1 62.06 372 TYR B O 1
ATOM 6015 N N . ILE B 1 373 ? 5.621 24.891 -12.266 1 68.75 373 ILE B N 1
ATOM 6016 C CA . ILE B 1 373 ? 6.891 25.203 -12.906 1 68.75 373 ILE B CA 1
ATOM 6017 C C . ILE B 1 373 ? 7.602 23.906 -13.305 1 68.75 373 ILE B C 1
ATOM 6019 O O . ILE B 1 373 ? 8.406 23.375 -12.539 1 68.75 373 ILE B O 1
ATOM 6023 N N . ASN B 1 374 ? 7.27 23.422 -14.5 1 68 374 ASN B N 1
ATOM 6024 C CA . ASN B 1 374 ? 8.008 22.281 -15.008 1 68 374 ASN B CA 1
ATOM 6025 C C . ASN B 1 374 ? 9.367 22.688 -15.562 1 68 374 ASN B C 1
ATOM 6027 O O . ASN B 1 374 ? 9.734 23.859 -15.523 1 68 374 ASN B O 1
ATOM 6031 N N . ASP B 1 375 ? 10.062 21.625 -15.922 1 71 375 ASP B N 1
ATOM 6032 C CA . ASP B 1 375 ? 11.414 21.875 -16.422 1 71 375 ASP B CA 1
ATOM 6033 C C . ASP B 1 375 ? 11.398 22.828 -17.609 1 71 375 ASP B C 1
ATOM 6035 O O . ASP B 1 375 ? 12.25 23.719 -17.719 1 71 375 ASP B O 1
ATOM 6039 N N . GLU B 1 376 ? 10.383 22.672 -18.422 1 73.38 376 GLU B N 1
ATOM 6040 C CA . GLU B 1 376 ? 10.297 23.5 -19.625 1 73.38 376 GLU B CA 1
ATOM 6041 C C . GLU B 1 376 ? 10.07 24.969 -19.25 1 73.38 376 GLU B C 1
ATOM 6043 O O . GLU B 1 376 ? 10.734 25.844 -19.797 1 73.38 376 GLU B O 1
ATOM 6048 N N . LEU B 1 377 ? 9.109 25.141 -18.406 1 76 377 LEU B N 1
ATOM 6049 C CA . LEU B 1 377 ? 8.82 26.5 -17.984 1 76 377 LEU B CA 1
ATOM 6050 C C . LEU B 1 377 ? 10.008 27.109 -17.25 1 76 377 LEU B C 1
ATOM 6052 O O . LEU B 1 377 ? 10.312 28.281 -17.422 1 76 377 LEU B O 1
ATOM 6056 N N . PHE B 1 378 ? 10.664 26.25 -16.453 1 80.31 378 PHE B N 1
ATOM 6057 C CA . PHE B 1 378 ? 11.836 26.719 -15.727 1 80.31 378 PHE B CA 1
ATOM 6058 C C . PHE B 1 378 ? 12.93 27.172 -16.688 1 80.31 378 PHE B C 1
ATOM 6060 O O . PHE B 1 378 ? 13.547 28.219 -16.5 1 80.31 378 PHE B O 1
ATOM 6067 N N . TYR B 1 379 ? 13 26.375 -17.703 1 78.38 379 TYR B N 1
ATOM 6068 C CA . TYR B 1 379 ? 13.984 26.703 -18.734 1 78.38 379 TYR B CA 1
ATOM 6069 C C . TYR B 1 379 ? 13.648 28.031 -19.391 1 78.38 379 TYR B C 1
ATOM 6071 O O . TYR B 1 379 ? 14.539 28.859 -19.641 1 78.38 379 TYR B O 1
ATOM 6079 N N . ARG B 1 380 ? 12.445 28.234 -19.672 1 81.12 380 ARG B N 1
ATOM 6080 C CA . ARG B 1 380 ? 12 29.469 -20.312 1 81.12 380 ARG B CA 1
ATOM 6081 C C . ARG B 1 380 ? 12.266 30.672 -19.406 1 81.12 380 ARG B C 1
ATOM 6083 O O . ARG B 1 380 ? 12.648 31.75 -19.891 1 81.12 380 ARG B O 1
ATOM 6090 N N . ILE B 1 381 ? 12.016 30.453 -18.188 1 84.62 381 ILE B N 1
ATOM 6091 C CA . ILE B 1 381 ? 12.227 31.516 -17.219 1 84.62 381 ILE B CA 1
ATOM 6092 C C . ILE B 1 381 ? 13.711 31.875 -17.156 1 84.62 381 ILE B C 1
ATOM 6094 O O . ILE B 1 381 ? 14.078 33.062 -17.203 1 84.62 381 ILE B O 1
ATOM 6098 N N . VAL B 1 382 ? 14.531 30.844 -17.109 1 86 382 VAL B N 1
ATOM 6099 C CA . VAL B 1 382 ? 15.977 31.031 -17.016 1 86 382 VAL B CA 1
ATOM 6100 C C . VAL B 1 382 ? 16.5 31.719 -18.266 1 86 382 VAL B C 1
ATOM 6102 O O . VAL B 1 382 ? 17.312 32.656 -18.188 1 86 382 VAL B O 1
ATOM 6105 N N . LYS B 1 383 ? 16.016 31.234 -19.375 1 82.56 383 LYS B N 1
ATOM 6106 C CA . LYS B 1 383 ? 16.422 31.812 -20.656 1 82.56 383 LYS B CA 1
ATOM 6107 C C . LYS B 1 383 ? 16.031 33.281 -20.75 1 82.56 383 LYS B C 1
ATOM 6109 O O . LYS B 1 383 ? 16.766 34.094 -21.312 1 82.56 383 LYS B O 1
ATOM 6114 N N . SER B 1 384 ? 14.906 33.594 -20.25 1 85.75 384 SER B N 1
ATOM 6115 C CA . SER B 1 384 ? 14.414 34.969 -20.312 1 85.75 384 SER B CA 1
ATOM 6116 C C . SER B 1 384 ? 15.258 35.906 -19.453 1 85.75 384 SER B C 1
ATOM 6118 O O . SER B 1 384 ? 15.336 37.094 -19.719 1 85.75 384 SER B O 1
ATOM 6120 N N . VAL B 1 385 ? 15.852 35.406 -18.422 1 83.81 385 VAL B N 1
ATOM 6121 C CA . VAL B 1 385 ? 16.594 36.25 -17.484 1 83.81 385 VAL B CA 1
ATOM 6122 C C . VAL B 1 385 ? 18.078 36.219 -17.844 1 83.81 385 VAL B C 1
ATOM 6124 O O . VAL B 1 385 ? 18.734 37.281 -17.891 1 83.81 385 VAL B O 1
ATOM 6127 N N . ARG B 1 386 ? 18.672 35.031 -17.984 1 78.06 386 ARG B N 1
ATOM 6128 C CA . ARG B 1 386 ? 20.109 34.844 -18.172 1 78.06 386 ARG B CA 1
ATOM 6129 C C . ARG B 1 386 ? 20.469 34.812 -19.641 1 78.06 386 ARG B C 1
ATOM 6131 O O . ARG B 1 386 ? 21.625 35.062 -20.016 1 78.06 386 ARG B O 1
ATOM 6138 N N . GLY B 1 387 ? 19.578 34.6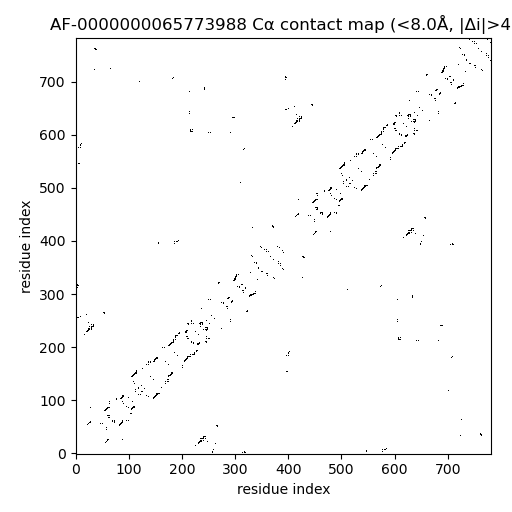25 -20.547 1 72.12 387 GLY B N 1
ATOM 6139 C CA . GLY B 1 387 ? 19.891 34.375 -21.938 1 72.12 387 GLY B CA 1
ATOM 6140 C C . GLY B 1 387 ? 20 32.906 -22.266 1 72.12 387 GLY B C 1
ATOM 6141 O O . GLY B 1 387 ? 19.594 32.062 -21.484 1 72.12 387 GLY B O 1
ATOM 6142 N N . PRO B 1 388 ? 20.453 32.5 -23.547 1 68.94 388 PRO B N 1
ATOM 6143 C CA . PRO B 1 388 ? 20.5 31.094 -24 1 68.94 388 PRO B CA 1
ATOM 6144 C C . PRO B 1 388 ? 21.344 30.203 -23.094 1 68.94 388 PRO B C 1
ATOM 6146 O O . PRO B 1 388 ? 22.422 30.609 -22.656 1 68.94 388 PRO B O 1
ATOM 6149 N N . VAL B 1 389 ? 20.734 29.266 -22.391 1 64.94 389 VAL B N 1
ATOM 6150 C CA . VAL B 1 389 ? 21.469 28.297 -21.594 1 64.94 389 VAL B CA 1
ATOM 6151 C C . VAL B 1 389 ? 21.172 26.875 -22.109 1 64.94 389 VAL B C 1
ATOM 6153 O O . VAL B 1 389 ? 20.094 26.625 -22.656 1 64.94 389 VAL B O 1
ATOM 6156 N N . ASP B 1 390 ? 22.203 25.922 -22.188 1 60.09 390 ASP B N 1
ATOM 6157 C CA . ASP B 1 390 ? 22.047 24.531 -22.594 1 60.09 390 ASP B CA 1
ATOM 6158 C C . ASP B 1 390 ? 21.531 23.672 -21.438 1 60.09 390 ASP B C 1
ATOM 6160 O O . ASP B 1 390 ? 22.078 23.719 -20.344 1 60.09 390 ASP B O 1
ATOM 6164 N N . PHE B 1 391 ? 20.328 23.234 -21.516 1 54.38 391 PHE B N 1
ATOM 6165 C CA . PHE B 1 391 ? 19.797 22.25 -20.578 1 54.38 391 PHE B CA 1
ATOM 6166 C C . PHE B 1 391 ? 20.188 20.844 -20.984 1 54.38 391 PHE B C 1
ATOM 6168 O O . PHE B 1 391 ? 20.328 20.547 -22.172 1 54.38 391 PHE B O 1
#

pLDDT: mean 92.33, std 10.18, range [53.97, 98.94]

Organism: Methanothermobacter thermautotrophicus (strain ATCC 29096 / DSM 1053 / JCM 10044 / NBRC 100330 / Delta H) (NCBI:txid187420)

Nearest PDB structures (foldseek):
  6ktq-assembly1_B  TM=8.957E-01  e=1.055E-43  Sulfolobus acidocaldarius DSM 639
  3ivs-assembly1_A  TM=8.025E-01  e=2.515E-32  Schizosaccharomyces pombe
  3ivs-assembly1_B  TM=8.061E-01  e=6.478E-32  Schizosaccharomyces pombe
  3ivt-assembly1_A  TM=7.396E-01  e=1.317E-31  Schizosaccharomyces pombe
  3ivt-assembly1_B  TM=7.384E-01  e=1.579E-30  Schizosaccharomyces pombe

Solvent-accessible surface area (backbone atoms only — not comparable to full-atom values): 38460 Å² total; per-residue (Å²): 130,66,58,56,58,21,69,45,36,69,69,44,92,76,60,69,56,96,55,73,43,46,34,35,26,36,59,34,49,24,39,54,19,86,80,31,68,74,52,54,69,56,49,42,54,52,50,51,49,44,38,65,29,52,44,54,28,34,31,47,24,47,29,73,78,36,71,66,41,31,51,33,32,24,51,52,40,68,65,73,63,86,33,45,32,28,28,46,25,55,52,38,67,70,32,48,50,42,37,58,75,24,56,44,56,24,37,37,32,42,47,63,58,11,64,65,35,20,60,63,61,65,69,46,54,73,68,57,50,47,53,42,47,50,53,32,45,41,54,46,48,75,70,72,37,47,35,31,43,30,30,35,34,38,52,55,24,55,64,69,58,51,49,50,52,52,45,50,38,47,74,54,61,37,55,27,39,32,44,20,25,65,42,19,38,57,42,39,59,14,32,26,52,52,34,40,61,44,50,75,74,44,83,56,46,31,28,34,38,31,20,12,35,49,60,44,13,54,56,27,45,52,28,21,27,55,32,65,23,30,30,39,41,22,7,66,82,17,37,13,54,30,21,6,27,14,32,36,64,35,48,53,48,36,33,36,67,59,67,66,46,76,87,77,56,42,49,46,45,49,36,57,49,45,50,52,51,26,66,64,46,65,48,76,75,43,48,37,32,41,79,65,15,73,31,46,48,40,38,32,45,22,74,56,36,58,24,32,74,74,41,49,60,69,70,26,38,49,51,45,62,62,29,51,44,70,75,42,74,44,52,39,84,50,37,42,63,64,43,50,50,49,42,31,51,76,57,68,49,86,70,54,73,68,46,48,51,51,38,40,50,52,51,51,55,41,22,76,71,68,42,75,48,42,73,67,55,46,48,50,46,42,32,72,68,76,38,96,70,82,124,130,66,58,56,59,21,70,42,36,68,71,44,90,76,61,69,57,95,57,74,44,46,33,36,26,37,60,34,49,24,38,54,18,86,82,30,69,73,51,54,67,56,48,44,54,52,49,52,48,42,39,66,28,52,44,52,27,34,32,47,24,45,29,73,78,36,71,67,41,31,51,32,32,24,50,53,39,68,65,72,62,86,34,44,31,28,27,45,25,54,54,37,68,67,31,48,52,43,37,57,75,24,56,41,57,25,36,37,31,44,47,63,58,12,64,63,36,19,60,64,60,66,68,46,53,72,66,57,49,49,52,43,46,49,53,31,46,40,54,47,48,74,69,72,36,49,35,31,42,28,31,35,33,37,52,55,24,55,65,70,58,51,49,50,53,51,44,50,39,47,73,53,59,36,56,27,37,32,45,19,24,66,43,18,38,60,41,40,60,14,32,26,50,50,35,40,61,45,50,75,74,43,84,57,45,32,26,35,38,31,20,12,35,50,61,43,15,54,55,26,45,52,28,21,26,55,33,64,23,30,29,37,40,22,7,64,82,18,37,13,52,29,21,7,28,14,32,35,65,36,48,53,49,38,33,37,67,62,66,65,44,76,89,76,56,42,49,47,46,49,36,57,48,42,50,51,51,25,65,63,45,68,49,74,74,43,48,38,32,40,79,66,15,72,30,45,47,40,38,30,45,24,74,56,37,56,25,32,72,72,41,48,62,68,72,27,38,48,51,44,63,61,30,52,45,70,76,42,73,44,52,38,83,49,38,42,64,64,43,50,49,50,42,30,51,75,55,68,49,88,69,54,71,67,48,46,51,51,39,38,49,53,51,50,55,41,22,75,70,67,43,75,49,41,73,66,55,47,47,51,46,43,33,71,68,76,35,96,71,82,123

Sequence (782 aa):
MRYFVSPFNKEAELKFPDRITIYDTTLRDGEQTPGVCLGTEEKLEIARKLDELGIHQIESGFPVVSEQERVSVKSIANEGLNAEILALCRTKKDDIDAAIDCDVDGVITFMATSDLHLKHKLKLTREEALNVCMNSIEYAKDHGLFLAFSAEDATRTDLDFLKQIYRKAENYGADRVHIADTVGAISPQGMDYLVRELRRDIKVDIALHCHNDFGMALSNSIAGLLAGGTAVSTTVNGIGERAGNTSLEELIMALRIIYEVDLGFNIGVLYELSRLVEKHTRMKVPENKPIVGRNVFRHESGIHVDAVIEEPLTYEPFLPEMIGHQRKIVLGKHSGCRAVKAKLEEYGIDVTRDELCRIVEEVKKNREKGKYINDELFYRIVKSVRGPVDFMRYFVSPFNKEAELKFPDRITIYDTTLRDGEQTPGVCLGTEEKLEIARKLDELGIHQIESGFPVVSEQERVSVKSIANEGLNAEILALCRTKKDDIDAAIDCDVDGVITFMATSDLHLKHKLKLTREEALNVCMNSIEYAKDHGLFLAFSAEDATRTDLDFLKQIYRKAENYGADRVHIADTVGAISPQGMDYLVRELRRDIKVDIALHCHNDFGMALSNSIAGLLAGGTAVSTTVNGIGERAGNTSLEELIMALRIIYEVDLGFNIGVLYELSRLVEKHTRMKVPENKPIVGRNVFRHESGIHVDAVIEEPLTYEPFLPEMIGHQRKIVLGKHSGCRAVKAKLEEYGIDVTRDELCRIVEEVKKNREKGKYINDELFYRIVKSVRGPVDF

InterPro domains:
  IPR000891 Pyruvate carboxyltransferase [PF00682] (20-277)
  IPR000891 Pyruvate carboxyltransferase [PS50991] (20-271)
  IPR002034 Alpha-isopropylmalate/homocitrate synthase, conserved site [PS00815] (27-43)
  IPR002034 Alpha-isopropylmalate/homocitrate synthase, conserved site [PS00816] (206-219)
  IPR011830 Isopropylmalate/citramalate/homocitrate synthase [TIGR02090] (20-382)
  IPR013785 Aldolase-type TIM barrel [G3DSA:3.20.20.70] (11-282)
  IPR054691 2-isopropylmalate synthase/homocitrate synthase, post-catalytic domain [PF22617] (291-370)